Protein AF-0000000080184691 (afdb_homodimer)

Organism: NCBI:txid722731

InterPro domains:
  IPR011766 Thiamine pyrophosphate enzyme, TPP-binding [PF02775] (399-544)
  IPR012000 Thiamine pyrophosphate enzyme, central domain [PF00205] (194-330)
  IPR012001 Thiamine pyrophosphate enzyme, N-terminal TPP-binding domain [PF02776] (7-107)
  IPR029035 DHS-like NAD/FAD-binding domain superfamily [SSF52467] (191-349)
  IPR029061 Thiamin diphosphate-binding fold [SSF52518] (3-183)
  IPR029061 Thiamin diphosphate-binding fold [SSF52518] (369-558)
  IPR045229 Thiamine pyrophosphate enzyme [PTHR18968] (10-554)

Sequence (1140 aa):
MAVPVYKRILDLFEAEGVNTLFGIPDPNFVHMFAEADARGWSVVAPHHELSAGFMAEAASRMTGKPGLCIGTLGPGMANIAGAMQCALVENSPVIFLGGQRARITERRVRRGRIQFVQQEPLFAASVKYSSSIEYADQTDEIIHEAIRRALSGTPGPAYVEFPSHVILEELDVPDPLPPNRYRLVDQGAGTREVAEAVQLIREAKSPILLVGHGVHTSRTQQQVRELAELMACPVIQTSGGTSFIPGLQERTFPYLFSPAANEAVEESDLCVALGTELGEPMHYGRTQHWAGNDANRKWVYVEQDPAAIGVNRQFDVALVGDLRGVVPQLVSALRDSPRQPAPALRLLIDKDAKERADVAESAPSGRSPIHPARYVVEATKALNELEDPILVRDGGATVIFQWTYSQSKPRDVIWNQNFGHLGTGLPYAVGASVAEGGKRPVMLLTSDSAFLFHIAELETAARQNLPLVCVVGVDHQWGLEVGVYKRTFAQPSPQPGVHWSKDVRMDKIAEGFGCHGEYVEKESEIGLAIARAYASGKVGVVHVCIDPKANSEEMPKYDRFRTWYAEGTQMAVPVYKRILDLFEAEGVNTLFGIPDPNFVHMFAEADARGWSVVAPHHELSAGFMAEAASRMTGKPGLCIGTLGPGMANIAGAMQCALVENSPVIFLGGQRARITERRVRRGRIQFVQQEPLFAASVKYSSSIEYADQTDEIIHEAIRRALSGTPGPAYVEFPSHVILEELDVPDPLPPNRYRLVDQGAGTREVAEAVQLIREAKSPILLVGHGVHTSRTQQQVRELAELMACPVIQTSGGTSFIPGLQERTFPYLFSPAANEAVEESDLCVALGTELGEPMHYGRTQHWAGNDANRKWVYVEQDPAAIGVNRQFDVALVGDLRGVVPQLVSALRDSPRQPAPALRLLIDKDAKERADVAESAPSGRSPIHPARYVVEATKALNELEDPILVRDGGATVIFQWTYSQSKPRDVIWNQNFGHLGTGLPYAVGASVAEGGKRPVMLLTSDSAFLFHIAELETAARQNLPLVCVVGVDHQWGLEVGVYKRTFAQPSPQPGVHWSKDVRMDKIAEGFGCHGEYVEKESEIGLAIARAYASGKVGVVHVCIDPKANSEEMPKYDRFRTWYAEGTQ

Solvent-accessible surface area (backbone atoms only — not comparable to full-atom values): 56005 Å² total; per-residue (Å²): 125,71,40,33,38,41,57,46,55,51,48,52,40,41,52,60,70,43,54,54,42,22,24,53,63,36,91,70,35,44,69,40,47,43,50,41,45,74,72,67,33,51,64,44,35,54,64,41,39,34,43,13,32,34,15,16,42,27,24,15,41,71,66,46,36,65,13,33,22,36,26,32,44,38,42,36,39,35,40,23,46,33,26,36,42,43,24,38,64,62,40,30,27,27,42,37,38,32,42,39,70,48,65,68,58,58,72,57,60,58,68,47,53,62,35,68,61,81,58,64,68,51,42,50,79,38,33,77,38,73,51,67,41,83,48,62,89,39,45,64,61,51,53,50,49,37,51,44,51,11,64,42,48,68,28,12,14,16,39,39,30,30,26,63,77,32,44,71,36,70,37,87,68,76,82,72,68,52,59,74,76,79,40,92,63,58,38,51,42,56,70,68,48,49,52,51,44,51,52,52,62,71,68,39,83,39,44,34,38,35,44,23,63,41,35,53,32,61,63,37,44,68,54,48,48,53,37,42,55,36,55,30,44,45,34,32,29,47,48,79,56,59,45,32,42,88,92,41,55,71,46,48,26,38,38,86,65,28,70,42,24,38,51,52,48,30,62,20,38,25,38,41,36,36,36,57,67,41,15,36,74,48,40,28,64,50,41,80,53,35,46,39,49,44,91,65,33,43,32,35,40,40,34,48,27,69,84,58,65,58,69,66,45,84,62,75,31,70,36,49,19,30,70,78,20,33,45,53,50,53,35,64,72,35,63,88,62,54,44,73,62,47,73,64,48,60,52,36,30,51,48,42,55,48,49,52,53,48,43,58,67,64,32,59,75,95,43,79,44,19,37,50,44,34,54,34,28,38,51,25,50,43,50,66,72,46,75,75,36,36,41,21,39,27,36,64,44,64,43,51,30,41,64,66,27,48,69,58,72,46,57,41,48,47,69,62,68,35,34,54,45,61,26,46,24,62,31,27,46,47,17,36,32,57,62,64,70,35,69,50,40,33,38,34,48,37,27,50,62,25,47,41,48,48,50,56,40,51,36,46,35,39,66,65,56,28,49,36,36,36,41,29,42,34,50,48,43,42,31,55,48,51,30,46,31,54,74,73,39,68,82,86,41,72,63,72,49,37,65,53,59,84,57,53,34,62,18,47,29,29,40,13,37,54,30,40,51,33,82,37,59,46,69,87,42,45,40,56,48,52,51,50,26,62,70,66,70,35,25,14,28,36,28,33,38,26,25,49,64,46,42,29,71,58,56,60,66,45,75,61,58,53,56,48,69,51,79,79,77,116,124,70,38,33,37,41,55,48,56,50,48,51,41,42,53,59,71,43,51,56,42,22,24,53,62,35,92,71,35,46,69,38,47,44,49,40,45,74,73,65,32,52,62,45,35,54,64,41,41,33,43,14,34,34,14,15,41,27,25,14,41,72,68,46,34,64,12,34,23,37,25,33,44,37,44,36,40,35,39,24,46,32,27,38,41,42,24,38,63,62,41,29,29,28,43,37,37,32,40,37,70,48,64,68,57,57,73,59,59,59,68,46,54,62,36,68,62,80,58,64,67,51,42,51,78,36,34,78,38,70,54,65,37,83,46,61,89,40,46,66,62,52,52,50,48,36,52,44,51,11,64,41,48,69,28,13,14,16,38,40,31,31,27,60,78,31,44,73,35,71,37,86,67,78,81,72,69,52,59,73,76,80,39,93,62,58,38,51,42,57,69,68,49,49,51,53,46,50,51,52,61,71,68,39,81,38,44,34,38,35,43,20,66,42,36,52,32,60,64,38,43,68,53,50,46,54,37,41,56,37,56,29,43,44,34,31,28,44,54,79,58,61,46,31,42,86,92,42,55,69,47,49,27,35,42,85,65,27,71,42,24,37,51,53,49,29,63,18,39,25,38,42,36,36,35,58,67,42,14,34,72,48,40,28,64,49,41,80,54,35,44,40,49,44,90,68,34,41,32,35,39,42,34,49,28,68,83,58,66,57,68,65,44,84,63,75,31,67,35,49,19,30,69,78,20,33,44,54,50,55,34,63,72,36,65,89,62,53,44,72,61,48,74,63,49,60,53,36,32,52,48,42,55,49,48,52,53,47,42,58,67,64,34,60,74,95,41,79,43,18,35,49,45,35,55,32,27,37,50,27,50,44,48,64,73,46,76,74,36,36,41,21,38,25,36,65,44,64,42,49,31,39,58,67,28,48,66,58,72,45,56,42,48,48,71,63,76,35,34,53,46,61,27,48,25,64,31,27,46,46,17,36,32,55,64,63,71,36,69,50,39,32,38,34,50,40,26,49,60,27,46,41,48,48,51,55,43,52,36,46,36,39,64,65,56,28,48,34,35,37,41,28,42,34,50,47,42,44,31,55,48,50,30,47,31,55,73,72,39,68,81,87,43,73,64,71,49,37,68,53,58,83,55,53,33,60,18,47,29,29,41,13,38,53,30,38,50,34,81,35,58,46,68,87,42,47,41,58,48,52,50,51,25,60,71,66,69,33,26,15,27,36,27,32,37,27,25,50,65,46,42,28,71,58,55,62,66,46,77,61,58,52,56,48,69,51,79,80,78,118

Secondary structure (DSSP, 8-state):
--EEHHHHHHHHHHHTT--EEEE---TTTHHHHHHHHHTT-EEE--SSHHHHHHHHHHHHHHHSS-EEEE--STHHHHHHHHHHHHHHHTT--EEEEEEE--HHHHHT--SS-SS----HHHHGGGSSEEEE--SGGGHHHHHHHHHHHHHSSS---EEEEEETTTTT-EE---SPPPHHHHS--SPPPPHHHHHHHHHHHHH-SSEEEEE-HHHHHTT-HHHHHHHHHHHT--EEE-TTTPPPPTT-GGGEEETTT-HHHHHHHHH-SEEEEES----GGGGGGTSGGGTTTTTT-EEEEEES-GGGTTSSS--SEEEES-HHHHHHHHHHHHTTSPPPPPHHHHHHHHHHHHHHHHHHHHS--S-SSBPHHHHHHHHHHHHTTSSSPEEEE-SSHHHHHHHHH-----SEEE--TTT--TT-HHHHHHHHHHHTTT-S-EEEEEEHHHHGGGTTHHHHHHHTT--EEEEEEE-SB-HHHHHHHHHHSPSSPP-TTSB--TT--HHHHHHHTT-EEEEE-SGGGHHHHHHHHHHTSS-EEEEEEB-HHHHHH--TTHHHHGGGG-TT--/--EEHHHHHHHHHHHTT--EEEE---TTTHHHHHHHHHTT-EEE--SSHHHHHHHHHHHHHHHSS-EEEE--STHHHHHHHHHHHHHHHTT--EEEEEEE--HHHHHT--SS-SS----HHHHGGGSSEEEE--SGGGHHHHHHHHHHHHHSSS---EEEEEETTTTT-EE---SPPPHHHHS--SPPPPHHHHHHHHHHHHH-SSEEEEE-HHHHHTT-HHHHHHHHHHHT--EEEPTTT-PPPTT-GGGEEETTT-HHHHHHHHH-SEEEEES----GGGGGGTSGGGTTTTTT-EEEEEES-GGGTTSSS--SEEEES-HHHHHHHHHHHHTTSPPPPPHHHHHHHHHHHHHHHHHHHHS--S-SSBPHHHHHHHHHHHHTTSSSPEEEE--SHHHHHHHHH-----SEEE--TTT--TT-HHHHHHHHHHHTTT-S-EEEEEEHHHHGGGTTHHHHHHHTT--EEEEEEE-SB-HHHHHHHHHHSPSSPP-TT-B--TT--HHHHHHHTT-EEEEE-SGGGHHHHHHHHHHTSS-EEEEEEB-HHHHHH--TTHHHHGGGG-TT--

Structure (mmCIF, N/CA/C/O backbone):
data_AF-0000000080184691-model_v1
#
loop_
_entity.id
_entity.type
_entity.pdbx_description
1 polymer 'acetolactate synthase'
#
loop_
_atom_site.group_PDB
_atom_site.id
_atom_site.type_symbol
_atom_site.label_atom_id
_atom_site.label_alt_id
_atom_site.label_comp_id
_atom_site.label_asym_id
_atom_site.label_entity_id
_atom_site.label_seq_id
_atom_site.pdbx_PDB_ins_code
_atom_site.Cartn_x
_atom_site.Cartn_y
_atom_site.Cartn_z
_atom_site.occupancy
_atom_site.B_iso_or_equiv
_atom_site.auth_seq_id
_atom_site.auth_comp_id
_atom_site.auth_asym_id
_atom_site.auth_atom_id
_atom_site.pdbx_PDB_model_num
ATOM 1 N N . MET A 1 1 ? 39.094 14.297 -5.902 1 70.44 1 MET A N 1
ATOM 2 C CA . MET A 1 1 ? 38.969 12.844 -5.879 1 70.44 1 MET A CA 1
ATOM 3 C C . MET A 1 1 ? 37.625 12.391 -6.445 1 70.44 1 MET A C 1
ATOM 5 O O . MET A 1 1 ? 36.625 13.062 -6.27 1 70.44 1 MET A O 1
ATOM 9 N N . ALA A 1 2 ? 37.594 11.359 -7.301 1 91.12 2 ALA A N 1
ATOM 10 C CA . ALA A 1 2 ? 36.406 10.828 -7.938 1 91.12 2 ALA A CA 1
ATOM 11 C C . ALA A 1 2 ? 35.406 10.297 -6.898 1 91.12 2 ALA A C 1
ATOM 13 O O . ALA A 1 2 ? 35.812 9.734 -5.879 1 91.12 2 ALA A O 1
ATOM 14 N N . VAL A 1 3 ? 34.188 10.695 -6.996 1 96.31 3 VAL A N 1
ATOM 15 C CA . VAL A 1 3 ? 33.125 10.312 -6.066 1 96.31 3 VAL A CA 1
ATOM 16 C C . VAL A 1 3 ? 32.094 9.438 -6.781 1 96.31 3 VAL A C 1
ATOM 18 O O . VAL A 1 3 ? 31.625 9.781 -7.863 1 96.31 3 VAL A O 1
ATOM 21 N N . PRO A 1 4 ? 31.812 8.266 -6.203 1 97.12 4 PRO A N 1
ATOM 22 C CA . PRO A 1 4 ? 30.766 7.469 -6.836 1 97.12 4 PRO A CA 1
ATOM 23 C C . PRO A 1 4 ? 29.391 8.156 -6.809 1 97.12 4 PRO A C 1
ATOM 25 O O . PRO A 1 4 ? 29.125 8.969 -5.914 1 97.12 4 PRO A O 1
ATOM 28 N N . VAL A 1 5 ? 28.5 7.762 -7.727 1 97.75 5 VAL A N 1
ATOM 29 C CA . VAL A 1 5 ? 27.203 8.391 -7.918 1 97.75 5 VAL A CA 1
ATOM 30 C C . VAL A 1 5 ? 26.391 8.312 -6.625 1 97.75 5 VAL A C 1
ATOM 32 O O . VAL A 1 5 ? 25.766 9.289 -6.215 1 97.75 5 VAL A O 1
ATOM 35 N N . TYR A 1 6 ? 26.422 7.152 -5.93 1 96.88 6 TYR A N 1
ATOM 36 C CA . TYR A 1 6 ? 25.625 7 -4.719 1 96.88 6 TYR A CA 1
ATOM 37 C C . TYR A 1 6 ? 26.109 7.953 -3.629 1 96.88 6 TYR A C 1
ATOM 39 O O . TYR A 1 6 ? 25.297 8.477 -2.855 1 96.88 6 TYR A O 1
ATOM 47 N N . LYS A 1 7 ? 27.359 8.227 -3.52 1 97.88 7 LYS A N 1
ATOM 48 C CA . LYS A 1 7 ? 27.906 9.188 -2.559 1 97.88 7 LYS A CA 1
ATOM 49 C C . LYS A 1 7 ? 27.547 10.617 -2.953 1 97.88 7 LYS A C 1
ATOM 51 O O . LYS A 1 7 ? 27.234 11.445 -2.094 1 97.88 7 LYS A O 1
ATOM 56 N N . ARG A 1 8 ? 27.656 10.875 -4.254 1 98.38 8 ARG A N 1
ATOM 57 C CA . ARG A 1 8 ? 27.344 12.211 -4.758 1 98.38 8 ARG A CA 1
ATOM 58 C C . ARG A 1 8 ? 25.891 12.586 -4.469 1 98.38 8 ARG A C 1
ATOM 60 O O . ARG A 1 8 ? 25.594 13.719 -4.09 1 98.38 8 ARG A O 1
ATOM 67 N N . ILE A 1 9 ? 24.969 11.672 -4.676 1 98.25 9 ILE A N 1
ATOM 68 C CA . ILE A 1 9 ? 23.562 11.914 -4.375 1 98.25 9 ILE A CA 1
ATOM 69 C C . ILE A 1 9 ? 23.422 12.305 -2.906 1 98.25 9 ILE A C 1
ATOM 71 O O . ILE A 1 9 ? 22.719 13.273 -2.586 1 98.25 9 ILE A O 1
ATOM 75 N N . LEU A 1 10 ? 24.078 11.609 -2.004 1 98.38 10 LEU A N 1
ATOM 76 C CA . LEU A 1 10 ? 24.031 11.922 -0.581 1 98.38 10 LEU A CA 1
ATOM 77 C C . LEU A 1 10 ? 24.625 13.305 -0.306 1 98.38 10 LEU A C 1
ATOM 79 O O . LEU A 1 10 ? 24.094 14.055 0.521 1 98.38 10 LEU A O 1
ATOM 83 N N . ASP A 1 11 ? 25.75 13.625 -1.036 1 98.44 11 ASP A N 1
ATOM 84 C CA . ASP A 1 11 ? 26.344 14.953 -0.906 1 98.44 11 ASP A CA 1
ATOM 85 C C . ASP A 1 11 ? 25.328 16.047 -1.214 1 98.44 11 ASP A C 1
ATOM 87 O O . ASP A 1 11 ? 25.266 17.062 -0.513 1 98.44 11 ASP A O 1
ATOM 91 N N . LEU A 1 12 ? 24.594 15.859 -2.248 1 98.5 12 LEU A N 1
ATOM 92 C CA . LEU A 1 12 ? 23.625 16.844 -2.711 1 98.5 12 LEU A CA 1
ATOM 93 C C . LEU A 1 12 ? 22.5 17.016 -1.697 1 98.5 12 LEU A C 1
ATOM 95 O O . LEU A 1 12 ? 22.078 18.141 -1.423 1 98.5 12 LEU A O 1
ATOM 99 N N . PHE A 1 13 ? 22.016 15.953 -1.099 1 98.56 13 PHE A N 1
ATOM 100 C CA . PHE A 1 13 ? 20.953 16.031 -0.098 1 98.56 13 PHE A CA 1
ATOM 101 C C . PHE A 1 13 ? 21.484 16.625 1.2 1 98.56 13 PHE A C 1
ATOM 103 O O . PHE A 1 13 ? 20.781 17.359 1.885 1 98.56 13 PHE A O 1
ATOM 110 N N . GLU A 1 14 ? 22.719 16.328 1.543 1 97.81 14 GLU A N 1
ATOM 111 C CA . GLU A 1 14 ? 23.328 16.922 2.73 1 97.81 14 GLU A CA 1
ATOM 112 C C . GLU A 1 14 ? 23.422 18.438 2.605 1 97.81 14 GLU A C 1
ATOM 114 O O . GLU A 1 14 ? 23.25 19.156 3.59 1 97.81 14 GLU A O 1
ATOM 119 N N . ALA A 1 15 ? 23.766 18.828 1.397 1 97.94 15 ALA A N 1
ATOM 120 C CA . ALA A 1 15 ? 23.844 20.266 1.143 1 97.94 15 ALA A CA 1
ATOM 121 C C . ALA A 1 15 ? 22.5 20.938 1.396 1 97.94 15 ALA A C 1
ATOM 123 O O . ALA A 1 15 ? 22.438 22.125 1.715 1 97.94 15 ALA A O 1
ATOM 124 N N . GLU A 1 16 ? 21.406 20.203 1.315 1 98 16 GLU A N 1
ATOM 125 C CA . GLU A 1 16 ? 20.047 20.703 1.582 1 98 16 GLU A CA 1
ATOM 126 C C . GLU A 1 16 ? 19.672 20.5 3.047 1 98 16 GLU A C 1
ATOM 128 O O . GLU A 1 16 ? 18.562 20.859 3.457 1 98 16 GLU A O 1
ATOM 133 N N . GLY A 1 17 ? 20.547 19.922 3.824 1 97.06 17 GLY A N 1
ATOM 134 C CA . GLY A 1 17 ? 20.312 19.703 5.246 1 97.06 17 GLY A CA 1
ATOM 135 C C . GLY A 1 17 ? 19.578 18.422 5.543 1 97.06 17 GLY A C 1
ATOM 136 O O . GLY A 1 17 ? 19 18.266 6.621 1 97.06 17 GLY A O 1
ATOM 137 N N . VAL A 1 18 ? 19.578 17.484 4.586 1 98.06 18 VAL A N 1
ATOM 138 C CA . VAL A 1 18 ? 18.906 16.203 4.766 1 98.06 18 VAL A CA 1
ATOM 139 C C . VAL A 1 18 ? 19.859 15.195 5.406 1 98.06 18 VAL A C 1
ATOM 141 O O . VAL A 1 18 ? 21 15.062 4.973 1 98.06 18 VAL A O 1
ATOM 144 N N . ASN A 1 19 ? 19.391 14.5 6.438 1 97.69 19 ASN A N 1
ATOM 145 C CA . ASN A 1 19 ? 20.219 13.508 7.121 1 97.69 19 ASN A CA 1
ATOM 146 C C . ASN A 1 19 ? 19.406 12.281 7.523 1 97.69 19 ASN A C 1
ATOM 148 O O . ASN A 1 19 ? 19.766 11.578 8.469 1 97.69 19 ASN A O 1
ATOM 152 N N . THR A 1 20 ? 18.25 12.117 6.98 1 97.75 20 THR A N 1
ATOM 153 C CA . THR A 1 20 ? 17.391 10.953 7.191 1 97.75 20 THR A CA 1
ATOM 154 C C . THR A 1 20 ? 17.062 10.273 5.863 1 97.75 20 THR A C 1
ATOM 156 O O . THR A 1 20 ? 16.828 10.953 4.855 1 97.75 20 THR A O 1
ATOM 159 N N . LEU A 1 21 ? 17.141 9.039 5.895 1 97.25 21 LEU A N 1
ATOM 160 C CA . LEU A 1 21 ? 16.812 8.195 4.75 1 97.25 21 LEU A CA 1
ATOM 161 C C . LEU A 1 21 ? 15.82 7.098 5.156 1 97.25 21 LEU A C 1
ATOM 163 O O . LEU A 1 21 ? 16.094 6.332 6.086 1 97.25 21 LEU A O 1
ATOM 167 N N . PHE A 1 22 ? 14.633 7.051 4.461 1 98.44 22 PHE A N 1
ATOM 168 C CA . PHE A 1 22 ? 13.617 6.039 4.746 1 98.44 22 PHE A CA 1
ATOM 169 C C . PHE A 1 22 ? 13.461 5.09 3.564 1 98.44 22 PHE A C 1
ATOM 171 O O . PHE A 1 22 ? 13.273 5.527 2.428 1 98.44 22 PHE A O 1
ATOM 178 N N . GLY A 1 23 ? 13.562 3.85 3.703 1 96.94 23 GLY A N 1
ATOM 179 C CA . GLY A 1 23 ? 13.391 2.871 2.643 1 96.94 23 GLY A CA 1
ATOM 180 C C . GLY A 1 23 ? 13.961 1.509 2.982 1 96.94 23 GLY A C 1
ATOM 181 O O . GLY A 1 23 ? 14.531 1.322 4.059 1 96.94 23 GLY A O 1
ATOM 182 N N . ILE A 1 24 ? 13.773 0.546 2.131 1 93.25 24 ILE A N 1
ATOM 183 C CA . ILE A 1 24 ? 14.32 -0.8 2.264 1 93.25 24 ILE A CA 1
ATOM 184 C C . ILE A 1 24 ? 15.5 -0.974 1.315 1 93.25 24 ILE A C 1
ATOM 186 O O . ILE A 1 24 ? 15.375 -0.753 0.109 1 93.25 24 ILE A O 1
ATOM 190 N N . PRO A 1 25 ? 16.641 -1.346 1.876 1 91.62 25 PRO A N 1
ATOM 191 C CA . PRO A 1 25 ? 17.797 -1.495 0.982 1 91.62 25 PRO A CA 1
ATOM 192 C C . PRO A 1 25 ? 17.656 -2.693 0.044 1 91.62 25 PRO A C 1
ATOM 194 O O . PRO A 1 25 ? 17.172 -3.748 0.451 1 91.62 25 PRO A O 1
ATOM 197 N N . ASP A 1 26 ? 17.875 -2.469 -1.2 1 87.5 26 ASP A N 1
ATOM 198 C CA . ASP A 1 26 ? 17.969 -3.523 -2.205 1 87.5 26 ASP A CA 1
ATOM 199 C C . ASP A 1 26 ? 19.328 -3.488 -2.91 1 87.5 26 ASP A C 1
ATOM 201 O O . ASP A 1 26 ? 20.141 -2.605 -2.65 1 87.5 26 ASP A O 1
ATOM 205 N N . PRO A 1 27 ? 19.578 -4.418 -3.783 1 86.44 27 PRO A N 1
ATOM 206 C CA . PRO A 1 27 ? 20.891 -4.473 -4.422 1 86.44 27 PRO A CA 1
ATOM 207 C C . PRO A 1 27 ? 21.266 -3.162 -5.102 1 86.44 27 PRO A C 1
ATOM 209 O O . PRO A 1 27 ? 22.453 -2.82 -5.172 1 86.44 27 PRO A O 1
ATOM 212 N N . ASN A 1 28 ? 20.297 -2.383 -5.453 1 88.88 28 ASN A N 1
ATOM 213 C CA . ASN A 1 28 ? 20.562 -1.125 -6.141 1 88.88 28 ASN A CA 1
ATOM 214 C C . ASN A 1 28 ? 20.984 -0.028 -5.168 1 88.88 28 ASN A C 1
ATOM 216 O O . ASN A 1 28 ? 21.516 1.004 -5.578 1 88.88 28 ASN A O 1
ATOM 220 N N . PHE A 1 29 ? 20.797 -0.245 -3.855 1 93.81 29 PHE A N 1
ATOM 221 C CA . PHE A 1 29 ? 20.938 0.899 -2.963 1 93.81 29 PHE A CA 1
ATOM 222 C C . PHE A 1 29 ? 21.812 0.549 -1.77 1 93.81 29 PHE A C 1
ATOM 224 O O . PHE A 1 29 ? 22.047 1.39 -0.9 1 93.81 29 PHE A O 1
ATOM 231 N N . VAL A 1 30 ? 22.375 -0.669 -1.673 1 95.19 30 VAL A N 1
ATOM 232 C CA . VAL A 1 30 ? 23.094 -1.099 -0.477 1 95.19 30 VAL A CA 1
ATOM 233 C C . VAL A 1 30 ? 24.312 -0.202 -0.254 1 95.19 30 VAL A C 1
ATOM 235 O O . VAL A 1 30 ? 24.656 0.109 0.887 1 95.19 30 VAL A O 1
ATOM 238 N N . HIS A 1 31 ? 25 0.277 -1.317 1 96.12 31 HIS A N 1
ATOM 239 C CA . HIS A 1 31 ? 26.125 1.185 -1.18 1 96.12 31 HIS A CA 1
ATOM 240 C C . HIS A 1 31 ? 25.703 2.523 -0.592 1 96.12 31 HIS A C 1
ATOM 242 O O . HIS A 1 31 ? 26.406 3.094 0.246 1 96.12 31 HIS A O 1
ATOM 248 N N . MET A 1 32 ? 24.547 2.982 -1.039 1 96.62 32 MET A N 1
ATOM 249 C CA . MET A 1 32 ? 24.031 4.258 -0.552 1 96.62 32 MET A CA 1
ATOM 250 C C . MET A 1 32 ? 23.641 4.16 0.92 1 96.62 32 MET A C 1
ATOM 252 O O . MET A 1 32 ? 23.953 5.055 1.709 1 96.62 32 MET A O 1
ATOM 256 N N . PHE A 1 33 ? 22.953 3.076 1.297 1 97.69 33 PHE A N 1
ATOM 257 C CA . PHE A 1 33 ? 22.547 2.883 2.682 1 97.69 33 PHE A CA 1
ATOM 258 C C . PHE A 1 33 ? 23.75 2.748 3.596 1 97.69 33 PHE A C 1
ATOM 260 O O . PHE A 1 33 ? 23.797 3.346 4.676 1 97.69 33 PHE A O 1
ATOM 267 N N . ALA A 1 34 ? 24.734 1.976 3.156 1 97.56 34 ALA A N 1
ATOM 268 C CA . ALA A 1 34 ? 25.953 1.805 3.939 1 97.56 34 ALA A CA 1
ATOM 269 C C . ALA A 1 34 ? 26.672 3.137 4.129 1 97.56 34 ALA A C 1
ATOM 271 O O . ALA A 1 34 ? 27.156 3.439 5.223 1 97.56 34 ALA A O 1
ATOM 272 N N . GLU A 1 35 ? 26.719 3.908 3.049 1 97.69 35 GLU A N 1
ATOM 273 C CA . GLU A 1 35 ? 27.391 5.203 3.105 1 97.69 35 GLU A CA 1
ATOM 274 C C . GLU A 1 35 ? 26.625 6.176 4.008 1 97.69 35 GLU A C 1
ATOM 276 O O . GLU A 1 35 ? 27.234 6.887 4.809 1 97.69 35 GLU A O 1
ATOM 281 N N . ALA A 1 36 ? 25.297 6.262 3.873 1 98.12 36 ALA A N 1
ATOM 282 C CA . ALA A 1 36 ? 24.484 7.133 4.719 1 98.12 36 ALA A CA 1
ATOM 283 C C . ALA A 1 36 ? 24.688 6.801 6.195 1 98.12 36 ALA A C 1
ATOM 285 O O . ALA A 1 36 ? 24.844 7.695 7.023 1 98.12 36 ALA A O 1
ATOM 286 N N . ASP A 1 37 ? 24.672 5.527 6.477 1 97.81 37 ASP A N 1
ATOM 287 C CA . ASP A 1 37 ? 24.875 5.078 7.852 1 97.81 37 ASP A CA 1
ATOM 288 C C . ASP A 1 37 ? 26.25 5.477 8.367 1 97.81 37 ASP A C 1
ATOM 290 O O . ASP A 1 37 ? 26.391 5.934 9.5 1 97.81 37 ASP A O 1
ATOM 294 N N . ALA A 1 38 ? 27.25 5.289 7.578 1 97.56 38 ALA A N 1
ATOM 295 C CA . ALA A 1 38 ? 28.625 5.621 7.953 1 97.56 38 ALA A CA 1
ATOM 296 C C . ALA A 1 38 ? 28.766 7.113 8.234 1 97.56 38 ALA A C 1
ATOM 298 O O . ALA A 1 38 ? 29.578 7.512 9.078 1 97.56 38 ALA A O 1
ATOM 299 N N . ARG A 1 39 ? 27.953 7.922 7.594 1 97.81 39 ARG A N 1
ATOM 300 C CA . ARG A 1 39 ? 27.984 9.375 7.758 1 97.81 39 ARG A CA 1
ATOM 301 C C . ARG A 1 39 ? 27.25 9.797 9.023 1 97.81 39 ARG A C 1
ATOM 303 O O . ARG A 1 39 ? 27.281 10.969 9.406 1 97.81 39 ARG A O 1
ATOM 310 N N . GLY A 1 40 ? 26.531 8.867 9.617 1 97.38 40 GLY A N 1
ATOM 311 C CA . GLY A 1 40 ? 25.781 9.188 10.82 1 97.38 40 GLY A CA 1
ATOM 312 C C . GLY A 1 40 ? 24.359 9.594 10.539 1 97.38 40 GLY A C 1
ATOM 313 O O . GLY A 1 40 ? 23.672 10.133 11.414 1 97.38 40 GLY A O 1
ATOM 314 N N . TRP A 1 41 ? 23.844 9.406 9.234 1 97.81 41 TRP A N 1
ATOM 315 C CA . TRP A 1 41 ? 22.438 9.664 8.938 1 97.81 41 TRP A CA 1
ATOM 316 C C . TRP A 1 41 ? 21.531 8.719 9.727 1 97.81 41 TRP A C 1
ATOM 318 O O . TRP A 1 41 ? 21.984 7.664 10.18 1 97.81 41 TRP A O 1
ATOM 328 N N . SER A 1 42 ? 20.312 9.133 10 1 97.69 42 SER A N 1
ATOM 329 C CA . SER A 1 42 ? 19.281 8.18 10.406 1 97.69 42 SER A CA 1
ATOM 330 C C . SER A 1 42 ? 18.797 7.355 9.219 1 97.69 42 SER A C 1
ATOM 332 O O . SER A 1 42 ? 18.172 7.883 8.297 1 97.69 42 SER A O 1
ATOM 334 N N . VAL A 1 43 ? 19.156 6.09 9.188 1 97.44 43 VAL A N 1
ATOM 335 C CA . VAL A 1 43 ? 18.719 5.141 8.172 1 97.44 43 VAL A CA 1
ATOM 336 C C . VAL A 1 43 ? 17.609 4.262 8.734 1 97.44 43 VAL A C 1
ATOM 338 O O . VAL A 1 43 ? 17.859 3.393 9.57 1 97.44 43 VAL A O 1
ATOM 341 N N . VAL A 1 44 ? 16.344 4.453 8.266 1 97.75 44 VAL A N 1
ATOM 342 C CA . VAL A 1 44 ? 15.188 3.777 8.836 1 97.75 44 VAL A CA 1
ATOM 343 C C . VAL A 1 44 ? 14.523 2.9 7.773 1 97.75 44 VAL A C 1
ATOM 345 O O . VAL A 1 44 ? 14.102 3.398 6.727 1 97.75 44 VAL A O 1
ATOM 348 N N . ALA A 1 45 ? 14.492 1.676 7.98 1 96.56 45 ALA A N 1
ATOM 349 C CA . ALA A 1 45 ? 13.805 0.729 7.109 1 96.56 45 ALA A CA 1
ATOM 350 C C . ALA A 1 45 ? 12.484 0.271 7.73 1 96.56 45 ALA A C 1
ATOM 352 O O . ALA A 1 45 ? 12.484 -0.46 8.727 1 96.56 45 ALA A O 1
ATOM 353 N N . PRO A 1 46 ? 11.352 0.673 7.168 1 97.06 46 PRO A N 1
ATOM 354 C CA . PRO A 1 46 ? 10.062 0.177 7.672 1 97.06 46 PRO A CA 1
ATOM 355 C C . PRO A 1 46 ? 9.742 -1.229 7.172 1 97.06 46 PRO A C 1
ATOM 357 O O . PRO A 1 46 ? 10.57 -1.863 6.516 1 97.06 46 PRO A O 1
ATOM 360 N N . HIS A 1 47 ? 8.594 -1.751 7.551 1 96.94 47 HIS A N 1
ATOM 361 C CA . HIS A 1 47 ? 8.164 -3.078 7.129 1 96.94 47 HIS A CA 1
ATOM 362 C C . HIS A 1 47 ? 7.391 -3.016 5.812 1 96.94 47 HIS A C 1
ATOM 364 O O . HIS A 1 47 ? 7.148 -4.047 5.184 1 96.94 47 HIS A O 1
ATOM 370 N N . HIS A 1 48 ? 7.066 -1.839 5.371 1 96.94 48 HIS A N 1
ATOM 371 C CA . HIS A 1 48 ? 6.363 -1.631 4.109 1 96.94 48 HIS A CA 1
ATOM 372 C C . HIS A 1 48 ? 6.805 -0.335 3.438 1 96.94 48 HIS A C 1
ATOM 374 O O . HIS A 1 48 ? 6.91 0.704 4.094 1 96.94 48 HIS A O 1
ATOM 380 N N . GLU A 1 49 ? 6.988 -0.319 2.182 1 96.81 49 GLU A N 1
ATOM 381 C CA . GLU A 1 49 ? 7.504 0.839 1.458 1 96.81 49 GLU A CA 1
ATOM 382 C C . GLU A 1 49 ? 6.531 2.012 1.528 1 96.81 49 GLU A C 1
ATOM 384 O O . GLU A 1 49 ? 6.949 3.172 1.563 1 96.81 49 GLU A O 1
ATOM 389 N N . LEU A 1 50 ? 5.203 1.75 1.557 1 97.56 50 LEU A N 1
ATOM 390 C CA . LEU A 1 50 ? 4.203 2.797 1.733 1 97.56 50 LEU A CA 1
ATOM 391 C C . LEU A 1 50 ? 4.492 3.619 2.986 1 97.56 50 LEU A C 1
ATOM 393 O O . LEU A 1 50 ? 4.41 4.848 2.961 1 97.56 50 LEU A O 1
ATOM 397 N N . SER A 1 51 ? 4.898 2.955 4.086 1 98.19 51 SER A N 1
ATOM 398 C CA . SER A 1 51 ? 5.223 3.617 5.344 1 98.19 51 SER A CA 1
ATOM 399 C C . SER A 1 51 ? 6.469 4.484 5.207 1 98.19 51 SER A C 1
ATOM 401 O O . SER A 1 51 ? 6.562 5.547 5.828 1 98.19 51 SER A O 1
ATOM 403 N N . ALA A 1 52 ? 7.418 4.043 4.355 1 98.38 52 ALA A N 1
ATOM 404 C CA . ALA A 1 52 ? 8.617 4.84 4.117 1 98.38 52 ALA A CA 1
ATOM 405 C C . ALA A 1 52 ? 8.266 6.211 3.559 1 98.38 52 ALA A C 1
ATOM 407 O O . ALA A 1 52 ? 8.82 7.227 3.984 1 98.38 52 ALA A O 1
ATOM 408 N N . GLY A 1 53 ? 7.352 6.199 2.609 1 98.5 53 GLY A N 1
ATOM 409 C CA . GLY A 1 53 ? 6.926 7.461 2.025 1 98.5 53 GLY A CA 1
ATOM 410 C C . GLY A 1 53 ? 6.258 8.383 3.027 1 98.5 53 GLY A C 1
ATOM 411 O O . GLY A 1 53 ? 6.535 9.586 3.053 1 98.5 53 GLY A O 1
ATOM 412 N N . PHE A 1 54 ? 5.398 7.828 3.891 1 98.69 54 PHE A N 1
ATOM 413 C CA . PHE A 1 54 ? 4.73 8.625 4.91 1 98.69 54 PHE A CA 1
ATOM 414 C C . PHE A 1 54 ? 5.73 9.164 5.926 1 98.69 54 PHE A C 1
ATOM 416 O O . PHE A 1 54 ? 5.609 10.297 6.387 1 98.69 54 PHE A O 1
ATOM 423 N N . MET A 1 55 ? 6.715 8.328 6.293 1 98.88 55 MET A N 1
ATOM 424 C CA . MET A 1 55 ? 7.754 8.773 7.219 1 98.88 55 MET A CA 1
ATOM 425 C C . MET A 1 55 ? 8.539 9.945 6.629 1 98.88 55 MET A C 1
ATOM 427 O O . MET A 1 55 ? 8.805 10.93 7.32 1 98.88 55 MET A O 1
ATOM 431 N N . ALA A 1 56 ? 8.859 9.844 5.344 1 98.88 56 ALA A N 1
ATOM 432 C CA . ALA A 1 56 ? 9.594 10.906 4.664 1 98.88 56 ALA A CA 1
ATOM 433 C C . ALA A 1 56 ? 8.773 12.188 4.605 1 98.88 56 ALA A C 1
ATOM 435 O O . ALA A 1 56 ? 9.32 13.289 4.754 1 98.88 56 ALA A O 1
ATOM 436 N N . GLU A 1 57 ? 7.492 12.062 4.379 1 98.44 57 GLU A N 1
ATOM 437 C CA . GLU A 1 57 ? 6.605 13.227 4.379 1 98.44 57 GLU A CA 1
ATOM 438 C C . GLU A 1 57 ? 6.617 13.93 5.734 1 98.44 57 GLU A C 1
ATOM 440 O O . GLU A 1 57 ? 6.738 15.148 5.805 1 98.44 57 GLU A O 1
ATOM 445 N N . ALA A 1 58 ? 6.504 13.125 6.773 1 98.38 58 ALA A N 1
ATOM 446 C CA . ALA A 1 58 ? 6.523 13.695 8.117 1 98.38 58 ALA A CA 1
ATOM 447 C C . ALA A 1 58 ? 7.852 14.398 8.398 1 98.38 58 ALA A C 1
ATOM 449 O O . ALA A 1 58 ? 7.875 15.477 9 1 98.38 58 ALA A O 1
ATOM 450 N N . ALA A 1 59 ? 8.922 13.773 7.949 1 98.56 59 ALA A N 1
ATOM 451 C CA . ALA A 1 59 ? 10.234 14.375 8.148 1 98.56 59 ALA A CA 1
ATOM 452 C C . ALA A 1 59 ? 10.344 15.719 7.441 1 98.56 59 ALA A C 1
ATOM 454 O O . ALA A 1 59 ? 10.891 16.672 7.992 1 98.56 59 ALA A O 1
ATOM 455 N N . SER A 1 60 ? 9.805 15.789 6.25 1 98 60 SER A N 1
ATOM 456 C CA . SER A 1 60 ? 9.836 17.047 5.512 1 98 60 SER A CA 1
ATOM 457 C C . SER A 1 60 ? 9.062 18.141 6.246 1 98 60 SER A C 1
ATOM 459 O O . SER A 1 60 ? 9.508 19.281 6.305 1 98 60 SER A O 1
ATOM 461 N N . ARG A 1 61 ? 7.957 17.797 6.855 1 96.31 61 ARG A N 1
ATOM 462 C CA . ARG A 1 61 ? 7.121 18.766 7.566 1 96.31 61 ARG A CA 1
ATOM 463 C C . ARG A 1 61 ? 7.809 19.25 8.836 1 96.31 61 ARG A C 1
ATOM 465 O O . ARG A 1 61 ? 7.668 20.406 9.219 1 96.31 61 ARG A O 1
ATOM 472 N N . MET A 1 62 ? 8.555 18.359 9.477 1 96.81 62 MET A N 1
ATOM 473 C CA . MET A 1 62 ? 9.195 18.656 10.75 1 96.81 62 MET A CA 1
ATOM 474 C C . MET A 1 62 ? 10.445 19.516 10.547 1 96.81 62 MET A C 1
ATOM 476 O O . MET A 1 62 ? 10.844 20.266 11.438 1 96.81 62 MET A O 1
ATOM 480 N N . THR A 1 63 ? 11.023 19.453 9.289 1 96.56 63 THR A N 1
ATOM 481 C CA . THR A 1 63 ? 12.336 20.062 9.109 1 96.56 63 THR A CA 1
ATOM 482 C C . THR A 1 63 ? 12.25 21.266 8.18 1 96.56 63 THR A C 1
ATOM 484 O O . THR A 1 63 ? 13.133 22.125 8.188 1 96.56 63 THR A O 1
ATOM 487 N N . GLY A 1 64 ? 11.25 21.281 7.336 1 95.31 64 GLY A N 1
ATOM 488 C CA . GLY A 1 64 ? 11.188 22.281 6.293 1 95.31 64 GLY A CA 1
ATOM 489 C C . GLY A 1 64 ? 12.094 21.984 5.117 1 95.31 64 GLY A C 1
ATOM 490 O O . GLY A 1 64 ? 12.258 22.812 4.223 1 95.31 64 GLY A O 1
ATOM 491 N N . LYS A 1 65 ? 12.758 20.859 5.141 1 96.81 65 LYS A N 1
ATOM 492 C CA . LYS A 1 65 ? 13.641 20.359 4.086 1 96.81 65 LYS A CA 1
ATOM 493 C C . LYS A 1 65 ? 12.977 19.234 3.301 1 96.81 65 LYS A C 1
ATOM 495 O O . LYS A 1 65 ? 11.945 18.703 3.715 1 96.81 65 LYS A O 1
ATOM 500 N N . PRO A 1 66 ? 13.562 18.891 2.115 1 98.12 66 PRO A N 1
ATOM 501 C CA . PRO A 1 66 ? 12.969 17.766 1.392 1 98.12 66 PRO A CA 1
ATOM 502 C C . PRO A 1 66 ? 13.078 16.453 2.158 1 98.12 66 PRO A C 1
ATOM 504 O O . PRO A 1 66 ? 14.086 16.203 2.812 1 98.12 66 PRO A O 1
ATOM 507 N N . GLY A 1 67 ? 11.938 15.664 2.166 1 98.69 67 GLY A N 1
ATOM 508 C CA . GLY A 1 67 ? 12.047 14.281 2.609 1 98.69 67 GLY A CA 1
ATOM 509 C C . GLY A 1 67 ? 12.719 13.375 1.588 1 98.69 67 GLY A C 1
ATOM 510 O O . GLY A 1 67 ? 12.719 13.68 0.392 1 98.69 67 GLY A O 1
ATOM 511 N N . LEU A 1 68 ? 13.344 12.32 2.016 1 98.75 68 LEU A N 1
ATOM 512 C CA . LEU A 1 68 ? 14.008 11.375 1.128 1 98.75 68 LEU A CA 1
ATOM 513 C C . LEU A 1 68 ? 13.508 9.953 1.38 1 98.75 68 LEU A C 1
ATOM 515 O O . LEU A 1 68 ? 13.586 9.453 2.504 1 98.75 68 LEU A O 1
ATOM 519 N N . CYS A 1 69 ? 12.945 9.32 0.341 1 98.5 69 CYS A N 1
ATOM 520 C CA . CYS A 1 69 ? 12.375 7.98 0.407 1 98.5 69 CYS A CA 1
ATOM 521 C C . CYS A 1 69 ? 12.898 7.109 -0.727 1 98.5 69 CYS A C 1
ATOM 523 O O . CYS A 1 69 ? 13.008 7.566 -1.867 1 98.5 69 CYS A O 1
ATOM 525 N N . ILE A 1 70 ? 13.211 5.867 -0.412 1 96.44 70 ILE A N 1
ATOM 526 C CA . ILE A 1 70 ? 13.688 4.918 -1.413 1 96.44 70 ILE A CA 1
ATOM 527 C C . ILE A 1 70 ? 12.695 3.758 -1.531 1 96.44 70 ILE A C 1
ATOM 529 O O . ILE A 1 70 ? 12.359 3.119 -0.532 1 96.44 70 ILE A O 1
ATOM 533 N N . GLY A 1 71 ? 12.164 3.396 -2.74 1 90.06 71 GLY A N 1
ATOM 534 C CA . GLY A 1 71 ? 11.172 2.354 -2.965 1 90.06 71 GLY A CA 1
ATOM 535 C C . GLY A 1 71 ? 11.75 1.126 -3.646 1 90.06 71 GLY A C 1
ATOM 536 O O . GLY A 1 71 ? 11.008 0.214 -4.02 1 90.06 71 GLY A O 1
ATOM 537 N N . THR A 1 72 ? 13.109 0.978 -3.826 1 87.06 72 THR A N 1
ATOM 538 C CA . THR A 1 72 ? 13.773 -0.14 -4.484 1 87.06 72 THR A CA 1
ATOM 539 C C . THR A 1 72 ? 13.453 -0.159 -5.977 1 87.06 72 THR A C 1
ATOM 541 O O . THR A 1 72 ? 13.891 0.717 -6.723 1 87.06 72 THR A O 1
ATOM 544 N N . LEU A 1 73 ? 12.789 -1.241 -6.566 1 90.19 73 LEU A N 1
ATOM 545 C CA . LEU A 1 73 ? 12.305 -1.357 -7.941 1 90.19 73 LEU A CA 1
ATOM 546 C C . LEU A 1 73 ? 11.07 -2.25 -8.008 1 90.19 73 LEU A C 1
ATOM 548 O O . LEU A 1 73 ? 10.766 -2.965 -7.055 1 90.19 73 LEU A O 1
ATOM 552 N N . GLY A 1 74 ? 10.312 -2.143 -9.102 1 91.88 74 GLY A N 1
ATOM 553 C CA . GLY A 1 74 ? 9.195 -3.043 -9.352 1 91.88 74 GLY A CA 1
ATOM 554 C C . GLY A 1 74 ? 8.133 -2.984 -8.266 1 91.88 74 GLY A C 1
ATOM 555 O O . GLY A 1 74 ? 7.543 -1.931 -8.023 1 91.88 74 GLY A O 1
ATOM 556 N N . PRO A 1 75 ? 8.008 -4.098 -7.461 1 93.44 75 PRO A N 1
ATOM 557 C CA . PRO A 1 75 ? 6.961 -4.145 -6.438 1 93.44 75 PRO A CA 1
ATOM 558 C C . PRO A 1 75 ? 7.168 -3.105 -5.336 1 93.44 75 PRO A C 1
ATOM 560 O O . PRO A 1 75 ? 6.195 -2.527 -4.84 1 93.44 75 PRO A O 1
ATOM 563 N N . GLY A 1 76 ? 8.414 -2.896 -4.922 1 93.56 76 GLY A N 1
ATOM 564 C CA . GLY A 1 76 ? 8.688 -1.882 -3.918 1 93.56 76 GLY A CA 1
ATOM 565 C C . GLY A 1 76 ? 8.227 -0.496 -4.332 1 93.56 76 GLY A C 1
ATOM 566 O O . GLY A 1 76 ? 7.641 0.236 -3.531 1 93.56 76 GLY A O 1
ATOM 567 N N . MET A 1 77 ? 8.492 -0.172 -5.598 1 93.19 77 MET A N 1
ATOM 568 C CA . MET A 1 77 ? 8.062 1.129 -6.105 1 93.19 77 MET A CA 1
ATOM 569 C C . MET A 1 77 ? 6.547 1.181 -6.25 1 93.19 77 MET A C 1
ATOM 571 O O . MET A 1 77 ? 5.93 2.219 -6.004 1 93.19 77 MET A O 1
ATOM 575 N N . ALA A 1 78 ? 5.973 0.075 -6.672 1 93.88 78 ALA A N 1
ATOM 576 C CA . ALA A 1 78 ? 4.516 0.032 -6.789 1 93.88 78 ALA A CA 1
ATOM 577 C C . ALA A 1 78 ? 3.85 0.296 -5.445 1 93.88 78 ALA A C 1
ATOM 579 O O . ALA A 1 78 ? 2.818 0.971 -5.375 1 93.88 78 ALA A O 1
ATOM 580 N N . ASN A 1 79 ? 4.434 -0.151 -4.375 1 94.88 79 ASN A N 1
ATOM 581 C CA . ASN A 1 79 ? 3.891 0.004 -3.031 1 94.88 79 ASN A CA 1
ATOM 582 C C . ASN A 1 79 ? 3.943 1.458 -2.57 1 94.88 79 ASN A C 1
ATOM 584 O O . ASN A 1 79 ? 3.152 1.874 -1.723 1 94.88 79 ASN A O 1
ATOM 588 N N . ILE A 1 80 ? 4.805 2.289 -3.102 1 94.81 80 ILE A N 1
ATOM 589 C CA . ILE A 1 80 ? 5.023 3.645 -2.607 1 94.81 80 ILE A CA 1
ATOM 590 C C . ILE A 1 80 ? 4.02 4.598 -3.248 1 94.81 80 ILE A C 1
ATOM 592 O O . ILE A 1 80 ? 3.883 5.746 -2.82 1 94.81 80 ILE A O 1
ATOM 596 N N . ALA A 1 81 ? 3.268 4.145 -4.238 1 93.56 81 ALA A N 1
ATOM 597 C CA . ALA A 1 81 ? 2.393 4.988 -5.047 1 93.56 81 ALA A CA 1
ATOM 598 C C . ALA A 1 81 ? 1.427 5.777 -4.164 1 93.56 81 ALA A C 1
ATOM 600 O O . ALA A 1 81 ? 1.213 6.973 -4.383 1 93.56 81 ALA A O 1
ATOM 601 N N . GLY A 1 82 ? 0.838 5.078 -3.141 1 94.81 82 GLY A N 1
ATOM 602 C CA . GLY A 1 82 ? -0.084 5.766 -2.25 1 94.81 82 GLY A CA 1
ATOM 603 C C . GLY A 1 82 ? 0.557 6.918 -1.503 1 94.81 82 GLY A C 1
ATOM 604 O O . GLY A 1 82 ? -0.067 7.965 -1.314 1 94.81 82 GLY A O 1
ATOM 605 N N . ALA A 1 83 ? 1.793 6.758 -1.106 1 97.38 83 ALA A N 1
ATOM 606 C CA . ALA A 1 83 ? 2.506 7.809 -0.38 1 97.38 83 ALA A CA 1
ATOM 607 C C . ALA A 1 83 ? 2.871 8.969 -1.305 1 97.38 83 ALA A C 1
ATOM 609 O O . ALA A 1 83 ? 2.877 10.125 -0.884 1 97.38 83 ALA A O 1
ATOM 610 N N . MET A 1 84 ? 3.184 8.648 -2.6 1 97.06 84 MET A N 1
ATOM 611 C CA . MET A 1 84 ? 3.465 9.695 -3.574 1 97.06 84 MET A CA 1
ATOM 612 C C . MET A 1 84 ? 2.238 10.578 -3.801 1 97.06 84 MET A C 1
ATOM 614 O O . MET A 1 84 ? 2.344 11.805 -3.832 1 97.06 84 MET A O 1
ATOM 618 N N . GLN A 1 85 ? 1.119 9.93 -3.926 1 96.06 85 GLN A N 1
ATOM 619 C CA . GLN A 1 85 ? -0.119 10.68 -4.121 1 96.06 85 GLN A CA 1
ATOM 620 C C . GLN A 1 85 ? -0.452 11.523 -2.898 1 96.06 85 GLN A C 1
ATOM 622 O O . GLN A 1 85 ? -0.924 12.656 -3.029 1 96.06 85 GLN A O 1
ATOM 627 N N . CYS A 1 86 ? -0.24 10.977 -1.716 1 96.5 86 CYS A N 1
ATOM 628 C CA . CYS A 1 86 ? -0.461 11.727 -0.487 1 96.5 86 CYS A CA 1
ATOM 629 C C . CYS A 1 86 ? 0.42 12.969 -0.443 1 96.5 86 CYS A C 1
ATOM 631 O O . CYS A 1 86 ? -0.058 14.062 -0.141 1 96.5 86 CYS A O 1
ATOM 633 N N . ALA A 1 87 ? 1.68 12.773 -0.774 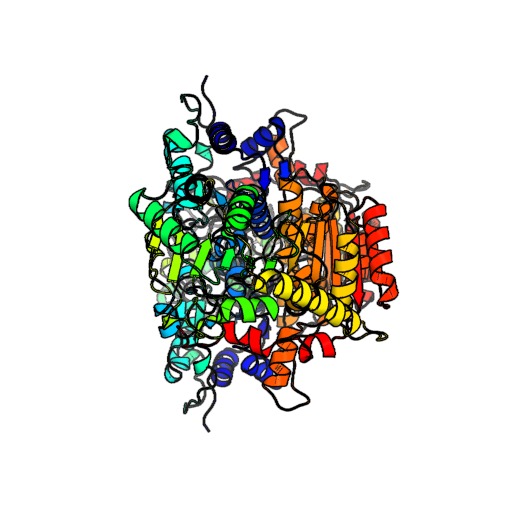1 97.44 87 ALA A N 1
ATOM 634 C CA . ALA A 1 87 ? 2.615 13.898 -0.781 1 97.44 87 ALA A CA 1
ATOM 635 C C . ALA A 1 87 ? 2.184 14.961 -1.781 1 97.44 87 ALA A C 1
ATOM 637 O O . ALA A 1 87 ? 2.361 16.156 -1.536 1 97.44 87 ALA A O 1
ATOM 638 N N . LEU A 1 88 ? 1.637 14.523 -2.883 1 96.38 88 LEU A N 1
ATOM 639 C CA . LEU A 1 88 ? 1.19 15.469 -3.902 1 96.38 88 LEU A CA 1
ATOM 640 C C . LEU A 1 88 ? -0.001 16.281 -3.408 1 96.38 88 LEU A C 1
ATOM 642 O O . LEU A 1 88 ? 0.003 17.516 -3.494 1 96.38 88 LEU A O 1
ATOM 646 N N . VAL A 1 89 ? -0.996 15.633 -2.822 1 94.06 89 VAL A N 1
ATOM 647 C CA . VAL A 1 89 ? -2.232 16.281 -2.408 1 94.06 89 VAL A CA 1
ATOM 648 C C . VAL A 1 89 ? -1.969 17.172 -1.189 1 94.06 89 VAL A C 1
ATOM 650 O O . VAL A 1 89 ? -2.572 18.234 -1.044 1 94.06 89 VAL A O 1
ATOM 653 N N . GLU A 1 90 ? -1.018 16.781 -0.369 1 94.75 90 GLU A N 1
ATOM 654 C CA . GLU A 1 90 ? -0.701 17.516 0.856 1 94.75 90 GLU A CA 1
ATOM 655 C C . GLU A 1 90 ? 0.375 18.562 0.609 1 94.75 90 GLU A C 1
ATOM 657 O O . GLU A 1 90 ? 0.759 19.297 1.525 1 94.75 90 GLU A O 1
ATOM 662 N N . ASN A 1 91 ? 0.907 18.641 -0.58 1 95.44 91 ASN A N 1
ATOM 663 C CA . ASN A 1 91 ? 1.948 19.594 -0.943 1 95.44 91 ASN A CA 1
ATOM 664 C C . ASN A 1 91 ? 3.221 19.375 -0.132 1 95.44 91 ASN A C 1
ATOM 666 O O . ASN A 1 91 ? 3.779 20.312 0.429 1 95.44 91 ASN A O 1
ATOM 670 N N . SER A 1 92 ? 3.684 18.125 -0.021 1 97.19 92 SER A N 1
ATOM 671 C CA . SER A 1 92 ? 4.891 17.797 0.729 1 97.19 92 SER A CA 1
ATOM 672 C C . SER A 1 92 ? 6.062 17.516 -0.206 1 97.19 92 SER A C 1
ATOM 674 O O . SER A 1 92 ? 5.977 16.672 -1.091 1 97.19 92 SER A O 1
ATOM 676 N N . PRO A 1 93 ? 7.16 18.219 -0.079 1 98.56 93 PRO A N 1
ATOM 677 C CA . PRO A 1 93 ? 8.328 18.016 -0.945 1 98.56 93 PRO A CA 1
ATOM 678 C C . PRO A 1 93 ? 9.133 16.781 -0.578 1 98.56 93 PRO A C 1
ATOM 680 O O . PRO A 1 93 ? 10.148 16.875 0.119 1 98.56 93 PRO A O 1
ATOM 683 N N . VAL A 1 94 ? 8.773 15.633 -1.101 1 98.81 94 VAL A N 1
ATOM 684 C CA . VAL A 1 94 ? 9.484 14.375 -0.888 1 98.81 94 VAL A CA 1
ATOM 685 C C . VAL A 1 94 ? 10.156 13.938 -2.188 1 98.81 94 VAL A C 1
ATOM 687 O O . VAL A 1 94 ? 9.531 13.969 -3.254 1 98.81 94 VAL A O 1
ATOM 690 N N . ILE A 1 95 ? 11.438 13.609 -2.1 1 98.81 95 ILE A N 1
ATOM 691 C CA . ILE A 1 95 ? 12.156 13.031 -3.232 1 98.81 95 ILE A CA 1
ATOM 692 C C . ILE A 1 95 ? 12.148 11.508 -3.121 1 98.81 95 ILE A C 1
ATOM 694 O O . ILE A 1 95 ? 12.719 10.945 -2.182 1 98.81 95 ILE A O 1
ATOM 698 N N . PHE A 1 96 ? 11.469 10.875 -4.07 1 98.5 96 PHE A N 1
ATOM 699 C CA . PHE A 1 96 ? 11.438 9.414 -4.152 1 98.5 96 PHE A CA 1
ATOM 700 C C . PHE A 1 96 ? 12.5 8.906 -5.121 1 98.5 96 PHE A C 1
ATOM 702 O O . PHE A 1 96 ? 12.547 9.328 -6.277 1 98.5 96 PHE A O 1
ATOM 709 N N . LEU A 1 97 ? 13.367 8.008 -4.621 1 97.69 97 LEU A N 1
ATOM 710 C CA . LEU A 1 97 ? 14.375 7.371 -5.469 1 97.69 97 LEU A CA 1
ATOM 711 C C . LEU A 1 97 ? 14.008 5.918 -5.746 1 97.69 97 LEU A C 1
ATOM 713 O O . LEU A 1 97 ? 13.547 5.207 -4.848 1 97.69 97 LEU A O 1
ATOM 717 N N . GLY A 1 98 ? 14.094 5.48 -6.953 1 95.5 98 GLY A N 1
ATOM 718 C CA . GLY A 1 98 ? 13.867 4.098 -7.34 1 95.5 98 GLY A CA 1
ATOM 719 C C . GLY A 1 98 ? 15 3.51 -8.156 1 95.5 98 GLY A C 1
ATOM 720 O O . GLY A 1 98 ? 15.641 4.215 -8.938 1 95.5 98 GLY A O 1
ATOM 721 N N . GLY A 1 99 ? 15.273 2.219 -7.914 1 92.56 99 GLY A N 1
ATOM 722 C CA . GLY A 1 99 ? 16.156 1.496 -8.82 1 92.56 99 GLY A CA 1
ATOM 723 C C . GLY A 1 99 ? 15.469 1.096 -10.117 1 92.56 99 GLY A C 1
ATOM 724 O O . GLY A 1 99 ? 14.234 1.139 -10.211 1 92.56 99 GLY A O 1
ATOM 725 N N . GLN A 1 100 ? 16.297 0.822 -11.117 1 89.06 100 GLN A N 1
ATOM 726 C CA . GLN A 1 100 ? 15.766 0.366 -12.398 1 89.06 100 GLN A CA 1
ATOM 727 C C . GLN A 1 100 ? 16.812 -0.426 -13.18 1 89.06 100 GLN A C 1
ATOM 729 O O . GLN A 1 100 ? 18 -0.358 -12.867 1 89.06 100 GLN A O 1
ATOM 734 N N . ARG A 1 101 ? 16.281 -1.197 -14.094 1 83.5 101 ARG A N 1
ATOM 735 C CA . ARG A 1 101 ? 17.172 -1.84 -15.055 1 83.5 101 ARG A CA 1
ATOM 736 C C . ARG A 1 101 ? 17.547 -0.878 -16.188 1 83.5 101 ARG A C 1
ATOM 738 O O . ARG A 1 101 ? 17 0.22 -16.281 1 83.5 101 ARG A O 1
ATOM 745 N N . ALA A 1 102 ? 18.531 -1.307 -16.922 1 81.38 102 ALA A N 1
ATOM 746 C CA . ALA A 1 102 ? 18.953 -0.476 -18.047 1 81.38 102 ALA A CA 1
ATOM 747 C C . ALA A 1 102 ? 17.828 -0.285 -19.062 1 81.38 102 ALA A C 1
ATOM 749 O O . ALA A 1 102 ? 17.016 -1.188 -19.266 1 81.38 102 ALA A O 1
ATOM 750 N N . ARG A 1 103 ? 17.812 0.891 -19.641 1 76.12 103 ARG A N 1
ATOM 751 C CA . ARG A 1 103 ? 16.781 1.221 -20.625 1 76.12 103 ARG A CA 1
ATOM 752 C C . ARG A 1 103 ? 16.766 0.203 -21.766 1 76.12 103 ARG A C 1
ATOM 754 O O . ARG A 1 103 ? 15.695 -0.123 -22.281 1 76.12 103 ARG A O 1
ATOM 761 N N . ILE A 1 104 ? 17.922 -0.185 -22.109 1 67.44 104 ILE A N 1
ATOM 762 C CA . ILE A 1 104 ? 18 -1.164 -23.188 1 67.44 104 ILE A CA 1
ATOM 763 C C . ILE A 1 104 ? 17.266 -2.436 -22.797 1 67.44 104 ILE A C 1
ATOM 765 O O . ILE A 1 104 ? 16.594 -3.059 -23.641 1 67.44 104 ILE A O 1
ATOM 769 N N . THR A 1 105 ? 17.375 -2.74 -21.562 1 71.56 105 THR A N 1
ATOM 770 C CA . THR A 1 105 ? 16.656 -3.904 -21.047 1 71.56 105 THR A CA 1
ATOM 771 C C . THR A 1 105 ? 15.148 -3.658 -21.062 1 71.56 105 THR A C 1
ATOM 773 O O . THR A 1 105 ? 14.367 -4.57 -21.344 1 71.56 105 THR A O 1
ATOM 776 N N . GLU A 1 106 ? 14.883 -2.389 -20.922 1 68.25 106 GLU A N 1
ATOM 777 C CA . GLU A 1 106 ? 13.469 -2.002 -20.922 1 68.25 106 GLU A CA 1
ATOM 778 C C . GLU A 1 106 ? 12.867 -2.141 -22.328 1 68.25 106 GLU A C 1
ATOM 780 O O . GLU A 1 106 ? 11.719 -2.549 -22.469 1 68.25 106 GLU A O 1
ATOM 785 N N . ARG A 1 107 ? 13.68 -1.835 -23.219 1 68.06 107 ARG A N 1
ATOM 786 C CA . ARG A 1 107 ? 13.195 -1.844 -24.594 1 68.06 107 ARG A CA 1
ATOM 787 C C . ARG A 1 107 ? 13.258 -3.246 -25.188 1 68.06 107 ARG A C 1
ATOM 789 O O . ARG A 1 107 ? 12.633 -3.521 -26.219 1 68.06 107 ARG A O 1
ATOM 796 N N . ARG A 1 108 ? 14.016 -4.008 -24.469 1 64.19 108 ARG A N 1
ATOM 797 C CA . ARG A 1 108 ? 14.047 -5.402 -24.891 1 64.19 108 ARG A CA 1
ATOM 798 C C . ARG A 1 108 ? 12.938 -6.203 -24.219 1 64.19 108 ARG A C 1
ATOM 800 O O . ARG A 1 108 ? 12.914 -7.434 -24.312 1 64.19 108 ARG A O 1
ATOM 807 N N . VAL A 1 109 ? 12.125 -5.293 -23.594 1 59.84 109 VAL A N 1
ATOM 808 C CA . VAL A 1 109 ? 11.141 -5.977 -22.766 1 59.84 109 VAL A CA 1
ATOM 809 C C . VAL A 1 109 ? 10.391 -7.016 -23.594 1 59.84 109 VAL A C 1
ATOM 811 O O . VAL A 1 109 ? 9.789 -6.684 -24.609 1 59.84 109 VAL A O 1
ATOM 814 N N . ARG A 1 110 ? 10.734 -8.133 -23.188 1 70.5 110 ARG A N 1
ATOM 815 C CA . ARG A 1 110 ? 10.078 -9.328 -23.703 1 70.5 110 ARG A CA 1
ATOM 816 C C . ARG A 1 110 ? 9.023 -9.852 -22.734 1 70.5 110 ARG A C 1
ATOM 818 O O . ARG A 1 110 ? 8.828 -9.273 -21.656 1 70.5 110 ARG A O 1
ATOM 825 N N . ARG A 1 111 ? 8.242 -10.664 -23.078 1 80 111 ARG A N 1
ATOM 826 C CA . ARG A 1 111 ? 7.172 -11.312 -22.328 1 80 111 ARG A CA 1
ATOM 827 C C . ARG A 1 111 ? 7.734 -12.188 -21.219 1 80 111 ARG A C 1
ATOM 829 O O . ARG A 1 111 ? 8.688 -12.945 -21.438 1 80 111 ARG A O 1
ATOM 836 N N . GLY A 1 112 ? 7.27 -11.898 -19.906 1 84.62 112 GLY A N 1
ATOM 837 C CA . GLY A 1 112 ? 7.582 -12.805 -18.812 1 84.62 112 GLY A CA 1
ATOM 838 C C . GLY A 1 112 ? 8.836 -12.422 -18.062 1 84.62 112 GLY A C 1
ATOM 839 O O . GLY A 1 112 ? 9.625 -13.289 -17.672 1 84.62 112 GLY A O 1
ATOM 840 N N . ARG A 1 113 ? 9 -11.07 -17.828 1 84.38 113 ARG A N 1
ATOM 841 C CA . ARG A 1 113 ? 10.117 -10.594 -17.016 1 84.38 113 ARG A CA 1
ATOM 842 C C . ARG A 1 113 ? 9.758 -10.578 -15.539 1 84.38 113 ARG A C 1
ATOM 844 O O . ARG A 1 113 ? 8.617 -10.297 -15.172 1 84.38 113 ARG A O 1
ATOM 851 N N . ILE A 1 114 ? 10.828 -10.828 -14.75 1 86.31 114 ILE A N 1
ATOM 852 C CA . ILE A 1 114 ? 10.602 -10.852 -13.312 1 86.31 114 ILE A CA 1
ATOM 853 C C . ILE A 1 114 ? 10.891 -9.477 -12.719 1 86.31 114 ILE A C 1
ATOM 855 O O . ILE A 1 114 ? 11.844 -8.805 -13.125 1 86.31 114 ILE A O 1
ATOM 859 N N . GLN A 1 115 ? 10.031 -8.922 -11.859 1 84 115 GLN A N 1
ATOM 860 C CA . GLN A 1 115 ? 10.086 -7.711 -11.047 1 84 115 GLN A CA 1
ATOM 861 C C . GLN A 1 115 ? 10.078 -6.461 -11.922 1 84 115 GLN A C 1
ATOM 863 O O . GLN A 1 115 ? 9.773 -5.363 -11.445 1 84 115 GLN A O 1
ATOM 868 N N . PHE A 1 116 ? 10.266 -6.59 -13.188 1 80.81 116 PHE A N 1
ATOM 869 C CA . PHE A 1 116 ? 10.484 -5.426 -14.047 1 80.81 116 PHE A CA 1
ATOM 870 C C . PHE A 1 116 ? 9.164 -4.793 -14.453 1 80.81 116 PHE A C 1
ATOM 872 O O . PHE A 1 116 ? 8.227 -5.496 -14.836 1 80.81 116 PHE A O 1
ATOM 879 N N . VAL A 1 117 ? 9.117 -3.516 -14.312 1 86.5 117 VAL A N 1
ATOM 880 C CA . VAL A 1 117 ? 8.047 -2.682 -14.852 1 86.5 117 VAL A CA 1
ATOM 881 C C . VAL A 1 117 ? 8.625 -1.341 -15.312 1 86.5 117 VAL A C 1
ATOM 883 O O . VAL A 1 117 ? 9.656 -0.897 -14.805 1 86.5 117 VAL A O 1
ATOM 886 N N . GLN A 1 118 ? 7.996 -0.813 -16.359 1 89.38 118 GLN A N 1
ATOM 887 C CA . GLN A 1 118 ? 8.312 0.581 -16.656 1 89.38 118 GLN A CA 1
ATOM 888 C C . GLN A 1 118 ? 7.754 1.51 -15.586 1 89.38 118 GLN A C 1
ATOM 890 O O . GLN A 1 118 ? 6.555 1.805 -15.57 1 89.38 118 GLN A O 1
ATOM 895 N N . GLN A 1 119 ? 8.664 2.051 -14.773 1 91.31 119 GLN A N 1
ATOM 896 C CA . GLN A 1 119 ? 8.234 2.664 -13.523 1 91.31 119 GLN A CA 1
ATOM 897 C C . GLN A 1 119 ? 7.785 4.105 -13.742 1 91.31 119 GLN A C 1
ATOM 899 O O . GLN A 1 119 ? 6.777 4.539 -13.188 1 91.31 119 GLN A O 1
ATOM 904 N N . GLU A 1 120 ? 8.43 4.898 -14.562 1 91.56 120 GLU A N 1
ATOM 905 C CA . GLU A 1 120 ? 8.164 6.332 -14.648 1 91.56 120 GLU A CA 1
ATOM 906 C C . GLU A 1 120 ? 6.707 6.602 -15.031 1 91.56 120 GLU A C 1
ATOM 908 O O . GLU A 1 120 ? 6.043 7.434 -14.414 1 91.56 120 GLU A O 1
ATOM 913 N N . PRO A 1 121 ? 6.176 5.875 -15.977 1 89.62 121 PRO A N 1
ATOM 914 C CA . PRO A 1 121 ? 4.785 6.141 -16.344 1 89.62 121 PRO A CA 1
ATOM 915 C C . PRO A 1 121 ? 3.805 5.844 -15.211 1 89.62 121 PRO A C 1
ATOM 917 O O . PRO A 1 121 ? 2.703 6.395 -15.188 1 89.62 121 PRO A O 1
ATOM 920 N N . LEU A 1 122 ? 4.195 5.062 -14.312 1 89.5 122 LEU A N 1
ATOM 921 C CA . LEU A 1 122 ? 3.328 4.711 -13.195 1 89.5 122 LEU A CA 1
ATOM 922 C C . LEU A 1 122 ? 3.131 5.906 -12.266 1 89.5 122 LEU A C 1
ATOM 924 O O . LEU A 1 122 ? 2.09 6.027 -11.617 1 89.5 122 LEU A O 1
ATOM 928 N N . PHE A 1 123 ? 4.129 6.77 -12.273 1 92.19 123 PHE A N 1
ATOM 929 C CA . PHE A 1 123 ? 4.145 7.766 -11.211 1 92.19 123 PHE A CA 1
ATOM 930 C C . PHE A 1 123 ? 4.047 9.172 -11.781 1 92.19 123 PHE A C 1
ATOM 932 O O . PHE A 1 123 ? 3.846 10.141 -11.039 1 92.19 123 PHE A O 1
ATOM 939 N N . ALA A 1 124 ? 4.105 9.266 -13.07 1 93.06 124 ALA A N 1
ATOM 940 C CA . ALA A 1 124 ? 4.211 10.578 -13.711 1 93.06 124 ALA A CA 1
ATOM 941 C C . ALA A 1 124 ? 3.059 11.484 -13.289 1 93.06 124 ALA A C 1
ATOM 943 O O . ALA A 1 124 ? 3.25 12.688 -13.078 1 93.06 124 ALA A O 1
ATOM 944 N N . ALA A 1 125 ? 1.893 10.984 -13.109 1 92.38 125 ALA A N 1
ATOM 945 C CA . ALA A 1 125 ? 0.716 11.773 -12.766 1 92.38 125 ALA A CA 1
ATOM 946 C C . ALA A 1 125 ? 0.668 12.062 -11.266 1 92.38 125 ALA A C 1
ATOM 948 O O . ALA A 1 125 ? -0.149 12.867 -10.812 1 92.38 125 ALA A O 1
ATOM 949 N N . SER A 1 126 ? 1.603 11.547 -10.508 1 94.81 126 SER A N 1
ATOM 950 C CA . SER A 1 126 ? 1.551 11.656 -9.055 1 94.81 126 SER A CA 1
ATOM 951 C C . SER A 1 126 ? 2.703 12.5 -8.523 1 94.81 126 SER A C 1
ATOM 953 O O . SER A 1 126 ? 2.877 12.625 -7.309 1 94.81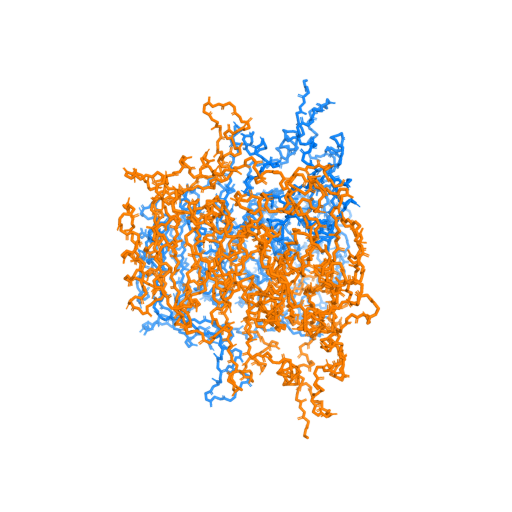 126 SER A O 1
ATOM 955 N N . VAL A 1 127 ? 3.545 13.047 -9.406 1 97.19 127 VAL A N 1
ATOM 956 C CA . VAL A 1 127 ? 4.688 13.836 -8.953 1 97.19 127 VAL A CA 1
ATOM 957 C C . VAL A 1 127 ? 4.801 15.109 -9.789 1 97.19 127 VAL A C 1
ATOM 959 O O . VAL A 1 127 ? 4.23 15.195 -10.875 1 97.19 127 VAL A O 1
ATOM 962 N N . LYS A 1 128 ? 5.531 16.047 -9.297 1 97.38 128 LYS A N 1
ATOM 963 C CA . LYS A 1 128 ? 5.773 17.297 -10.008 1 97.38 128 LYS A CA 1
ATOM 964 C C . LYS A 1 128 ? 6.863 17.125 -11.062 1 97.38 128 LYS A C 1
ATOM 966 O O . LYS A 1 128 ? 6.918 17.891 -12.039 1 97.38 128 LYS A O 1
ATOM 971 N N . TYR A 1 129 ? 7.766 16.172 -10.805 1 97.94 129 TYR A N 1
ATOM 972 C CA . TYR A 1 129 ? 8.906 15.906 -11.68 1 97.94 129 TYR A CA 1
ATOM 973 C C . TYR A 1 129 ? 9.297 14.438 -11.641 1 97.94 129 TYR A C 1
ATOM 975 O O . TYR A 1 129 ? 9.32 13.82 -10.57 1 97.94 129 TYR A O 1
ATOM 983 N N . SER A 1 130 ? 9.406 13.82 -12.75 1 97.56 130 SER A N 1
ATOM 984 C CA . SER A 1 130 ? 9.898 12.453 -12.906 1 97.56 130 SER A CA 1
ATOM 985 C C . SER A 1 130 ? 11.039 12.391 -13.914 1 97.56 130 SER A C 1
ATOM 987 O O . SER A 1 130 ? 10.969 13.008 -14.984 1 97.56 130 SER A O 1
ATOM 989 N N . SER A 1 131 ? 12.117 11.688 -13.516 1 96.69 131 SER A N 1
ATOM 990 C CA . SER A 1 131 ? 13.258 11.547 -14.422 1 96.69 131 SER A CA 1
ATOM 991 C C . SER A 1 131 ? 14.078 10.312 -14.086 1 96.69 131 SER A C 1
ATOM 993 O O . SER A 1 131 ? 13.711 9.531 -13.211 1 96.69 131 SER A O 1
ATOM 995 N N . SER A 1 132 ? 15.125 10.07 -14.875 1 95.62 132 SER A N 1
ATOM 996 C CA . SER A 1 132 ? 16.062 8.953 -14.711 1 95.62 132 SER A CA 1
ATOM 997 C C . SER A 1 132 ? 17.5 9.398 -14.922 1 95.62 132 SER A C 1
ATOM 999 O O . SER A 1 132 ? 17.781 10.188 -15.828 1 95.62 132 SER A O 1
ATOM 1001 N N . ILE A 1 133 ? 18.375 9.023 -14.047 1 96.5 133 ILE A N 1
ATOM 1002 C CA . ILE A 1 133 ? 19.797 9.258 -14.242 1 96.5 133 ILE A CA 1
ATOM 1003 C C . ILE A 1 133 ? 20.391 8.133 -15.086 1 96.5 133 ILE A C 1
ATOM 1005 O O . ILE A 1 133 ? 20.938 7.16 -14.555 1 96.5 133 ILE A O 1
ATOM 1009 N N . GLU A 1 134 ? 20.469 8.336 -16.359 1 93.62 134 GLU A N 1
ATOM 1010 C CA . GLU A 1 134 ? 20.938 7.312 -17.281 1 93.62 134 GLU A CA 1
ATOM 1011 C C . GLU A 1 134 ? 22.453 7.34 -17.422 1 93.62 134 GLU A C 1
ATOM 1013 O O . GLU A 1 134 ? 23.078 6.332 -17.766 1 93.62 134 GLU A O 1
ATOM 1018 N N . TYR A 1 135 ? 23 8.516 -17.25 1 95 135 TYR A N 1
ATOM 1019 C CA . TYR A 1 135 ? 24.453 8.719 -17.25 1 95 135 TYR A CA 1
ATOM 1020 C C . TYR A 1 135 ? 24.906 9.375 -15.953 1 95 135 TYR A C 1
ATOM 1022 O O . TYR A 1 135 ? 24.234 10.273 -15.438 1 95 135 TYR A O 1
ATOM 1030 N N . ALA A 1 136 ? 26.031 8.938 -15.453 1 96.62 136 ALA A N 1
ATOM 1031 C CA . ALA A 1 136 ? 26.547 9.391 -14.156 1 96.62 136 ALA A CA 1
ATOM 1032 C C . ALA A 1 136 ? 26.672 10.906 -14.117 1 96.62 136 ALA A C 1
ATOM 1034 O O . ALA A 1 136 ? 26.391 11.531 -13.094 1 96.62 136 ALA A O 1
ATOM 1035 N N . ASP A 1 137 ? 27.078 11.5 -15.203 1 96.19 137 ASP A N 1
ATOM 1036 C CA . ASP A 1 137 ? 27.375 12.93 -15.219 1 96.19 137 ASP A CA 1
ATOM 1037 C C . ASP A 1 137 ? 26.109 13.766 -15.195 1 96.19 137 ASP A C 1
ATOM 1039 O O . ASP A 1 137 ? 26.156 14.992 -15.094 1 96.19 137 ASP A O 1
ATOM 1043 N N . GLN A 1 138 ? 24.906 13.102 -15.188 1 97.06 138 GLN A N 1
ATOM 1044 C CA . GLN A 1 138 ? 23.625 13.789 -15.086 1 97.06 138 GLN A CA 1
ATOM 1045 C C . GLN A 1 138 ? 23.188 13.914 -13.625 1 97.06 138 GLN A C 1
ATOM 1047 O O . GLN A 1 138 ? 22.188 14.57 -13.328 1 97.06 138 GLN A O 1
ATOM 1052 N N . THR A 1 139 ? 23.906 13.391 -12.727 1 97.94 139 THR A N 1
ATOM 1053 C CA . THR A 1 139 ? 23.484 13.234 -11.344 1 97.94 139 THR A CA 1
ATOM 1054 C C . THR A 1 139 ? 23.141 14.586 -10.727 1 97.94 139 THR A C 1
ATOM 1056 O O . THR A 1 139 ? 22.016 14.781 -10.258 1 97.94 139 THR A O 1
ATOM 1059 N N . ASP A 1 140 ? 24.031 15.562 -10.797 1 97.81 140 ASP A N 1
ATOM 1060 C CA . ASP A 1 140 ? 23.781 16.875 -10.203 1 97.81 140 ASP A CA 1
ATOM 1061 C C . ASP A 1 140 ? 22.578 17.547 -10.859 1 97.81 140 ASP A C 1
ATOM 1063 O O . ASP A 1 140 ? 21.719 18.094 -10.172 1 97.81 140 ASP A O 1
ATOM 1067 N N . GLU A 1 141 ? 22.562 17.484 -12.172 1 97.56 141 GLU A N 1
ATOM 1068 C CA . GLU A 1 141 ? 21.516 18.141 -12.953 1 97.56 141 GLU A CA 1
ATOM 1069 C C . GLU A 1 141 ? 20.125 17.609 -12.562 1 97.56 141 GLU A C 1
ATOM 1071 O O . GLU A 1 141 ? 19.219 18.391 -12.266 1 97.56 141 GLU A O 1
ATOM 1076 N N . ILE A 1 142 ? 20 16.344 -12.477 1 98.31 142 ILE A N 1
ATOM 1077 C CA . ILE A 1 142 ? 18.703 15.719 -12.273 1 98.31 142 ILE A CA 1
ATOM 1078 C C . ILE A 1 142 ? 18.281 15.852 -10.812 1 98.31 142 ILE A C 1
ATOM 1080 O O . ILE A 1 142 ? 17.125 16.172 -10.523 1 98.31 142 ILE A O 1
ATOM 1084 N N . ILE A 1 143 ? 19.172 15.656 -9.883 1 98.56 143 ILE A N 1
ATOM 1085 C CA . ILE A 1 143 ? 18.828 15.766 -8.469 1 98.56 143 ILE A CA 1
ATOM 1086 C C . ILE A 1 143 ? 18.516 17.219 -8.125 1 98.56 143 ILE A C 1
ATOM 1088 O O . ILE A 1 143 ? 17.562 17.484 -7.391 1 98.56 143 ILE A O 1
ATOM 1092 N N . HIS A 1 144 ? 19.297 18.172 -8.688 1 98.56 144 HIS A N 1
ATOM 1093 C CA . HIS A 1 144 ? 19 19.578 -8.484 1 98.56 144 HIS A CA 1
ATOM 1094 C C . HIS A 1 144 ? 17.625 19.938 -9.031 1 98.56 144 HIS A C 1
ATOM 1096 O O . HIS A 1 144 ? 16.859 20.672 -8.391 1 98.56 144 HIS A O 1
ATOM 1102 N N . GLU A 1 145 ? 17.297 19.406 -10.188 1 98.56 145 GLU A N 1
ATOM 1103 C CA . GLU A 1 145 ? 16 19.688 -10.773 1 98.56 145 GLU A CA 1
ATOM 1104 C C . GLU A 1 145 ? 14.875 19.094 -9.93 1 98.56 145 GLU A C 1
ATOM 1106 O O . GLU A 1 145 ? 13.836 19.734 -9.742 1 98.56 145 GLU A O 1
ATOM 1111 N N . ALA A 1 146 ? 15.102 17.891 -9.43 1 98.69 146 ALA A N 1
ATOM 1112 C CA . ALA A 1 146 ? 14.109 17.25 -8.57 1 98.69 146 ALA A CA 1
ATOM 1113 C C . ALA A 1 146 ? 13.844 18.094 -7.32 1 98.69 146 ALA A C 1
ATOM 1115 O O . ALA A 1 146 ? 12.695 18.328 -6.961 1 98.69 146 ALA A O 1
ATOM 1116 N N . ILE A 1 147 ? 14.898 18.531 -6.688 1 98.62 147 ILE A N 1
ATOM 1117 C CA . ILE A 1 147 ? 14.773 19.328 -5.469 1 98.62 147 ILE A CA 1
ATOM 1118 C C . ILE A 1 147 ? 14.141 20.672 -5.789 1 98.62 147 ILE A C 1
ATOM 1120 O O . ILE A 1 147 ? 13.242 21.141 -5.086 1 98.62 147 ILE A O 1
ATOM 1124 N N . ARG A 1 148 ? 14.602 21.312 -6.887 1 97.94 148 ARG A N 1
ATOM 1125 C CA . ARG A 1 148 ? 14.07 22.594 -7.309 1 97.94 148 ARG A CA 1
ATOM 1126 C C . ARG A 1 148 ? 12.562 22.516 -7.551 1 97.94 148 ARG A C 1
ATOM 1128 O O . ARG A 1 148 ? 11.805 23.328 -7.031 1 97.94 148 ARG A O 1
ATOM 1135 N N . ARG A 1 149 ? 12.125 21.5 -8.25 1 97.88 149 ARG A N 1
ATOM 1136 C CA . ARG A 1 149 ? 10.719 21.328 -8.562 1 97.88 149 ARG A CA 1
ATOM 1137 C C . ARG A 1 149 ? 9.914 20.984 -7.309 1 97.88 149 ARG A C 1
ATOM 1139 O O . ARG A 1 149 ? 8.781 21.438 -7.152 1 97.88 149 ARG A O 1
ATOM 1146 N N . ALA A 1 150 ? 10.477 20.203 -6.469 1 98.19 150 ALA A N 1
ATOM 1147 C CA . ALA A 1 150 ? 9.781 19.766 -5.262 1 98.19 150 ALA A CA 1
ATOM 1148 C C . ALA A 1 150 ? 9.523 20.938 -4.316 1 98.19 150 ALA A C 1
ATOM 1150 O O . ALA A 1 150 ? 8.5 20.984 -3.637 1 98.19 150 ALA A O 1
ATOM 1151 N N . LEU A 1 151 ? 10.422 21.938 -4.312 1 97.25 151 LEU A N 1
ATOM 1152 C CA . LEU A 1 151 ? 10.367 22.969 -3.285 1 97.25 151 LEU A CA 1
ATOM 1153 C C . LEU A 1 151 ? 9.812 24.266 -3.854 1 97.25 151 LEU A C 1
ATOM 1155 O O . LEU A 1 151 ? 9.438 25.172 -3.1 1 97.25 151 LEU A O 1
ATOM 1159 N N . SER A 1 152 ? 9.711 24.422 -5.203 1 95 152 SER A N 1
ATOM 1160 C CA . SER A 1 152 ? 9.297 25.688 -5.809 1 95 152 SER A CA 1
ATOM 1161 C C . SER A 1 152 ? 7.797 25.688 -6.086 1 95 152 SER A C 1
ATOM 1163 O O . SER A 1 152 ? 7.195 24.641 -6.332 1 95 152 SER A O 1
ATOM 1165 N N . GLY A 1 153 ? 7.227 26.922 -6.051 1 94.06 153 GLY A N 1
ATOM 1166 C CA . GLY A 1 153 ? 5.781 27 -6.195 1 94.06 153 GLY A CA 1
ATOM 1167 C C . GLY A 1 153 ? 5.031 26.281 -5.094 1 94.06 153 GLY A C 1
ATOM 1168 O O . GLY A 1 153 ? 5.344 26.438 -3.914 1 94.06 153 GLY A O 1
ATOM 1169 N N . THR A 1 154 ? 4.008 25.625 -5.504 1 94.31 154 THR A N 1
ATOM 1170 C CA . THR A 1 154 ? 3.4 24.703 -4.555 1 94.31 154 THR A CA 1
ATOM 1171 C C . THR A 1 154 ? 4.293 23.484 -4.344 1 94.31 154 THR A C 1
ATOM 1173 O O . THR A 1 154 ? 4.578 22.734 -5.289 1 94.31 154 THR A O 1
ATOM 1176 N N . PRO A 1 155 ? 4.82 23.312 -3.15 1 96.38 155 PRO A N 1
ATOM 1177 C CA . PRO A 1 155 ? 5.695 22.156 -2.941 1 96.38 155 PRO A CA 1
ATOM 1178 C C . PRO A 1 155 ? 5.004 20.828 -3.252 1 96.38 155 PRO A C 1
ATOM 1180 O O . PRO A 1 155 ? 3.773 20.75 -3.234 1 96.38 155 PRO A O 1
ATOM 1183 N N . GLY A 1 156 ? 5.789 19.766 -3.553 1 97.62 156 GLY A N 1
ATOM 1184 C CA . GLY A 1 156 ? 5.258 18.453 -3.875 1 97.62 156 GLY A CA 1
ATOM 1185 C C . GLY A 1 156 ? 6.34 17.422 -4.145 1 97.62 156 GLY A C 1
ATOM 1186 O O . GLY A 1 156 ? 7.531 17.719 -4.012 1 97.62 156 GLY A O 1
ATOM 1187 N N . PRO A 1 157 ? 5.941 16.25 -4.488 1 98.56 157 PRO A N 1
ATOM 1188 C CA . PRO A 1 157 ? 6.898 15.141 -4.648 1 98.56 157 PRO A CA 1
ATOM 1189 C C . PRO A 1 157 ? 7.578 15.148 -6.016 1 98.56 157 PRO A C 1
ATOM 1191 O O . PRO A 1 157 ? 7.035 15.695 -6.977 1 98.56 157 PRO A O 1
ATOM 1194 N N . ALA A 1 158 ? 8.766 14.562 -6.051 1 98.69 158 ALA A N 1
ATOM 1195 C CA . ALA A 1 158 ? 9.484 14.242 -7.281 1 98.69 158 ALA A CA 1
ATOM 1196 C C . ALA A 1 158 ? 9.969 12.789 -7.262 1 98.69 158 ALA A C 1
ATOM 1198 O O . ALA A 1 158 ? 10.117 12.195 -6.195 1 98.69 158 ALA A O 1
ATOM 1199 N N . TYR A 1 159 ? 10.156 12.211 -8.477 1 98.19 159 TYR A N 1
ATOM 1200 C CA . TYR A 1 159 ? 10.625 10.844 -8.633 1 98.19 159 TYR A CA 1
ATOM 1201 C C . TYR A 1 159 ? 11.852 10.781 -9.531 1 98.19 159 TYR A C 1
ATOM 1203 O O . TYR A 1 159 ? 11.852 11.352 -10.633 1 98.19 159 TYR A O 1
ATOM 1211 N N . VAL A 1 160 ? 12.938 10.148 -9 1 97.69 160 VAL A N 1
ATOM 1212 C CA . VAL A 1 160 ? 14.141 9.922 -9.789 1 97.69 160 VAL A CA 1
ATOM 1213 C C . VAL A 1 160 ? 14.547 8.453 -9.703 1 97.69 160 VAL A C 1
ATOM 1215 O O . VAL A 1 160 ? 14.617 7.887 -8.609 1 97.69 160 VAL A O 1
ATOM 1218 N N . GLU A 1 161 ? 14.711 7.805 -10.82 1 95.88 161 GLU A N 1
ATOM 1219 C CA . GLU A 1 161 ? 15.234 6.441 -10.828 1 95.88 161 GLU A CA 1
ATOM 1220 C C . GLU A 1 161 ? 16.594 6.371 -11.523 1 95.88 161 GLU A C 1
ATOM 1222 O O . GLU A 1 161 ? 17.062 7.371 -12.07 1 95.88 161 GLU A O 1
ATOM 1227 N N . PHE A 1 162 ? 17.328 5.25 -11.367 1 92.94 162 PHE A N 1
ATOM 1228 C CA . PHE A 1 162 ? 18.562 5.031 -12.094 1 92.94 162 PHE A CA 1
ATOM 1229 C C . PHE A 1 162 ? 18.781 3.547 -12.359 1 92.94 162 PHE A C 1
ATOM 1231 O O . PHE A 1 162 ? 18.406 2.703 -11.547 1 92.94 162 PHE A O 1
ATOM 1238 N N . PRO A 1 163 ? 19.422 3.238 -13.492 1 90.19 163 PRO A N 1
ATOM 1239 C CA . PRO A 1 163 ? 19.828 1.853 -13.742 1 90.19 163 PRO A CA 1
ATOM 1240 C C . PRO A 1 163 ? 20.938 1.377 -12.805 1 90.19 163 PRO A C 1
ATOM 1242 O O . PRO A 1 163 ? 21.781 2.172 -12.391 1 90.19 163 PRO A O 1
ATOM 1245 N N . SER A 1 164 ? 21 0.13 -12.586 1 84.88 164 SER A N 1
ATOM 1246 C CA . SER A 1 164 ? 21.859 -0.479 -11.586 1 84.88 164 SER A CA 1
ATOM 1247 C C . SER A 1 164 ? 23.328 -0.2 -11.875 1 84.88 164 SER A C 1
ATOM 1249 O O . SER A 1 164 ? 24.141 -0.103 -10.953 1 84.88 164 SER A O 1
ATOM 1251 N N . HIS A 1 165 ? 23.75 0.003 -13.086 1 86.94 165 HIS A N 1
ATOM 1252 C CA . HIS A 1 165 ? 25.156 0.144 -13.43 1 86.94 165 HIS A CA 1
ATOM 1253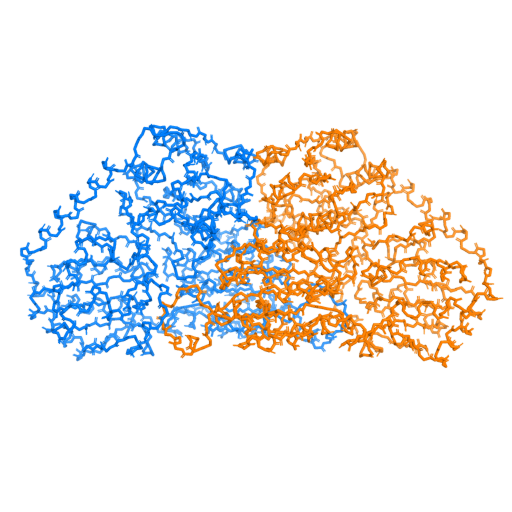 C C . HIS A 1 165 ? 25.641 1.568 -13.18 1 86.94 165 HIS A C 1
ATOM 1255 O O . HIS A 1 165 ? 26.844 1.818 -13.141 1 86.94 165 HIS A O 1
ATOM 1261 N N . VAL A 1 166 ? 24.734 2.471 -12.938 1 93.5 166 VAL A N 1
ATOM 1262 C CA . VAL A 1 166 ? 25.094 3.885 -12.859 1 93.5 166 VAL A CA 1
ATOM 1263 C C . VAL A 1 166 ? 25.547 4.223 -11.445 1 93.5 166 VAL A C 1
ATOM 1265 O O . VAL A 1 166 ? 26.438 5.051 -11.258 1 93.5 166 VAL A O 1
ATOM 1268 N N . ILE A 1 167 ? 25.125 3.607 -10.492 1 91.56 167 ILE A N 1
ATOM 1269 C CA . ILE A 1 167 ? 25.203 4.035 -9.102 1 91.56 167 ILE A CA 1
ATOM 1270 C C . ILE A 1 167 ? 26.641 3.93 -8.602 1 91.56 167 ILE A C 1
ATOM 1272 O O . ILE A 1 167 ? 27.047 4.676 -7.711 1 91.56 167 ILE A O 1
ATOM 1276 N N . LEU A 1 168 ? 27.469 3.072 -9.25 1 94.12 168 LEU A N 1
ATOM 1277 C CA . LEU A 1 168 ? 28.844 2.865 -8.797 1 94.12 168 LEU A CA 1
ATOM 1278 C C . LEU A 1 168 ? 29.828 3.627 -9.672 1 94.12 168 LEU A C 1
ATOM 1280 O O . LEU A 1 168 ? 31.031 3.648 -9.391 1 94.12 168 LEU A O 1
ATOM 1284 N N . GLU A 1 169 ? 29.297 4.246 -10.703 1 96.31 169 GLU A N 1
ATOM 1285 C CA . GLU A 1 169 ? 30.172 5.031 -11.57 1 96.31 169 GLU A CA 1
ATOM 1286 C C . GLU A 1 169 ? 30.766 6.215 -10.812 1 96.31 169 GLU A C 1
ATOM 1288 O O . GLU A 1 169 ? 30.109 6.809 -9.961 1 96.31 169 GLU A O 1
ATOM 1293 N N . GLU A 1 170 ? 32 6.562 -11.188 1 96.88 170 GLU A N 1
ATOM 1294 C CA . GLU A 1 170 ? 32.719 7.641 -10.523 1 96.88 170 GLU A CA 1
ATOM 1295 C C . GLU A 1 170 ? 32.562 8.953 -11.273 1 96.88 170 GLU A C 1
ATOM 1297 O O . GLU A 1 170 ? 32.562 8.977 -12.508 1 96.88 170 GLU A O 1
ATOM 1302 N N . LEU A 1 171 ? 32.438 10.008 -10.461 1 96.69 171 LEU A N 1
ATOM 1303 C CA . LEU A 1 171 ? 32.312 11.359 -10.992 1 96.69 171 LEU A CA 1
ATOM 1304 C C . LEU A 1 171 ? 33.438 12.25 -10.523 1 96.69 171 LEU A C 1
ATOM 1306 O O . LEU A 1 171 ? 33.875 12.156 -9.383 1 96.69 171 LEU A O 1
ATOM 1310 N N . ASP A 1 172 ? 33.969 12.938 -11.508 1 95.94 172 ASP A N 1
ATOM 1311 C CA . ASP A 1 172 ? 34.875 14.031 -11.172 1 95.94 172 ASP A CA 1
ATOM 1312 C C . ASP A 1 172 ? 34.156 15.375 -11.172 1 95.94 172 ASP A C 1
ATOM 1314 O O . ASP A 1 172 ? 34.031 16.016 -12.211 1 95.94 172 ASP A O 1
ATOM 1318 N N . VAL A 1 173 ? 33.688 15.75 -9.984 1 95.06 173 VAL A N 1
ATOM 1319 C CA . VAL A 1 173 ? 32.844 16.922 -9.859 1 95.06 173 VAL A CA 1
ATOM 1320 C C . VAL A 1 173 ? 33.281 17.766 -8.664 1 95.06 173 VAL A C 1
ATOM 1322 O O . VAL A 1 173 ? 33.844 17.234 -7.707 1 95.06 173 VAL A O 1
ATOM 1325 N N . PRO A 1 174 ? 33.062 19.078 -8.711 1 95.12 174 PRO A N 1
ATOM 1326 C CA . PRO A 1 174 ? 33.375 19.922 -7.559 1 95.12 174 PRO A CA 1
ATOM 1327 C C . PRO A 1 174 ? 32.438 19.672 -6.379 1 95.12 174 PRO A C 1
ATOM 1329 O O . PRO A 1 174 ? 31.516 18.859 -6.488 1 95.12 174 PRO A O 1
ATOM 1332 N N . ASP A 1 175 ? 32.719 20.359 -5.293 1 96.25 175 ASP A N 1
ATOM 1333 C CA . ASP A 1 175 ? 31.844 20.266 -4.121 1 96.25 175 ASP A CA 1
ATOM 1334 C C . ASP A 1 175 ? 30.422 20.672 -4.465 1 96.25 175 ASP A C 1
ATOM 1336 O O . ASP A 1 175 ? 30.188 21.5 -5.348 1 96.25 175 ASP A O 1
ATOM 1340 N N . PRO A 1 176 ? 29.422 20.094 -3.793 1 96.81 176 PRO A N 1
ATOM 1341 C CA . PRO A 1 176 ? 28.031 20.453 -4.078 1 96.81 176 PRO A CA 1
ATOM 1342 C C . PRO A 1 176 ? 27.75 21.938 -3.883 1 96.81 176 PRO A C 1
ATOM 1344 O O . PRO A 1 176 ? 28.266 22.547 -2.947 1 96.81 176 PRO A O 1
ATOM 1347 N N . LEU A 1 177 ? 26.891 22.438 -4.742 1 96.31 177 LEU A N 1
ATOM 1348 C CA . LEU A 1 177 ? 26.453 23.828 -4.602 1 96.31 177 LEU A CA 1
ATOM 1349 C C . LEU A 1 177 ? 25.531 23.984 -3.4 1 96.31 177 LEU A C 1
ATOM 1351 O O . LEU A 1 177 ? 24.703 23.109 -3.135 1 96.31 177 LEU A O 1
ATOM 1355 N N . PRO A 1 178 ? 25.766 25.062 -2.664 1 96.5 178 PRO A N 1
ATOM 1356 C CA . PRO A 1 178 ? 24.703 25.359 -1.686 1 96.5 178 PRO A CA 1
ATOM 1357 C C . PRO A 1 178 ? 23.359 25.672 -2.34 1 96.5 178 PRO A C 1
ATOM 1359 O O . PRO A 1 178 ? 23.328 26.078 -3.504 1 96.5 178 PRO A O 1
ATOM 1362 N N . PRO A 1 179 ? 22.281 25.562 -1.625 1 96.75 179 PRO A N 1
ATOM 1363 C CA . PRO A 1 179 ? 20.938 25.703 -2.197 1 96.75 179 PRO A CA 1
ATOM 1364 C C . PRO A 1 179 ? 20.75 27.016 -2.957 1 96.75 179 PRO A C 1
ATOM 1366 O O . PRO A 1 179 ? 20.188 27.016 -4.055 1 96.75 179 PRO A O 1
ATOM 1369 N N . ASN A 1 180 ? 21.281 28.172 -2.533 1 96 180 ASN A N 1
ATOM 1370 C CA . ASN A 1 180 ? 21.031 29.484 -3.113 1 96 180 ASN A CA 1
ATOM 1371 C C . ASN A 1 180 ? 21.734 29.656 -4.453 1 96 180 ASN A C 1
ATOM 1373 O O . ASN A 1 180 ? 21.469 30.609 -5.188 1 96 180 ASN A O 1
ATOM 1377 N N . ARG A 1 181 ? 22.547 28.703 -4.77 1 96.69 181 ARG A N 1
ATOM 1378 C CA . ARG A 1 181 ? 23.312 28.844 -6.004 1 96.69 181 ARG A CA 1
ATOM 1379 C C . ARG A 1 181 ? 22.641 28.094 -7.156 1 96.69 181 ARG A C 1
ATOM 1381 O O . ARG A 1 181 ? 22.969 28.328 -8.32 1 96.69 181 ARG A O 1
ATOM 1388 N N . TYR A 1 182 ? 21.625 27.203 -6.852 1 95.25 182 TYR A N 1
ATOM 1389 C CA . TYR A 1 182 ? 21 26.5 -7.969 1 95.25 182 TYR A CA 1
ATOM 1390 C C . TYR A 1 182 ? 19.484 26.625 -7.93 1 95.25 182 TYR A C 1
ATOM 1392 O O . TYR A 1 182 ? 18.797 26.203 -8.867 1 95.25 182 TYR A O 1
ATOM 1400 N N . ARG A 1 183 ? 18.891 27.219 -6.836 1 94.88 183 ARG A N 1
ATOM 1401 C CA . ARG A 1 183 ? 17.453 27.453 -6.785 1 94.88 183 ARG A CA 1
ATOM 1402 C C . ARG A 1 183 ? 17.141 28.719 -5.992 1 94.88 183 ARG A C 1
ATOM 1404 O O . ARG A 1 183 ? 17.984 29.234 -5.262 1 94.88 183 ARG A O 1
ATOM 1411 N N . LEU A 1 184 ? 15.938 29.172 -6.184 1 92.88 184 LEU A N 1
ATOM 1412 C CA . LEU A 1 184 ? 15.477 30.328 -5.449 1 92.88 184 LEU A CA 1
ATOM 1413 C C . LEU A 1 184 ? 15.195 29.984 -3.99 1 92.88 184 LEU A C 1
ATOM 1415 O O . LEU A 1 184 ? 14.531 28.984 -3.707 1 92.88 184 LEU A O 1
ATOM 1419 N N . VAL A 1 185 ? 15.828 30.766 -3.051 1 94.88 185 VAL A N 1
ATOM 1420 C CA . VAL A 1 185 ? 15.609 30.562 -1.623 1 94.88 185 VAL A CA 1
ATOM 1421 C C . VAL A 1 185 ? 15.148 31.859 -0.981 1 94.88 185 VAL A C 1
ATOM 1423 O O . VAL A 1 185 ? 15.602 32.938 -1.359 1 94.88 185 VAL A O 1
ATOM 1426 N N . ASP A 1 186 ? 14.211 31.828 -0.065 1 95.12 186 ASP A N 1
ATOM 1427 C CA . ASP A 1 186 ? 13.758 32.938 0.772 1 95.12 186 ASP A CA 1
ATOM 1428 C C . ASP A 1 186 ? 13.352 34.125 -0.078 1 95.12 186 ASP A C 1
ATOM 1430 O O . ASP A 1 186 ? 13.719 35.281 0.221 1 95.12 186 ASP A O 1
ATOM 1434 N N . GLN A 1 187 ? 12.625 33.781 -1.122 1 94.81 187 GLN A N 1
ATOM 1435 C CA . GLN A 1 187 ? 12.203 34.844 -2.031 1 94.81 187 GLN A CA 1
ATOM 1436 C C . GLN A 1 187 ? 11.242 35.812 -1.338 1 94.81 187 GLN A C 1
ATOM 1438 O O . GLN A 1 187 ? 10.258 35.375 -0.725 1 94.81 187 GLN A O 1
ATOM 1443 N N . GLY A 1 188 ? 11.547 37.125 -1.412 1 96.81 188 GLY A N 1
ATOM 1444 C CA . GLY A 1 188 ? 10.641 38.156 -0.927 1 96.81 188 GLY A CA 1
ATOM 1445 C C . GLY A 1 188 ? 9.633 38.625 -1.966 1 96.81 188 GLY A C 1
ATOM 1446 O O . GLY A 1 188 ? 9.68 38.188 -3.117 1 96.81 188 GLY A O 1
ATOM 1447 N N . ALA A 1 189 ? 8.648 39.438 -1.471 1 98 189 ALA A N 1
ATOM 1448 C CA . ALA A 1 189 ? 7.668 40.031 -2.367 1 98 189 ALA A CA 1
ATOM 1449 C C . ALA A 1 189 ? 8.094 41.438 -2.797 1 98 189 ALA A C 1
ATOM 1451 O O . ALA A 1 189 ? 9.062 41.969 -2.262 1 98 189 ALA A O 1
ATOM 1452 N N . GLY A 1 190 ? 7.457 41.969 -3.768 1 96.75 190 GLY A N 1
ATOM 1453 C CA . GLY A 1 190 ? 7.773 43.312 -4.262 1 96.75 190 GLY A CA 1
ATOM 1454 C C . GLY A 1 190 ? 7.559 44.406 -3.23 1 96.75 190 GLY A C 1
ATOM 1455 O O . GLY A 1 190 ? 6.598 44.344 -2.461 1 96.75 190 GLY A O 1
ATOM 1456 N N . THR A 1 191 ? 8.422 45.438 -3.242 1 96.69 191 THR A N 1
ATOM 1457 C CA . THR A 1 191 ? 8.398 46.531 -2.25 1 96.69 191 THR A CA 1
ATOM 1458 C C . THR A 1 191 ? 7.09 47.312 -2.324 1 96.69 191 THR A C 1
ATOM 1460 O O . THR A 1 191 ? 6.559 47.719 -1.298 1 96.69 191 THR A O 1
ATOM 1463 N N . ARG A 1 192 ? 6.609 47.5 -3.475 1 97.62 192 ARG A N 1
ATOM 1464 C CA . ARG A 1 192 ? 5.355 48.219 -3.648 1 97.62 192 ARG A CA 1
ATOM 1465 C C . ARG A 1 192 ? 4.195 47.469 -3.006 1 97.62 192 ARG A C 1
ATOM 1467 O O . ARG A 1 192 ? 3.391 48.062 -2.281 1 97.62 192 ARG A O 1
ATOM 1474 N N . GLU A 1 193 ? 4.113 46.156 -3.334 1 98.12 193 GLU A N 1
ATOM 1475 C CA . GLU A 1 193 ? 3.047 45.344 -2.785 1 98.12 193 GLU A CA 1
ATOM 1476 C C . GLU A 1 193 ? 3.158 45.219 -1.267 1 98.12 193 GLU A C 1
ATOM 1478 O O . GLU A 1 193 ? 2.145 45.219 -0.563 1 98.12 193 GLU A O 1
ATOM 1483 N N . VAL A 1 194 ? 4.387 45.188 -0.776 1 98.5 194 VAL A N 1
ATOM 1484 C CA . VAL A 1 194 ? 4.605 45.125 0.666 1 98.5 194 VAL A CA 1
ATOM 1485 C C . VAL A 1 194 ? 4.098 46.406 1.309 1 98.5 194 VAL A C 1
ATOM 1487 O O . VAL A 1 194 ? 3.424 46.375 2.34 1 98.5 194 VAL A O 1
ATOM 1490 N N . ALA A 1 195 ? 4.398 47.531 0.691 1 98.19 195 ALA A N 1
ATOM 1491 C CA . ALA A 1 195 ? 3.947 48.812 1.212 1 98.19 195 ALA A CA 1
ATOM 1492 C C . ALA A 1 195 ? 2.424 48.906 1.226 1 98.19 195 ALA A C 1
ATOM 1494 O O . ALA A 1 195 ? 1.832 49.438 2.172 1 98.19 195 ALA A O 1
ATOM 1495 N N . GLU A 1 196 ? 1.838 48.438 0.245 1 98.56 196 GLU A N 1
ATOM 1496 C CA . GLU A 1 196 ? 0.38 48.406 0.159 1 98.56 196 GLU A CA 1
ATOM 1497 C C . GLU A 1 196 ? -0.228 47.531 1.251 1 98.56 196 GLU A C 1
ATOM 1499 O O . GLU A 1 196 ? -1.217 47.906 1.881 1 98.56 196 GLU A O 1
ATOM 1504 N N . ALA A 1 197 ? 0.352 46.375 1.437 1 98.75 197 ALA A N 1
ATOM 1505 C CA . ALA A 1 197 ? -0.123 45.5 2.48 1 98.75 197 ALA A CA 1
ATOM 1506 C C . ALA A 1 197 ? 0.002 46.125 3.859 1 98.75 197 ALA A C 1
ATOM 1508 O O . ALA A 1 197 ? -0.912 46.031 4.684 1 98.75 197 ALA A O 1
ATOM 1509 N N . VAL A 1 198 ? 1.116 46.781 4.062 1 98.44 198 VAL A N 1
ATOM 1510 C CA . VAL A 1 198 ? 1.385 47.438 5.34 1 98.44 198 VAL A CA 1
ATOM 1511 C C . VAL A 1 198 ? 0.358 48.562 5.582 1 98.44 198 VAL A C 1
ATOM 1513 O O . VAL A 1 198 ? -0.128 48.719 6.703 1 98.44 198 VAL A O 1
ATOM 1516 N N . GLN A 1 199 ? 0.035 49.281 4.59 1 98.19 199 GLN A N 1
ATOM 1517 C CA . GLN A 1 199 ? -0.979 50.312 4.699 1 98.19 199 GLN A CA 1
ATOM 1518 C C . GLN A 1 199 ? -2.332 49.719 5.09 1 98.19 199 GLN A C 1
ATOM 1520 O O . GLN A 1 199 ? -3.006 50.25 5.984 1 98.19 199 GLN A O 1
ATOM 1525 N N . LEU A 1 200 ? -2.691 48.656 4.484 1 98.38 200 LEU A N 1
ATOM 1526 C CA . LEU A 1 200 ? -3.951 47.969 4.805 1 98.38 200 LEU A CA 1
ATOM 1527 C C . LEU A 1 200 ? -3.959 47.5 6.25 1 98.38 200 LEU A C 1
ATOM 1529 O O . LEU A 1 200 ? -4.969 47.625 6.945 1 98.38 200 LEU A O 1
ATOM 1533 N N . ILE A 1 201 ? -2.85 46.969 6.691 1 98.31 201 ILE A N 1
ATOM 1534 C CA . ILE A 1 201 ? -2.742 46.438 8.047 1 98.31 201 ILE A CA 1
ATOM 1535 C C . ILE A 1 201 ? -2.902 47.594 9.047 1 98.31 201 ILE A C 1
ATOM 1537 O O . ILE A 1 201 ? -3.641 47.469 10.031 1 98.31 201 ILE A O 1
ATOM 1541 N N . ARG A 1 202 ? -2.352 48.719 8.781 1 96.94 202 ARG A N 1
ATOM 1542 C CA . ARG A 1 202 ? -2.387 49.875 9.68 1 96.94 202 ARG A CA 1
ATOM 1543 C C . ARG A 1 202 ? -3.789 50.469 9.758 1 96.94 202 ARG A C 1
ATOM 1545 O O . ARG A 1 202 ? -4.215 50.938 10.812 1 96.94 202 ARG A O 1
ATOM 1552 N N . GLU A 1 203 ? -4.5 50.375 8.727 1 96.06 203 GLU A N 1
ATOM 1553 C CA . GLU A 1 203 ? -5.797 51.031 8.617 1 96.06 203 GLU A CA 1
ATOM 1554 C C . GLU A 1 203 ? -6.926 50.125 9.102 1 96.06 203 GLU A C 1
ATOM 1556 O O . GLU A 1 203 ? -8.039 50.594 9.359 1 96.06 203 GLU A O 1
ATOM 1561 N N . ALA A 1 204 ? -6.609 48.906 9.273 1 96.56 204 ALA A N 1
ATOM 1562 C CA . ALA A 1 204 ? -7.645 47.938 9.617 1 96.56 204 ALA A CA 1
ATOM 1563 C C . ALA A 1 204 ? -8.172 48.156 11.031 1 96.56 204 ALA A C 1
ATOM 1565 O O . ALA A 1 204 ? -7.41 48.531 11.93 1 96.56 204 ALA A O 1
ATOM 1566 N N . LYS A 1 205 ? -9.453 47.906 11.203 1 95.62 205 LYS A N 1
ATOM 1567 C CA . LYS A 1 205 ? -10.086 48 12.516 1 95.62 205 LYS A CA 1
ATOM 1568 C C . LYS A 1 205 ? -10.125 46.656 13.211 1 95.62 205 LYS A C 1
ATOM 1570 O O . LYS A 1 205 ? -9.93 46.562 14.422 1 95.62 205 LYS A O 1
ATOM 1575 N N . SER A 1 206 ? -10.422 45.625 12.445 1 96.38 206 SER A N 1
ATOM 1576 C CA . SER A 1 206 ? -10.523 44.281 12.969 1 96.38 206 SER A CA 1
ATOM 1577 C C . SER A 1 206 ? -9.758 43.281 12.102 1 96.38 206 SER A C 1
ATOM 1579 O O . SER A 1 206 ? -10.344 42.375 11.531 1 96.38 206 SER A O 1
ATOM 1581 N N . PRO A 1 207 ? -8.414 43.375 12.086 1 97.94 207 PRO A N 1
ATOM 1582 C CA . PRO A 1 207 ? -7.621 42.469 11.273 1 97.94 207 PRO A CA 1
ATOM 1583 C C . PRO A 1 207 ? -7.531 41.062 11.898 1 97.94 207 PRO A C 1
ATOM 1585 O O . PRO A 1 207 ? -7.59 40.938 13.117 1 97.94 207 PRO A O 1
ATOM 1588 N N . ILE A 1 208 ? -7.422 40.062 11.055 1 98.06 208 ILE A N 1
ATOM 1589 C CA . ILE A 1 208 ? -7.098 38.719 11.484 1 98.06 208 ILE A CA 1
ATOM 1590 C C . ILE A 1 208 ? -5.898 38.188 10.688 1 98.06 208 ILE A C 1
ATOM 1592 O O . ILE A 1 208 ? -5.633 38.656 9.578 1 98.06 208 ILE A O 1
ATOM 1596 N N . LEU A 1 209 ? -5.141 37.375 11.305 1 98.31 209 LEU A N 1
ATOM 1597 C CA . LEU A 1 209 ? -4.055 36.656 10.656 1 98.31 209 LEU A CA 1
ATOM 1598 C C . LEU A 1 209 ? -4.438 35.188 10.438 1 98.31 209 LEU A C 1
ATOM 1600 O O . LEU A 1 209 ? -4.641 34.438 11.398 1 98.31 209 LEU A O 1
ATOM 1604 N N . LEU A 1 210 ? -4.637 34.781 9.195 1 97.38 210 LEU A N 1
ATOM 1605 C CA . LEU A 1 210 ? -4.945 33.406 8.836 1 97.38 210 LEU A CA 1
ATOM 1606 C C . LEU A 1 210 ? -3.668 32.625 8.562 1 97.38 210 LEU A C 1
ATOM 1608 O O . LEU A 1 210 ? -2.939 32.906 7.613 1 97.38 210 LEU A O 1
ATOM 1612 N N . VAL A 1 211 ? -3.469 31.625 9.383 1 96.38 211 VAL A N 1
ATOM 1613 C CA . VAL A 1 211 ? -2.229 30.859 9.344 1 96.38 211 VAL A CA 1
ATOM 1614 C C . VAL A 1 211 ? -2.494 29.484 8.758 1 96.38 211 VAL A C 1
ATOM 1616 O O . VAL A 1 211 ? -3.193 28.656 9.367 1 96.38 211 VAL A O 1
ATOM 1619 N N . GLY A 1 212 ? -1.885 29.234 7.574 1 94.56 212 GLY A N 1
ATOM 1620 C CA . GLY A 1 212 ? -2.014 27.938 6.914 1 94.56 212 GLY A CA 1
ATOM 1621 C C . GLY A 1 212 ? -0.921 26.953 7.301 1 94.56 212 GLY A C 1
ATOM 1622 O O . GLY A 1 212 ? -0.026 27.297 8.078 1 94.56 212 GLY A O 1
ATOM 1623 N N . HIS A 1 213 ? -1.053 25.781 6.742 1 92.88 213 HIS A N 1
ATOM 1624 C CA . HIS A 1 213 ? -0.13 24.688 7.047 1 92.88 213 HIS A CA 1
ATOM 1625 C C . HIS A 1 213 ? 1.281 25.016 6.566 1 92.88 213 HIS A C 1
ATOM 1627 O O . HIS A 1 213 ? 2.26 24.516 7.117 1 92.88 213 HIS A O 1
ATOM 1633 N N . GLY A 1 214 ? 1.379 25.922 5.602 1 93.94 214 GLY A N 1
ATOM 1634 C CA . GLY A 1 214 ? 2.676 26.312 5.082 1 93.94 214 GLY A CA 1
ATOM 1635 C C . GLY A 1 214 ? 3.562 26.969 6.129 1 93.94 214 GLY A C 1
ATOM 1636 O O . GLY A 1 214 ? 4.789 26.922 6.027 1 93.94 214 GLY A O 1
ATOM 1637 N N . VAL A 1 215 ? 2.934 27.594 7.141 1 95.88 215 VAL A N 1
ATOM 1638 C CA . VAL A 1 215 ? 3.701 28.234 8.203 1 95.88 215 VAL A CA 1
ATOM 1639 C C . VAL A 1 215 ? 4.445 27.172 9.016 1 95.88 215 VAL A C 1
ATOM 1641 O O . VAL A 1 215 ? 5.609 27.359 9.367 1 95.88 215 VAL A O 1
ATOM 1644 N N . HIS A 1 216 ? 3.762 26.047 9.25 1 94.5 216 HIS A N 1
ATOM 1645 C CA . HIS A 1 216 ? 4.402 24.953 9.969 1 94.5 216 HIS A CA 1
ATOM 1646 C C . HIS A 1 216 ? 5.477 24.281 9.117 1 94.5 216 HIS A C 1
ATOM 1648 O O . HIS A 1 216 ? 6.594 24.062 9.578 1 94.5 216 HIS A O 1
ATOM 1654 N N . THR A 1 217 ? 5.172 24 7.836 1 94 217 THR A N 1
ATOM 1655 C CA . THR A 1 217 ? 6.043 23.156 7.02 1 94 217 THR A CA 1
ATOM 1656 C C . THR A 1 217 ? 7.258 23.953 6.539 1 94 217 THR A C 1
ATOM 1658 O O . THR A 1 217 ? 8.297 23.375 6.215 1 94 217 THR A O 1
ATOM 1661 N N . SER A 1 218 ? 7.156 25.297 6.535 1 95.06 218 SER A N 1
ATOM 1662 C CA . SER A 1 218 ? 8.305 26.125 6.211 1 95.06 218 SER A CA 1
ATOM 1663 C C . SER A 1 218 ? 9.094 26.5 7.465 1 95.06 218 SER A C 1
ATOM 1665 O O . SER A 1 218 ? 10.148 27.141 7.379 1 95.06 218 SER A O 1
ATOM 1667 N N . ARG A 1 219 ? 8.547 26.141 8.625 1 95.44 219 ARG A N 1
ATOM 1668 C CA . ARG A 1 219 ? 9.164 26.375 9.93 1 95.44 219 ARG A CA 1
ATOM 1669 C C . ARG A 1 219 ? 9.344 27.875 10.18 1 95.44 219 ARG A C 1
ATOM 1671 O O . ARG A 1 219 ? 10.383 28.297 10.68 1 95.44 219 ARG A O 1
ATOM 1678 N N . THR A 1 220 ? 8.305 28.672 9.836 1 96.25 220 THR A N 1
ATOM 1679 C CA . THR A 1 220 ? 8.391 30.125 9.938 1 96.25 220 THR A CA 1
ATOM 1680 C C . THR A 1 220 ? 7.578 30.641 11.133 1 96.25 220 THR A C 1
ATOM 1682 O O . THR A 1 220 ? 7.172 31.797 11.164 1 96.25 220 THR A O 1
ATOM 1685 N N . GLN A 1 221 ? 7.379 29.797 12.117 1 95.81 221 GLN A N 1
ATOM 1686 C CA . GLN A 1 221 ? 6.484 30.078 13.234 1 95.81 221 GLN A CA 1
ATOM 1687 C C . GLN A 1 221 ? 6.957 31.297 14.016 1 95.81 221 GLN A C 1
ATOM 1689 O O . GLN A 1 221 ? 6.156 32.156 14.383 1 95.81 221 GLN A O 1
ATOM 1694 N N . GLN A 1 222 ? 8.219 31.469 14.242 1 95.88 222 GLN A N 1
ATOM 1695 C CA . GLN A 1 222 ? 8.734 32.594 15.039 1 95.88 222 GLN A CA 1
ATOM 1696 C C . GLN A 1 222 ? 8.516 33.906 14.328 1 95.88 222 GLN A C 1
ATOM 1698 O O . GLN A 1 222 ? 8.102 34.906 14.945 1 95.88 222 GLN A O 1
ATOM 1703 N N . GLN A 1 223 ? 8.758 33.938 13.039 1 97.12 223 GLN A N 1
ATOM 1704 C CA . GLN A 1 223 ? 8.531 35.156 12.266 1 97.12 223 GLN A CA 1
ATOM 1705 C C . GLN A 1 223 ? 7.047 35.531 12.242 1 97.12 223 GLN A C 1
ATOM 1707 O O . GLN A 1 223 ? 6.688 36.688 12.336 1 97.12 223 GLN A O 1
ATOM 1712 N N . VAL A 1 224 ? 6.258 34.531 12.133 1 98 224 VAL A N 1
ATOM 1713 C CA . VAL A 1 224 ? 4.816 34.75 12.094 1 98 224 VAL A CA 1
ATOM 1714 C C . VAL A 1 224 ? 4.336 35.25 13.453 1 98 224 VAL A C 1
ATOM 1716 O O . VAL A 1 224 ? 3.424 36.062 13.539 1 98 224 VAL A O 1
ATOM 1719 N N . ARG A 1 225 ? 4.965 34.75 14.531 1 98 225 ARG A N 1
ATOM 1720 C CA . ARG A 1 225 ? 4.664 35.25 15.867 1 98 225 ARG A CA 1
ATOM 1721 C C . ARG A 1 225 ? 4.926 36.75 15.953 1 98 225 ARG A C 1
ATOM 1723 O O . ARG A 1 225 ? 4.09 37.5 16.453 1 98 225 ARG A O 1
ATOM 1730 N N . GLU A 1 226 ? 6.047 37.188 15.438 1 98.19 226 GLU A N 1
ATOM 1731 C CA . GLU A 1 226 ? 6.398 38.594 15.453 1 98.19 226 GLU A CA 1
ATOM 1732 C C . GLU A 1 226 ? 5.375 39.438 14.68 1 98.19 226 GLU A C 1
ATOM 1734 O O . GLU A 1 226 ? 4.957 40.5 15.141 1 98.19 226 GLU A O 1
ATOM 1739 N N . LEU A 1 227 ? 4.996 38.938 13.555 1 98.69 227 LEU A N 1
ATOM 1740 C CA . LEU A 1 227 ? 4.004 39.625 12.742 1 98.69 227 LEU A CA 1
ATOM 1741 C C . LEU A 1 227 ? 2.678 39.75 13.492 1 98.69 227 LEU A C 1
ATOM 1743 O O . LEU A 1 227 ? 2.057 40.812 13.5 1 98.69 227 LEU A O 1
ATOM 1747 N N . ALA A 1 228 ? 2.258 38.625 14.07 1 98.12 228 ALA A N 1
ATOM 1748 C CA . ALA A 1 228 ? 0.997 38.594 14.805 1 98.12 228 ALA A CA 1
ATOM 1749 C C . ALA A 1 228 ? 1.012 39.594 15.961 1 98.12 228 ALA A C 1
ATOM 1751 O O . ALA A 1 228 ? -0 40.25 16.25 1 98.12 228 ALA A O 1
ATOM 1752 N N . GLU A 1 229 ? 2.129 39.719 16.641 1 97.44 229 GLU A N 1
ATOM 1753 C CA . GLU A 1 229 ? 2.273 40.656 17.75 1 97.44 229 GLU A CA 1
ATOM 1754 C C . GLU A 1 229 ? 2.203 42.094 17.266 1 97.44 229 GLU A C 1
ATOM 1756 O O . GLU A 1 229 ? 1.556 42.938 17.891 1 97.44 229 GLU A O 1
ATOM 1761 N N . LEU A 1 230 ? 2.82 42.375 16.141 1 98.06 230 LEU A N 1
ATOM 1762 C CA . LEU A 1 230 ? 2.795 43.719 15.562 1 98.06 230 LEU A CA 1
ATOM 1763 C C . LEU A 1 230 ? 1.397 44.094 15.07 1 98.06 230 LEU A C 1
ATOM 1765 O O . LEU A 1 230 ? 0.98 45.25 15.141 1 98.06 230 LEU A O 1
ATOM 1769 N N . MET A 1 231 ? 0.688 43.094 14.594 1 98.12 231 MET A N 1
ATOM 1770 C CA . MET A 1 231 ? -0.673 43.312 14.109 1 98.12 231 MET A CA 1
ATOM 1771 C C . MET A 1 231 ? -1.66 43.375 15.266 1 98.12 231 MET A C 1
ATOM 1773 O O . MET A 1 231 ? -2.775 43.875 15.117 1 98.12 231 MET A O 1
ATOM 1777 N N . ALA A 1 232 ? -1.304 42.75 16.438 1 97.38 232 ALA A N 1
ATOM 1778 C CA . ALA A 1 232 ? -2.127 42.719 17.641 1 97.38 232 ALA A CA 1
ATOM 1779 C C . ALA A 1 232 ? -3.531 42.188 17.328 1 97.38 232 ALA A C 1
ATOM 1781 O O . ALA A 1 232 ? -4.523 42.812 17.703 1 97.38 232 ALA A O 1
ATOM 1782 N N . CYS A 1 233 ? -3.59 41.094 16.703 1 97.69 233 CYS A N 1
ATOM 1783 C CA . CYS A 1 233 ? -4.852 40.594 16.172 1 97.69 233 CYS A CA 1
ATOM 1784 C C . CYS A 1 233 ? -5.031 39.125 16.5 1 97.69 233 CYS A C 1
ATOM 1786 O O . CYS A 1 233 ? -4.102 38.469 16.984 1 97.69 233 CYS A O 1
ATOM 1788 N N . PRO A 1 234 ? -6.297 38.531 16.391 1 97.69 234 PRO A N 1
ATOM 1789 C CA . PRO A 1 234 ? -6.488 37.062 16.484 1 97.69 234 PRO A CA 1
ATOM 1790 C C . PRO A 1 234 ? -5.812 36.312 15.359 1 97.69 234 PRO A C 1
ATOM 1792 O O . PRO A 1 234 ? -5.723 36.812 14.234 1 97.69 234 PRO A O 1
ATOM 1795 N N . VAL A 1 235 ? -5.328 35.125 15.703 1 96.94 235 VAL A N 1
ATOM 1796 C CA . VAL A 1 235 ? -4.762 34.188 14.734 1 96.94 235 VAL A CA 1
ATOM 1797 C C . VAL A 1 235 ? -5.766 33.062 14.453 1 96.94 235 VAL A C 1
ATOM 1799 O O . VAL A 1 235 ? -6.266 32.438 15.375 1 96.94 235 VAL A O 1
ATOM 1802 N N . ILE A 1 236 ? -6.09 32.906 13.18 1 96.31 236 ILE A N 1
ATOM 1803 C CA . ILE A 1 236 ? -7.016 31.859 12.734 1 96.31 236 ILE A CA 1
ATOM 1804 C C . ILE A 1 236 ? -6.234 30.734 12.078 1 96.31 236 ILE A C 1
ATOM 1806 O O . ILE A 1 236 ? -5.449 30.953 11.156 1 96.31 236 ILE A O 1
ATOM 1810 N N . GLN A 1 237 ? -6.469 29.562 12.594 1 92.94 237 GLN A N 1
ATOM 1811 C CA . GLN A 1 237 ? -5.863 28.391 11.961 1 92.94 237 GLN A CA 1
ATOM 1812 C C . GLN A 1 237 ? -6.836 27.719 10.992 1 92.94 237 GLN A C 1
ATOM 1814 O O . GLN A 1 237 ? -8.047 27.734 11.219 1 92.94 237 GLN A O 1
ATOM 1819 N N . THR A 1 238 ? -6.262 27.109 9.984 1 89.25 238 THR A N 1
ATOM 1820 C CA . THR A 1 238 ? -7.09 26.344 9.062 1 89.25 238 THR A CA 1
ATOM 1821 C C . THR A 1 238 ? -7.656 25.094 9.742 1 89.25 238 THR A C 1
ATOM 1823 O O . THR A 1 238 ? -7.188 24.703 10.812 1 89.25 238 THR A O 1
ATOM 1826 N N . SER A 1 239 ? -8.844 24.5 9.43 1 65.44 239 SER A N 1
ATOM 1827 C CA . SER A 1 239 ? -9.758 23.562 10.078 1 65.44 239 SER A CA 1
ATOM 1828 C C . SER A 1 239 ? -9.023 22.297 10.531 1 65.44 239 SER A C 1
ATOM 1830 O O . SER A 1 239 ? -9.398 21.688 11.539 1 65.44 239 SER A O 1
ATOM 1832 N N . GLY A 1 240 ? -8.289 21.844 9.914 1 57.12 240 GLY A N 1
ATOM 1833 C CA . GLY A 1 240 ? -7.746 20.547 10.266 1 57.12 240 GLY A CA 1
ATOM 1834 C C . GLY A 1 240 ? -6.68 20.609 11.344 1 57.12 240 GLY A C 1
ATOM 1835 O O . GLY A 1 240 ? -6.16 19.578 11.773 1 57.12 240 GLY A O 1
ATOM 1836 N N . GLY A 1 241 ? -6.91 21.812 12.148 1 59.66 241 GLY A N 1
ATOM 1837 C CA . GLY A 1 241 ? -6.121 21.984 13.359 1 59.66 241 GLY A CA 1
ATOM 1838 C C . GLY A 1 241 ? -4.641 21.734 13.141 1 59.66 241 GLY A C 1
ATOM 1839 O O . GLY A 1 241 ? -4.152 20.625 13.352 1 59.66 241 GLY A O 1
ATOM 1840 N N . THR A 1 242 ? -4.086 22.734 12.688 1 72.44 242 THR A N 1
ATOM 1841 C CA . THR A 1 242 ? -2.668 22.812 12.336 1 72.44 242 THR A CA 1
ATOM 1842 C C . THR A 1 242 ? -1.822 23.078 13.578 1 72.44 242 THR A C 1
ATOM 1844 O O . THR A 1 242 ? -2.348 23.156 14.688 1 72.44 242 THR A O 1
ATOM 1847 N N . SER A 1 243 ? -0.56 23.062 13.609 1 89 243 SER A N 1
ATOM 1848 C CA . SER A 1 243 ? 0.52 23.328 14.555 1 89 243 SER A CA 1
ATOM 1849 C C . SER A 1 243 ? 0.43 24.75 15.109 1 89 243 SER A C 1
ATOM 1851 O O . SER A 1 243 ? 0.175 25.688 14.359 1 89 243 SER A O 1
ATOM 1853 N N . PHE A 1 244 ? 0.402 24.891 16.453 1 93.94 244 PHE A N 1
ATOM 1854 C CA . PHE A 1 244 ? 0.319 26.188 17.125 1 93.94 244 PHE A CA 1
ATOM 1855 C C . PHE A 1 244 ? 1.688 26.844 17.188 1 93.94 244 PHE A C 1
ATOM 1857 O O . PHE A 1 244 ? 2.715 26.172 17.219 1 93.94 244 PHE A O 1
ATOM 1864 N N . ILE A 1 245 ? 1.59 28.156 17.188 1 95.94 245 ILE A N 1
ATOM 1865 C CA . ILE A 1 245 ? 2.812 28.938 17.297 1 95.94 245 ILE A CA 1
ATOM 1866 C C . ILE A 1 245 ? 3.096 29.25 18.766 1 95.94 245 ILE A C 1
ATOM 1868 O O . ILE A 1 245 ? 2.27 29.859 19.453 1 95.94 245 ILE A O 1
ATOM 1872 N N . PRO A 1 246 ? 4.289 28.812 19.281 1 95.62 246 PRO A N 1
ATOM 1873 C CA . PRO A 1 246 ? 4.613 29.109 20.688 1 95.62 246 PRO A CA 1
ATOM 1874 C C . PRO A 1 246 ? 4.492 30.594 21.016 1 95.62 246 PRO A C 1
ATOM 1876 O O . PRO A 1 246 ? 4.996 31.438 20.266 1 95.62 246 PRO A O 1
ATOM 1879 N N . GLY A 1 247 ? 3.76 30.875 22.047 1 96.25 247 GLY A N 1
ATOM 1880 C CA . GLY A 1 247 ? 3.568 32.25 22.469 1 96.25 247 GLY A CA 1
ATOM 1881 C C . GLY A 1 247 ? 2.262 32.844 21.984 1 96.25 247 GLY A C 1
ATOM 1882 O O . GLY A 1 247 ? 1.828 33.875 22.469 1 96.25 247 GLY A O 1
ATOM 1883 N N . LEU A 1 248 ? 1.612 32.125 21.047 1 96.88 248 LEU A N 1
ATOM 1884 C CA . LEU A 1 248 ? 0.384 32.688 20.469 1 96.88 248 LEU A CA 1
ATOM 1885 C C . LEU A 1 248 ? -0.794 31.75 20.75 1 96.88 248 LEU A C 1
ATOM 1887 O O . LEU A 1 248 ? -1.891 31.953 20.219 1 96.88 248 LEU A O 1
ATOM 1891 N N . GLN A 1 249 ? -0.629 30.734 21.594 1 95.19 249 GLN A N 1
ATOM 1892 C CA . GLN A 1 249 ? -1.605 29.656 21.781 1 95.19 249 GLN A CA 1
ATOM 1893 C C . GLN A 1 249 ? -2.957 30.219 22.219 1 95.19 249 GLN A C 1
ATOM 1895 O O . GLN A 1 249 ? -4 29.797 21.719 1 95.19 249 GLN A O 1
ATOM 1900 N N . GLU A 1 250 ? -2.947 31.219 23.016 1 95.19 250 GLU A N 1
ATOM 1901 C CA . GLU A 1 250 ? -4.184 31.703 23.625 1 95.19 250 GLU A CA 1
ATOM 1902 C C . GLU A 1 250 ? -5.008 32.531 22.625 1 95.19 250 GLU A C 1
ATOM 1904 O O . GLU A 1 250 ? -6.23 32.594 22.75 1 95.19 250 GLU A O 1
ATOM 1909 N N . ARG A 1 251 ? -4.352 33.094 21.625 1 96.38 251 ARG A N 1
ATOM 1910 C CA . ARG A 1 251 ? -5.094 33.906 20.672 1 96.38 251 ARG A CA 1
ATOM 1911 C C . ARG A 1 251 ? -5.223 33.219 19.328 1 96.38 251 ARG A C 1
ATOM 1913 O O . ARG A 1 251 ? -5.43 33.875 18.297 1 96.38 251 ARG A O 1
ATOM 1920 N N . THR A 1 252 ? -4.949 31.922 19.312 1 95.81 252 THR A N 1
ATOM 1921 C CA . THR A 1 252 ? -5.07 31.141 18.078 1 95.81 252 THR A CA 1
ATOM 1922 C C . THR A 1 252 ? -6.309 30.25 18.125 1 95.81 252 THR A C 1
ATOM 1924 O O . THR A 1 252 ? -6.473 29.453 19.047 1 95.81 252 THR A O 1
ATOM 1927 N N . PHE A 1 253 ? -7.172 30.453 17.125 1 94.12 253 PHE A N 1
ATOM 1928 C CA . PHE A 1 253 ? -8.461 29.781 17.094 1 94.12 253 PHE A CA 1
ATOM 1929 C C . PHE A 1 253 ? -8.641 29.016 15.789 1 94.12 253 PHE A C 1
ATOM 1931 O O . PHE A 1 253 ? -8.359 29.531 14.711 1 94.12 253 PHE A O 1
ATOM 1938 N N . PRO A 1 254 ? -9.102 27.719 15.852 1 91.75 254 PRO A N 1
ATOM 1939 C CA . PRO A 1 254 ? -9.328 26.953 14.625 1 91.75 254 PRO A CA 1
ATOM 1940 C C . PRO A 1 254 ? -10.625 27.359 13.922 1 91.75 254 PRO A C 1
ATOM 1942 O O . PRO A 1 254 ? -11.695 27.328 14.531 1 91.75 254 PRO A O 1
ATOM 1945 N N . TYR A 1 255 ? -10.562 27.641 12.648 1 93.44 255 TYR A N 1
ATOM 1946 C CA . TYR A 1 255 ? -11.695 28.047 11.828 1 93.44 255 TYR A CA 1
ATOM 1947 C C . TYR A 1 255 ? -12.758 26.953 11.797 1 93.44 255 TYR A C 1
ATOM 1949 O O . TYR A 1 255 ? -12.438 25.766 11.734 1 93.44 255 TYR A O 1
ATOM 1957 N N . LEU A 1 256 ? -14.039 27.359 11.852 1 91.12 256 LEU A N 1
ATOM 1958 C CA . LEU A 1 256 ? -15.242 26.547 11.672 1 91.12 256 LEU A CA 1
ATOM 1959 C C . LEU A 1 256 ? -15.625 25.859 12.977 1 91.12 256 LEU A C 1
ATOM 1961 O O . LEU A 1 256 ? -16.812 25.734 13.289 1 91.12 256 LEU A O 1
ATOM 1965 N N . PHE A 1 257 ? -14.602 25.438 13.797 1 88.31 257 PHE A N 1
ATOM 1966 C CA . PHE A 1 257 ? -14.93 24.625 14.953 1 88.31 257 PHE A CA 1
ATOM 1967 C C . PHE A 1 257 ? -14.812 25.422 16.25 1 88.31 257 PHE A C 1
ATOM 1969 O O . PHE A 1 257 ? -15.281 24.984 17.297 1 88.31 257 PHE A O 1
ATOM 1976 N N . SER A 1 258 ? -14.219 26.562 16.219 1 90.25 258 SER A N 1
ATOM 1977 C CA . SER A 1 258 ? -14.148 27.5 17.328 1 90.25 258 SER A CA 1
ATOM 1978 C C . SER A 1 258 ? -15.117 28.672 17.125 1 90.25 258 SER A C 1
ATOM 1980 O O . SER A 1 258 ? -15.016 29.406 16.141 1 90.25 258 SER A O 1
ATOM 1982 N N . PRO A 1 259 ? -16 28.859 18.078 1 93.19 259 PRO A N 1
ATOM 1983 C CA . PRO A 1 259 ? -16.875 30.031 17.969 1 93.19 259 PRO A CA 1
ATOM 1984 C C . PRO A 1 259 ? -16.109 31.344 17.922 1 93.19 259 PRO A C 1
ATOM 1986 O O . PRO A 1 259 ? -16.5 32.281 17.219 1 93.19 259 PRO A O 1
ATOM 1989 N N . ALA A 1 260 ? -15.023 31.391 18.641 1 95.25 260 ALA A N 1
ATOM 1990 C CA . ALA A 1 260 ? -14.188 32.594 18.625 1 95.25 260 ALA A CA 1
ATOM 1991 C C . ALA A 1 260 ? -13.617 32.844 17.234 1 95.25 260 ALA A C 1
ATOM 1993 O O . ALA A 1 260 ? -13.57 33.969 16.781 1 95.25 260 ALA A O 1
ATOM 1994 N N . ALA A 1 261 ? -13.18 31.812 16.641 1 94.62 261 ALA A N 1
ATOM 1995 C CA . ALA A 1 261 ? -12.648 31.938 15.281 1 94.62 261 ALA A CA 1
ATOM 1996 C C . ALA A 1 261 ? -13.719 32.438 14.32 1 94.62 261 ALA A C 1
ATOM 1998 O O . ALA A 1 261 ? -13.453 33.312 13.492 1 94.62 261 ALA A O 1
ATOM 1999 N N . ASN A 1 262 ? -14.891 31.859 14.414 1 95.25 262 ASN A N 1
ATOM 2000 C CA . ASN A 1 262 ? -15.977 32.188 13.508 1 95.25 262 ASN A CA 1
ATOM 2001 C C . ASN A 1 262 ? -16.406 33.656 13.664 1 95.25 262 ASN A C 1
ATOM 2003 O O . ASN A 1 262 ? -16.594 34.375 12.672 1 95.25 262 ASN A O 1
ATOM 2007 N N . GLU A 1 263 ? -16.484 34.094 14.852 1 96.88 263 GLU A N 1
ATOM 2008 C CA . GLU A 1 263 ? -16.844 35.5 15.133 1 96.88 263 GLU A CA 1
ATOM 2009 C C . GLU A 1 263 ? -15.773 36.438 14.602 1 96.88 263 GLU A C 1
ATOM 2011 O O . GLU A 1 263 ? -16.094 37.438 13.961 1 96.88 263 GLU A O 1
ATOM 2016 N N . ALA A 1 264 ? -14.516 36.094 14.906 1 97.19 264 ALA A N 1
ATOM 2017 C CA . ALA A 1 264 ? -13.414 36.938 14.422 1 97.19 264 ALA A CA 1
ATOM 2018 C C . ALA A 1 264 ? -13.445 37.062 12.906 1 97.19 264 ALA A C 1
ATOM 2020 O O . ALA A 1 264 ? -13.234 38.156 12.359 1 97.19 264 ALA A O 1
ATOM 2021 N N . VAL A 1 265 ? -13.688 36 12.227 1 97.25 265 VAL A N 1
ATOM 2022 C CA . VAL A 1 265 ? -13.719 35.938 10.766 1 97.25 265 VAL A CA 1
ATOM 2023 C C . VAL A 1 265 ? -14.883 36.781 10.242 1 97.25 265 VAL A C 1
ATOM 2025 O O . VAL A 1 265 ? -14.711 37.594 9.352 1 97.25 265 VAL A O 1
ATOM 2028 N N . GLU A 1 266 ? -16.031 36.656 10.82 1 97.5 266 GLU A N 1
ATOM 2029 C CA . GLU A 1 266 ? -17.234 37.344 10.367 1 97.5 266 GLU A CA 1
ATOM 2030 C C . GLU A 1 266 ? -17.109 38.844 10.523 1 97.5 266 GLU A C 1
ATOM 2032 O O . GLU A 1 266 ? -17.641 39.594 9.711 1 97.5 266 GLU A O 1
ATOM 2037 N N . GLU A 1 267 ? -16.391 39.219 11.469 1 96.19 267 GLU A N 1
ATOM 2038 C CA . GLU A 1 267 ? -16.312 40.656 11.797 1 96.19 267 GLU A CA 1
ATOM 2039 C C . GLU A 1 267 ? -15.078 41.312 11.18 1 96.19 267 GLU A C 1
ATOM 2041 O O . GLU A 1 267 ? -14.961 42.531 11.172 1 96.19 267 GLU A O 1
ATOM 2046 N N . SER A 1 268 ? -14.227 40.562 10.641 1 97.56 268 SER A N 1
ATOM 2047 C CA . SER A 1 268 ? -12.938 41.062 10.188 1 97.56 268 SER A CA 1
ATOM 2048 C C . SER A 1 268 ? -13.102 42 8.984 1 97.56 268 SER A C 1
ATOM 2050 O O . SER A 1 268 ? -13.953 41.75 8.117 1 97.56 268 SER A O 1
ATOM 2052 N N . ASP A 1 269 ? -12.281 43.062 8.961 1 97.62 269 ASP A N 1
ATOM 2053 C CA . ASP A 1 269 ? -12.258 43.938 7.797 1 97.62 269 ASP A CA 1
ATOM 2054 C C . ASP A 1 269 ? -10.953 43.781 7.016 1 97.62 269 ASP A C 1
ATOM 2056 O O . ASP A 1 269 ? -10.781 44.406 5.969 1 97.62 269 ASP A O 1
ATOM 2060 N N . LEU A 1 270 ? -10.008 42.938 7.531 1 98.38 270 LEU A N 1
ATOM 2061 C CA . LEU A 1 270 ? -8.773 42.594 6.848 1 98.38 270 LEU A CA 1
ATOM 2062 C C . LEU A 1 270 ? -8.359 41.156 7.211 1 98.38 270 LEU A C 1
ATOM 2064 O O . LEU A 1 270 ? -8.359 40.781 8.391 1 98.38 270 LEU A O 1
ATOM 2068 N N . CYS A 1 271 ? -8.062 40.375 6.242 1 98.56 271 CYS A N 1
ATOM 2069 C CA . CYS A 1 271 ? -7.461 39.062 6.43 1 98.56 271 CYS A CA 1
ATOM 2070 C C . CYS A 1 271 ? -6.082 39 5.793 1 98.56 271 CYS A C 1
ATOM 2072 O O . CYS A 1 271 ? -5.941 39.188 4.582 1 98.56 271 CYS A O 1
ATOM 2074 N N . VAL A 1 272 ? -5.066 38.812 6.574 1 98.75 272 VAL A N 1
ATOM 2075 C CA . VAL A 1 272 ? -3.736 38.469 6.078 1 98.75 272 VAL A CA 1
ATOM 2076 C C . VAL A 1 272 ? -3.547 36.969 6.102 1 98.75 272 VAL A C 1
ATOM 2078 O O . VAL A 1 272 ? -3.371 36.375 7.172 1 98.75 272 VAL A O 1
ATOM 2081 N N . ALA A 1 273 ? -3.547 36.344 4.934 1 97.88 273 ALA A N 1
ATOM 2082 C CA . ALA A 1 273 ? -3.486 34.906 4.801 1 97.88 273 ALA A CA 1
ATOM 2083 C C . ALA A 1 273 ? -2.072 34.438 4.453 1 97.88 273 ALA A C 1
ATOM 2085 O O . ALA A 1 273 ? -1.492 34.875 3.463 1 97.88 273 ALA A O 1
ATOM 2086 N N . LEU A 1 274 ? -1.539 33.562 5.297 1 97.19 274 LEU A N 1
ATOM 2087 C CA . LEU A 1 274 ? -0.167 33.094 5.137 1 97.19 274 LEU A CA 1
ATOM 2088 C C . LEU A 1 274 ? -0.135 31.594 4.832 1 97.19 274 LEU A C 1
ATOM 2090 O O . LEU A 1 274 ? -0.532 30.781 5.664 1 97.19 274 LEU A O 1
ATOM 2094 N N . GLY A 1 275 ? 0.392 31.219 3.693 1 93.81 275 GLY A N 1
ATOM 2095 C CA . GLY A 1 275 ? 0.752 29.844 3.408 1 93.81 275 GLY A CA 1
ATOM 2096 C C . GLY A 1 275 ? -0.429 28.891 3.469 1 93.81 275 GLY A C 1
ATOM 2097 O O . GLY A 1 275 ? -0.35 27.828 4.098 1 93.81 275 GLY A O 1
ATOM 2098 N N . THR A 1 276 ? -1.574 29.234 2.967 1 93.75 276 THR A N 1
ATOM 2099 C CA . THR A 1 276 ? -2.781 28.422 2.922 1 93.75 276 THR A CA 1
ATOM 2100 C C . THR A 1 276 ? -3.297 28.297 1.49 1 93.75 276 THR A C 1
ATOM 2102 O O . THR A 1 276 ? -3.09 29.188 0.67 1 93.75 276 THR A O 1
ATOM 2105 N N . GLU A 1 277 ? -3.988 27.188 1.221 1 91.62 277 GLU A N 1
ATOM 2106 C CA . GLU A 1 277 ? -4.574 26.984 -0.1 1 91.62 277 GLU A CA 1
ATOM 2107 C C . GLU A 1 277 ? -5.945 27.641 -0.205 1 91.62 277 GLU A C 1
ATOM 2109 O O . GLU A 1 277 ? -6.484 27.781 -1.303 1 91.62 277 GLU A O 1
ATOM 2114 N N . LEU A 1 278 ? -6.523 28.031 0.915 1 92.06 278 LEU A N 1
ATOM 2115 C CA . LEU A 1 278 ? -7.91 28.484 0.971 1 92.06 278 LEU A CA 1
ATOM 2116 C C . LEU A 1 278 ? -8.836 27.5 0.272 1 92.06 278 LEU A C 1
ATOM 2118 O O . LEU A 1 278 ? -9.625 27.875 -0.589 1 92.06 278 LEU A O 1
ATOM 2122 N N . GLY A 1 279 ? -8.625 26.219 0.651 1 90.06 279 GLY A N 1
ATOM 2123 C CA . GLY A 1 279 ? -9.359 25.156 0 1 90.06 279 GLY A CA 1
ATOM 2124 C C . GLY A 1 279 ? -10.719 24.891 0.622 1 90.06 279 GLY A C 1
ATOM 2125 O O . GLY A 1 279 ? -11.266 25.766 1.306 1 90.06 279 GLY A O 1
ATOM 2126 N N . GLU A 1 280 ? -11.266 23.719 0.389 1 89.5 280 GLU A N 1
ATOM 2127 C CA . GLU A 1 280 ? -12.609 23.328 0.81 1 89.5 280 GLU A CA 1
ATOM 2128 C C . GLU A 1 280 ? -12.781 23.469 2.318 1 89.5 280 GLU A C 1
ATOM 2130 O O . GLU A 1 280 ? -13.789 24 2.787 1 89.5 280 GLU A O 1
ATOM 2135 N N . PRO A 1 281 ? -11.727 23.141 3.066 1 89.38 281 PRO A N 1
ATOM 2136 C CA . PRO A 1 281 ? -11.906 23.297 4.516 1 89.38 281 PRO A CA 1
ATOM 2137 C C . PRO A 1 281 ? -12.039 24.75 4.949 1 89.38 281 PRO A C 1
ATOM 2139 O O . PRO A 1 281 ? -12.523 25.031 6.047 1 89.38 281 PRO A O 1
ATOM 2142 N N . MET A 1 282 ? -11.578 25.656 4.098 1 91.62 282 MET A N 1
ATOM 2143 C CA . MET A 1 282 ? -11.672 27.094 4.371 1 91.62 282 MET A CA 1
ATOM 2144 C C . MET A 1 282 ? -12.82 27.719 3.59 1 91.62 282 MET A C 1
ATOM 2146 O O . MET A 1 282 ? -12.953 28.938 3.547 1 91.62 282 MET A O 1
ATOM 2150 N N . HIS A 1 283 ? -13.602 26.859 2.963 1 92.06 283 HIS A N 1
ATOM 2151 C CA . HIS A 1 283 ? -14.727 27.312 2.148 1 92.06 283 HIS A CA 1
ATOM 2152 C C . HIS A 1 283 ? -14.297 28.359 1.13 1 92.06 283 HIS A C 1
ATOM 2154 O O . HIS A 1 283 ? -14.992 29.344 0.919 1 92.06 283 HIS A O 1
ATOM 2160 N N . TYR A 1 284 ? -13.047 28.234 0.676 1 90.44 284 TYR A N 1
ATOM 2161 C CA . TYR A 1 284 ? -12.438 29.031 -0.386 1 90.44 284 TYR A CA 1
ATOM 2162 C C . TYR A 1 284 ? -12.312 30.484 0.03 1 90.44 284 TYR A C 1
ATOM 2164 O O . TYR A 1 284 ? -12.164 31.375 -0.818 1 90.44 284 TYR A O 1
ATOM 2172 N N . GLY A 1 285 ? -12.484 30.766 1.33 1 92.44 285 GLY A N 1
ATOM 2173 C CA . GLY A 1 285 ? -12.477 32.125 1.792 1 92.44 285 GLY A CA 1
ATOM 2174 C C . GLY A 1 285 ? -13.648 32.938 1.275 1 92.44 285 GLY A C 1
ATOM 2175 O O . GLY A 1 285 ? -13.562 34.156 1.153 1 92.44 285 GLY A O 1
ATOM 2176 N N . ARG A 1 286 ? -14.711 32.281 0.96 1 92.69 286 ARG A N 1
ATOM 2177 C CA . ARG A 1 286 ? -15.789 33 0.274 1 92.69 286 ARG A CA 1
ATOM 2178 C C . ARG A 1 286 ? -17.125 32.719 0.951 1 92.69 286 ARG A C 1
ATOM 2180 O O . ARG A 1 286 ? -17.969 33.625 1.048 1 92.69 286 ARG A O 1
ATOM 2187 N N . THR A 1 287 ? -17.328 31.484 1.329 1 92.38 287 THR A N 1
ATOM 2188 C CA . THR A 1 287 ? -18.656 31.094 1.803 1 92.38 287 THR A CA 1
ATOM 2189 C C . THR A 1 287 ? -18.625 30.797 3.299 1 92.38 287 THR A C 1
ATOM 2191 O O . THR A 1 287 ? -17.609 31.016 3.963 1 92.38 287 THR A O 1
ATOM 2194 N N . GLN A 1 288 ? -19.875 30.422 3.855 1 92.69 288 GLN A N 1
ATOM 2195 C CA . GLN A 1 288 ? -20.016 30.156 5.281 1 92.69 288 GLN A CA 1
ATOM 2196 C C . GLN A 1 288 ? -19.609 31.359 6.109 1 92.69 288 GLN A C 1
ATOM 2198 O O . GLN A 1 288 ? -20.125 32.469 5.902 1 92.69 288 GLN A O 1
ATOM 2203 N N . HIS A 1 289 ? -18.609 31.266 6.926 1 94.5 289 HIS A N 1
ATOM 2204 C CA . HIS A 1 289 ? -18.281 32.344 7.84 1 94.5 289 HIS A CA 1
ATOM 2205 C C . HIS A 1 289 ? -17.547 33.469 7.113 1 94.5 289 HIS A C 1
ATOM 2207 O O . HIS A 1 289 ? -17.469 34.594 7.609 1 94.5 289 HIS A O 1
ATOM 2213 N N . TRP A 1 290 ? -17.016 33.156 5.988 1 95.62 290 TRP A N 1
ATOM 2214 C CA . TRP A 1 290 ? -16.297 34.156 5.215 1 95.62 290 TRP A CA 1
ATOM 2215 C C . TRP A 1 290 ? -17.266 35.094 4.477 1 95.62 290 TRP A C 1
ATOM 2217 O O . TRP A 1 290 ? -16.875 36.156 4.004 1 95.62 290 TRP A O 1
ATOM 2227 N N . ALA A 1 291 ? -18.5 34.688 4.336 1 94.44 291 ALA A N 1
ATOM 2228 C CA . ALA A 1 291 ? -19.5 35.438 3.594 1 94.44 291 ALA A CA 1
ATOM 2229 C C . ALA A 1 291 ? -19.828 36.75 4.309 1 94.44 291 ALA A C 1
ATOM 2231 O O . ALA A 1 291 ? -20.078 37.781 3.662 1 94.44 291 ALA A O 1
ATOM 2232 N N . GLY A 1 292 ? -19.766 36.656 5.59 1 92.94 292 GLY A N 1
ATOM 2233 C CA . GLY A 1 292 ? -20.031 37.844 6.367 1 92.94 292 GLY A CA 1
ATOM 2234 C C . GLY A 1 292 ? -18.984 38.938 6.172 1 92.94 292 GLY A C 1
ATOM 2235 O O . GLY A 1 292 ? -17.781 38.656 6.262 1 92.94 292 GLY A O 1
ATOM 2236 N N . ASN A 1 293 ? -19.359 40.156 5.832 1 94.81 293 ASN A N 1
ATOM 2237 C CA . ASN A 1 293 ? -18.516 41.344 5.691 1 94.81 293 ASN A CA 1
ATOM 2238 C C . ASN A 1 293 ? -17.547 41.188 4.52 1 94.81 293 ASN A C 1
ATOM 2240 O O . ASN A 1 293 ? -16.562 41.938 4.43 1 94.81 293 ASN A O 1
ATOM 2244 N N . ASP A 1 294 ? -17.734 40.219 3.67 1 94.62 294 ASP A N 1
ATOM 2245 C CA . ASP A 1 294 ? -16.828 39.938 2.564 1 94.62 294 ASP A CA 1
ATOM 2246 C C . ASP A 1 294 ? -16.672 41.188 1.664 1 94.62 294 ASP A C 1
ATOM 2248 O O . ASP A 1 294 ? -15.578 41.438 1.155 1 94.62 294 ASP A O 1
ATOM 2252 N N . ALA A 1 295 ? -17.688 41.906 1.528 1 94.31 295 ALA A N 1
ATOM 2253 C CA . ALA A 1 295 ? -17.688 43.062 0.634 1 94.31 295 ALA A CA 1
ATOM 2254 C C . ALA A 1 295 ? -16.734 44.156 1.146 1 94.31 295 ALA A C 1
ATOM 2256 O O . ALA A 1 295 ? -16.188 44.906 0.359 1 94.31 295 ALA A O 1
ATOM 2257 N N . ASN A 1 296 ? -16.531 44.156 2.422 1 95.94 296 ASN A N 1
ATOM 2258 C CA . ASN A 1 296 ? -15.727 45.188 3.047 1 95.94 296 ASN A CA 1
ATOM 2259 C C . ASN A 1 296 ? -14.336 44.656 3.414 1 95.94 296 ASN A C 1
ATOM 2261 O O . ASN A 1 296 ? -13.414 45.438 3.623 1 95.94 296 ASN A O 1
ATOM 2265 N N . ARG A 1 297 ? -14.227 43.406 3.516 1 97.81 297 ARG A N 1
ATOM 2266 C CA . ARG A 1 297 ? -12.984 42.812 3.98 1 97.81 297 ARG A CA 1
ATOM 2267 C C . ARG A 1 297 ? -11.914 42.875 2.896 1 97.81 297 ARG A C 1
ATOM 2269 O O . ARG A 1 297 ? -12.164 42.5 1.747 1 97.81 297 ARG A O 1
ATOM 2276 N N . LYS A 1 298 ? -10.773 43.375 3.242 1 98.5 298 LYS A N 1
ATOM 2277 C CA . LYS A 1 298 ? -9.609 43.344 2.369 1 98.5 298 LYS A CA 1
ATOM 2278 C C . LYS A 1 298 ? -8.789 42.062 2.609 1 98.5 298 LYS A C 1
ATOM 2280 O O . LYS A 1 298 ? -8.805 41.5 3.709 1 98.5 298 LYS A O 1
ATOM 2285 N N . TRP A 1 299 ? -8.109 41.594 1.56 1 98.56 299 TRP A N 1
ATOM 2286 C CA . TRP A 1 299 ? -7.316 40.375 1.638 1 98.56 299 TRP A CA 1
ATOM 2287 C C . TRP A 1 299 ? -5.875 40.656 1.21 1 98.56 299 TRP A C 1
ATOM 2289 O O . TRP A 1 299 ? -5.629 41.156 0.109 1 98.56 299 TRP A O 1
ATOM 2299 N N . VAL A 1 300 ? -4.961 40.375 2.039 1 98.75 300 VAL A N 1
ATOM 2300 C CA . VAL A 1 300 ? -3.541 40.219 1.726 1 98.75 300 VAL A CA 1
ATOM 2301 C C . VAL A 1 300 ? -3.156 38.75 1.719 1 98.75 300 VAL A C 1
ATOM 2303 O O . VAL A 1 300 ? -3.439 38.031 2.674 1 98.75 300 VAL A O 1
ATOM 2306 N N . TYR A 1 301 ? -2.549 38.281 0.641 1 98.31 301 TYR A N 1
ATOM 2307 C CA . TYR A 1 301 ? -2.277 36.875 0.47 1 98.31 301 TYR A CA 1
ATOM 2308 C C . TYR A 1 301 ? -0.8 36.625 0.183 1 98.31 301 TYR A C 1
ATOM 2310 O O . TYR A 1 301 ? -0.259 37.125 -0.799 1 98.31 301 TYR A O 1
ATOM 2318 N N . VAL A 1 302 ? -0.134 35.906 1.09 1 98.19 302 VAL A N 1
ATOM 2319 C CA . VAL A 1 302 ? 1.253 35.5 0.874 1 98.19 302 VAL A CA 1
ATOM 2320 C C . VAL A 1 302 ? 1.305 34.062 0.341 1 98.19 302 VAL A C 1
ATOM 2322 O O . VAL A 1 302 ? 0.932 33.125 1.042 1 98.19 302 VAL A O 1
ATOM 2325 N N . GLU A 1 303 ? 1.812 33.875 -0.833 1 95.94 303 GLU A N 1
ATOM 2326 C CA . GLU A 1 303 ? 1.842 32.594 -1.518 1 95.94 303 GLU A CA 1
ATOM 2327 C C . GLU A 1 303 ? 3.055 32.469 -2.438 1 95.94 303 GLU A C 1
ATOM 2329 O O . GLU A 1 303 ? 3.379 33.438 -3.16 1 95.94 303 GLU A O 1
ATOM 2334 N N . GLN A 1 304 ? 3.627 31.344 -2.305 1 95.31 304 GLN A N 1
ATOM 2335 C CA . GLN A 1 304 ? 4.844 31.125 -3.078 1 95.31 304 GLN A CA 1
ATOM 2336 C C . GLN A 1 304 ? 4.523 30.891 -4.551 1 95.31 304 GLN A C 1
ATOM 2338 O O . GLN A 1 304 ? 5.301 31.281 -5.43 1 95.31 304 GLN A O 1
ATOM 2343 N N . ASP A 1 305 ? 3.432 30.266 -4.863 1 95 305 ASP A N 1
ATOM 2344 C CA . ASP A 1 305 ? 3.033 29.922 -6.227 1 95 305 ASP A CA 1
ATOM 2345 C C . ASP A 1 305 ? 2.244 31.062 -6.871 1 95 305 ASP A C 1
ATOM 2347 O O . ASP A 1 305 ? 1.089 31.297 -6.516 1 95 305 ASP A O 1
ATOM 2351 N N . PRO A 1 306 ? 2.842 31.688 -7.824 1 94.88 306 PRO A N 1
ATOM 2352 C CA . PRO A 1 306 ? 2.115 32.781 -8.461 1 94.88 306 PRO A CA 1
ATOM 2353 C C . PRO A 1 306 ? 0.827 32.344 -9.141 1 94.88 306 PRO A C 1
ATOM 2355 O O . PRO A 1 306 ? -0.138 33.094 -9.227 1 94.88 306 PRO A O 1
ATOM 2358 N N . ALA A 1 307 ? 0.785 31.094 -9.555 1 92 307 ALA A N 1
ATOM 2359 C CA . ALA A 1 307 ? -0.377 30.578 -10.273 1 92 307 ALA A CA 1
ATOM 2360 C C . ALA A 1 307 ? -1.547 30.328 -9.328 1 92 307 ALA A C 1
ATOM 2362 O O . ALA A 1 307 ? -2.686 30.156 -9.766 1 92 307 ALA A O 1
ATOM 2363 N N . ALA A 1 308 ? -1.27 30.391 -8.062 1 92.56 308 ALA A N 1
ATOM 2364 C CA . ALA A 1 308 ? -2.311 30.156 -7.062 1 92.56 308 ALA A CA 1
ATOM 2365 C C . ALA A 1 308 ? -3.117 31.422 -6.809 1 92.56 308 ALA A C 1
ATOM 2367 O O . ALA A 1 308 ? -4.215 31.375 -6.25 1 92.56 308 ALA A O 1
ATOM 2368 N N . ILE A 1 309 ? -2.58 32.562 -7.195 1 93.81 309 ILE A N 1
ATOM 2369 C CA . ILE A 1 309 ? -3.207 33.844 -6.906 1 93.81 309 ILE A CA 1
ATOM 2370 C C . ILE A 1 309 ? -4.5 33.969 -7.711 1 93.81 309 ILE A C 1
ATOM 2372 O O . ILE A 1 309 ? -4.488 33.875 -8.938 1 93.81 309 ILE A O 1
ATOM 2376 N N . GLY A 1 310 ? -5.586 34.125 -7.039 1 91.56 310 GLY A N 1
ATOM 2377 C CA . GLY A 1 310 ? -6.84 34.406 -7.715 1 91.56 310 GLY A CA 1
ATOM 2378 C C . GLY A 1 310 ? -7.645 33.156 -8.023 1 91.56 310 GLY A C 1
ATOM 2379 O O . GLY A 1 310 ? -8.75 33.25 -8.555 1 91.56 310 GLY A O 1
ATOM 2380 N N . VAL A 1 311 ? -7.117 31.984 -7.66 1 89.12 311 VAL A N 1
ATOM 2381 C CA . VAL A 1 311 ? -7.781 30.734 -8.031 1 89.12 311 VAL A CA 1
ATOM 2382 C C . VAL A 1 311 ? -9.094 30.609 -7.254 1 89.12 311 VAL A C 1
ATOM 2384 O O . VAL A 1 311 ? -10.148 30.359 -7.844 1 89.12 311 VAL A O 1
ATOM 2387 N N . ASN A 1 312 ? -9.031 30.766 -5.969 1 90.38 312 ASN A N 1
ATOM 2388 C CA . ASN A 1 312 ? -10.211 30.484 -5.152 1 90.38 312 ASN A CA 1
ATOM 2389 C C . ASN A 1 312 ? -10.961 31.766 -4.789 1 90.38 312 ASN A C 1
ATOM 2391 O O . ASN A 1 312 ? -12.164 31.734 -4.551 1 90.38 312 ASN A O 1
ATOM 2395 N N . ARG A 1 313 ? -10.211 32.906 -4.809 1 92.06 313 ARG A N 1
ATOM 2396 C CA . ARG A 1 313 ? -10.82 34.219 -4.543 1 92.06 313 ARG A CA 1
ATOM 2397 C C . ARG A 1 313 ? -9.938 35.344 -5.039 1 92.06 313 ARG A C 1
ATOM 2399 O O . ARG A 1 313 ? -8.773 35.125 -5.395 1 92.06 313 ARG A O 1
ATOM 2406 N N . GLN A 1 314 ? -10.523 36.5 -5.051 1 94.06 314 GLN A N 1
ATOM 2407 C CA . GLN A 1 314 ? -9.766 37.719 -5.379 1 94.06 314 GLN A CA 1
ATOM 2408 C C . GLN A 1 314 ? -9.016 38.219 -4.156 1 94.06 314 GLN A C 1
ATOM 2410 O O . GLN A 1 314 ? -9.461 38.062 -3.021 1 94.06 314 GLN A O 1
ATOM 2415 N N . PHE A 1 315 ? -7.914 38.906 -4.363 1 96.81 315 PHE A N 1
ATOM 2416 C CA . PHE A 1 315 ? -7.109 39.5 -3.307 1 96.81 315 PHE A CA 1
ATOM 2417 C C . PHE A 1 315 ? -6.871 40.969 -3.586 1 96.81 315 PHE A C 1
ATOM 2419 O O . PHE A 1 315 ? -6.793 41.406 -4.746 1 96.81 315 PHE A O 1
ATOM 2426 N N . ASP A 1 316 ? -6.781 41.719 -2.588 1 98.31 316 ASP A N 1
ATOM 2427 C CA . ASP A 1 316 ? -6.441 43.156 -2.725 1 98.31 316 ASP A CA 1
ATOM 2428 C C . ASP A 1 316 ? -4.938 43.344 -2.914 1 98.31 316 ASP A C 1
ATOM 2430 O O . ASP A 1 316 ? -4.508 44.188 -3.691 1 98.31 316 ASP A O 1
ATOM 2434 N N . VAL A 1 317 ? -4.137 42.594 -2.195 1 98.69 317 VAL A N 1
ATOM 2435 C CA . VAL A 1 317 ? -2.686 42.594 -2.354 1 98.69 317 VAL A CA 1
ATOM 2436 C C . VAL A 1 317 ? -2.154 41.156 -2.354 1 98.69 317 VAL A C 1
ATOM 2438 O O . VAL A 1 317 ? -2.414 40.406 -1.421 1 98.69 317 VAL A O 1
ATOM 2441 N N . ALA A 1 318 ? -1.497 40.781 -3.406 1 98.25 318 ALA A N 1
ATOM 2442 C CA . ALA A 1 318 ? -0.794 39.5 -3.498 1 98.25 318 ALA A CA 1
ATOM 2443 C C . ALA A 1 318 ? 0.698 39.656 -3.232 1 98.25 318 ALA A C 1
ATOM 2445 O O . ALA A 1 318 ? 1.356 40.5 -3.869 1 98.25 318 ALA A O 1
ATOM 2446 N N . LEU A 1 319 ? 1.168 39.062 -2.281 1 98.62 319 LEU A N 1
ATOM 2447 C CA . LEU A 1 319 ? 2.596 39 -1.991 1 98.62 319 LEU A CA 1
ATOM 2448 C C . LEU A 1 319 ? 3.172 37.656 -2.408 1 98.62 319 LEU A C 1
ATOM 2450 O O . LEU A 1 319 ? 3.146 36.688 -1.632 1 98.62 319 LEU A O 1
ATOM 2454 N N . VAL A 1 320 ? 3.727 37.531 -3.604 1 97.62 320 VAL A N 1
ATOM 2455 C CA . VAL A 1 320 ? 4.254 36.312 -4.16 1 97.62 320 VAL A CA 1
ATOM 2456 C C . VAL A 1 320 ? 5.684 36.094 -3.67 1 97.62 320 VAL A C 1
ATOM 2458 O O . VAL A 1 320 ? 6.574 36.875 -3.957 1 97.62 320 VAL A O 1
ATOM 2461 N N . GLY A 1 321 ? 5.902 35.094 -2.891 1 97.38 321 GLY A N 1
ATOM 2462 C CA . GLY A 1 321 ? 7.203 34.75 -2.326 1 97.38 321 GLY A CA 1
ATOM 2463 C C . GLY A 1 321 ? 7.125 33.688 -1.239 1 97.38 321 GLY A C 1
ATOM 2464 O O . GLY A 1 321 ? 6.047 33.156 -0.949 1 97.38 321 GLY A O 1
ATOM 2465 N N . ASP A 1 322 ? 8.289 33.375 -0.733 1 96.94 322 ASP A N 1
ATOM 2466 C CA . ASP A 1 322 ? 8.43 32.438 0.371 1 96.94 322 ASP A CA 1
ATOM 2467 C C . ASP A 1 322 ? 8.109 33.094 1.707 1 96.94 322 ASP A C 1
ATOM 2469 O O . ASP A 1 322 ? 8.477 34.25 1.934 1 96.94 322 ASP A O 1
ATOM 2473 N N . LEU A 1 323 ? 7.32 32.375 2.561 1 97.69 323 LEU A N 1
ATOM 2474 C CA . LEU A 1 323 ? 7.031 32.938 3.887 1 97.69 323 LEU A CA 1
ATOM 2475 C C . LEU A 1 323 ? 8.312 33.375 4.586 1 97.69 323 LEU A C 1
ATOM 2477 O O . LEU A 1 323 ? 8.312 34.375 5.312 1 97.69 323 LEU A O 1
ATOM 2481 N N . ARG A 1 324 ? 9.531 32.812 4.367 1 96.56 324 ARG A N 1
ATOM 2482 C CA . ARG A 1 324 ? 10.82 33.062 4.992 1 96.56 324 ARG A CA 1
ATOM 2483 C C . ARG A 1 324 ? 11.391 34.406 4.555 1 96.56 324 ARG A C 1
ATOM 2485 O O . ARG A 1 324 ? 12.234 34.969 5.242 1 96.56 324 ARG A O 1
ATOM 2492 N N . GLY A 1 325 ? 10.836 34.75 3.482 1 97.94 325 GLY A N 1
ATOM 2493 C CA . GLY A 1 325 ? 11.266 36.031 2.955 1 97.94 325 GLY A CA 1
ATOM 2494 C C . GLY A 1 325 ? 10.25 37.125 3.172 1 97.94 325 GLY A C 1
ATOM 2495 O O . GLY A 1 325 ? 10.602 38.219 3.629 1 97.94 325 GLY A O 1
ATOM 2496 N N . VAL A 1 326 ? 9.016 36.844 2.928 1 98.62 326 VAL A N 1
ATOM 2497 C CA . VAL A 1 326 ? 7.969 37.875 2.869 1 98.62 326 VAL A CA 1
ATOM 2498 C C . VAL A 1 326 ? 7.59 38.312 4.285 1 98.62 326 VAL A C 1
ATOM 2500 O O . VAL A 1 326 ? 7.363 39.5 4.539 1 98.62 326 VAL A O 1
ATOM 2503 N N . VAL A 1 327 ? 7.469 37.375 5.25 1 98.62 327 VAL A N 1
ATOM 2504 C CA . VAL A 1 327 ? 7 37.688 6.594 1 98.62 327 VAL A CA 1
ATOM 2505 C C . VAL A 1 327 ? 7.992 38.625 7.273 1 98.62 327 VAL A C 1
ATOM 2507 O O . VAL A 1 327 ? 7.598 39.625 7.867 1 98.62 327 VAL A O 1
ATOM 2510 N N . PRO A 1 328 ? 9.305 38.406 7.117 1 98.25 328 PRO A N 1
ATOM 2511 C CA . PRO A 1 328 ? 10.266 39.344 7.68 1 98.25 328 PRO A CA 1
ATOM 2512 C C . PRO A 1 328 ? 10.156 40.75 7.059 1 98.25 328 PRO A C 1
ATOM 2514 O O . PRO A 1 328 ? 10.383 41.75 7.738 1 98.25 328 PRO A O 1
ATOM 2517 N N . GLN A 1 329 ? 9.766 40.812 5.785 1 98.25 329 GLN A N 1
ATOM 2518 C CA . GLN A 1 329 ? 9.539 42.094 5.152 1 98.25 329 GLN A CA 1
ATOM 2519 C C . GLN A 1 329 ? 8.406 42.875 5.836 1 98.25 329 GLN A C 1
ATOM 2521 O O . GLN A 1 329 ? 8.523 44.062 6.117 1 98.25 329 GLN A O 1
ATOM 2526 N N . LEU A 1 330 ? 7.344 42.188 6.035 1 98.69 330 LEU A N 1
ATOM 2527 C CA . LEU A 1 330 ? 6.191 42.781 6.688 1 98.69 330 LEU A CA 1
ATOM 2528 C C . LEU A 1 330 ? 6.535 43.219 8.109 1 98.69 330 LEU A C 1
ATOM 2530 O O . LEU A 1 330 ? 6.148 44.312 8.547 1 98.69 330 LEU A O 1
ATOM 2534 N N . VAL A 1 331 ? 7.277 42.375 8.852 1 98.5 331 VAL A N 1
ATOM 2535 C CA . VAL A 1 331 ? 7.68 42.656 10.227 1 98.5 331 VAL A CA 1
ATOM 2536 C C . VAL A 1 331 ? 8.531 43.938 10.258 1 98.5 331 VAL A C 1
ATOM 2538 O O . VAL A 1 331 ? 8.297 44.812 11.078 1 98.5 331 VAL A O 1
ATOM 2541 N N . SER A 1 332 ? 9.492 43.969 9.391 1 98.12 332 SER A N 1
ATOM 2542 C CA . SER A 1 332 ? 10.383 45.125 9.336 1 98.12 332 SER A CA 1
ATOM 2543 C C . SER A 1 332 ? 9.617 46.406 9.047 1 98.12 332 SER A C 1
ATOM 2545 O O . SER A 1 332 ? 9.906 47.469 9.633 1 98.12 332 SER A O 1
ATOM 2547 N N . ALA A 1 333 ? 8.672 46.344 8.211 1 97.81 333 ALA A N 1
ATOM 2548 C CA . ALA A 1 333 ? 7.918 47.5 7.785 1 97.81 333 ALA A CA 1
ATOM 2549 C C . ALA A 1 333 ? 6.953 47.969 8.875 1 97.81 333 ALA A C 1
ATOM 2551 O O . ALA A 1 333 ? 6.598 49.156 8.938 1 97.81 333 ALA A O 1
ATOM 2552 N N . LEU A 1 334 ? 6.531 47.062 9.711 1 97.81 334 LEU A N 1
ATOM 2553 C CA . LEU A 1 334 ? 5.508 47.375 10.703 1 97.81 334 LEU A CA 1
ATOM 2554 C C . LEU A 1 334 ? 6.133 47.688 12.062 1 97.81 334 LEU A C 1
ATOM 2556 O O . LEU A 1 334 ? 5.457 48.188 12.961 1 97.81 334 LEU A O 1
ATOM 2560 N N . ARG A 1 335 ? 7.422 47.438 12.219 1 96.06 335 ARG A N 1
ATOM 2561 C CA . ARG A 1 335 ? 8.109 47.438 13.508 1 96.06 335 ARG A CA 1
ATOM 2562 C C . ARG A 1 335 ? 7.965 48.812 14.188 1 96.06 335 ARG A C 1
ATOM 2564 O O . ARG A 1 335 ? 7.828 48.875 15.406 1 96.06 335 ARG A O 1
ATOM 2571 N N . ASP A 1 336 ? 7.898 49.844 13.43 1 94.06 336 ASP A N 1
ATOM 2572 C CA . ASP A 1 336 ? 7.898 51.188 14 1 94.06 336 ASP A CA 1
ATOM 2573 C C . ASP A 1 336 ? 6.48 51.656 14.297 1 94.06 336 ASP A C 1
ATOM 2575 O O . ASP A 1 336 ? 6.285 52.688 14.938 1 94.06 336 ASP A O 1
ATOM 2579 N N . SER A 1 337 ? 5.504 50.938 13.922 1 93.06 337 SER A N 1
ATOM 2580 C CA . SER A 1 337 ? 4.113 51.344 14.141 1 93.06 337 SER A CA 1
ATOM 2581 C C . SER A 1 337 ? 3.25 50.125 14.484 1 93.06 337 SER A C 1
ATOM 2583 O O . SER A 1 337 ? 2.326 49.781 13.742 1 93.06 337 SER A O 1
ATOM 2585 N N . PRO A 1 338 ? 3.592 49.531 15.609 1 94.75 338 PRO A N 1
ATOM 2586 C CA . PRO A 1 338 ? 2.762 48.375 16.016 1 94.75 338 PRO A CA 1
ATOM 2587 C C . PRO A 1 338 ? 1.315 48.781 16.297 1 94.75 338 PRO A C 1
ATOM 2589 O O . PRO A 1 338 ? 1.062 49.875 16.828 1 94.75 338 PRO A O 1
ATOM 2592 N N . ARG A 1 339 ? 0.495 47.906 15.961 1 96 339 ARG A N 1
ATOM 2593 C CA . ARG A 1 339 ? -0.912 48.125 16.281 1 96 339 ARG A CA 1
ATOM 2594 C C . ARG A 1 339 ? -1.208 47.844 17.734 1 96 339 ARG A C 1
ATOM 2596 O O . ARG A 1 339 ? -0.496 47.062 18.375 1 96 339 ARG A O 1
ATOM 2603 N N . GLN A 1 340 ? -2.297 48.469 18.219 1 93.38 340 GLN A N 1
ATOM 2604 C CA . GLN A 1 340 ? -2.83 48.125 19.531 1 93.38 340 GLN A CA 1
ATOM 2605 C C . GLN A 1 340 ? -3.969 47.125 19.422 1 93.38 340 GLN A C 1
ATOM 2607 O O . GLN A 1 340 ? -4.773 47.188 18.484 1 93.38 340 GLN A O 1
ATOM 2612 N N . PRO A 1 341 ? -3.955 46.219 20.328 1 91.75 341 PRO A N 1
ATOM 2613 C CA . PRO A 1 341 ? -5.035 45.25 20.266 1 91.75 341 PRO A CA 1
ATOM 2614 C C . PRO A 1 341 ? -6.414 45.875 20.469 1 91.75 341 PRO A C 1
ATOM 2616 O O . PRO A 1 341 ? -6.59 46.719 21.328 1 91.75 341 PRO A O 1
ATOM 2619 N N . ALA A 1 342 ? -7.262 45.438 19.625 1 88 342 ALA A N 1
ATOM 2620 C CA . ALA A 1 342 ? -8.648 45.844 19.844 1 88 342 ALA A CA 1
ATOM 2621 C C . ALA A 1 342 ? -9.234 45.125 21.062 1 88 342 ALA A C 1
ATOM 2623 O O . ALA A 1 342 ? -8.836 44 21.375 1 88 342 ALA A O 1
ATOM 2624 N N . PRO A 1 343 ? -10.18 45.75 21.797 1 87.06 343 PRO A N 1
ATOM 2625 C CA . PRO A 1 343 ? -10.828 45.094 22.922 1 87.06 343 PRO A CA 1
ATOM 2626 C C . PRO A 1 343 ? -11.453 43.75 22.547 1 87.06 343 PRO A C 1
ATOM 2628 O O . PRO A 1 343 ? -11.508 42.844 23.375 1 87.06 343 PRO A O 1
ATOM 2631 N N . ALA A 1 344 ? -11.766 43.688 21.406 1 92.69 344 ALA A N 1
ATOM 2632 C CA . ALA A 1 344 ? -12.406 42.469 20.938 1 92.69 344 ALA A CA 1
ATOM 2633 C C . ALA A 1 344 ? -11.461 41.281 21.031 1 92.69 344 ALA A C 1
ATOM 2635 O O . ALA A 1 344 ? -11.906 40.125 21.234 1 92.69 344 ALA A O 1
ATOM 2636 N N . LEU A 1 345 ? -10.195 41.5 21.016 1 96.19 345 LEU A N 1
ATOM 2637 C CA . LEU A 1 345 ? -9.227 40.406 21.062 1 96.19 345 LEU A CA 1
ATOM 2638 C C . LEU A 1 345 ? -9.273 39.719 22.406 1 96.19 345 LEU A C 1
ATOM 2640 O O . LEU A 1 345 ? -9.297 38.469 22.453 1 96.19 345 LEU A O 1
ATOM 2644 N N . ARG A 1 346 ? -9.266 40.438 23.469 1 96.25 346 ARG A N 1
ATOM 2645 C CA . ARG A 1 346 ? -9.336 39.875 24.812 1 96.25 346 ARG A CA 1
ATOM 2646 C C . ARG A 1 346 ? -10.633 39.094 25 1 96.25 346 ARG A C 1
ATOM 2648 O O . ARG A 1 346 ? -10.633 38.031 25.625 1 96.25 346 ARG A O 1
ATOM 2655 N N . LEU A 1 347 ? -11.68 39.594 24.469 1 96.88 347 LEU A N 1
ATOM 2656 C CA . LEU A 1 347 ? -12.969 38.906 24.578 1 96.88 347 LEU A CA 1
ATOM 2657 C C . LEU A 1 347 ? -12.945 37.594 23.859 1 96.88 347 LEU A C 1
ATOM 2659 O O . LEU A 1 347 ? -13.484 36.594 24.344 1 96.88 347 LEU A O 1
ATOM 2663 N N . LEU A 1 348 ? -12.336 37.562 22.703 1 97.62 348 LEU A N 1
ATOM 2664 C CA . LEU A 1 348 ? -12.227 36.344 21.938 1 97.62 348 LEU A CA 1
ATOM 2665 C C . LEU A 1 348 ? -11.391 35.312 22.672 1 97.62 348 LEU A C 1
ATOM 2667 O O . LEU A 1 348 ? -11.719 34.125 22.688 1 97.62 348 LEU A O 1
ATOM 2671 N N . ILE A 1 349 ? -10.289 35.719 23.281 1 97.38 349 ILE A N 1
ATOM 2672 C CA . ILE A 1 349 ? -9.406 34.844 24.047 1 97.38 349 ILE A CA 1
ATOM 2673 C C . ILE A 1 349 ? -10.172 34.25 25.203 1 97.38 349 ILE A C 1
ATOM 2675 O O . ILE A 1 349 ? -10.117 33.031 25.422 1 97.38 349 ILE A O 1
ATOM 2679 N N . ASP A 1 350 ? -10.93 35.062 25.906 1 97.06 350 ASP A N 1
ATOM 2680 C CA . ASP A 1 350 ? -11.719 34.594 27.047 1 97.06 350 ASP A CA 1
ATOM 2681 C C . ASP A 1 350 ? -12.812 33.625 26.594 1 97.06 350 ASP A C 1
ATOM 2683 O O . ASP A 1 350 ? -13.07 32.625 27.266 1 97.06 350 ASP A O 1
ATOM 2687 N N . LYS A 1 351 ? -13.383 33.969 25.5 1 95.75 351 LYS A N 1
ATOM 2688 C CA . LYS A 1 351 ? -14.438 33.125 24.953 1 95.75 351 LYS A CA 1
ATOM 2689 C C . LYS A 1 351 ? -13.891 31.734 24.594 1 95.75 351 LYS A C 1
ATOM 2691 O O . LYS A 1 351 ? -14.531 30.719 24.859 1 95.75 351 LYS A O 1
ATOM 2696 N N . ASP A 1 352 ? -12.789 31.766 23.969 1 95.31 352 ASP A N 1
ATOM 2697 C CA . ASP A 1 352 ? -12.18 30.5 23.562 1 95.31 352 ASP A CA 1
ATOM 2698 C C . ASP A 1 352 ? -11.758 29.672 24.781 1 95.31 352 ASP A C 1
ATOM 2700 O O . ASP A 1 352 ? -11.93 28.453 24.797 1 95.31 352 ASP A O 1
ATOM 2704 N N . ALA A 1 353 ? -11.188 30.281 25.766 1 95.88 353 ALA A N 1
ATOM 2705 C CA . ALA A 1 353 ? -10.797 29.609 27 1 95.88 353 ALA A CA 1
ATOM 2706 C C . ALA A 1 353 ? -12.016 29 27.688 1 95.88 353 ALA A C 1
ATOM 2708 O O . ALA A 1 353 ? -11.945 27.859 28.172 1 95.88 353 ALA A O 1
ATOM 2709 N N . LYS A 1 354 ? -13.078 29.75 27.719 1 96.31 354 LYS A N 1
ATOM 2710 C CA . LYS A 1 354 ? -14.312 29.266 28.312 1 96.31 354 LYS A CA 1
ATOM 2711 C C . LYS A 1 354 ? -14.891 28.094 27.516 1 96.31 354 LYS A C 1
ATOM 2713 O O . LYS A 1 354 ? -15.328 27.094 28.094 1 96.31 354 LYS A O 1
ATOM 2718 N N . GLU A 1 355 ? -14.914 28.25 26.234 1 94.06 355 GLU A N 1
ATOM 2719 C CA . GLU A 1 355 ? -15.414 27.172 25.375 1 94.06 355 GLU A CA 1
ATOM 2720 C C . GLU A 1 355 ? -14.641 25.875 25.594 1 94.06 355 GLU A C 1
ATOM 2722 O O . GLU A 1 355 ? -15.234 24.812 25.688 1 94.06 355 GLU A O 1
ATOM 2727 N N . ARG A 1 356 ? -13.383 25.938 25.656 1 93.25 356 ARG A N 1
ATOM 2728 C CA . ARG A 1 356 ? -12.531 24.766 25.859 1 93.25 356 ARG A CA 1
ATOM 2729 C C . ARG A 1 356 ? -12.828 24.109 27.203 1 93.25 356 ARG A C 1
ATOM 2731 O O . ARG A 1 356 ? -12.898 22.875 27.297 1 93.25 356 ARG A O 1
ATOM 2738 N N . ALA A 1 357 ? -12.984 24.891 28.203 1 95.75 357 ALA A N 1
ATOM 2739 C CA . ALA A 1 357 ? -13.336 24.375 29.531 1 95.75 357 ALA A CA 1
ATOM 2740 C C . ALA A 1 357 ? -14.711 23.719 29.516 1 95.75 357 ALA A C 1
ATOM 2742 O O . ALA A 1 357 ? -14.906 22.656 30.109 1 95.75 357 ALA A O 1
ATOM 2743 N N . ASP A 1 358 ? -15.656 24.375 28.828 1 95.94 358 ASP A N 1
ATOM 2744 C CA . ASP A 1 358 ? -17.031 23.875 28.766 1 95.94 358 ASP A CA 1
ATOM 2745 C C . ASP A 1 358 ? -17.094 22.531 28.031 1 95.94 358 ASP A C 1
ATOM 2747 O O . ASP A 1 358 ? -17.812 21.625 28.438 1 95.94 358 ASP A O 1
ATOM 2751 N N . VAL A 1 359 ? -16.391 22.453 26.969 1 93.81 359 VAL A N 1
ATOM 2752 C CA . VAL A 1 359 ? -16.422 21.219 26.188 1 93.81 359 VAL A CA 1
ATOM 2753 C C . VAL A 1 359 ? -15.773 20.078 26.969 1 93.81 359 VAL A C 1
ATOM 2755 O O . VAL A 1 359 ? -16.219 18.938 26.891 1 93.81 359 VAL A O 1
ATOM 2758 N N . ALA A 1 360 ? -14.703 20.344 27.656 1 95.19 360 ALA A N 1
ATOM 2759 C CA . ALA A 1 360 ? -14.062 19.328 28.5 1 95.19 360 ALA A CA 1
ATOM 2760 C C . ALA A 1 360 ? -15.023 18.812 29.578 1 95.19 360 ALA A C 1
ATOM 2762 O O . ALA A 1 360 ? -15.078 17.609 29.844 1 95.19 360 ALA A O 1
ATOM 2763 N N . GLU A 1 361 ? -15.766 19.719 30.125 1 95.19 361 GLU A N 1
ATOM 2764 C CA . GLU A 1 361 ? -16.688 19.391 31.203 1 95.19 361 GLU A CA 1
ATOM 2765 C C . GLU A 1 361 ? -17.922 18.672 30.656 1 95.19 361 GLU A C 1
ATOM 2767 O O . GLU A 1 361 ? -18.438 17.75 31.281 1 95.19 361 GLU A O 1
ATOM 2772 N N . SER A 1 362 ? -18.375 19.109 29.5 1 93.62 362 SER A N 1
ATOM 2773 C CA . SER A 1 362 ? -19.641 18.609 28.969 1 93.62 362 SER A CA 1
ATOM 2774 C C . SER A 1 362 ? -19.453 17.312 28.203 1 93.62 362 SER A C 1
ATOM 2776 O O . SER A 1 362 ? -20.422 16.609 27.922 1 93.62 362 SER A O 1
ATOM 2778 N N . ALA A 1 363 ? -18.188 17 27.859 1 95.94 363 ALA A N 1
ATOM 2779 C CA . ALA A 1 363 ? -17.969 15.703 27.234 1 95.94 363 ALA A CA 1
ATOM 2780 C C . ALA A 1 363 ? -18.578 14.578 28.062 1 95.94 363 ALA A C 1
ATOM 2782 O O . ALA A 1 363 ? -18.344 14.5 29.266 1 95.94 363 ALA A O 1
ATOM 2783 N N . PRO A 1 364 ? -19.391 13.664 27.391 1 95.44 364 PRO A N 1
ATOM 2784 C CA . PRO A 1 364 ? -20.062 12.617 28.141 1 95.44 364 PRO A CA 1
ATOM 2785 C C . PRO A 1 364 ? -19.094 11.766 28.969 1 95.44 364 PRO A C 1
ATOM 2787 O O . PRO A 1 364 ? -18.031 11.391 28.484 1 95.44 364 PRO A O 1
ATOM 2790 N N . SER A 1 365 ? -19.484 11.523 30.266 1 94.56 365 SER A N 1
ATOM 2791 C CA . SER A 1 365 ? -18.641 10.805 31.203 1 94.56 365 SER A CA 1
ATOM 2792 C C . SER A 1 365 ? -19.406 9.695 31.906 1 94.56 365 SER A C 1
ATOM 2794 O O . SER A 1 365 ? -20.641 9.633 31.828 1 94.56 365 SER A O 1
ATOM 2796 N N . GLY A 1 366 ? -18.719 8.766 32.5 1 91.94 366 GLY A N 1
ATOM 2797 C CA . GLY A 1 366 ? -19.312 7.73 33.312 1 91.94 366 GLY A CA 1
ATOM 2798 C C . GLY A 1 366 ? -19.844 6.559 32.531 1 91.94 366 GLY A C 1
ATOM 2799 O O . GLY A 1 366 ? -20.656 5.781 33.031 1 91.94 366 GLY A O 1
ATOM 2800 N N . ARG A 1 367 ? -19.422 6.523 31.25 1 91.19 367 ARG A N 1
ATOM 2801 C CA . ARG A 1 367 ? -19.906 5.449 30.391 1 91.19 367 ARG A CA 1
ATOM 2802 C C . ARG A 1 367 ? -18.812 4.414 30.141 1 91.19 367 ARG A C 1
ATOM 2804 O O . ARG A 1 367 ? -17.625 4.738 30.172 1 91.19 367 ARG A O 1
ATOM 2811 N N . SER A 1 368 ? -19.234 3.107 30.047 1 93.06 368 SER A N 1
ATOM 2812 C CA . SER A 1 368 ? -18.438 1.988 29.562 1 93.06 368 SER A CA 1
ATOM 2813 C C . SER A 1 368 ? -19.203 1.186 28.5 1 93.06 368 SER A C 1
ATOM 2815 O O . SER A 1 368 ? -20.203 0.552 28.812 1 93.06 368 SER A O 1
ATOM 2817 N N . PRO A 1 369 ? -18.734 1.286 27.25 1 96.19 369 PRO A N 1
ATOM 2818 C CA . PRO A 1 369 ? -17.484 1.827 26.719 1 96.19 369 PRO A CA 1
ATOM 2819 C C . PRO A 1 369 ? -17.422 3.354 26.766 1 96.19 369 PRO A C 1
ATOM 2821 O O . PRO A 1 369 ? -18.469 4.004 26.859 1 96.19 369 PRO A O 1
ATOM 2824 N N . ILE A 1 370 ? -16.266 3.836 26.703 1 98.38 370 ILE A N 1
ATOM 2825 C CA . ILE A 1 370 ? -15.961 5.25 26.906 1 98.38 370 ILE A CA 1
ATOM 2826 C C . ILE A 1 370 ? -16.469 6.055 25.703 1 98.38 370 ILE A C 1
ATOM 2828 O O . ILE A 1 370 ? -16.297 5.637 24.562 1 98.38 370 ILE A O 1
ATOM 2832 N N . HIS A 1 371 ? -17.141 7.195 25.938 1 98.31 371 HIS A N 1
ATOM 2833 C CA . HIS A 1 371 ? -17.531 8.078 24.844 1 98.31 371 HIS A CA 1
ATOM 2834 C C . HIS A 1 371 ? -16.297 8.625 24.125 1 98.31 371 HIS A C 1
ATOM 2836 O O . HIS A 1 371 ? -15.328 9.031 24.781 1 98.31 371 HIS A O 1
ATOM 2842 N N . PRO A 1 372 ? -16.266 8.664 22.797 1 97.69 372 PRO A N 1
ATOM 2843 C CA . PRO A 1 372 ? -15.102 9.141 22.062 1 97.69 372 PRO A CA 1
ATOM 2844 C C . PRO A 1 372 ? -14.711 10.57 22.438 1 97.69 372 PRO A C 1
ATOM 2846 O O . PRO A 1 372 ? -13.523 10.906 22.438 1 97.69 372 PRO A O 1
ATOM 2849 N N . ALA A 1 373 ? -15.664 11.445 22.781 1 97.81 373 ALA A N 1
ATOM 2850 C CA . ALA A 1 373 ? -15.359 12.797 23.25 1 97.81 373 ALA A CA 1
ATOM 2851 C C . ALA A 1 373 ? -14.477 12.75 24.5 1 97.81 373 ALA A C 1
ATOM 2853 O O . ALA A 1 373 ? -13.508 13.5 24.609 1 97.81 373 ALA A O 1
ATOM 2854 N N . ARG A 1 374 ? -14.867 11.867 25.406 1 97.88 374 ARG A N 1
ATOM 2855 C CA . ARG A 1 374 ? -14.133 11.719 26.656 1 97.88 374 ARG A CA 1
ATOM 2856 C C . ARG A 1 374 ? -12.75 11.125 26.406 1 97.88 374 ARG A C 1
ATOM 2858 O O . ARG A 1 374 ? -11.781 11.508 27.062 1 97.88 374 ARG A O 1
ATOM 2865 N N . TYR A 1 375 ? -12.68 10.156 25.547 1 97.44 375 TYR A N 1
ATOM 2866 C CA . TYR A 1 375 ? -11.414 9.602 25.078 1 97.44 375 TYR A CA 1
ATOM 2867 C C . TYR A 1 375 ? -10.453 10.703 24.641 1 97.44 375 TYR A C 1
ATOM 2869 O O . TYR A 1 375 ? -9.305 10.742 25.094 1 97.44 375 TYR A O 1
ATOM 2877 N N . VAL A 1 376 ? -10.867 11.711 23.812 1 98 376 VAL A N 1
ATOM 2878 C CA . VAL A 1 376 ? -10.055 12.797 23.281 1 98 376 VAL A CA 1
ATOM 2879 C C . VAL A 1 376 ? -9.664 13.75 24.406 1 98 376 VAL A C 1
ATOM 2881 O O . VAL A 1 376 ? -8.5 14.148 24.531 1 98 376 VAL A O 1
ATOM 2884 N N . VAL A 1 377 ? -10.641 14.094 25.25 1 98.12 377 VAL A N 1
ATOM 2885 C CA . VAL A 1 377 ? -10.398 15.039 26.344 1 98.12 377 VAL A CA 1
ATOM 2886 C C . VAL A 1 377 ? -9.289 14.508 27.25 1 98.12 377 VAL A C 1
ATOM 2888 O O . VAL A 1 377 ? -8.297 15.195 27.484 1 98.12 377 VAL A O 1
ATOM 2891 N N . GLU A 1 378 ? -9.391 13.281 27.688 1 98.44 378 GLU A N 1
ATOM 2892 C CA . GLU A 1 378 ? -8.445 12.727 28.641 1 98.44 378 GLU A CA 1
ATOM 2893 C C . GLU A 1 378 ? -7.074 12.508 28.016 1 98.44 378 GLU A C 1
ATOM 2895 O O . GLU A 1 378 ? -6.047 12.742 28.656 1 98.44 378 GLU A O 1
ATOM 2900 N N . ALA A 1 379 ? -7.027 12.07 26.797 1 98.62 379 ALA A N 1
ATOM 2901 C CA . ALA A 1 379 ? -5.75 11.859 26.125 1 98.62 379 ALA A CA 1
ATOM 2902 C C . ALA A 1 379 ? -5 13.172 25.938 1 98.62 379 ALA A C 1
ATOM 2904 O O . ALA A 1 379 ? -3.787 13.242 26.156 1 98.62 379 ALA A O 1
ATOM 2905 N N . THR A 1 380 ? -5.723 14.242 25.516 1 98 380 THR A N 1
ATOM 2906 C CA . THR A 1 380 ? -5.047 15.508 25.219 1 98 380 THR A CA 1
ATOM 2907 C C . THR A 1 380 ? -4.707 16.25 26.516 1 98 380 THR A C 1
ATOM 2909 O O . THR A 1 380 ? -3.754 17.031 26.547 1 98 380 THR A O 1
ATOM 2912 N N . LYS A 1 381 ? -5.457 15.992 27.625 1 98.06 381 LYS A N 1
ATOM 2913 C CA . LYS A 1 381 ? -5.02 16.469 28.922 1 98.06 381 LYS A CA 1
ATOM 2914 C C . LYS A 1 381 ? -3.691 15.836 29.328 1 98.06 381 LYS A C 1
ATOM 2916 O O . LYS A 1 381 ? -2.801 16.516 29.844 1 98.06 381 LYS A O 1
ATOM 2921 N N . ALA A 1 382 ? -3.584 14.562 29.062 1 98.62 382 ALA A N 1
ATOM 2922 C CA . ALA A 1 382 ? -2.344 13.852 29.359 1 98.62 382 ALA A CA 1
ATOM 2923 C C . ALA A 1 382 ? -1.188 14.391 28.531 1 98.62 382 ALA A C 1
ATOM 2925 O O . ALA A 1 382 ? -0.049 14.453 28.984 1 98.62 382 ALA A O 1
ATOM 2926 N N . LEU A 1 383 ? -1.442 14.75 27.312 1 98.19 383 LEU A N 1
ATOM 2927 C CA . LEU A 1 383 ? -0.428 15.32 26.438 1 98.19 383 LEU A CA 1
ATOM 2928 C C . LEU A 1 383 ? 0.135 16.609 27.031 1 98.19 383 LEU A C 1
ATOM 2930 O O . LEU A 1 383 ? 1.333 16.875 26.906 1 98.19 383 LEU A O 1
ATOM 2934 N N . ASN A 1 384 ? -0.702 17.422 27.656 1 97.31 384 ASN A N 1
ATOM 2935 C CA . ASN A 1 384 ? -0.308 18.703 28.203 1 97.31 384 ASN A CA 1
ATOM 2936 C C . ASN A 1 384 ? 0.693 18.547 29.344 1 97.31 384 ASN A C 1
ATOM 2938 O O . ASN A 1 384 ? 1.376 19.5 29.734 1 97.31 384 ASN A O 1
ATOM 2942 N N . GLU A 1 385 ? 0.766 17.344 29.844 1 97.88 385 GLU A N 1
ATOM 2943 C CA . GLU A 1 385 ? 1.681 17.078 30.953 1 97.88 385 GLU A CA 1
ATOM 2944 C C . GLU A 1 385 ? 3.092 16.797 30.453 1 97.88 385 GLU A C 1
ATOM 2946 O O . GLU A 1 385 ? 4.043 16.766 31.234 1 97.88 385 GLU A O 1
ATOM 2951 N N . LEU A 1 386 ? 3.266 16.641 29.188 1 98 386 LEU A N 1
ATOM 2952 C CA . LEU A 1 386 ? 4.559 16.312 28.594 1 98 386 LEU A CA 1
ATOM 2953 C C . LEU A 1 386 ? 5.293 17.594 28.172 1 98 386 LEU A C 1
ATOM 2955 O O . LEU A 1 386 ? 4.66 18.609 27.891 1 98 386 LEU A O 1
ATOM 2959 N N . GLU A 1 387 ? 6.566 17.5 28.094 1 96.88 387 GLU A N 1
ATOM 2960 C CA . GLU A 1 387 ? 7.387 18.641 27.672 1 96.88 387 GLU A CA 1
ATOM 2961 C C . GLU A 1 387 ? 7.551 18.656 26.156 1 96.88 387 GLU A C 1
ATOM 2963 O O . GLU A 1 387 ? 8.234 17.812 25.594 1 96.88 387 GLU A O 1
ATOM 2968 N N . ASP A 1 388 ? 7.016 19.594 25.484 1 97.12 388 ASP A N 1
ATOM 2969 C CA . ASP A 1 388 ? 7.133 19.891 24.062 1 97.12 388 ASP A CA 1
ATOM 2970 C C . ASP A 1 388 ? 6.773 18.672 23.203 1 97.12 388 ASP A C 1
ATOM 2972 O O . ASP A 1 388 ? 7.559 18.25 22.359 1 97.12 388 ASP A O 1
ATOM 2976 N N . PRO A 1 389 ? 5.602 18.141 23.422 1 98.12 389 PRO A N 1
ATOM 2977 C CA . PRO A 1 389 ? 5.219 16.922 22.688 1 98.12 389 PRO A CA 1
ATOM 2978 C C . PRO A 1 389 ? 4.871 17.188 21.234 1 98.12 389 PRO A C 1
ATOM 2980 O O . PRO A 1 389 ? 4.562 18.328 20.859 1 98.12 389 PRO A O 1
ATOM 2983 N N . ILE A 1 390 ? 4.996 16.156 20.422 1 98.12 390 ILE A N 1
ATOM 2984 C CA . ILE A 1 390 ? 4.457 16.109 19.062 1 98.12 390 ILE A CA 1
ATOM 2985 C C . ILE A 1 390 ? 3.137 15.344 19.062 1 98.12 390 ILE A C 1
ATOM 2987 O O . ILE A 1 390 ? 3.057 14.227 19.578 1 98.12 390 ILE A O 1
ATOM 2991 N N . LEU A 1 391 ? 2.096 15.953 18.578 1 97.88 391 LEU A N 1
ATOM 2992 C CA . LEU A 1 391 ? 0.818 15.266 18.422 1 97.88 391 LEU A CA 1
ATOM 2993 C C . LEU A 1 391 ? 0.632 14.789 16.984 1 97.88 391 LEU A C 1
ATOM 2995 O O . LEU A 1 391 ? 0.786 15.562 16.047 1 97.88 391 LEU A O 1
ATOM 2999 N N . VAL A 1 392 ? 0.379 13.555 16.812 1 97.81 392 VAL A N 1
ATOM 3000 C CA . VAL A 1 392 ? 0.06 12.984 15.508 1 97.81 392 VAL A CA 1
ATOM 3001 C C . VAL A 1 392 ? -1.392 12.508 15.492 1 97.81 392 VAL A C 1
ATOM 3003 O O . VAL A 1 392 ? -1.854 11.883 16.453 1 97.81 392 VAL A O 1
ATOM 3006 N N . ARG A 1 393 ? -2.094 12.844 14.484 1 96.38 393 ARG A N 1
ATOM 3007 C CA . ARG A 1 393 ? -3.484 12.438 14.312 1 96.38 393 ARG A CA 1
ATOM 3008 C C . ARG A 1 393 ? -3.623 11.438 13.172 1 96.38 393 ARG A C 1
ATOM 3010 O O . ARG A 1 393 ? -2.707 11.273 12.367 1 96.38 393 ARG A O 1
ATOM 3017 N N . ASP A 1 394 ? -4.711 10.742 13.164 1 95.5 394 ASP A N 1
ATOM 3018 C CA . ASP A 1 394 ? -5.082 9.805 12.102 1 95.5 394 ASP A CA 1
ATOM 3019 C C . ASP A 1 394 ? -6.527 10.023 11.656 1 95.5 394 ASP A C 1
ATOM 3021 O O . ASP A 1 394 ? -7.289 10.727 12.328 1 95.5 394 ASP A O 1
ATOM 3025 N N . GLY A 1 395 ? -6.828 9.562 10.469 1 89.81 395 GLY A N 1
ATOM 3026 C CA . GLY A 1 395 ? -8.195 9.68 9.992 1 89.81 395 GLY A CA 1
ATOM 3027 C C . GLY A 1 395 ? -9.164 8.758 10.711 1 89.81 395 GLY A C 1
ATOM 3028 O O . GLY A 1 395 ? -8.758 8 11.594 1 89.81 395 GLY A O 1
ATOM 3029 N N . GLY A 1 396 ? -10.477 8.883 10.297 1 90.31 396 GLY A N 1
ATOM 3030 C CA . GLY A 1 396 ? -11.555 8.148 10.938 1 90.31 396 GLY A CA 1
ATOM 3031 C C . GLY A 1 396 ? -12.477 9.031 11.75 1 90.31 396 GLY A C 1
ATOM 3032 O O . GLY A 1 396 ? -12.32 10.25 11.773 1 90.31 396 GLY A O 1
ATOM 3033 N N . ALA A 1 397 ? -13.336 8.383 12.469 1 92.19 397 ALA A N 1
ATOM 3034 C CA . ALA A 1 397 ? -14.344 9.133 13.211 1 92.19 397 ALA A CA 1
ATOM 3035 C C . ALA A 1 397 ? -13.719 9.883 14.383 1 92.19 397 ALA A C 1
ATOM 3037 O O . ALA A 1 397 ? -14.148 10.984 14.727 1 92.19 397 ALA A O 1
ATOM 3038 N N . THR A 1 398 ? -12.664 9.352 14.938 1 93.12 398 THR A N 1
ATOM 3039 C CA . THR A 1 398 ? -12.102 9.922 16.156 1 93.12 398 THR A CA 1
ATOM 3040 C C . THR A 1 398 ? -11.461 11.273 15.883 1 93.12 398 THR A C 1
ATOM 3042 O O . THR A 1 398 ? -11.375 12.125 16.766 1 93.12 398 THR A O 1
ATOM 3045 N N . VAL A 1 399 ? -10.992 11.484 14.602 1 92.75 399 VAL A N 1
ATOM 3046 C CA . VAL A 1 399 ? -10.359 12.766 14.312 1 92.75 399 VAL A CA 1
ATOM 3047 C C . VAL A 1 399 ? -11.406 13.883 14.336 1 92.75 399 VAL A C 1
ATOM 3049 O O . VAL A 1 399 ? -11.102 15.016 14.703 1 92.75 399 VAL A O 1
ATOM 3052 N N . ILE A 1 400 ? -12.609 13.57 14.039 1 92.19 400 ILE A N 1
ATOM 3053 C CA . ILE A 1 400 ? -13.695 14.547 14.078 1 92.19 400 ILE A CA 1
ATOM 3054 C C . ILE A 1 400 ? -13.93 15 15.516 1 92.19 400 ILE A C 1
ATOM 3056 O O . ILE A 1 400 ? -14.133 16.188 15.781 1 92.19 400 ILE A O 1
ATOM 3060 N N . PHE A 1 401 ? -13.828 14.07 16.438 1 95.38 401 PHE A N 1
ATOM 3061 C CA . PHE A 1 401 ? -13.953 14.406 17.859 1 95.38 401 PHE A CA 1
ATOM 3062 C C . PHE A 1 401 ? -12.789 15.266 18.312 1 95.38 401 PHE A C 1
ATOM 3064 O O . PHE A 1 401 ? -12.945 16.109 19.203 1 95.38 401 PHE A O 1
ATOM 3071 N N . GLN A 1 402 ? -11.633 15.102 17.734 1 94.12 402 GLN A N 1
ATOM 3072 C CA . GLN A 1 402 ? -10.445 15.844 18.125 1 94.12 402 GLN A CA 1
ATOM 3073 C C . GLN A 1 402 ? -10.578 17.328 17.781 1 94.12 402 GLN A C 1
ATOM 3075 O O . GLN A 1 402 ? -10.016 18.188 18.484 1 94.12 402 GLN A O 1
ATOM 3080 N N . TRP A 1 403 ? -11.375 17.672 16.766 1 91 403 TRP A N 1
ATOM 3081 C CA . TRP A 1 403 ? -11.508 19.062 16.328 1 91 403 TRP A CA 1
ATOM 3082 C C . TRP A 1 403 ? -12.297 19.875 17.359 1 91 403 TRP A C 1
ATOM 3084 O O . TRP A 1 403 ? -12.102 21.094 17.484 1 91 403 TRP A O 1
ATOM 3094 N N . THR A 1 404 ? -13.133 19.141 18.062 1 92.44 404 THR A N 1
ATOM 3095 C CA . THR A 1 404 ? -14 19.828 19.016 1 92.44 404 THR A CA 1
ATOM 3096 C C . THR A 1 404 ? -13.469 19.656 20.453 1 92.44 404 THR A C 1
ATOM 3098 O O . THR A 1 404 ? -13.531 20.594 21.25 1 92.44 404 THR A O 1
ATOM 3101 N N . TYR A 1 405 ? -12.859 18.562 20.719 1 95.25 405 TYR A N 1
ATOM 3102 C CA . TYR A 1 405 ? -12.719 18.219 22.125 1 95.25 405 TYR A CA 1
ATOM 3103 C C . TYR A 1 405 ? -11.25 18.266 22.562 1 95.25 405 TYR A C 1
ATOM 3105 O O . TYR A 1 405 ? -10.938 18.062 23.734 1 95.25 405 TYR A O 1
ATOM 3113 N N . SER A 1 406 ? -10.336 18.5 21.672 1 94.31 406 SER A N 1
ATOM 3114 C CA . SER A 1 406 ? -8.93 18.578 22.047 1 94.31 406 SER A CA 1
ATOM 3115 C C . SER A 1 406 ? -8.688 19.656 23.094 1 94.31 406 SER A C 1
ATOM 3117 O O . SER A 1 406 ? -9.227 20.766 23 1 94.31 406 SER A O 1
ATOM 3119 N N . GLN A 1 407 ? -7.797 19.344 24.109 1 95.38 407 GLN A N 1
ATOM 3120 C CA . GLN A 1 407 ? -7.484 20.266 25.188 1 95.38 407 GLN A CA 1
ATOM 3121 C C . GLN A 1 407 ? -6.055 20.797 25.078 1 95.38 407 GLN A C 1
ATOM 3123 O O . GLN A 1 407 ? -5.562 21.469 25.984 1 95.38 407 GLN A O 1
ATOM 3128 N N . SER A 1 408 ? -5.398 20.406 23.984 1 94.88 408 SER A N 1
ATOM 3129 C CA . SER A 1 408 ? -3.988 20.75 23.828 1 94.88 408 SER A CA 1
ATOM 3130 C C . SER A 1 408 ? -3.768 21.625 22.594 1 94.88 408 SER A C 1
ATOM 3132 O O . SER A 1 408 ? -4.551 21.562 21.641 1 94.88 408 SER A O 1
ATOM 3134 N N . LYS A 1 409 ? -2.705 22.484 22.594 1 93.81 409 LYS A N 1
ATOM 3135 C CA . LYS A 1 409 ? -2.271 23.312 21.484 1 93.81 409 LYS A CA 1
ATOM 3136 C C . LYS A 1 409 ? -0.772 23.172 21.234 1 93.81 409 LYS A C 1
ATOM 3138 O O . LYS A 1 409 ? -0.021 24.141 21.359 1 93.81 409 LYS A O 1
ATOM 3143 N N . PRO A 1 410 ? -0.319 21.984 20.812 1 95.5 410 PRO A N 1
ATOM 3144 C CA . PRO A 1 410 ? 1.115 21.734 20.641 1 95.5 410 PRO A CA 1
ATOM 3145 C C . PRO A 1 410 ? 1.682 22.453 19.406 1 95.5 410 PRO A C 1
ATOM 3147 O O . PRO A 1 410 ? 0.95 22.703 18.453 1 95.5 410 PRO A O 1
ATOM 3150 N N . ARG A 1 411 ? 2.967 22.672 19.469 1 94.62 411 ARG A N 1
ATOM 3151 C CA . ARG A 1 411 ? 3.707 23.344 18.406 1 94.62 411 ARG A CA 1
ATOM 3152 C C . ARG A 1 411 ? 3.729 22.5 17.141 1 94.62 411 ARG A C 1
ATOM 3154 O O . ARG A 1 411 ? 3.76 23.047 16.031 1 94.62 411 ARG A O 1
ATOM 3161 N N . ASP A 1 412 ? 3.773 21.234 17.281 1 96.06 412 ASP A N 1
ATOM 3162 C CA . ASP A 1 412 ? 3.859 20.312 16.156 1 96.06 412 ASP A CA 1
ATOM 3163 C C . ASP A 1 412 ? 2.701 19.328 16.156 1 96.06 412 ASP A C 1
ATOM 3165 O O . ASP A 1 412 ? 2.576 18.516 17.094 1 96.06 412 ASP A O 1
ATOM 3169 N N . VAL A 1 413 ? 1.849 19.422 15.164 1 96.25 413 VAL A N 1
ATOM 3170 C CA . VAL A 1 413 ? 0.757 18.5 14.883 1 96.25 413 VAL A CA 1
ATOM 3171 C C . VAL A 1 413 ? 0.905 17.922 13.477 1 96.25 413 VAL A C 1
ATOM 3173 O O . VAL A 1 413 ? 0.976 18.672 12.5 1 96.25 413 VAL A O 1
ATOM 3176 N N . ILE A 1 414 ? 0.984 16.609 13.352 1 96.19 414 ILE A N 1
ATOM 3177 C CA . ILE A 1 414 ? 1.152 15.984 12.047 1 96.19 414 ILE A CA 1
ATOM 3178 C C . ILE A 1 414 ? -0.125 15.234 11.672 1 96.19 414 ILE A C 1
ATOM 3180 O O . ILE A 1 414 ? -0.581 14.359 12.406 1 96.19 414 ILE A O 1
ATOM 3184 N N . TRP A 1 415 ? -0.619 15.633 10.523 1 93.31 415 TRP A N 1
ATOM 3185 C CA . TRP A 1 415 ? -1.829 15 10 1 93.31 415 TRP A CA 1
ATOM 3186 C C . TRP A 1 415 ? -2.014 15.32 8.523 1 93.31 415 TRP A C 1
ATOM 3188 O O . TRP A 1 415 ? -1.54 16.344 8.039 1 93.31 415 TRP A O 1
ATOM 3198 N N . ASN A 1 416 ? -2.65 14.422 7.73 1 92.38 416 ASN A N 1
ATOM 3199 C CA . ASN A 1 416 ? -2.959 14.664 6.328 1 92.38 416 ASN A CA 1
ATOM 3200 C C . ASN A 1 416 ? -4.43 15.023 6.129 1 92.38 416 ASN A C 1
ATOM 3202 O O . ASN A 1 416 ? -5.246 14.148 5.82 1 92.38 416 ASN A O 1
ATOM 3206 N N . GLN A 1 417 ? -4.844 16.203 6.188 1 88.81 417 GLN A N 1
ATOM 3207 C CA . GLN A 1 417 ? -6.227 16.656 6.168 1 88.81 417 GLN A CA 1
ATOM 3208 C C . GLN A 1 417 ? -6.805 16.609 4.758 1 88.81 417 GLN A C 1
ATOM 3210 O O . GLN A 1 417 ? -7.977 16.266 4.574 1 88.81 417 GLN A O 1
ATOM 3215 N N . ASN A 1 418 ? -5.996 16.969 3.732 1 90.5 418 ASN A N 1
ATOM 3216 C CA . ASN A 1 418 ? -6.527 17.109 2.379 1 90.5 418 ASN A CA 1
ATOM 3217 C C . ASN A 1 418 ? -6.793 15.742 1.745 1 90.5 418 ASN A C 1
ATOM 3219 O O . ASN A 1 418 ? -7.887 15.492 1.235 1 90.5 418 ASN A O 1
ATOM 3223 N N . PHE A 1 419 ? -5.824 14.922 1.792 1 92.5 419 PHE A N 1
ATOM 3224 C CA . PHE A 1 419 ? -5.992 13.617 1.152 1 92.5 419 PHE A CA 1
ATOM 3225 C C . PHE A 1 419 ? -6.863 12.703 2.004 1 92.5 419 PHE A C 1
ATOM 3227 O O . PHE A 1 419 ? -7.57 11.844 1.476 1 92.5 419 PHE A O 1
ATOM 3234 N N . GLY A 1 420 ? -6.805 12.891 3.301 1 91.75 420 GLY A N 1
ATOM 3235 C CA . GLY A 1 420 ? -7.656 12.109 4.188 1 91.75 420 GLY A CA 1
ATOM 3236 C C . GLY A 1 420 ? -7.34 10.625 4.168 1 91.75 420 GLY A C 1
ATOM 3237 O O . GLY A 1 420 ? -8.242 9.789 4.234 1 91.75 420 GLY A O 1
ATOM 3238 N N . HIS A 1 421 ? -6.07 10.305 4.012 1 93.25 421 HIS A N 1
ATOM 3239 C CA . HIS A 1 421 ? -5.629 8.914 4.008 1 93.25 421 HIS A CA 1
ATOM 3240 C C . HIS A 1 421 ? -5.668 8.32 5.414 1 93.25 421 HIS A C 1
ATOM 3242 O O . HIS A 1 421 ? -5.02 8.836 6.328 1 93.25 421 HIS A O 1
ATOM 3248 N N . LEU A 1 422 ? -6.359 7.254 5.613 1 94.12 422 LEU A N 1
ATOM 3249 C CA . LEU A 1 422 ? -6.348 6.531 6.879 1 94.12 422 LEU A CA 1
ATOM 3250 C C . LEU A 1 422 ? -5.031 5.785 7.07 1 94.12 422 LEU A C 1
ATOM 3252 O O . LEU A 1 422 ? -4.438 5.312 6.098 1 94.12 422 LEU A O 1
ATOM 3256 N N . GLY A 1 423 ? -4.582 5.734 8.25 1 96.12 423 GLY A N 1
ATOM 3257 C CA . GLY A 1 423 ? -3.475 4.844 8.57 1 96.12 423 GLY A CA 1
ATOM 3258 C C . GLY A 1 423 ? -2.117 5.504 8.414 1 96.12 423 GLY A C 1
ATOM 3259 O O . GLY A 1 423 ? -1.083 4.852 8.57 1 96.12 423 GLY A O 1
ATOM 3260 N N . THR A 1 424 ? -2.092 6.805 8.117 1 97.19 424 THR A N 1
ATOM 3261 C CA . THR A 1 424 ? -0.813 7.504 8.031 1 97.19 424 THR A CA 1
ATOM 3262 C C . THR A 1 424 ? -0.244 7.762 9.422 1 97.19 424 THR A C 1
ATOM 3264 O O . THR A 1 424 ? 0.94 8.07 9.57 1 97.19 424 THR A O 1
ATOM 3267 N N . GLY A 1 425 ? -1.007 7.645 10.5 1 98.06 425 GLY A N 1
ATOM 3268 C CA . GLY A 1 425 ? -0.664 8.094 11.844 1 98.06 425 GLY A CA 1
ATOM 3269 C C . GLY A 1 425 ? 0.631 7.492 12.359 1 98.06 425 GLY A C 1
ATOM 3270 O O . GLY A 1 425 ? 1.556 8.219 12.719 1 98.06 425 GLY A O 1
ATOM 3271 N N . LEU A 1 426 ? 0.744 6.191 12.328 1 98.75 426 LEU A N 1
ATOM 3272 C CA . LEU A 1 426 ? 1.903 5.527 12.914 1 98.75 426 LEU A CA 1
ATOM 3273 C C . LEU A 1 426 ? 3.164 5.82 12.109 1 98.75 426 LEU A C 1
ATOM 3275 O O . LEU A 1 426 ? 4.188 6.215 12.672 1 98.75 426 LEU A O 1
ATOM 3279 N N . PRO A 1 427 ? 3.15 5.727 10.766 1 98.75 427 PRO A N 1
ATOM 3280 C CA . PRO A 1 427 ? 4.34 6.125 10 1 98.75 427 PRO A CA 1
ATOM 3281 C C . PRO A 1 427 ? 4.684 7.602 10.18 1 98.75 427 PRO A C 1
ATOM 3283 O O . PRO A 1 427 ? 5.863 7.957 10.25 1 98.75 427 PRO A O 1
ATOM 3286 N N . TYR A 1 428 ? 3.66 8.484 10.258 1 98.56 428 TYR A N 1
ATOM 3287 C CA . TYR A 1 428 ? 3.902 9.898 10.516 1 98.56 428 TYR A CA 1
ATOM 3288 C C . TYR A 1 428 ? 4.59 10.094 11.859 1 98.56 428 TYR A C 1
ATOM 3290 O O . TYR A 1 428 ? 5.527 10.883 11.977 1 98.56 428 TYR A O 1
ATOM 3298 N N . ALA A 1 429 ? 4.129 9.359 12.883 1 98.88 429 ALA A N 1
ATOM 3299 C CA . ALA A 1 429 ? 4.719 9.461 14.219 1 98.88 429 ALA A CA 1
ATOM 3300 C C . ALA A 1 429 ? 6.199 9.086 14.195 1 98.88 429 ALA A C 1
ATOM 3302 O O . ALA A 1 429 ? 7.035 9.789 14.766 1 98.88 429 ALA A O 1
ATOM 3303 N N . VAL A 1 430 ? 6.52 7.996 13.477 1 98.88 430 VAL A N 1
ATOM 3304 C CA . VAL A 1 430 ? 7.895 7.52 13.375 1 98.88 430 VAL A CA 1
ATOM 3305 C C . VAL A 1 430 ? 8.742 8.547 12.633 1 98.88 430 VAL A C 1
ATOM 3307 O O . VAL A 1 430 ? 9.805 8.945 13.117 1 98.88 430 VAL A O 1
ATOM 3310 N N . GLY A 1 431 ? 8.242 9 11.461 1 98.81 431 GLY A N 1
ATOM 3311 C CA . GLY A 1 431 ? 8.984 9.969 10.672 1 98.81 431 GLY A CA 1
ATOM 3312 C C . GLY A 1 431 ? 9.242 11.273 11.398 1 98.81 431 GLY A C 1
ATOM 3313 O O . GLY A 1 431 ? 10.344 11.82 11.336 1 98.81 431 GLY A O 1
ATOM 3314 N N . ALA A 1 432 ? 8.211 11.75 12.117 1 98.5 432 ALA A N 1
ATOM 3315 C CA . ALA A 1 432 ? 8.336 13 12.852 1 98.5 432 ALA A CA 1
ATOM 3316 C C . ALA A 1 432 ? 9.352 12.875 13.984 1 98.5 432 ALA A C 1
ATOM 3318 O O . ALA A 1 432 ? 10.18 13.766 14.188 1 98.5 432 ALA A O 1
ATOM 3319 N N . SER A 1 433 ? 9.281 11.75 14.711 1 98.81 433 SER A N 1
ATOM 3320 C CA . SER A 1 433 ? 10.188 11.523 15.836 1 98.81 433 SER A CA 1
ATOM 3321 C C . SER A 1 433 ? 11.633 11.422 15.359 1 98.81 433 SER A C 1
ATOM 3323 O O . SER A 1 433 ? 12.523 12.047 15.938 1 98.81 433 SER A O 1
ATOM 3325 N N . VAL A 1 434 ? 11.852 10.695 14.297 1 98.5 434 VAL A N 1
ATOM 3326 C CA . VAL A 1 434 ? 13.195 10.484 13.766 1 98.5 434 VAL A CA 1
ATOM 3327 C C . VAL A 1 434 ? 13.773 11.82 13.281 1 98.5 434 VAL A C 1
ATOM 3329 O O . VAL A 1 434 ? 14.945 12.109 13.5 1 98.5 434 VAL A O 1
ATOM 3332 N N . ALA A 1 435 ? 12.93 12.594 12.625 1 97.19 435 ALA A N 1
ATOM 3333 C CA . ALA A 1 435 ? 13.359 13.883 12.094 1 97.19 435 ALA A CA 1
ATOM 3334 C C . ALA A 1 435 ? 13.852 14.805 13.211 1 97.19 435 ALA A C 1
ATOM 3336 O O . ALA A 1 435 ? 14.727 15.641 13 1 97.19 435 ALA A O 1
ATOM 3337 N N . GLU A 1 436 ? 13.32 14.594 14.43 1 94.69 436 GLU A N 1
ATOM 3338 C CA . GLU A 1 436 ? 13.656 15.453 15.562 1 94.69 436 GLU A CA 1
ATOM 3339 C C . GLU A 1 436 ? 14.664 14.773 16.484 1 94.69 436 GLU A C 1
ATOM 3341 O O . GLU A 1 436 ? 14.836 15.188 17.641 1 94.69 436 GLU A O 1
ATOM 3346 N N . GLY A 1 437 ? 15.258 13.68 16.078 1 96.06 437 GLY A N 1
ATOM 3347 C CA . GLY A 1 437 ? 16.328 13.031 16.812 1 96.06 437 GLY A CA 1
ATOM 3348 C C . GLY A 1 437 ? 15.836 12 17.812 1 96.06 437 GLY A C 1
ATOM 3349 O O . GLY A 1 437 ? 16.609 11.469 18.609 1 96.06 437 GLY A O 1
ATOM 3350 N N . GLY A 1 438 ? 14.531 11.789 17.938 1 97.38 438 GLY A N 1
ATOM 3351 C CA . GLY A 1 438 ? 13.961 10.734 18.766 1 97.38 438 GLY A CA 1
ATOM 3352 C C . GLY A 1 438 ? 13.938 11.086 20.234 1 97.38 438 GLY A C 1
ATOM 3353 O O . GLY A 1 438 ? 13.992 10.195 21.094 1 97.38 438 GLY A O 1
ATOM 3354 N N . LYS A 1 439 ? 13.836 12.391 20.516 1 96.38 439 LYS A N 1
ATOM 3355 C CA . LYS A 1 439 ? 13.961 12.781 21.922 1 96.38 439 LYS A CA 1
ATOM 3356 C C . LYS A 1 439 ? 12.641 13.344 22.453 1 96.38 439 LYS A C 1
ATOM 3358 O O . LYS A 1 439 ? 12.305 13.156 23.625 1 96.38 439 LYS A O 1
ATOM 3363 N N . ARG A 1 440 ? 11.859 14.047 21.609 1 97.88 440 ARG A N 1
ATOM 3364 C CA . ARG A 1 440 ? 10.586 14.633 22.031 1 97.88 440 ARG A CA 1
ATOM 3365 C C . ARG A 1 440 ? 9.516 13.562 22.188 1 97.88 440 ARG A C 1
ATOM 3367 O O . ARG A 1 440 ? 9.43 12.641 21.359 1 97.88 440 ARG A O 1
ATOM 3374 N N . PRO A 1 441 ? 8.703 13.625 23.266 1 98.69 441 PRO A N 1
ATOM 3375 C CA . PRO A 1 441 ? 7.57 12.703 23.344 1 98.69 441 PRO A CA 1
ATOM 3376 C C . PRO A 1 441 ? 6.602 12.859 22.172 1 98.69 441 PRO A C 1
ATOM 3378 O O . PRO A 1 441 ? 6.332 13.984 21.734 1 98.69 441 PRO A O 1
ATOM 3381 N N . VAL A 1 442 ? 6.176 11.766 21.641 1 98.88 442 VAL A N 1
ATOM 3382 C CA . VAL A 1 442 ? 5.203 11.742 20.547 1 98.88 442 VAL A CA 1
ATOM 3383 C C . VAL A 1 442 ? 3.947 11 21 1 98.88 442 VAL A C 1
ATOM 3385 O O . VAL A 1 442 ? 4.035 9.93 21.609 1 98.88 442 VAL A O 1
ATOM 3388 N N . MET A 1 443 ? 2.781 11.531 20.781 1 98.88 443 MET A N 1
ATOM 3389 C CA . MET A 1 443 ? 1.517 10.836 21 1 98.88 443 MET A CA 1
ATOM 3390 C C . MET A 1 443 ? 0.723 10.727 19.703 1 98.88 443 MET A C 1
ATOM 3392 O O . MET A 1 443 ? 0.485 11.734 19.031 1 98.88 443 MET A O 1
ATOM 3396 N N . LEU A 1 444 ? 0.448 9.57 19.328 1 98.81 444 LEU A N 1
ATOM 3397 C CA . LEU A 1 444 ? -0.492 9.305 18.234 1 98.81 444 LEU A CA 1
ATOM 3398 C C . LEU A 1 444 ? -1.897 9.07 18.781 1 98.81 444 LEU A C 1
ATOM 3400 O O . LEU A 1 444 ? -2.115 8.156 19.578 1 98.81 444 LEU A O 1
ATOM 3404 N N . LEU A 1 445 ? -2.812 9.922 18.469 1 98.06 445 LEU A N 1
ATOM 3405 C CA . LEU A 1 445 ? -4.23 9.703 18.734 1 98.06 445 LEU A CA 1
ATOM 3406 C C . LEU A 1 445 ? -4.926 9.133 17.5 1 98.06 445 LEU A C 1
ATOM 3408 O O . LEU A 1 445 ? -5.02 9.805 16.469 1 98.06 445 LEU A O 1
ATOM 3412 N N . THR A 1 446 ? -5.34 7.871 17.594 1 98 446 THR A N 1
ATOM 3413 C CA . THR A 1 446 ? -5.867 7.164 16.422 1 98 446 THR A CA 1
ATOM 3414 C C . THR A 1 446 ? -7.012 6.242 16.828 1 98 446 THR A C 1
ATOM 3416 O O . THR A 1 446 ? -7.551 6.355 17.938 1 98 446 THR A O 1
ATOM 3419 N N . SER A 1 447 ? -7.602 5.539 15.867 1 97.12 447 SER A N 1
ATOM 3420 C CA . SER A 1 447 ? -8.617 4.512 16.062 1 97.12 447 SER A CA 1
ATOM 3421 C C . SER A 1 447 ? -8.148 3.16 15.539 1 97.12 447 SER A C 1
ATOM 3423 O O . SER A 1 447 ? -7.145 3.078 14.828 1 97.12 447 SER A O 1
ATOM 3425 N N . ASP A 1 448 ? -8.883 2.102 15.914 1 96.88 448 ASP A N 1
ATOM 3426 C CA . ASP A 1 448 ? -8.43 0.741 15.641 1 96.88 448 ASP A CA 1
ATOM 3427 C C . ASP A 1 448 ? -8.305 0.495 14.141 1 96.88 448 ASP A C 1
ATOM 3429 O O . ASP A 1 448 ? -7.293 -0.027 13.672 1 96.88 448 ASP A O 1
ATOM 3433 N N . SER A 1 449 ? -9.266 0.942 13.312 1 94.81 449 SER A N 1
ATOM 3434 C CA . SER A 1 449 ? -9.227 0.667 11.875 1 94.81 449 SER A CA 1
ATOM 3435 C C . SER A 1 449 ? -8.039 1.352 11.211 1 94.81 449 SER A C 1
ATOM 3437 O O . SER A 1 449 ? -7.336 0.74 10.406 1 94.81 449 SER A O 1
ATOM 3439 N N . ALA A 1 450 ? -7.828 2.629 11.539 1 96.69 450 ALA A N 1
ATOM 3440 C CA . ALA A 1 450 ? -6.695 3.363 10.977 1 96.69 450 ALA A CA 1
ATOM 3441 C C . ALA A 1 450 ? -5.371 2.773 11.453 1 96.69 450 ALA A C 1
ATOM 3443 O O . ALA A 1 450 ? -4.426 2.648 10.672 1 96.69 450 ALA A O 1
ATOM 3444 N N . PHE A 1 451 ? -5.32 2.318 12.695 1 98.19 451 PHE A N 1
ATOM 3445 C CA . PHE A 1 451 ? -4.102 1.812 13.32 1 98.19 451 PHE A CA 1
ATOM 3446 C C . PHE A 1 451 ? -3.668 0.503 12.672 1 98.19 451 PHE A C 1
ATOM 3448 O O . PHE A 1 451 ? -2.471 0.234 12.547 1 98.19 451 PHE A O 1
ATOM 3455 N N . LEU A 1 452 ? -4.559 -0.199 12.195 1 97.56 452 LEU A N 1
ATOM 3456 C CA . LEU A 1 452 ? -4.301 -1.535 11.672 1 97.56 452 LEU A CA 1
ATOM 3457 C C . LEU A 1 452 ? -3.674 -1.462 10.281 1 97.56 452 LEU A C 1
ATOM 3459 O O . LEU A 1 452 ? -3.115 -2.447 9.797 1 97.56 452 LEU A O 1
ATOM 3463 N N . PHE A 1 453 ? -3.707 -0.326 9.617 1 97.38 453 PHE A N 1
ATOM 3464 C CA . PHE A 1 453 ? -3.143 -0.193 8.281 1 97.38 453 PHE A CA 1
ATOM 3465 C C . PHE A 1 453 ? -1.656 -0.531 8.281 1 97.38 453 PHE A C 1
ATOM 3467 O O . PHE A 1 453 ? -1.161 -1.187 7.363 1 97.38 453 PHE A O 1
ATOM 3474 N N . HIS A 1 454 ? -0.95 -0.028 9.289 1 97.75 454 HIS A N 1
ATOM 3475 C CA . HIS A 1 454 ? 0.499 -0.185 9.344 1 97.75 454 HIS A CA 1
ATOM 3476 C C . HIS A 1 454 ? 0.956 -0.594 10.734 1 97.75 454 HIS A C 1
ATOM 3478 O O . HIS A 1 454 ? 1.988 -0.124 11.219 1 97.75 454 HIS A O 1
ATOM 3484 N N . ILE A 1 455 ? 0.231 -1.469 11.375 1 98.38 455 ILE A N 1
ATOM 3485 C CA . ILE A 1 455 ? 0.451 -1.817 12.781 1 98.38 455 ILE A CA 1
ATOM 3486 C C . ILE A 1 455 ? 1.834 -2.445 12.938 1 98.38 455 ILE A C 1
ATOM 3488 O O . ILE A 1 455 ? 2.441 -2.355 14.008 1 98.38 455 ILE A O 1
ATOM 3492 N N . ALA A 1 456 ? 2.389 -3.047 11.922 1 98.12 456 ALA A N 1
ATOM 3493 C CA . ALA A 1 456 ? 3.701 -3.682 11.984 1 98.12 456 ALA A CA 1
ATOM 3494 C C . ALA A 1 456 ? 4.797 -2.654 12.258 1 98.12 456 ALA A C 1
ATOM 3496 O O . ALA A 1 456 ? 5.879 -3.002 12.742 1 98.12 456 ALA A O 1
ATOM 3497 N N . GLU A 1 457 ? 4.535 -1.352 12.008 1 98.5 457 GLU A N 1
ATOM 3498 C CA . GLU A 1 457 ? 5.535 -0.309 12.219 1 98.5 457 GLU A CA 1
ATOM 3499 C C . GLU A 1 457 ? 5.75 -0.039 13.703 1 98.5 457 GLU A C 1
ATOM 3501 O O . GLU A 1 457 ? 6.672 0.688 14.078 1 98.5 457 GLU A O 1
ATOM 3506 N N . LEU A 1 458 ? 4.902 -0.637 14.555 1 98.69 458 LEU A N 1
ATOM 3507 C CA . LEU A 1 458 ? 5.246 -0.655 15.977 1 98.69 458 LEU A CA 1
ATOM 3508 C C . LEU A 1 458 ? 6.656 -1.195 16.188 1 98.69 458 LEU A C 1
ATOM 3510 O O . LEU A 1 458 ? 7.398 -0.686 17.031 1 98.69 458 LEU A O 1
ATOM 3514 N N . GLU A 1 459 ? 7 -2.219 15.43 1 98.38 459 GLU A N 1
ATOM 3515 C CA . GLU A 1 459 ? 8.352 -2.771 15.523 1 98.38 459 GLU A CA 1
ATOM 3516 C C . GLU A 1 459 ? 9.398 -1.739 15.109 1 98.38 459 GLU A C 1
ATOM 3518 O O . GLU A 1 459 ? 10.445 -1.622 15.75 1 98.38 459 GLU A O 1
ATOM 3523 N N . THR A 1 460 ? 9.164 -1.001 13.977 1 98.06 460 THR A N 1
ATOM 3524 C CA . THR A 1 460 ? 10.086 0.037 13.539 1 98.06 460 THR A CA 1
ATOM 3525 C C . THR A 1 460 ? 10.289 1.077 14.641 1 98.06 460 THR A C 1
ATOM 3527 O O . THR A 1 460 ? 11.422 1.477 14.922 1 98.06 460 THR A O 1
ATOM 3530 N N . ALA A 1 461 ? 9.172 1.499 15.227 1 98.56 461 ALA A N 1
ATOM 3531 C CA . ALA A 1 461 ? 9.242 2.475 16.312 1 98.56 461 ALA A CA 1
ATOM 3532 C C . ALA A 1 461 ? 10.039 1.922 17.484 1 98.56 461 ALA A C 1
ATOM 3534 O O . ALA A 1 461 ? 10.875 2.623 18.062 1 98.56 461 ALA A O 1
ATOM 3535 N N . ALA A 1 462 ? 9.719 0.674 17.859 1 98.06 462 ALA A N 1
ATOM 3536 C CA . ALA A 1 462 ? 10.398 0.029 18.969 1 98.06 462 ALA A CA 1
ATOM 3537 C C . ALA A 1 462 ? 11.898 -0.102 18.703 1 98.06 462 ALA A C 1
ATOM 3539 O O . ALA A 1 462 ? 12.719 0.188 19.578 1 98.06 462 ALA A O 1
ATOM 3540 N N . ARG A 1 463 ? 12.203 -0.515 17.453 1 96.62 463 ARG A N 1
ATOM 3541 C CA . ARG A 1 463 ? 13.594 -0.69 17.047 1 96.62 463 ARG A CA 1
ATOM 3542 C C . ARG A 1 463 ? 14.359 0.628 17.125 1 96.62 463 ARG A C 1
ATOM 3544 O O . ARG A 1 463 ? 15.539 0.649 17.484 1 96.62 463 ARG A O 1
ATOM 3551 N N . GLN A 1 464 ? 13.703 1.722 16.859 1 96.69 464 GLN A N 1
ATOM 3552 C CA . GLN A 1 464 ? 14.312 3.049 16.922 1 96.69 464 GLN A CA 1
ATOM 3553 C C . GLN A 1 464 ? 14.25 3.629 18.328 1 96.69 464 GLN A C 1
ATOM 3555 O O . GLN A 1 464 ? 14.688 4.754 18.562 1 96.69 464 GLN A O 1
ATOM 3560 N N . ASN A 1 465 ? 13.68 2.918 19.328 1 97.12 465 ASN A N 1
ATOM 3561 C CA . ASN A 1 465 ? 13.531 3.328 20.719 1 97.12 465 ASN A CA 1
ATOM 3562 C C . ASN A 1 465 ? 12.875 4.703 20.828 1 97.12 465 ASN A C 1
ATOM 3564 O O . ASN A 1 465 ? 13.398 5.586 21.516 1 97.12 465 ASN A O 1
ATOM 3568 N N . LEU A 1 466 ? 11.82 4.922 20.109 1 98.56 466 LEU A N 1
ATOM 3569 C CA . LEU A 1 466 ? 11.18 6.23 20.062 1 98.56 466 LEU A CA 1
ATOM 3570 C C . LEU A 1 466 ? 10.289 6.445 21.281 1 98.56 466 LEU A C 1
ATOM 3572 O O . LEU A 1 466 ? 9.625 5.512 21.734 1 98.56 466 LEU A O 1
ATOM 3576 N N . PRO A 1 467 ? 10.258 7.629 21.844 1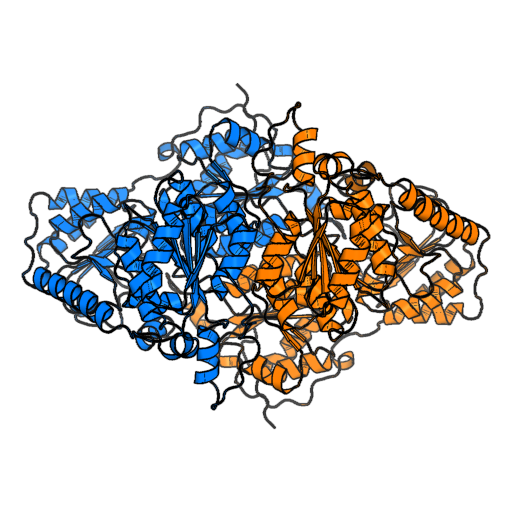 98.81 467 PRO A N 1
ATOM 3577 C CA . PRO A 1 467 ? 9.312 7.965 22.906 1 98.81 467 PRO A CA 1
ATOM 3578 C C . PRO A 1 467 ? 7.891 8.18 22.406 1 98.81 467 PRO A C 1
ATOM 3580 O O . PRO A 1 467 ? 7.352 9.289 22.516 1 98.81 467 PRO A O 1
ATOM 3583 N N . LEU A 1 468 ? 7.297 7.137 21.938 1 98.88 468 LEU A N 1
ATOM 3584 C CA . LEU A 1 468 ? 6.008 7.172 21.25 1 98.88 468 LEU A CA 1
ATOM 3585 C C . LEU A 1 468 ? 4.957 6.391 22.047 1 98.88 468 LEU A C 1
ATOM 3587 O O . LEU A 1 468 ? 5.199 5.25 22.438 1 98.88 468 LEU A O 1
ATOM 3591 N N . VAL A 1 469 ? 3.854 7.023 22.297 1 98.94 469 VAL A N 1
ATOM 3592 C CA . VAL A 1 469 ? 2.676 6.344 22.828 1 98.94 469 VAL A CA 1
ATOM 3593 C C . VAL A 1 469 ? 1.514 6.48 21.844 1 98.94 469 VAL A C 1
ATOM 3595 O O . VAL A 1 469 ? 1.157 7.59 21.453 1 98.94 469 VAL A O 1
ATOM 3598 N N . CYS A 1 470 ? 1.011 5.375 21.422 1 98.94 470 CYS A N 1
ATOM 3599 C CA . CYS A 1 470 ? -0.177 5.328 20.578 1 98.94 470 CYS A CA 1
ATOM 3600 C C . CYS A 1 470 ? -1.433 5.109 21.406 1 98.94 470 CYS A C 1
ATOM 3602 O O . CYS A 1 470 ? -1.593 4.062 22.031 1 98.94 470 CYS A O 1
ATOM 3604 N N . VAL A 1 471 ? -2.303 6.051 21.469 1 98.94 471 VAL A N 1
ATOM 3605 C CA . VAL A 1 471 ? -3.602 5.926 22.125 1 98.94 471 VAL A CA 1
ATOM 3606 C C . VAL A 1 471 ? -4.668 5.57 21.078 1 98.94 471 VAL A C 1
ATOM 3608 O O . VAL A 1 471 ? -4.984 6.383 20.203 1 98.94 471 VAL A O 1
ATOM 3611 N N . VAL A 1 472 ? -5.215 4.379 21.219 1 98.81 472 VAL A N 1
ATOM 3612 C CA . VAL A 1 472 ? -6.062 3.82 20.172 1 98.81 472 VAL A CA 1
ATOM 3613 C C . VAL A 1 472 ? -7.492 3.67 20.688 1 98.81 472 VAL A C 1
ATOM 3615 O O . VAL A 1 472 ? -7.758 2.857 21.562 1 98.81 472 VAL A O 1
ATOM 3618 N N . GLY A 1 473 ? -8.445 4.516 20.156 1 98.44 473 GLY A N 1
ATOM 3619 C CA . GLY A 1 473 ? -9.859 4.258 20.391 1 98.44 473 GLY A CA 1
ATOM 3620 C C . GLY A 1 473 ? -10.383 3.051 19.625 1 98.44 473 GLY A C 1
ATOM 3621 O O . GLY A 1 473 ? -10.375 3.035 18.391 1 98.44 473 GLY A O 1
ATOM 3622 N N . VAL A 1 474 ? -10.891 2.023 20.375 1 98.25 474 VAL A N 1
ATOM 3623 C CA . VAL A 1 474 ? -11.242 0.753 19.75 1 98.25 474 VAL A CA 1
ATOM 3624 C C . VAL A 1 474 ? -12.75 0.521 19.859 1 98.25 474 VAL A C 1
ATOM 3626 O O . VAL A 1 474 ? -13.289 0.462 20.969 1 98.25 474 VAL A O 1
ATOM 3629 N N . ASP A 1 475 ? -13.422 0.464 18.719 1 97.38 475 ASP A N 1
ATOM 3630 C CA . ASP A 1 475 ? -14.852 0.163 18.719 1 97.38 475 ASP A CA 1
ATOM 3631 C C . ASP A 1 475 ? -15.164 -0.99 17.766 1 97.38 475 ASP A C 1
ATOM 3633 O O . ASP A 1 475 ? -16.328 -1.316 17.547 1 97.38 475 ASP A O 1
ATOM 3637 N N . HIS A 1 476 ? -14.195 -1.592 17.125 1 96.88 476 HIS A N 1
ATOM 3638 C CA . HIS A 1 476 ? -14.258 -2.795 16.312 1 96.88 476 HIS A CA 1
ATOM 3639 C C . HIS A 1 476 ? -15.188 -2.594 15.117 1 96.88 476 HIS A C 1
ATOM 3641 O O . HIS A 1 476 ? -15.984 -3.479 14.789 1 96.88 476 HIS A O 1
ATOM 3647 N N . GLN A 1 477 ? -15.148 -1.427 14.508 1 96.44 477 GLN A N 1
ATOM 3648 C CA . GLN A 1 477 ? -15.922 -1.134 13.312 1 96.44 477 GLN A CA 1
ATOM 3649 C C . GLN A 1 477 ? -15.336 0.063 12.562 1 96.44 477 GLN A C 1
ATOM 3651 O O . GLN A 1 477 ? -14.609 0.872 13.141 1 96.44 477 GLN A O 1
ATOM 3656 N N . TRP A 1 478 ? -15.641 0.153 11.242 1 95.06 478 TRP A N 1
ATOM 3657 C CA . TRP A 1 478 ? -15.469 1.4 10.508 1 95.06 478 TRP A CA 1
ATOM 3658 C C . TRP A 1 478 ? -16.531 2.418 10.898 1 95.06 478 TRP A C 1
ATOM 3660 O O . TRP A 1 478 ? -17.562 2.533 10.227 1 95.06 478 TRP A O 1
ATOM 3670 N N . GLY A 1 479 ? -16.219 3.193 11.914 1 94 479 GLY A N 1
ATOM 3671 C CA . GLY A 1 479 ? -17.219 4.059 12.508 1 94 479 GLY A CA 1
ATOM 3672 C C . GLY A 1 479 ? -17.891 4.977 11.5 1 94 479 GLY A C 1
ATOM 3673 O O . GLY A 1 479 ? -19.125 5.102 11.484 1 94 479 GLY A O 1
ATOM 3674 N N . LEU A 1 480 ? -17.172 5.598 10.656 1 93 480 LEU A N 1
ATOM 3675 C CA . LEU A 1 480 ? -17.734 6.504 9.656 1 93 480 LEU A CA 1
ATOM 3676 C C . LEU A 1 480 ? -18.625 5.754 8.672 1 93 480 LEU A C 1
ATOM 3678 O O . LEU A 1 480 ? -19.688 6.246 8.297 1 93 480 LEU A O 1
ATOM 3682 N N . GLU A 1 481 ? -18.188 4.551 8.273 1 93.88 481 GLU A N 1
ATOM 3683 C CA . GLU A 1 481 ? -18.969 3.77 7.309 1 93.88 481 GLU A CA 1
ATOM 3684 C C . GLU A 1 481 ? -20.25 3.23 7.93 1 93.88 481 GLU A C 1
ATOM 3686 O O . GLU A 1 481 ? -21.266 3.115 7.254 1 93.88 481 GLU A O 1
ATOM 3691 N N . VAL A 1 482 ? -20.172 2.83 9.195 1 95.94 482 VAL A N 1
ATOM 3692 C CA . VAL A 1 482 ? -21.391 2.441 9.906 1 95.94 482 VAL A CA 1
ATOM 3693 C C . VAL A 1 482 ? -22.391 3.596 9.891 1 95.94 482 VAL A C 1
ATOM 3695 O O . VAL A 1 482 ? -23.578 3.391 9.641 1 95.94 482 VAL A O 1
ATOM 3698 N N . GLY A 1 483 ? -21.859 4.805 10.172 1 94.12 483 GLY A N 1
ATOM 3699 C CA . GLY A 1 483 ? -22.703 5.98 10.094 1 94.12 483 GLY A CA 1
ATOM 3700 C C . GLY A 1 483 ? -23.359 6.168 8.734 1 94.12 483 GLY A C 1
ATOM 3701 O O . GLY A 1 483 ? -24.531 6.543 8.648 1 94.12 483 GLY A O 1
ATOM 3702 N N . VAL A 1 484 ? -22.641 5.895 7.672 1 92.94 484 VAL A N 1
ATOM 3703 C CA . VAL A 1 484 ? -23.156 6.027 6.312 1 92.94 484 VAL A CA 1
ATOM 3704 C C . VAL A 1 484 ? -24.297 5.031 6.09 1 92.94 484 VAL A C 1
ATOM 3706 O O . VAL A 1 484 ? -25.344 5.391 5.562 1 92.94 484 VAL A O 1
ATOM 3709 N N . TYR A 1 485 ? -24.109 3.773 6.504 1 96.06 485 TYR A N 1
ATOM 3710 C CA . TYR A 1 485 ? -25.156 2.77 6.371 1 96.06 485 TYR A CA 1
ATOM 3711 C C . TYR A 1 485 ? -26.422 3.199 7.109 1 96.06 485 TYR A C 1
ATOM 3713 O O . TYR A 1 485 ? -27.516 3.129 6.562 1 96.06 485 TYR A O 1
ATOM 3721 N N . LYS A 1 486 ? -26.266 3.678 8.297 1 95.56 486 LYS A N 1
ATOM 3722 C CA . LYS A 1 486 ? -27.406 4.016 9.156 1 95.56 486 LYS A CA 1
ATOM 3723 C C . LYS A 1 486 ? -28.172 5.219 8.609 1 95.56 486 LYS A C 1
ATOM 3725 O O . LYS A 1 486 ? -29.391 5.297 8.75 1 95.56 486 LYS A O 1
ATOM 3730 N N . ARG A 1 487 ? -27.438 6.105 8 1 93.31 487 ARG A N 1
ATOM 3731 C CA . ARG A 1 487 ? -28.078 7.293 7.441 1 93.31 487 ARG A CA 1
ATOM 3732 C C . ARG A 1 487 ? -28.703 6.988 6.078 1 93.31 487 ARG A C 1
ATOM 3734 O O . ARG A 1 487 ? -29.625 7.676 5.645 1 93.31 487 ARG A O 1
ATOM 3741 N N . THR A 1 488 ? -28.25 5.965 5.406 1 94.12 488 THR A N 1
ATOM 3742 C CA . THR A 1 488 ? -28.625 5.688 4.023 1 94.12 488 THR A CA 1
ATOM 3743 C C . THR A 1 488 ? -29.812 4.727 3.975 1 94.12 488 THR A C 1
ATOM 3745 O O . THR A 1 488 ? -30.672 4.84 3.096 1 94.12 488 THR A O 1
ATOM 3748 N N . PHE A 1 489 ? -29.891 3.789 4.949 1 96.38 489 PHE A N 1
ATOM 3749 C CA . PHE A 1 489 ? -30.875 2.723 4.863 1 96.38 489 PHE A CA 1
ATOM 3750 C C . PHE A 1 489 ? -31.828 2.771 6.051 1 96.38 489 PHE A C 1
ATOM 3752 O O . PHE A 1 489 ? -31.531 3.408 7.062 1 96.38 489 PHE A O 1
ATOM 3759 N N . ALA A 1 490 ? -33 2.121 5.891 1 96.44 490 ALA A N 1
ATOM 3760 C CA . ALA A 1 490 ? -33.938 1.977 6.988 1 96.44 490 ALA A CA 1
ATOM 3761 C C . ALA A 1 490 ? -33.344 1.165 8.133 1 96.44 490 ALA A C 1
ATOM 3763 O O . ALA A 1 490 ? -32.562 0.245 7.902 1 96.44 490 ALA A O 1
ATOM 3764 N N . GLN A 1 491 ? -33.719 1.507 9.305 1 94.75 491 GLN A N 1
ATOM 3765 C CA . GLN A 1 491 ? -33.188 0.846 10.484 1 94.75 491 GLN A CA 1
ATOM 3766 C C . GLN A 1 491 ? -33.969 -0.404 10.836 1 94.75 491 GLN A C 1
ATOM 3768 O O . GLN A 1 491 ? -35.219 -0.42 10.703 1 94.75 491 GLN A O 1
ATOM 3773 N N . PRO A 1 492 ? -33.438 -1.432 11.422 1 94.44 492 PRO A N 1
ATOM 3774 C CA . PRO A 1 492 ? -31.984 -1.626 11.516 1 94.44 492 PRO A CA 1
ATOM 3775 C C . PRO A 1 492 ? -31.328 -1.788 10.141 1 94.44 492 PRO A C 1
ATOM 3777 O O . PRO A 1 492 ? -31.797 -2.576 9.32 1 94.44 492 PRO A O 1
ATOM 3780 N N . SER A 1 493 ? -30.328 -1.056 9.836 1 94.56 493 SER A N 1
ATOM 3781 C CA . SER A 1 493 ? -29.672 -1.026 8.523 1 94.56 493 SER A CA 1
ATOM 3782 C C . SER A 1 493 ? -28.75 -2.225 8.336 1 94.56 493 SER A C 1
ATOM 3784 O O . SER A 1 493 ? -28.109 -2.668 9.281 1 94.56 493 SER A O 1
ATOM 3786 N N . PRO A 1 494 ? -28.734 -2.744 7.055 1 95 494 PRO A N 1
ATOM 3787 C CA . PRO A 1 494 ? -27.656 -3.686 6.754 1 95 494 PRO A CA 1
ATOM 3788 C C . PRO A 1 494 ? -26.281 -3.041 6.824 1 95 494 PRO A C 1
ATOM 3790 O O . PRO A 1 494 ? -26.125 -1.873 6.465 1 95 494 PRO A O 1
ATOM 3793 N N . GLN A 1 495 ? -25.281 -3.75 7.348 1 95.56 495 GLN A N 1
ATOM 3794 C CA . GLN A 1 495 ? -23.938 -3.193 7.52 1 95.56 495 GLN A CA 1
ATOM 3795 C C . GLN A 1 495 ? -22.875 -4.211 7.145 1 95.56 495 GLN A C 1
ATOM 3797 O O . GLN A 1 495 ? -21.953 -4.473 7.926 1 95.56 495 GLN A O 1
ATOM 3802 N N . PRO A 1 496 ? -22.984 -4.699 5.898 1 95.5 496 PRO A N 1
ATOM 3803 C CA . PRO A 1 496 ? -21.938 -5.652 5.52 1 95.5 496 PRO A CA 1
ATOM 3804 C C . PRO A 1 496 ? -20.562 -5.004 5.391 1 95.5 496 PRO A C 1
ATOM 3806 O O . PRO A 1 496 ? -20.453 -3.891 4.867 1 95.5 496 PRO A O 1
ATOM 3809 N N . GLY A 1 497 ? -19.578 -5.672 5.949 1 93.88 497 GLY A N 1
ATOM 3810 C CA . GLY A 1 497 ? -18.188 -5.348 5.672 1 93.88 497 GLY A CA 1
ATOM 3811 C C . GLY A 1 497 ? -17.641 -4.234 6.551 1 93.88 497 GLY A C 1
ATOM 3812 O O . GLY A 1 497 ? -16.578 -3.68 6.273 1 93.88 497 GLY A O 1
ATOM 3813 N N . VAL A 1 498 ? -18.344 -3.867 7.684 1 95.75 498 VAL A N 1
ATOM 3814 C CA . VAL A 1 498 ? -17.859 -2.697 8.406 1 95.75 498 VAL A CA 1
ATOM 3815 C C . VAL A 1 498 ? -17.625 -3.057 9.867 1 95.75 498 VAL A C 1
ATOM 3817 O O . VAL A 1 498 ? -17.281 -2.189 10.68 1 95.75 498 VAL A O 1
ATOM 3820 N N . HIS A 1 499 ? -17.734 -4.305 10.203 1 95 499 HIS A N 1
ATOM 3821 C CA . HIS A 1 499 ? -17.516 -4.75 11.578 1 95 499 HIS A CA 1
ATOM 3822 C C . HIS A 1 499 ? -16.406 -5.809 11.633 1 95 499 HIS A C 1
ATOM 3824 O O . HIS A 1 499 ? -16.281 -6.625 10.719 1 95 499 HIS A O 1
ATOM 3830 N N . TRP A 1 500 ? -15.617 -5.828 12.633 1 90.06 500 TRP A N 1
ATOM 3831 C CA . TRP A 1 500 ? -14.641 -6.898 12.805 1 90.06 500 TRP A CA 1
ATOM 3832 C C . TRP A 1 500 ? -14.688 -7.461 14.219 1 90.06 500 TRP A C 1
ATOM 3834 O O . TRP A 1 500 ? -15.508 -7.035 15.039 1 90.06 500 TRP A O 1
ATOM 3844 N N . SER A 1 501 ? -13.875 -8.383 14.508 1 91.12 501 SER A N 1
ATOM 3845 C CA . SER A 1 501 ? -13.945 -9.219 15.711 1 91.12 501 SER A CA 1
ATOM 3846 C C . SER A 1 501 ? -13.688 -8.391 16.969 1 91.12 501 SER A C 1
ATOM 3848 O O . SER A 1 501 ? -12.805 -7.527 16.969 1 91.12 501 SER A O 1
ATOM 3850 N N . LYS A 1 502 ? -14.469 -8.68 17.953 1 91.38 502 LYS A N 1
ATOM 3851 C CA . LYS A 1 502 ? -14.281 -8.016 19.25 1 91.38 502 LYS A CA 1
ATOM 3852 C C . LYS A 1 502 ? -13.156 -8.672 20.047 1 91.38 502 LYS A C 1
ATOM 3854 O O . LYS A 1 502 ? -12.797 -8.195 21.125 1 91.38 502 LYS A O 1
ATOM 3859 N N . ASP A 1 503 ? -12.555 -9.641 19.406 1 90.19 503 ASP A N 1
ATOM 3860 C CA . ASP A 1 503 ? -11.461 -10.367 20.062 1 90.19 503 ASP A CA 1
ATOM 3861 C C . ASP A 1 503 ? -10.125 -9.672 19.828 1 90.19 503 ASP A C 1
ATOM 3863 O O . ASP A 1 503 ? -9.109 -10.055 20.406 1 90.19 503 ASP A O 1
ATOM 3867 N N . VAL A 1 504 ? -10.148 -8.633 19.078 1 96.06 504 VAL A N 1
ATOM 3868 C CA . VAL A 1 504 ? -8.898 -7.934 18.766 1 96.06 504 VAL A CA 1
ATOM 3869 C C . VAL A 1 504 ? -8.438 -7.141 19.984 1 96.06 504 VAL A C 1
ATOM 3871 O O . VAL A 1 504 ? -9.203 -6.363 20.562 1 96.06 504 VAL A O 1
ATOM 3874 N N . ARG A 1 505 ? -7.223 -7.359 20.438 1 97.75 505 ARG A N 1
ATOM 3875 C CA . ARG A 1 505 ? -6.578 -6.699 21.578 1 97.75 505 ARG A CA 1
ATOM 3876 C C . ARG A 1 505 ? -5.301 -5.988 21.125 1 97.75 505 ARG A C 1
ATOM 3878 O O . ARG A 1 505 ? -4.242 -6.609 21.031 1 97.75 505 ARG A O 1
ATOM 3885 N N . MET A 1 506 ? -5.445 -4.66 21.047 1 98.25 506 MET A N 1
ATOM 3886 C CA . MET A 1 506 ? -4.316 -3.877 20.562 1 98.25 506 MET A CA 1
ATOM 3887 C C . MET A 1 506 ? -3.156 -3.918 21.547 1 98.25 506 MET A C 1
ATOM 3889 O O . MET A 1 506 ? -1.991 -3.879 21.156 1 98.25 506 MET A O 1
ATOM 3893 N N . ASP A 1 507 ? -3.441 -3.961 22.844 1 98.56 507 ASP A N 1
ATOM 3894 C CA . ASP A 1 507 ? -2.406 -4.016 23.875 1 98.56 507 ASP A CA 1
ATOM 3895 C C . ASP A 1 507 ? -1.587 -5.297 23.766 1 98.56 507 ASP A C 1
ATOM 3897 O O . ASP A 1 507 ? -0.36 -5.27 23.891 1 98.56 507 ASP A O 1
ATOM 3901 N N . LYS A 1 508 ? -2.254 -6.434 23.469 1 98.44 508 LYS A N 1
ATOM 3902 C CA . LYS A 1 508 ? -1.571 -7.719 23.312 1 98.44 508 LYS A CA 1
ATOM 3903 C C . LYS A 1 508 ? -0.752 -7.766 22.031 1 98.44 508 LYS A C 1
ATOM 3905 O O . LYS A 1 508 ? 0.365 -8.289 22.016 1 98.44 508 LYS A O 1
ATOM 3910 N N . ILE A 1 509 ? -1.334 -7.254 20.984 1 98.62 509 ILE A N 1
ATOM 3911 C CA . ILE A 1 509 ? -0.592 -7.164 19.719 1 98.62 509 ILE A CA 1
ATOM 3912 C C . ILE A 1 509 ? 0.699 -6.379 19.953 1 98.62 509 ILE A C 1
ATOM 3914 O O . ILE A 1 509 ? 1.772 -6.801 19.5 1 98.62 509 ILE A O 1
ATOM 3918 N N . ALA A 1 510 ? 0.568 -5.242 20.641 1 98.62 510 ALA A N 1
ATOM 3919 C CA . ALA A 1 510 ? 1.721 -4.391 20.938 1 98.62 510 ALA A CA 1
ATOM 3920 C C . ALA A 1 510 ? 2.801 -5.164 21.688 1 98.62 510 ALA A C 1
ATOM 3922 O O . ALA A 1 510 ? 3.988 -5.039 21.375 1 98.62 510 ALA A O 1
ATOM 3923 N N . GLU A 1 511 ? 2.414 -5.91 22.641 1 98.5 511 GLU A N 1
ATOM 3924 C CA . GLU A 1 511 ? 3.365 -6.707 23.406 1 98.5 511 GLU A CA 1
ATOM 3925 C C . GLU A 1 511 ? 4.117 -7.688 22.516 1 98.5 511 GLU A C 1
ATOM 3927 O O . GLU A 1 511 ? 5.309 -7.934 22.703 1 98.5 511 GLU A O 1
ATOM 3932 N N . GLY A 1 512 ? 3.387 -8.195 21.531 1 98.25 512 GLY A N 1
ATOM 3933 C CA . GLY A 1 512 ? 4.031 -9.086 20.578 1 98.25 512 GLY A CA 1
ATOM 3934 C C . GLY A 1 512 ? 5.117 -8.406 19.766 1 98.25 512 GLY A C 1
ATOM 3935 O O . GLY A 1 512 ? 6.051 -9.062 19.297 1 98.25 512 GLY A O 1
ATOM 3936 N N . PHE A 1 513 ? 5.039 -7.113 19.641 1 98.25 513 PHE A N 1
ATOM 3937 C CA . PHE A 1 513 ? 6.027 -6.344 18.906 1 98.25 513 PHE A CA 1
ATOM 3938 C C . PHE A 1 513 ? 7.117 -5.82 19.828 1 98.25 513 PHE A C 1
ATOM 3940 O O . PHE A 1 513 ? 7.984 -5.055 19.406 1 98.25 513 PHE A O 1
ATOM 3947 N N . GLY A 1 514 ? 7.098 -6.148 21.078 1 97.38 514 GLY A N 1
ATOM 3948 C CA . GLY A 1 514 ? 8.078 -5.676 22.047 1 97.38 514 GLY A CA 1
ATOM 3949 C C . GLY A 1 514 ? 7.727 -4.324 22.641 1 97.38 514 GLY A C 1
ATOM 3950 O O . GLY A 1 514 ? 8.578 -3.664 23.234 1 97.38 514 GLY A O 1
ATOM 3951 N N . CYS A 1 515 ? 6.496 -3.879 22.516 1 98.56 515 CYS A N 1
ATOM 3952 C CA . CYS A 1 515 ? 6.012 -2.604 23.031 1 98.56 515 CYS A CA 1
ATOM 3953 C C . CYS A 1 515 ? 5.309 -2.793 24.375 1 98.56 515 CYS A C 1
ATOM 3955 O O . CYS A 1 515 ? 5.145 -3.922 24.844 1 98.56 515 CYS A O 1
ATOM 3957 N N . HIS A 1 516 ? 5.043 -1.703 25.062 1 98.75 516 HIS A N 1
ATOM 3958 C CA . HIS A 1 516 ? 4.227 -1.695 26.266 1 98.75 516 HIS A CA 1
ATOM 3959 C C . HIS A 1 516 ? 2.744 -1.619 25.922 1 98.75 516 HIS A C 1
ATOM 3961 O O . HIS A 1 516 ? 2.322 -0.753 25.156 1 98.75 516 HIS A O 1
ATOM 3967 N N . GLY A 1 517 ? 1.972 -2.541 26.469 1 98.81 517 GLY A N 1
ATOM 3968 C CA . GLY A 1 517 ? 0.539 -2.553 26.219 1 98.81 517 GLY A CA 1
ATOM 3969 C C . GLY A 1 517 ? -0.284 -2.193 27.438 1 98.81 517 GLY A C 1
ATOM 3970 O O . GLY A 1 517 ? 0.03 -2.617 28.547 1 98.81 517 GLY A O 1
ATOM 3971 N N . GLU A 1 518 ? -1.335 -1.345 27.266 1 98.88 518 GLU A N 1
ATOM 3972 C CA . GLU A 1 518 ? -2.336 -0.975 28.25 1 98.88 518 GLU A CA 1
ATOM 3973 C C . GLU A 1 518 ? -3.75 -1.225 27.734 1 98.88 518 GLU A C 1
ATOM 3975 O O . GLU A 1 518 ? -4.035 -0.988 26.562 1 98.88 518 GLU A O 1
ATOM 3980 N N . TYR A 1 519 ? -4.602 -1.763 28.547 1 98.56 519 TYR A N 1
ATOM 3981 C CA . TYR A 1 519 ? -6.016 -1.958 28.25 1 98.56 519 TYR A CA 1
ATOM 3982 C C . TYR A 1 519 ? -6.895 -1.142 29.188 1 98.56 519 TYR A C 1
ATOM 3984 O O . TYR A 1 519 ? -6.84 -1.313 30.406 1 98.56 519 TYR A O 1
ATOM 3992 N N . VAL A 1 520 ? -7.703 -0.25 28.625 1 98.56 520 VAL A N 1
ATOM 3993 C CA . VAL A 1 520 ? -8.43 0.739 29.406 1 98.56 520 VAL A CA 1
ATOM 3994 C C . VAL A 1 520 ? -9.922 0.648 29.109 1 98.56 520 VAL A C 1
ATOM 3996 O O . VAL A 1 520 ? -10.336 0.816 27.953 1 98.56 520 VAL A O 1
ATOM 3999 N N . GLU A 1 521 ? -10.797 0.484 30.109 1 97.62 521 GLU A N 1
ATOM 4000 C CA . GLU A 1 521 ? -12.25 0.412 29.953 1 97.62 521 GLU A CA 1
ATOM 4001 C C . GLU A 1 521 ? -12.93 1.601 30.625 1 97.62 521 GLU A C 1
ATOM 4003 O O . GLU A 1 521 ? -14.117 1.854 30.391 1 97.62 521 GLU A O 1
ATOM 4008 N N . LYS A 1 522 ? -12.156 2.287 31.5 1 97.44 522 LYS A N 1
ATOM 4009 C CA . LYS A 1 522 ? -12.703 3.426 32.25 1 97.44 522 LYS A CA 1
ATOM 4010 C C . LYS A 1 522 ? -11.953 4.711 31.891 1 97.44 522 LYS A C 1
ATOM 4012 O O . LYS A 1 522 ? -10.727 4.707 31.781 1 97.44 522 LYS A O 1
ATOM 4017 N N . GLU A 1 523 ? -12.742 5.766 31.719 1 97.5 523 GLU A N 1
ATOM 4018 C CA . GLU A 1 523 ? -12.156 7.035 31.297 1 97.5 523 GLU A CA 1
ATOM 4019 C C . GLU A 1 523 ? -11.117 7.52 32.312 1 97.5 523 GLU A C 1
ATOM 4021 O O . GLU A 1 523 ? -10.133 8.156 31.922 1 97.5 523 GLU A O 1
ATOM 4026 N N . SER A 1 524 ? -11.289 7.215 33.625 1 97.25 524 SER A N 1
ATOM 4027 C CA . SER A 1 524 ? -10.391 7.676 34.688 1 97.25 524 SER A CA 1
ATOM 4028 C C . SER A 1 524 ? -9.016 7.023 34.562 1 97.25 524 SER A C 1
ATOM 4030 O O . SER A 1 524 ? -8.047 7.488 35.156 1 97.25 524 SER A O 1
ATOM 4032 N N . GLU A 1 525 ? -8.891 6.023 33.75 1 98.06 525 GLU A N 1
ATOM 4033 C CA . GLU A 1 525 ? -7.648 5.27 33.625 1 98.06 525 GLU A CA 1
ATOM 4034 C C . GLU A 1 525 ? -6.82 5.758 32.438 1 98.06 525 GLU A C 1
ATOM 4036 O O . GLU A 1 525 ? -5.629 5.445 32.344 1 98.06 525 GLU A O 1
ATOM 4041 N N . ILE A 1 526 ? -7.348 6.562 31.562 1 98.69 526 ILE A N 1
ATOM 4042 C CA . ILE A 1 526 ? -6.691 6.926 30.312 1 98.69 526 ILE A CA 1
ATOM 4043 C C . ILE A 1 526 ? -5.391 7.664 30.594 1 98.69 526 ILE A C 1
ATOM 4045 O O . ILE A 1 526 ? -4.32 7.27 30.125 1 98.69 526 ILE A O 1
ATOM 4049 N N . GLY A 1 527 ? -5.477 8.781 31.391 1 98.69 527 GLY A N 1
ATOM 4050 C CA . GLY A 1 527 ? -4.297 9.562 31.719 1 98.69 527 GLY A CA 1
ATOM 4051 C C . GLY A 1 527 ? -3.213 8.758 32.406 1 98.69 527 GLY A C 1
ATOM 4052 O O . GLY A 1 527 ? -2.031 8.883 32.062 1 98.69 527 GLY A O 1
ATOM 4053 N N . LEU A 1 528 ? -3.582 7.875 33.344 1 98.62 528 LEU A N 1
ATOM 4054 C CA . LEU A 1 528 ? -2.641 7.047 34.094 1 98.62 528 LEU A CA 1
ATOM 4055 C C . LEU A 1 528 ? -1.968 6.027 33.188 1 98.62 528 LEU A C 1
ATOM 4057 O O . LEU A 1 528 ? -0.767 5.777 33.281 1 98.62 528 LEU A O 1
ATOM 4061 N N . ALA A 1 529 ? -2.797 5.438 32.312 1 98.88 529 ALA A N 1
ATOM 4062 C CA . ALA A 1 529 ? -2.26 4.465 31.359 1 98.88 529 ALA A CA 1
ATOM 4063 C C . ALA A 1 529 ? -1.238 5.113 30.438 1 98.88 529 ALA A C 1
ATOM 4065 O O . ALA A 1 529 ? -0.199 4.52 30.125 1 98.88 529 ALA A O 1
ATOM 4066 N N . ILE A 1 530 ? -1.511 6.32 29.938 1 98.88 530 ILE A N 1
ATOM 4067 C CA . ILE A 1 530 ? -0.596 7.059 29.078 1 98.88 530 ILE A CA 1
ATOM 4068 C C . ILE A 1 530 ? 0.7 7.352 29.828 1 98.88 530 ILE A C 1
ATOM 4070 O O . ILE A 1 530 ? 1.794 7.164 29.297 1 98.88 530 ILE A O 1
ATOM 4074 N N . ALA A 1 531 ? 0.575 7.789 31.078 1 98.81 531 ALA A N 1
ATOM 4075 C CA . ALA A 1 531 ? 1.748 8.086 31.906 1 98.81 531 ALA A CA 1
ATOM 4076 C C . ALA A 1 531 ? 2.611 6.844 32.094 1 98.81 531 ALA A C 1
ATOM 4078 O O . ALA A 1 531 ? 3.84 6.91 32 1 98.81 531 ALA A O 1
ATOM 4079 N N . ARG A 1 532 ? 1.967 5.699 32.375 1 98.81 532 ARG A N 1
ATOM 4080 C CA . ARG A 1 532 ? 2.695 4.445 32.562 1 98.81 532 ARG A CA 1
ATOM 4081 C C . ARG A 1 532 ? 3.389 4.031 31.25 1 98.81 532 ARG A C 1
ATOM 4083 O O . ARG A 1 532 ? 4.5 3.504 31.281 1 98.81 532 ARG A O 1
ATOM 4090 N N . ALA A 1 533 ? 2.715 4.273 30.156 1 98.88 533 ALA A N 1
ATOM 4091 C CA . ALA A 1 533 ? 3.297 3.93 28.875 1 98.88 533 ALA A CA 1
ATOM 4092 C C . ALA A 1 533 ? 4.578 4.723 28.609 1 98.88 533 ALA A C 1
ATOM 4094 O O . ALA A 1 533 ? 5.605 4.152 28.25 1 98.88 533 ALA A O 1
ATOM 4095 N N . TYR A 1 534 ? 4.543 6.02 28.828 1 98.75 534 TYR A N 1
ATOM 4096 C CA . TYR A 1 534 ? 5.75 6.82 28.656 1 98.75 534 TYR A CA 1
ATOM 4097 C C . TYR A 1 534 ? 6.82 6.418 29.656 1 98.75 534 TYR A C 1
ATOM 4099 O O . TYR A 1 534 ? 8.008 6.352 29.312 1 98.75 534 TYR A O 1
ATOM 4107 N N . ALA A 1 535 ? 6.461 6.141 30.891 1 98.56 535 ALA A N 1
ATOM 4108 C CA . ALA A 1 535 ? 7.395 5.805 31.969 1 98.56 535 ALA A CA 1
ATOM 4109 C C . ALA A 1 535 ? 8.078 4.469 31.703 1 98.56 535 ALA A C 1
ATOM 4111 O O . ALA A 1 535 ? 9.18 4.215 32.188 1 98.56 535 ALA A O 1
ATOM 4112 N N . SER A 1 536 ? 7.465 3.621 30.922 1 98.5 536 SER A N 1
ATOM 4113 C CA . SER A 1 536 ? 8 2.291 30.641 1 98.5 536 SER A CA 1
ATOM 4114 C C . SER A 1 536 ? 9.305 2.373 29.859 1 98.5 536 SER A C 1
ATOM 4116 O O . SER A 1 536 ? 10.094 1.427 29.859 1 98.5 536 SER A O 1
ATOM 4118 N N . GLY A 1 537 ? 9.492 3.438 29.109 1 98 537 GLY A N 1
ATOM 4119 C CA . GLY A 1 537 ? 10.664 3.58 28.25 1 98 537 GLY A CA 1
ATOM 4120 C C . GLY A 1 537 ? 10.523 2.855 26.922 1 98 537 GLY A C 1
ATOM 4121 O O . GLY A 1 537 ? 11.398 2.963 26.062 1 98 537 GLY A O 1
ATOM 4122 N N . LYS A 1 538 ? 9.445 2.154 26.75 1 98.31 538 LYS A N 1
ATOM 4123 C CA . LYS A 1 538 ? 9.133 1.472 25.484 1 98.31 538 LYS A CA 1
ATOM 4124 C C . LYS A 1 538 ? 8.078 2.238 24.688 1 98.31 538 LYS A C 1
ATOM 4126 O O . LYS A 1 538 ? 7.41 3.119 25.234 1 98.31 538 LYS A O 1
ATOM 4131 N N . VAL A 1 539 ? 8.047 1.924 23.391 1 98.75 539 VAL A N 1
ATOM 4132 C CA . VAL A 1 539 ? 6.875 2.375 22.656 1 98.75 539 VAL A CA 1
ATOM 4133 C C . VAL A 1 539 ? 5.609 1.824 23.312 1 98.75 539 VAL A C 1
ATOM 4135 O O . VAL A 1 539 ? 5.566 0.657 23.703 1 98.75 539 VAL A O 1
ATOM 4138 N N . GLY A 1 540 ? 4.598 2.697 23.516 1 98.88 540 GLY A N 1
ATOM 4139 C CA . GLY A 1 540 ? 3.391 2.281 24.219 1 98.88 540 GLY A CA 1
ATOM 4140 C C . GLY A 1 540 ? 2.164 2.256 23.328 1 98.88 540 GLY A C 1
ATOM 4141 O O . GLY A 1 540 ? 2.029 3.084 22.422 1 98.88 540 GLY A O 1
ATOM 4142 N N . VAL A 1 541 ? 1.304 1.267 23.562 1 98.94 541 VAL A N 1
ATOM 4143 C CA . VAL A 1 541 ? -0.021 1.216 22.953 1 98.94 541 VAL A CA 1
ATOM 4144 C C . VAL A 1 541 ? -1.089 1.14 24.047 1 98.94 541 VAL A C 1
ATOM 4146 O O . VAL A 1 541 ? -1.062 0.239 24.891 1 98.94 541 VAL A O 1
ATOM 4149 N N . VAL A 1 542 ? -1.963 2.078 24.062 1 98.94 542 VAL A N 1
ATOM 4150 C CA . VAL A 1 542 ? -3.082 2.117 25 1 98.94 542 VAL A CA 1
ATOM 4151 C C . VAL A 1 542 ? -4.383 1.811 24.25 1 98.94 542 VAL A C 1
ATOM 4153 O O . VAL A 1 542 ? -4.883 2.643 23.5 1 98.94 542 VAL A O 1
ATOM 4156 N N . HIS A 1 543 ? -4.879 0.583 24.469 1 98.81 543 HIS A N 1
ATOM 4157 C CA . HIS A 1 543 ? -6.18 0.173 23.953 1 98.81 543 HIS A CA 1
ATOM 4158 C C . HIS A 1 543 ? -7.312 0.772 24.781 1 98.81 543 HIS A C 1
ATOM 4160 O O . HIS A 1 543 ? -7.566 0.335 25.906 1 98.81 543 HIS A O 1
ATOM 4166 N N . VAL A 1 544 ? -8.023 1.745 24.219 1 98.75 544 VAL A N 1
ATOM 4167 C CA . VAL A 1 544 ? -9.133 2.391 24.922 1 98.75 544 VAL A CA 1
ATOM 4168 C C . VAL A 1 544 ? -10.461 1.908 24.328 1 98.75 544 VAL A C 1
ATOM 4170 O O . VAL A 1 544 ? -10.75 2.143 23.156 1 98.75 544 VAL A O 1
ATOM 4173 N N . CYS A 1 545 ? -11.305 1.237 25.156 1 98.25 545 CYS A N 1
ATOM 4174 C CA . CYS A 1 545 ? -12.617 0.778 24.703 1 98.25 545 CYS A CA 1
ATOM 4175 C C . CYS A 1 545 ? -13.578 1.947 24.562 1 98.25 545 CYS A C 1
ATOM 4177 O O . CYS A 1 545 ? -14.016 2.525 25.547 1 98.25 545 CYS A O 1
ATOM 4179 N N . ILE A 1 546 ? -13.914 2.271 23.312 1 98 546 ILE A N 1
ATOM 4180 C CA . ILE A 1 546 ? -14.812 3.404 23.125 1 98 546 ILE A CA 1
ATOM 4181 C C . ILE A 1 546 ? -16.172 2.908 22.625 1 98 546 ILE A C 1
ATOM 4183 O O . ILE A 1 546 ? -16.281 1.783 22.141 1 98 546 ILE A O 1
ATOM 4187 N N . ASP A 1 547 ? -17.219 3.707 22.781 1 97.94 547 ASP A N 1
ATOM 4188 C CA . ASP A 1 547 ? -18.609 3.381 22.453 1 97.94 547 ASP A CA 1
ATOM 4189 C C . ASP A 1 547 ? -18.828 3.389 20.938 1 97.94 547 ASP A C 1
ATOM 4191 O O . ASP A 1 547 ? -18.781 4.445 20.297 1 97.94 547 ASP A O 1
ATOM 4195 N N . PRO A 1 548 ? -19.109 2.176 20.359 1 96.75 548 PRO A N 1
ATOM 4196 C CA . PRO A 1 548 ? -19.281 2.1 18.906 1 96.75 548 PRO A CA 1
ATOM 4197 C C . PRO A 1 548 ? -20.453 2.947 18.406 1 96.75 548 PRO A C 1
ATOM 4199 O O . PRO A 1 548 ? -20.375 3.537 17.328 1 96.75 548 PRO A O 1
ATOM 4202 N N . LYS A 1 549 ? -21.516 2.992 19.141 1 96.44 549 LYS A N 1
ATOM 4203 C CA . LYS A 1 549 ? -22.672 3.785 18.734 1 96.44 549 LYS A CA 1
ATOM 4204 C C . LYS A 1 549 ? -22.344 5.273 18.719 1 96.44 549 LYS A C 1
ATOM 4206 O O . LYS A 1 549 ? -22.625 5.973 17.75 1 96.44 549 LYS A O 1
ATOM 4211 N N . ALA A 1 550 ? -21.703 5.77 19.766 1 96.94 550 ALA A N 1
ATOM 4212 C CA . ALA A 1 550 ? -21.344 7.18 19.859 1 96.94 550 ALA A CA 1
ATOM 4213 C C . ALA A 1 550 ? -20.359 7.559 18.766 1 96.94 550 ALA A C 1
ATOM 4215 O O . ALA A 1 550 ? -20.484 8.617 18.141 1 96.94 550 ALA A O 1
ATOM 4216 N N . ASN A 1 551 ? -19.406 6.664 18.531 1 96.62 551 ASN A N 1
ATOM 4217 C CA . ASN A 1 551 ? -18.359 6.945 17.562 1 96.62 551 ASN A CA 1
ATOM 4218 C C . ASN A 1 551 ? -18.906 7.043 16.141 1 96.62 551 ASN A C 1
ATOM 4220 O O . ASN A 1 551 ? -18.344 7.734 15.297 1 96.62 551 ASN A O 1
ATOM 4224 N N . SER A 1 552 ? -20.031 6.379 15.898 1 95.19 552 SER A N 1
ATOM 4225 C CA . SER A 1 552 ? -20.594 6.367 14.547 1 95.19 552 SER A CA 1
ATOM 4226 C C . SER A 1 552 ? -21.719 7.387 14.406 1 95.19 552 SER A C 1
ATOM 4228 O O . SER A 1 552 ? -22.016 7.848 13.297 1 95.19 552 SER A O 1
ATOM 4230 N N . GLU A 1 553 ? -22.328 7.82 15.539 1 94.62 553 GLU A N 1
ATOM 4231 C CA . GLU A 1 553 ? -23.594 8.531 15.406 1 94.62 553 GLU A CA 1
ATOM 4232 C C . GLU A 1 553 ? -23.531 9.898 16.094 1 94.62 553 GLU A C 1
ATOM 4234 O O . GLU A 1 553 ? -24.375 10.758 15.836 1 94.62 553 GLU A O 1
ATOM 4239 N N . GLU A 1 554 ? -22.531 10.102 16.938 1 94.56 554 GLU A N 1
ATOM 4240 C CA . GLU A 1 554 ? -22.562 11.305 17.766 1 94.56 554 GLU A CA 1
ATOM 4241 C C . GLU A 1 554 ? -21.359 12.195 17.484 1 94.56 554 GLU A C 1
ATOM 4243 O O . GLU A 1 554 ? -20.797 12.797 18.406 1 94.56 554 GLU A O 1
ATOM 4248 N N . MET A 1 555 ? -20.891 12.164 16.312 1 92.25 555 MET A N 1
ATOM 4249 C CA . MET A 1 555 ? -19.781 13.047 15.938 1 92.25 555 MET A CA 1
ATOM 4250 C C . MET A 1 555 ? -20.188 14.516 16.062 1 92.25 555 MET A C 1
ATOM 4252 O O . MET A 1 555 ? -21.188 14.938 15.477 1 92.25 555 MET A O 1
ATOM 4256 N N . PRO A 1 556 ? -19.359 15.258 16.797 1 90.25 556 PRO A N 1
ATOM 4257 C CA . PRO A 1 556 ? -19.734 16.656 17.047 1 90.25 556 PRO A CA 1
ATOM 4258 C C . PRO A 1 556 ? -19.609 17.516 15.789 1 90.25 556 PRO A C 1
ATOM 4260 O O . PRO A 1 556 ? -18.672 17.344 15.008 1 90.25 556 PRO A O 1
ATOM 4263 N N . LYS A 1 557 ? -20.562 18.438 15.609 1 88 557 LYS A N 1
ATOM 4264 C CA . LYS A 1 557 ? -20.516 19.438 14.547 1 88 557 LYS A CA 1
ATOM 4265 C C . LYS A 1 557 ? -20.359 18.781 13.18 1 88 557 LYS A C 1
ATOM 4267 O O . LYS A 1 557 ? -19.625 19.281 12.32 1 88 557 LYS A O 1
ATOM 4272 N N . TYR A 1 558 ? -20.875 17.578 13.039 1 86.38 558 TYR A N 1
ATOM 4273 C CA . TYR A 1 558 ? -20.781 16.828 11.789 1 86.38 558 TYR A CA 1
ATOM 4274 C C . TYR A 1 558 ? -21.375 17.625 10.633 1 86.38 558 TYR A C 1
ATOM 4276 O O . TYR A 1 558 ? -20.875 17.547 9.508 1 86.38 558 TYR A O 1
ATOM 4284 N N . ASP A 1 559 ? -22.375 18.422 10.938 1 85.38 559 ASP A N 1
ATOM 4285 C CA . ASP A 1 559 ? -23.016 19.234 9.914 1 85.38 559 ASP A CA 1
ATOM 4286 C C . ASP A 1 559 ? -22.047 20.281 9.367 1 85.38 559 ASP A C 1
ATOM 4288 O O . ASP A 1 559 ? -22.156 20.703 8.211 1 85.38 559 ASP A O 1
ATOM 4292 N N . ARG A 1 560 ? -21.125 20.719 10.148 1 84.12 560 ARG A N 1
ATOM 4293 C CA . ARG A 1 560 ? -20.094 21.656 9.719 1 84.12 560 ARG A CA 1
ATOM 4294 C C . ARG A 1 560 ? -19.047 20.953 8.875 1 84.12 560 ARG A C 1
ATOM 4296 O O . ARG A 1 560 ? -18.672 21.438 7.797 1 84.12 560 ARG A O 1
ATOM 4303 N N . PHE A 1 561 ? -18.688 19.812 9.336 1 81.69 561 PHE A N 1
ATOM 4304 C CA . PHE A 1 561 ? -17.703 19.016 8.625 1 81.69 561 PHE A CA 1
ATOM 4305 C C . PHE A 1 561 ? -18.203 18.641 7.234 1 81.69 561 PHE A C 1
ATOM 4307 O O . PHE A 1 561 ? -17.453 18.703 6.258 1 81.69 561 PHE A O 1
ATOM 4314 N N . ARG A 1 562 ? -19.375 18.344 7.105 1 83.62 562 ARG A N 1
ATOM 4315 C CA . ARG A 1 562 ? -19.953 17.859 5.855 1 83.62 562 ARG A CA 1
ATOM 4316 C C . ARG A 1 562 ? -19.938 18.953 4.789 1 83.62 562 ARG A C 1
ATOM 4318 O O . ARG A 1 562 ? -20.031 18.656 3.594 1 83.62 562 ARG A O 1
ATOM 4325 N N . THR A 1 563 ? -19.797 20.188 5.223 1 82.31 563 THR A N 1
ATOM 4326 C CA . THR A 1 563 ? -19.812 21.297 4.266 1 82.31 563 THR A CA 1
ATOM 4327 C C . THR A 1 563 ? -18.531 21.297 3.438 1 82.31 563 THR A C 1
ATOM 4329 O O . THR A 1 563 ? -18.453 21.938 2.389 1 82.31 563 THR A O 1
ATOM 4332 N N . TRP A 1 564 ? -17.516 20.562 3.924 1 81.38 564 TRP A N 1
ATOM 4333 C CA . TRP A 1 564 ? -16.266 20.469 3.17 1 81.38 564 TRP A CA 1
ATOM 4334 C C . TRP A 1 564 ? -16.5 19.734 1.851 1 81.38 564 TRP A C 1
ATOM 4336 O O . TRP A 1 564 ? -15.734 19.906 0.897 1 81.38 564 TRP A O 1
ATOM 4346 N N . TYR A 1 565 ? -17.578 18.906 1.862 1 73.44 565 TYR A N 1
ATOM 4347 C CA . TYR A 1 565 ? -17.781 18 0.729 1 73.44 565 TYR A CA 1
ATOM 4348 C C . TYR A 1 565 ? -18.906 18.5 -0.158 1 73.44 565 TYR A C 1
ATOM 4350 O O . TYR A 1 565 ? -19.344 17.797 -1.072 1 73.44 565 TYR A O 1
ATOM 4358 N N . ALA A 1 566 ? -19.422 19.672 0.161 1 67.56 566 ALA A N 1
ATOM 4359 C CA . ALA A 1 566 ? -20.562 20.188 -0.597 1 67.56 566 ALA A CA 1
ATOM 4360 C C . ALA A 1 566 ? -20.156 20.516 -2.031 1 67.56 566 ALA A C 1
ATOM 4362 O O . ALA A 1 566 ? -19.281 21.344 -2.26 1 67.56 566 ALA A O 1
ATOM 4363 N N . GLU A 1 567 ? -20.781 19.703 -2.871 1 62.25 567 GLU A N 1
ATOM 4364 C CA . GLU A 1 567 ? -20.516 19.938 -4.289 1 62.25 567 GLU A CA 1
ATOM 4365 C C . GLU A 1 567 ? -21.172 21.219 -4.777 1 62.25 567 GLU A C 1
ATOM 4367 O O . GLU A 1 567 ? -22.25 21.578 -4.316 1 62.25 567 GLU A O 1
ATOM 4372 N N . GLY A 1 568 ? -20.594 22 -5.492 1 58.88 568 GLY A N 1
ATOM 4373 C CA . GLY A 1 568 ? -21.188 23.141 -6.156 1 58.88 568 GLY A CA 1
ATOM 4374 C C . GLY A 1 568 ? -20.844 24.469 -5.5 1 58.88 568 GLY A C 1
ATOM 4375 O O . GLY A 1 568 ? -21.266 25.531 -5.949 1 58.88 568 GLY A O 1
ATOM 4376 N N . THR A 1 569 ? -20.203 24.312 -4.434 1 58.25 569 THR A N 1
ATOM 4377 C CA . THR A 1 569 ? -19.891 25.578 -3.764 1 58.25 569 THR A CA 1
ATOM 4378 C C . THR A 1 569 ? -18.609 26.188 -4.332 1 58.25 569 THR A C 1
ATOM 4380 O O . THR A 1 569 ? -18.141 27.219 -3.848 1 58.25 569 THR A O 1
ATOM 4383 N N . GLN A 1 570 ? -18.219 25.531 -5.383 1 55.97 570 GLN A N 1
ATOM 4384 C CA . GLN A 1 570 ? -16.984 26.047 -5.973 1 55.97 570 GLN A CA 1
ATOM 4385 C C . GLN A 1 570 ? -17.281 27.234 -6.891 1 55.97 570 GLN A C 1
ATOM 4387 O O . GLN A 1 570 ? -18.328 27.297 -7.52 1 55.97 570 GLN A O 1
ATOM 4392 N N . MET B 1 1 ? -38.688 -4.383 -15.156 1 70.81 1 MET B N 1
ATOM 4393 C CA . MET B 1 1 ? -38.594 -3.484 -14.008 1 70.81 1 MET B CA 1
ATOM 4394 C C . MET B 1 1 ? -37.25 -2.758 -14 1 70.81 1 MET B C 1
ATOM 4396 O O . MET B 1 1 ? -36.219 -3.32 -14.398 1 70.81 1 MET B O 1
ATOM 4400 N N . ALA B 1 2 ? -37.219 -1.441 -13.734 1 91.12 2 ALA B N 1
ATOM 4401 C CA . ALA B 1 2 ? -36 -0.61 -13.711 1 91.12 2 ALA B CA 1
ATOM 4402 C C . ALA B 1 2 ? -35.031 -1.093 -12.641 1 91.12 2 ALA B C 1
ATOM 4404 O O . ALA B 1 2 ? -35.438 -1.528 -11.562 1 91.12 2 ALA B O 1
ATOM 4405 N N . VAL B 1 3 ? -33.812 -1.267 -13 1 96.31 3 VAL B N 1
ATOM 4406 C CA . VAL B 1 3 ? -32.75 -1.756 -12.109 1 96.31 3 VAL B CA 1
ATOM 4407 C C . VAL B 1 3 ? -31.734 -0.655 -11.875 1 96.31 3 VAL B C 1
ATOM 4409 O O . VAL B 1 3 ? -31.25 -0.035 -12.82 1 96.31 3 VAL B O 1
ATOM 4412 N N . PRO B 1 4 ? -31.438 -0.371 -10.594 1 97.12 4 PRO B N 1
ATOM 4413 C CA . PRO B 1 4 ? -30.391 0.619 -10.367 1 97.12 4 PRO B CA 1
ATOM 4414 C C . PRO B 1 4 ? -29.016 0.158 -10.883 1 97.12 4 PRO B C 1
ATOM 4416 O O . PRO B 1 4 ? -28.766 -1.045 -10.945 1 97.12 4 PRO B O 1
ATOM 4419 N N . VAL B 1 5 ? -28.125 1.118 -11.141 1 97.69 5 VAL B N 1
ATOM 4420 C CA . VAL B 1 5 ? -26.812 0.865 -11.742 1 97.69 5 VAL B CA 1
ATOM 4421 C C . VAL B 1 5 ? -26.016 -0.097 -10.867 1 97.69 5 VAL B C 1
ATOM 4423 O O . VAL B 1 5 ? -25.406 -1.034 -11.367 1 97.69 5 VAL B O 1
ATOM 4426 N N . TYR B 1 6 ? -26.062 0.093 -9.523 1 96.81 6 TYR B N 1
ATOM 4427 C CA . TYR B 1 6 ? -25.281 -0.758 -8.633 1 96.81 6 TYR B CA 1
ATOM 4428 C C . TYR B 1 6 ? -25.75 -2.203 -8.695 1 96.81 6 TYR B C 1
ATOM 4430 O O . TYR B 1 6 ? -24.953 -3.135 -8.609 1 96.81 6 TYR B O 1
ATOM 4438 N N . LYS B 1 7 ? -27.016 -2.455 -8.859 1 97.88 7 LYS B N 1
ATOM 4439 C CA . LYS B 1 7 ? -27.562 -3.803 -9.008 1 97.88 7 LYS B CA 1
ATOM 4440 C C . LYS B 1 7 ? -27.203 -4.395 -10.367 1 97.88 7 LYS B C 1
ATOM 4442 O O . LYS B 1 7 ? -26.906 -5.586 -10.469 1 97.88 7 LYS B O 1
ATOM 4447 N N . ARG B 1 8 ? -27.297 -3.549 -11.391 1 98.38 8 ARG B N 1
ATOM 4448 C CA . ARG B 1 8 ? -26.984 -3.996 -12.742 1 98.38 8 ARG B CA 1
ATOM 4449 C C . ARG B 1 8 ? -25.531 -4.461 -12.836 1 98.38 8 ARG B C 1
ATOM 4451 O O . ARG B 1 8 ? -25.234 -5.473 -13.477 1 98.38 8 ARG B O 1
ATOM 4458 N N . ILE B 1 9 ? -24.625 -3.73 -12.25 1 98.25 9 ILE B N 1
ATOM 4459 C CA . ILE B 1 9 ? -23.219 -4.121 -12.234 1 98.25 9 ILE B CA 1
ATOM 4460 C C . ILE B 1 9 ? -23.062 -5.512 -11.617 1 98.25 9 ILE B C 1
ATOM 4462 O O . ILE B 1 9 ? -22.375 -6.367 -12.172 1 98.25 9 ILE B O 1
ATOM 4466 N N . LEU B 1 10 ? -23.75 -5.77 -10.516 1 98.38 10 LEU B N 1
ATOM 4467 C CA . LEU B 1 10 ? -23.703 -7.078 -9.867 1 98.38 10 LEU B CA 1
ATOM 4468 C C . LEU B 1 10 ? -24.281 -8.156 -10.773 1 98.38 10 LEU B C 1
ATOM 4470 O O . LEU B 1 10 ? -23.766 -9.273 -10.836 1 98.38 10 LEU B O 1
ATOM 4474 N N . ASP B 1 11 ? -25.422 -7.785 -11.492 1 98.44 11 ASP B N 1
ATOM 4475 C CA . ASP B 1 11 ? -26.016 -8.719 -12.445 1 98.44 11 ASP B CA 1
ATOM 4476 C C . ASP B 1 11 ? -24.984 -9.164 -13.484 1 98.44 11 ASP B C 1
ATOM 4478 O O . ASP B 1 11 ? -24.922 -10.344 -13.828 1 98.44 11 ASP B O 1
ATOM 4482 N N . LEU B 1 12 ? -24.234 -8.242 -13.984 1 98.5 12 LEU B N 1
ATOM 4483 C CA . LEU B 1 12 ? -23.266 -8.508 -15.039 1 98.5 12 LEU B CA 1
ATOM 4484 C C . LEU B 1 12 ? -22.141 -9.406 -14.531 1 98.5 12 LEU B C 1
ATOM 4486 O O . LEU B 1 12 ? -21.719 -10.328 -15.234 1 98.5 12 LEU B O 1
ATOM 4490 N N . PHE B 1 13 ? -21.672 -9.211 -13.32 1 98.5 13 PHE B N 1
ATOM 4491 C CA . PHE B 1 13 ? -20.625 -10.047 -12.75 1 98.5 13 PHE B CA 1
ATOM 4492 C C . PHE B 1 13 ? -21.156 -11.43 -12.398 1 98.5 13 PHE B C 1
ATOM 4494 O O . PHE B 1 13 ? -20.438 -12.43 -12.539 1 98.5 13 PHE B O 1
ATOM 4501 N N . GLU B 1 14 ? -22.375 -11.492 -11.953 1 97.81 14 GLU B N 1
ATOM 4502 C CA . GLU B 1 14 ? -23 -12.781 -11.672 1 97.81 14 GLU B CA 1
ATOM 4503 C C . GLU B 1 14 ? -23.094 -13.641 -12.93 1 97.81 14 GLU B C 1
ATOM 4505 O O . GLU B 1 14 ? -22.938 -14.859 -12.867 1 97.81 14 GLU B O 1
ATOM 4510 N N . ALA B 1 15 ? -23.438 -12.953 -14 1 97.94 15 ALA B N 1
ATOM 4511 C CA . ALA B 1 15 ? -23.5 -13.664 -15.281 1 97.94 15 ALA B CA 1
ATOM 4512 C C . ALA B 1 15 ? -22.156 -14.289 -15.633 1 97.94 15 ALA B C 1
ATOM 4514 O O . ALA B 1 15 ? -22.094 -15.281 -16.359 1 97.94 15 ALA B O 1
ATOM 4515 N N . GLU B 1 16 ? -21.062 -13.766 -15.094 1 98 16 GLU B N 1
ATOM 4516 C CA . GLU B 1 16 ? -19.719 -14.289 -15.312 1 98 16 GLU B CA 1
ATOM 4517 C C . GLU B 1 16 ? -19.344 -15.312 -14.234 1 98 16 GLU B C 1
ATOM 4519 O O . GLU B 1 16 ? -18.234 -15.859 -14.242 1 98 16 GLU B O 1
ATOM 4524 N N . GLY B 1 17 ? -20.234 -15.547 -13.305 1 97 17 GLY B N 1
ATOM 4525 C CA . GLY B 1 17 ? -20.016 -16.516 -12.242 1 97 17 GLY B CA 1
ATOM 4526 C C . GLY B 1 17 ? -19.281 -15.945 -11.047 1 97 17 GLY B C 1
ATOM 4527 O O . GLY B 1 17 ? -18.719 -16.688 -10.242 1 97 17 GLY B O 1
ATOM 4528 N N . VAL B 1 18 ? -19.266 -14.609 -10.93 1 98.06 18 VAL B N 1
ATOM 4529 C CA . VAL B 1 18 ? -18.594 -13.953 -9.812 1 98.06 18 VAL B CA 1
ATOM 4530 C C . VAL B 1 18 ? -19.562 -13.82 -8.633 1 98.06 18 VAL B C 1
ATOM 4532 O O . VAL B 1 18 ? -20.719 -13.398 -8.812 1 98.06 18 VAL B O 1
ATOM 4535 N N . ASN B 1 19 ? -19.109 -14.188 -7.438 1 97.69 19 ASN B N 1
ATOM 4536 C CA . ASN B 1 19 ? -19.953 -14.102 -6.25 1 97.69 19 ASN B CA 1
ATOM 4537 C C . ASN B 1 19 ? -19.141 -13.641 -5.031 1 97.69 19 ASN B C 1
ATOM 4539 O O . ASN B 1 19 ? -19.516 -13.938 -3.895 1 97.69 19 ASN B O 1
ATOM 4543 N N . THR B 1 20 ? -17.984 -13.117 -5.23 1 97.75 20 THR B N 1
ATOM 4544 C CA . THR B 1 20 ? -17.125 -12.555 -4.188 1 97.75 20 THR B CA 1
ATOM 4545 C C . THR B 1 20 ? -16.797 -11.102 -4.496 1 97.75 20 THR B C 1
ATOM 4547 O O . THR B 1 20 ? -16.562 -10.742 -5.648 1 97.75 20 THR B O 1
ATOM 4550 N N . LEU B 1 21 ? -16.891 -10.336 -3.512 1 97.25 21 LEU B N 1
ATOM 4551 C CA . LEU B 1 21 ? -16.547 -8.922 -3.57 1 97.25 21 LEU B CA 1
ATOM 4552 C C . LEU B 1 21 ? -15.57 -8.547 -2.459 1 97.25 21 LEU B C 1
ATOM 4554 O O . LEU B 1 21 ? -15.844 -8.789 -1.28 1 97.25 21 LEU B O 1
ATOM 4558 N N . PHE B 1 22 ? -14.367 -7.984 -2.852 1 98.44 22 PHE B N 1
ATOM 4559 C CA . PHE B 1 22 ? -13.359 -7.578 -1.882 1 98.44 22 PHE B CA 1
ATOM 4560 C C . PHE B 1 22 ? -13.188 -6.062 -1.878 1 98.44 22 PHE B C 1
ATOM 4562 O O . PHE B 1 22 ? -12.992 -5.449 -2.932 1 98.44 22 PHE B O 1
ATOM 4569 N N . GLY B 1 23 ? -13.312 -5.387 -0.823 1 96.94 23 GLY B N 1
ATOM 4570 C CA . GLY B 1 23 ? -13.125 -3.949 -0.722 1 96.94 23 GLY B CA 1
ATOM 4571 C C . GLY B 1 23 ? -13.711 -3.361 0.55 1 96.94 23 GLY B C 1
ATOM 4572 O O . GLY B 1 23 ? -14.297 -4.082 1.361 1 96.94 23 GLY B O 1
ATOM 4573 N N . ILE B 1 24 ? -13.508 -2.096 0.77 1 93.38 24 ILE B N 1
ATOM 4574 C CA . ILE B 1 24 ? -14.055 -1.356 1.898 1 93.38 24 ILE B CA 1
ATOM 4575 C C . ILE B 1 24 ? -15.234 -0.501 1.429 1 93.38 24 ILE B C 1
ATOM 4577 O O . ILE B 1 24 ? -15.094 0.303 0.504 1 93.38 24 ILE B O 1
ATOM 4581 N N . PRO B 1 25 ? -16.375 -0.694 2.057 1 91.62 25 PRO B N 1
ATOM 4582 C CA . PRO B 1 25 ? -17.516 0.104 1.599 1 91.62 25 PRO B CA 1
ATOM 4583 C C . PRO B 1 25 ? -17.375 1.585 1.944 1 91.62 25 PRO B C 1
ATOM 4585 O O . PRO B 1 25 ? -16.859 1.927 3.014 1 91.62 25 PRO B O 1
ATOM 4588 N N . ASP B 1 26 ? -17.609 2.416 1.003 1 87.5 26 ASP B N 1
ATOM 4589 C CA . ASP B 1 26 ? -17.703 3.859 1.197 1 87.5 26 ASP B CA 1
ATOM 4590 C C . ASP B 1 26 ? -19.047 4.395 0.714 1 87.5 26 ASP B C 1
ATOM 4592 O O . ASP B 1 26 ? -19.875 3.641 0.191 1 87.5 26 ASP B O 1
ATOM 4596 N N . PRO B 1 27 ? -19.281 5.656 0.876 1 86.19 27 PRO B N 1
ATOM 4597 C CA . PRO B 1 27 ? -20.594 6.191 0.504 1 86.19 27 PRO B CA 1
ATOM 4598 C C . PRO B 1 27 ? -20.969 5.898 -0.948 1 86.19 27 PRO B C 1
ATOM 4600 O O . PRO B 1 27 ? -22.141 5.742 -1.27 1 86.19 27 PRO B O 1
ATOM 4603 N N . ASN B 1 28 ? -19.984 5.676 -1.765 1 88.56 28 ASN B N 1
ATOM 4604 C CA . ASN B 1 28 ? -20.234 5.418 -3.178 1 88.56 28 ASN B CA 1
ATOM 4605 C C . ASN B 1 28 ? -20.656 3.971 -3.42 1 88.56 28 ASN B C 1
ATOM 4607 O O . ASN B 1 28 ? -21.172 3.641 -4.484 1 88.56 28 ASN B O 1
ATOM 4611 N N . PHE B 1 29 ? -20.484 3.094 -2.418 1 93.5 29 PHE B N 1
ATOM 4612 C CA . PHE B 1 29 ? -20.625 1.681 -2.748 1 93.5 29 PHE B CA 1
ATOM 4613 C C . PHE B 1 29 ? -21.5 0.973 -1.729 1 93.5 29 PHE B C 1
ATOM 4615 O O . PHE B 1 29 ? -21.75 -0.231 -1.838 1 93.5 29 PHE B O 1
ATOM 4622 N N . VAL B 1 30 ? -22.078 1.658 -0.725 1 95 30 VAL B N 1
ATOM 4623 C CA . VAL B 1 30 ? -22.797 1 0.353 1 95 30 VAL B CA 1
ATOM 4624 C C . VAL B 1 30 ? -24.016 0.267 -0.217 1 95 30 VAL B C 1
ATOM 4626 O O . VAL B 1 30 ? -24.375 -0.817 0.251 1 95 30 VAL B O 1
ATOM 4629 N N . HIS B 1 31 ? -24.688 0.799 -1.262 1 96 31 HIS B N 1
ATOM 4630 C CA . HIS B 1 31 ? -25.828 0.126 -1.892 1 96 31 HIS B CA 1
ATOM 4631 C C . HIS B 1 31 ? -25.391 -1.172 -2.564 1 96 31 HIS B C 1
ATOM 4633 O O . HIS B 1 31 ? -26.094 -2.182 -2.488 1 96 31 HIS B O 1
ATOM 4639 N N . MET B 1 32 ? -24.234 -1.117 -3.197 1 96.56 32 MET B N 1
ATOM 4640 C CA . MET B 1 32 ? -23.719 -2.297 -3.883 1 96.56 32 MET B CA 1
ATOM 4641 C C . MET B 1 32 ? -23.344 -3.387 -2.883 1 96.56 32 MET B C 1
ATOM 4643 O O . MET B 1 32 ? -23.656 -4.559 -3.086 1 96.56 32 MET B O 1
ATOM 4647 N N . PHE B 1 33 ? -22.672 -3.002 -1.797 1 97.62 33 PHE B N 1
ATOM 4648 C CA . PHE B 1 33 ? -22.266 -3.959 -0.772 1 97.62 33 PHE B CA 1
ATOM 4649 C C . PHE B 1 33 ? -23.484 -4.582 -0.106 1 97.62 33 PHE B C 1
ATOM 4651 O O . PHE B 1 33 ? -23.531 -5.797 0.104 1 97.62 33 PHE B O 1
ATOM 4658 N N . ALA B 1 34 ? -24.469 -3.748 0.215 1 97.5 34 ALA B N 1
ATOM 4659 C CA . ALA B 1 34 ? -25.688 -4.246 0.831 1 97.5 34 ALA B CA 1
ATOM 4660 C C . ALA B 1 34 ? -26.406 -5.227 -0.094 1 97.5 34 ALA B C 1
ATOM 4662 O O . ALA B 1 34 ? -26.891 -6.266 0.353 1 97.5 34 ALA B O 1
ATOM 4663 N N . GLU B 1 35 ? -26.438 -4.867 -1.368 1 97.62 35 GLU B N 1
ATOM 4664 C CA . GLU B 1 35 ? -27.094 -5.723 -2.348 1 97.62 35 GLU B CA 1
ATOM 4665 C C . GLU B 1 35 ? -26.344 -7.039 -2.531 1 97.62 35 GLU B C 1
ATOM 4667 O O . GLU B 1 35 ? -26.969 -8.109 -2.59 1 97.62 35 GLU B O 1
ATOM 4672 N N . ALA B 1 36 ? -25.016 -6.996 -2.676 1 98.12 36 ALA B N 1
ATOM 4673 C CA . ALA B 1 36 ? -24.219 -8.203 -2.818 1 98.12 36 ALA B CA 1
ATOM 4674 C C . ALA B 1 36 ? -24.422 -9.141 -1.633 1 98.12 36 ALA B C 1
ATOM 4676 O O . ALA B 1 36 ? -24.594 -10.352 -1.812 1 98.12 36 ALA B O 1
ATOM 4677 N N . ASP B 1 37 ? -24.422 -8.578 -0.467 1 97.81 37 ASP B N 1
ATOM 4678 C CA . ASP B 1 37 ? -24.625 -9.359 0.744 1 97.81 37 ASP B CA 1
ATOM 4679 C C . ASP B 1 37 ? -26.016 -10.008 0.744 1 97.81 37 ASP B C 1
ATOM 4681 O O . ASP B 1 37 ? -26.156 -11.18 1.101 1 97.81 37 ASP B O 1
ATOM 4685 N N . ALA B 1 38 ? -27.016 -9.266 0.388 1 97.56 38 ALA B N 1
ATOM 4686 C CA . ALA B 1 38 ? -28.375 -9.758 0.35 1 97.56 38 ALA B CA 1
ATOM 4687 C C . ALA B 1 38 ? -28.531 -10.914 -0.633 1 97.56 38 ALA B C 1
ATOM 4689 O O . ALA B 1 38 ? -29.328 -11.82 -0.424 1 97.56 38 ALA B O 1
ATOM 4690 N N . ARG B 1 39 ? -27.703 -10.93 -1.661 1 97.75 39 ARG B N 1
ATOM 4691 C CA . ARG B 1 39 ? -27.734 -11.969 -2.688 1 97.75 39 ARG B CA 1
ATOM 4692 C C . ARG B 1 39 ? -27 -13.219 -2.219 1 97.75 39 ARG B C 1
ATOM 4694 O O . ARG B 1 39 ? -27.031 -14.25 -2.893 1 97.75 39 ARG B O 1
ATOM 4701 N N . GLY B 1 40 ? -26.297 -13.109 -1.117 1 97.38 40 GLY B N 1
ATOM 4702 C CA . GLY B 1 40 ? -25.547 -14.25 -0.604 1 97.38 40 GLY B CA 1
ATOM 4703 C C . GLY B 1 40 ? -24.109 -14.289 -1.086 1 97.38 40 GLY B C 1
ATOM 4704 O O . GLY B 1 40 ? -23.438 -15.312 -0.947 1 97.38 40 GLY B O 1
ATOM 4705 N N . TRP B 1 41 ? -23.594 -13.148 -1.767 1 97.75 41 TRP B N 1
ATOM 4706 C CA . TRP B 1 41 ? -22.188 -13.094 -2.139 1 97.75 41 TRP B CA 1
ATOM 4707 C C . TRP B 1 41 ? -21.297 -13.117 -0.9 1 97.75 41 TRP B C 1
ATOM 4709 O O . TRP B 1 41 ? -21.734 -12.805 0.204 1 97.75 41 TRP B O 1
ATOM 4719 N N . SER B 1 42 ? -20.062 -13.594 -1.033 1 97.62 42 SER B N 1
ATOM 4720 C CA . SER B 1 42 ? -19.031 -13.312 -0.034 1 97.62 42 SER B CA 1
ATOM 4721 C C . SER B 1 42 ? -18.547 -11.875 -0.13 1 97.62 42 SER B C 1
ATOM 4723 O O . SER B 1 42 ? -17.922 -11.492 -1.116 1 97.62 42 SER B O 1
ATOM 4725 N N . VAL B 1 43 ? -18.922 -11.055 0.833 1 97.38 43 VAL B N 1
ATOM 4726 C CA . VAL B 1 43 ? -18.484 -9.672 0.934 1 97.38 43 VAL B CA 1
ATOM 4727 C C . VAL B 1 43 ? -17.375 -9.555 1.979 1 97.38 43 VAL B C 1
ATOM 4729 O O . VAL B 1 43 ? -17.625 -9.664 3.18 1 97.38 43 VAL B O 1
ATOM 4732 N N . VAL B 1 44 ? -16.109 -9.312 1.541 1 97.75 44 VAL B N 1
ATOM 4733 C CA . VAL B 1 44 ? -14.961 -9.336 2.434 1 97.75 44 VAL B CA 1
ATOM 4734 C C . VAL B 1 44 ? -14.297 -7.957 2.455 1 97.75 44 VAL B C 1
ATOM 4736 O O . VAL B 1 44 ? -13.859 -7.453 1.416 1 97.75 44 VAL B O 1
ATOM 4739 N N . ALA B 1 45 ? -14.273 -7.352 3.539 1 96.5 45 ALA B N 1
ATOM 4740 C CA . ALA B 1 45 ? -13.578 -6.082 3.738 1 96.5 45 ALA B CA 1
ATOM 4741 C C . ALA B 1 45 ? -12.266 -6.285 4.496 1 96.5 45 ALA B C 1
ATOM 4743 O O . ALA B 1 45 ? -12.273 -6.594 5.688 1 96.5 45 ALA B O 1
ATOM 4744 N N . PRO B 1 46 ? -11.125 -6.105 3.834 1 97.06 46 PRO B N 1
ATOM 4745 C CA . PRO B 1 46 ? -9.844 -6.191 4.543 1 97.06 46 PRO B CA 1
ATOM 4746 C C . PRO B 1 46 ? -9.523 -4.926 5.332 1 97.06 46 PRO B C 1
ATOM 4748 O O . PRO B 1 46 ? -10.344 -4.012 5.402 1 97.06 46 PRO B O 1
ATOM 4751 N N . HIS B 1 47 ? -8.375 -4.898 5.988 1 96.94 47 HIS B N 1
ATOM 4752 C CA . HIS B 1 47 ? -7.945 -3.742 6.766 1 96.94 47 HIS B CA 1
ATOM 4753 C C . HIS B 1 47 ? -7.164 -2.758 5.898 1 96.94 47 HIS B C 1
ATOM 4755 O O . HIS B 1 47 ? -6.922 -1.62 6.309 1 96.94 47 HIS B O 1
ATOM 4761 N N . HIS B 1 48 ? -6.832 -3.148 4.703 1 96.94 48 HIS B N 1
ATOM 4762 C CA . HIS B 1 48 ? -6.125 -2.295 3.756 1 96.94 48 HIS B CA 1
ATOM 4763 C C . HIS B 1 48 ? -6.559 -2.582 2.322 1 96.94 48 HIS B C 1
ATOM 4765 O O . HIS B 1 48 ? -6.66 -3.744 1.922 1 96.94 48 HIS B O 1
ATOM 4771 N N . GLU B 1 49 ? -6.734 -1.609 1.527 1 96.81 49 GLU B N 1
ATOM 4772 C CA . GLU B 1 49 ? -7.242 -1.769 0.169 1 96.81 49 GLU B CA 1
ATOM 4773 C C . GLU B 1 49 ? -6.27 -2.562 -0.697 1 96.81 49 GLU B C 1
ATOM 4775 O O . GLU B 1 49 ? -6.688 -3.314 -1.58 1 96.81 49 GLU B O 1
ATOM 4780 N N . LEU B 1 50 ? -4.941 -2.428 -0.477 1 97.56 50 LEU B N 1
ATOM 4781 C CA . LEU B 1 50 ? -3.943 -3.227 -1.181 1 97.56 50 LEU B CA 1
ATOM 4782 C C . LEU B 1 50 ? -4.238 -4.715 -1.038 1 97.56 50 LEU B C 1
ATOM 4784 O O . LEU B 1 50 ? -4.152 -5.465 -2.014 1 97.56 50 LEU B O 1
ATOM 4788 N N . SER B 1 51 ? -4.645 -5.16 0.17 1 98.19 51 SER B N 1
ATOM 4789 C CA . SER B 1 51 ? -4.977 -6.555 0.441 1 98.19 51 SER B CA 1
ATOM 4790 C C . SER B 1 51 ? -6.215 -6.988 -0.332 1 98.19 51 SER B C 1
ATOM 4792 O O . SER B 1 51 ? -6.312 -8.141 -0.768 1 98.19 51 SER B O 1
ATOM 4794 N N . ALA B 1 52 ? -7.164 -6.043 -0.529 1 98.38 52 ALA B N 1
ATOM 4795 C CA . ALA B 1 52 ? -8.359 -6.352 -1.307 1 98.38 52 ALA B CA 1
ATOM 4796 C C . ALA B 1 52 ? -7.996 -6.781 -2.725 1 98.38 52 ALA B C 1
ATOM 4798 O O . ALA B 1 52 ? -8.555 -7.746 -3.252 1 98.38 52 ALA B O 1
ATOM 4799 N N . GLY B 1 53 ? -7.082 -6.035 -3.303 1 98.5 53 GLY B N 1
ATOM 4800 C CA . GLY B 1 53 ? -6.648 -6.375 -4.648 1 98.5 53 GLY B CA 1
ATOM 4801 C C . GLY B 1 53 ? -5.98 -7.734 -4.734 1 98.5 53 GLY B C 1
ATOM 4802 O O . GLY B 1 53 ? -6.254 -8.508 -5.656 1 98.5 53 GLY B O 1
ATOM 4803 N N . PHE B 1 54 ? -5.125 -8.055 -3.752 1 98.69 54 PHE B N 1
ATOM 4804 C CA . PHE B 1 54 ? -4.461 -9.352 -3.725 1 98.69 54 PHE B CA 1
ATOM 4805 C C . PHE B 1 54 ? -5.469 -10.477 -3.514 1 98.69 54 PHE B C 1
ATOM 4807 O O . PHE B 1 54 ? -5.348 -11.547 -4.109 1 98.69 54 PHE B O 1
ATOM 4814 N N . MET B 1 55 ? -6.461 -10.242 -2.639 1 98.88 55 MET B N 1
ATOM 4815 C CA . MET B 1 55 ? -7.504 -11.242 -2.414 1 98.88 55 MET B CA 1
ATOM 4816 C C . MET B 1 55 ? -8.281 -11.516 -3.697 1 98.88 55 MET B C 1
ATOM 4818 O O . MET B 1 55 ? -8.547 -12.672 -4.035 1 98.88 55 MET B O 1
ATOM 4822 N N . ALA B 1 56 ? -8.586 -10.445 -4.434 1 98.88 56 ALA B N 1
ATOM 4823 C CA . ALA B 1 56 ? -9.312 -10.586 -5.691 1 98.88 56 ALA B CA 1
ATOM 4824 C C . ALA B 1 56 ? -8.492 -11.352 -6.723 1 98.88 56 ALA B C 1
ATOM 4826 O O . ALA B 1 56 ? -9.031 -12.156 -7.484 1 98.88 56 ALA B O 1
ATOM 4827 N N . GLU B 1 57 ? -7.207 -11.094 -6.766 1 98.44 57 GLU B N 1
ATOM 4828 C CA . GLU B 1 57 ? -6.316 -11.82 -7.664 1 98.44 57 GLU B CA 1
ATOM 4829 C C . GLU B 1 57 ? -6.332 -13.32 -7.355 1 98.44 57 GLU B C 1
ATOM 4831 O O . GLU B 1 57 ? -6.449 -14.141 -8.266 1 98.44 57 GLU B O 1
ATOM 4836 N N . ALA B 1 58 ? -6.223 -13.625 -6.074 1 98.38 58 ALA B N 1
ATOM 4837 C CA . ALA B 1 58 ? -6.25 -15.023 -5.672 1 98.38 58 ALA B CA 1
ATOM 4838 C C . ALA B 1 58 ? -7.578 -15.68 -6.051 1 98.38 58 ALA B C 1
ATOM 4840 O O . ALA B 1 58 ? -7.602 -16.828 -6.516 1 98.38 58 ALA B O 1
ATOM 4841 N N . ALA B 1 59 ? -8.648 -14.945 -5.863 1 98.56 59 ALA B N 1
ATOM 4842 C CA . ALA B 1 59 ? -9.969 -15.477 -6.211 1 98.56 59 ALA B CA 1
ATOM 4843 C C . ALA B 1 59 ? -10.062 -15.766 -7.703 1 98.56 59 ALA B C 1
ATOM 4845 O O . ALA B 1 59 ? -10.609 -16.797 -8.109 1 98.56 59 ALA B O 1
ATOM 4846 N N . SER B 1 60 ? -9.516 -14.875 -8.508 1 98.06 60 SER B N 1
ATOM 4847 C CA . SER B 1 60 ? -9.539 -15.094 -9.945 1 98.06 60 SER B CA 1
ATOM 4848 C C . SER B 1 60 ? -8.766 -16.359 -10.328 1 98.06 60 SER B C 1
ATOM 4850 O O . SER B 1 60 ? -9.203 -17.125 -11.188 1 98.06 60 SER B O 1
ATOM 4852 N N . ARG B 1 61 ? -7.656 -16.625 -9.672 1 96.31 61 ARG B N 1
ATOM 4853 C CA . ARG B 1 61 ? -6.82 -17.781 -9.969 1 96.31 61 ARG B CA 1
ATOM 4854 C C . ARG B 1 61 ? -7.516 -19.078 -9.555 1 96.31 61 ARG B C 1
ATOM 4856 O O . ARG B 1 61 ? -7.375 -20.094 -10.219 1 96.31 61 ARG B O 1
ATOM 4863 N N . MET B 1 62 ? -8.281 -19 -8.477 1 96.88 62 MET B N 1
ATOM 4864 C CA . MET B 1 62 ? -8.93 -20.188 -7.914 1 96.88 62 MET B CA 1
ATOM 4865 C C . MET B 1 62 ? -10.172 -20.562 -8.719 1 96.88 62 MET B C 1
ATOM 4867 O O . MET B 1 62 ? -10.578 -21.719 -8.734 1 96.88 62 MET B O 1
ATOM 4871 N N . THR B 1 63 ? -10.734 -19.531 -9.461 1 96.62 63 THR B N 1
ATOM 4872 C CA . THR B 1 63 ? -12.047 -19.781 -10.055 1 96.62 63 THR B CA 1
ATOM 4873 C C . THR B 1 63 ? -11.953 -19.812 -11.578 1 96.62 63 THR B C 1
ATOM 4875 O O . THR B 1 63 ? -12.844 -20.344 -12.25 1 96.62 63 THR B O 1
ATOM 4878 N N . GLY B 1 64 ? -10.945 -19.172 -12.109 1 95.38 64 GLY B N 1
ATOM 4879 C CA . GLY B 1 64 ? -10.875 -18.984 -13.555 1 95.38 64 GLY B CA 1
ATOM 4880 C C . GLY B 1 64 ? -11.781 -17.875 -14.062 1 95.38 64 GLY B C 1
ATOM 4881 O O . GLY B 1 64 ? -11.938 -17.703 -15.273 1 95.38 64 GLY B O 1
ATOM 4882 N N . LYS B 1 65 ? -12.438 -17.188 -13.164 1 96.81 65 LYS B N 1
ATOM 4883 C CA . LYS B 1 65 ? -13.32 -16.047 -13.445 1 96.81 65 LYS B CA 1
ATOM 4884 C C . LYS B 1 65 ? -12.648 -14.734 -13.055 1 96.81 65 LYS B C 1
ATOM 4886 O O . LYS B 1 65 ? -11.625 -14.727 -12.375 1 96.81 65 LYS B O 1
ATOM 4891 N N . PRO B 1 66 ? -13.242 -13.602 -13.547 1 98.12 66 PRO B N 1
ATOM 4892 C CA . PRO B 1 66 ? -12.641 -12.336 -13.117 1 98.12 66 PRO B CA 1
ATOM 4893 C C . PRO B 1 66 ? -12.766 -12.102 -11.609 1 98.12 66 PRO B C 1
ATOM 4895 O O . PRO B 1 66 ? -13.781 -12.453 -11.008 1 98.12 66 PRO B O 1
ATOM 4898 N N . GLY B 1 67 ? -11.633 -11.617 -10.977 1 98.69 67 GLY B N 1
ATOM 4899 C CA . GLY B 1 67 ? -11.75 -11.102 -9.625 1 98.69 67 GLY B CA 1
ATOM 4900 C C . GLY B 1 67 ? -12.414 -9.734 -9.57 1 98.69 67 GLY B C 1
ATOM 4901 O O . GLY B 1 67 ? -12.406 -8.992 -10.555 1 98.69 67 GLY B O 1
ATOM 4902 N N . LEU B 1 68 ? -13.047 -9.391 -8.484 1 98.75 68 LEU B N 1
ATOM 4903 C CA . LEU B 1 68 ? -13.703 -8.109 -8.305 1 98.75 68 LEU B CA 1
ATOM 4904 C C . LEU B 1 68 ? -13.219 -7.41 -7.039 1 98.75 68 LEU B C 1
ATOM 4906 O O . LEU B 1 68 ? -13.312 -7.973 -5.945 1 98.75 68 LEU B O 1
ATOM 4910 N N . CYS B 1 69 ? -12.641 -6.219 -7.195 1 98.5 69 CYS B N 1
ATOM 4911 C CA . CYS B 1 69 ? -12.086 -5.43 -6.105 1 98.5 69 CYS B CA 1
ATOM 4912 C C . CYS B 1 69 ? -12.609 -3.998 -6.145 1 98.5 69 CYS B C 1
ATOM 4914 O O . CYS B 1 69 ? -12.711 -3.4 -7.219 1 98.5 69 CYS B O 1
ATOM 4916 N N . ILE B 1 70 ? -12.914 -3.453 -4.98 1 96.38 70 ILE B N 1
ATOM 4917 C CA . ILE B 1 70 ? -13.391 -2.078 -4.875 1 96.38 70 ILE B CA 1
ATOM 4918 C C . ILE B 1 70 ? -12.406 -1.257 -4.043 1 96.38 70 ILE B C 1
ATOM 4920 O O . ILE B 1 70 ? -12.055 -1.64 -2.926 1 96.38 70 ILE B O 1
ATOM 4924 N N . GLY B 1 71 ? -11.875 -0.071 -4.508 1 89.94 71 GLY B N 1
ATOM 4925 C CA . GLY B 1 71 ? -10.898 0.763 -3.824 1 89.94 71 GLY B CA 1
ATOM 4926 C C . GLY B 1 71 ? -11.484 2.066 -3.311 1 89.94 71 GLY B C 1
ATOM 4927 O O . GLY B 1 71 ? -10.758 2.926 -2.814 1 89.94 71 GLY B O 1
ATOM 4928 N N . THR B 1 72 ? -12.812 2.295 -3.303 1 86.69 72 THR B N 1
ATOM 4929 C CA . THR B 1 72 ? -13.477 3.514 -2.855 1 86.69 72 THR B CA 1
ATOM 4930 C C . THR B 1 72 ? -13.133 4.684 -3.773 1 86.69 72 THR B C 1
ATOM 4932 O O . THR B 1 72 ? -13.547 4.711 -4.934 1 86.69 72 THR B O 1
ATOM 4935 N N . LEU B 1 73 ? -12.477 5.824 -3.299 1 90.25 73 LEU B N 1
ATOM 4936 C CA . LEU B 1 73 ? -11.984 6.961 -4.07 1 90.25 73 LEU B CA 1
ATOM 4937 C C . LEU B 1 73 ? -10.75 7.562 -3.412 1 90.25 73 LEU B C 1
ATOM 4939 O O . LEU B 1 73 ? -10.445 7.27 -2.252 1 90.25 73 LEU B O 1
ATOM 4943 N N . GLY B 1 74 ? -9.969 8.336 -4.18 1 91.81 74 GLY B N 1
ATOM 4944 C CA . GLY B 1 74 ? -8.852 9.086 -3.623 1 91.81 74 GLY B CA 1
ATOM 4945 C C . GLY B 1 74 ? -7.805 8.195 -2.975 1 91.81 74 GLY B C 1
ATOM 4946 O O . GLY B 1 74 ? -7.219 7.336 -3.635 1 91.81 74 GLY B O 1
ATOM 4947 N N . PRO B 1 75 ? -7.688 8.273 -1.614 1 93.38 75 PRO B N 1
ATOM 4948 C CA . PRO B 1 75 ? -6.656 7.496 -0.92 1 93.38 75 PRO B CA 1
ATOM 4949 C C . PRO B 1 75 ? -6.875 5.988 -1.036 1 93.38 75 PRO B C 1
ATOM 4951 O O . PRO B 1 75 ? -5.91 5.23 -1.163 1 93.38 75 PRO B O 1
ATOM 4954 N N . GLY B 1 76 ? -8.125 5.555 -0.953 1 93.5 76 GLY B N 1
ATOM 4955 C CA . GLY B 1 76 ? -8.406 4.133 -1.109 1 93.5 76 GLY B CA 1
ATOM 4956 C C . GLY B 1 76 ? -7.938 3.576 -2.441 1 93.5 76 GLY B C 1
ATOM 4957 O O . GLY B 1 76 ? -7.359 2.49 -2.496 1 93.5 76 GLY B O 1
ATOM 4958 N N . MET B 1 77 ? -8.188 4.352 -3.496 1 93.19 77 MET B N 1
ATOM 4959 C CA . MET B 1 77 ? -7.742 3.92 -4.82 1 93.19 77 MET B CA 1
ATOM 4960 C C . MET B 1 77 ? -6.227 3.986 -4.934 1 93.19 77 MET B C 1
ATOM 4962 O O . MET B 1 77 ? -5.609 3.129 -5.57 1 93.19 77 MET B O 1
ATOM 4966 N N . ALA B 1 78 ? -5.652 5.02 -4.352 1 93.88 78 ALA B N 1
ATOM 4967 C CA . ALA B 1 78 ? -4.195 5.129 -4.375 1 93.88 78 ALA B CA 1
ATOM 4968 C C . ALA B 1 78 ? -3.539 3.914 -3.727 1 93.88 78 ALA B C 1
ATOM 4970 O O . ALA B 1 78 ? -2.506 3.434 -4.199 1 93.88 78 ALA B O 1
ATOM 4971 N N . ASN B 1 79 ? -4.133 3.371 -2.711 1 94.94 79 ASN B N 1
ATOM 4972 C CA . ASN B 1 79 ? -3.605 2.223 -1.98 1 94.94 79 ASN B CA 1
ATOM 4973 C C . ASN B 1 79 ? -3.664 0.95 -2.82 1 94.94 79 ASN B C 1
ATOM 4975 O O . ASN B 1 79 ? -2.885 0.02 -2.6 1 94.94 79 ASN B O 1
ATOM 4979 N N . ILE B 1 80 ? -4.508 0.852 -3.809 1 94.94 80 ILE B N 1
ATOM 4980 C CA . ILE B 1 80 ? -4.727 -0.381 -4.559 1 94.94 80 ILE B CA 1
ATOM 4981 C C . ILE B 1 80 ? -3.713 -0.475 -5.699 1 94.94 80 ILE B C 1
ATOM 4983 O O . ILE B 1 80 ? -3.574 -1.526 -6.328 1 94.94 80 ILE B O 1
ATOM 4987 N N . ALA B 1 81 ? -2.955 0.575 -5.953 1 93.75 81 ALA B N 1
ATOM 4988 C CA . ALA B 1 81 ? -2.07 0.675 -7.113 1 93.75 81 ALA B CA 1
ATOM 4989 C C . ALA B 1 81 ? -1.11 -0.51 -7.172 1 93.75 81 ALA B C 1
ATOM 4991 O O . ALA B 1 81 ? -0.893 -1.086 -8.242 1 93.75 81 ALA B O 1
ATOM 4992 N N . GLY B 1 82 ? -0.526 -0.877 -5.984 1 94.94 82 GLY B N 1
ATOM 4993 C CA . GLY B 1 82 ? 0.392 -2.004 -5.961 1 94.94 82 GLY B CA 1
ATOM 4994 C C . GLY B 1 82 ? -0.251 -3.307 -6.395 1 94.94 82 GLY B C 1
ATOM 4995 O O . GLY B 1 82 ? 0.374 -4.113 -7.09 1 94.94 82 GLY B O 1
ATOM 4996 N N . ALA B 1 83 ? -1.49 -3.516 -6.027 1 97.44 83 ALA B N 1
ATOM 4997 C CA . ALA B 1 83 ? -2.205 -4.734 -6.391 1 97.44 83 ALA B CA 1
ATOM 4998 C C . ALA B 1 83 ? -2.559 -4.738 -7.875 1 97.44 83 ALA B C 1
ATOM 5000 O O . ALA B 1 83 ? -2.559 -5.793 -8.516 1 97.44 83 ALA B O 1
ATOM 5001 N N . MET B 1 84 ? -2.867 -3.529 -8.438 1 97.12 84 MET B N 1
ATOM 5002 C CA . MET B 1 84 ? -3.139 -3.428 -9.875 1 97.12 84 MET B CA 1
ATOM 5003 C C . MET B 1 84 ? -1.906 -3.805 -10.688 1 97.12 84 MET B C 1
ATOM 5005 O O . MET B 1 84 ? -2.008 -4.551 -11.664 1 97.12 84 MET B O 1
ATOM 5009 N N . GLN B 1 85 ? -0.786 -3.303 -10.258 1 96.12 85 GLN B N 1
ATOM 5010 C CA . GLN B 1 85 ? 0.457 -3.623 -10.953 1 96.12 85 GLN B CA 1
ATOM 5011 C C . GLN B 1 85 ? 0.782 -5.109 -10.844 1 96.12 85 GLN B C 1
ATOM 5013 O O . GLN B 1 85 ? 1.258 -5.719 -11.805 1 96.12 85 GLN B O 1
ATOM 5018 N N . CYS B 1 86 ? 0.56 -5.691 -9.68 1 96.56 86 CYS B N 1
ATOM 5019 C CA . CYS B 1 86 ? 0.775 -7.121 -9.492 1 96.56 86 CYS B CA 1
ATOM 5020 C C . CYS B 1 86 ? -0.103 -7.93 -10.445 1 96.56 86 CYS B C 1
ATOM 5022 O O . CYS B 1 86 ? 0.377 -8.852 -11.102 1 96.56 86 CYS B O 1
ATOM 5024 N N . ALA B 1 87 ? -1.364 -7.539 -10.5 1 97.5 87 ALA B N 1
ATOM 5025 C CA . ALA B 1 87 ? -2.297 -8.234 -11.383 1 97.5 87 ALA B CA 1
ATOM 5026 C C . ALA B 1 87 ? -1.854 -8.133 -12.844 1 97.5 87 ALA B C 1
ATOM 5028 O O . ALA B 1 87 ? -2.027 -9.07 -13.617 1 97.5 87 ALA B O 1
ATOM 5029 N N . LEU B 1 88 ? -1.305 -7 -13.188 1 96.44 88 LEU B N 1
ATOM 5030 C CA . LEU B 1 88 ? -0.848 -6.801 -14.562 1 96.44 88 LEU B CA 1
ATOM 5031 C C . LEU B 1 88 ? 0.343 -7.699 -14.875 1 96.44 88 LEU B C 1
ATOM 5033 O O . LEU B 1 88 ? 0.343 -8.406 -15.883 1 96.44 88 LEU B O 1
ATOM 5037 N N . VAL B 1 89 ? 1.333 -7.754 -13.992 1 94.25 89 VAL B N 1
ATOM 5038 C CA . VAL B 1 89 ? 2.568 -8.492 -14.234 1 94.25 89 VAL B CA 1
ATOM 5039 C C . VAL B 1 89 ? 2.297 -9.992 -14.164 1 94.25 89 VAL B C 1
ATOM 5041 O O . VAL B 1 89 ? 2.902 -10.773 -14.898 1 94.25 89 VAL B O 1
ATOM 5044 N N . GLU B 1 90 ? 1.344 -10.383 -13.352 1 94.81 90 GLU B N 1
ATOM 5045 C CA . GLU B 1 90 ? 1.021 -11.797 -13.148 1 94.81 90 GLU B CA 1
ATOM 5046 C C . GLU B 1 90 ? -0.048 -12.258 -14.133 1 94.81 90 GLU B C 1
ATOM 5048 O O . GLU B 1 90 ? -0.441 -13.43 -14.125 1 94.81 90 GLU B O 1
ATOM 5053 N N . ASN B 1 91 ? -0.571 -11.375 -14.945 1 95.44 91 ASN B N 1
ATOM 5054 C CA . ASN B 1 91 ? -1.604 -11.688 -15.93 1 95.44 91 ASN B CA 1
ATOM 5055 C C . ASN B 1 91 ? -2.885 -12.172 -15.258 1 95.44 91 ASN B C 1
ATOM 5057 O O . ASN B 1 91 ? -3.447 -13.195 -15.648 1 95.44 91 ASN B O 1
ATOM 5061 N N . SER B 1 92 ? -3.344 -11.484 -14.211 1 97.25 92 SER B N 1
ATOM 5062 C CA . SER B 1 92 ? -4.555 -11.852 -13.484 1 97.25 92 SER B CA 1
ATOM 5063 C C . SER B 1 92 ? -5.727 -10.953 -13.875 1 97.25 92 SER B C 1
ATOM 5065 O O . SER B 1 92 ? -5.641 -9.734 -13.766 1 97.25 92 SER B O 1
ATOM 5067 N N . PRO B 1 93 ? -6.824 -11.484 -14.344 1 98.56 93 PRO B N 1
ATOM 5068 C CA . PRO B 1 93 ? -7.984 -10.688 -14.734 1 98.56 93 PRO B CA 1
ATOM 5069 C C . PRO B 1 93 ? -8.797 -10.188 -13.539 1 98.56 93 PRO B C 1
ATOM 5071 O O . PRO B 1 93 ? -9.805 -10.805 -13.18 1 98.56 93 PRO B O 1
ATOM 5074 N N . VAL B 1 94 ? -8.445 -9.07 -12.992 1 98.81 94 VAL B N 1
ATOM 5075 C CA . VAL B 1 94 ? -9.164 -8.445 -11.883 1 98.81 94 VAL B CA 1
ATOM 5076 C C . VAL B 1 94 ? -9.828 -7.152 -12.359 1 98.81 94 VAL B C 1
ATOM 5078 O O . VAL B 1 94 ? -9.203 -6.34 -13.047 1 98.81 94 VAL B O 1
ATOM 5081 N N . ILE B 1 95 ? -11.102 -7.004 -12.055 1 98.81 95 ILE B N 1
ATOM 5082 C CA . ILE B 1 95 ? -11.812 -5.758 -12.32 1 98.81 95 ILE B CA 1
ATOM 5083 C C . ILE B 1 95 ? -11.812 -4.891 -11.062 1 98.81 95 ILE B C 1
ATOM 5085 O O . ILE B 1 95 ? -12.391 -5.27 -10.039 1 98.81 95 ILE B O 1
ATOM 5089 N N . PHE B 1 96 ? -11.141 -3.752 -11.156 1 98.5 96 PHE B N 1
ATOM 5090 C CA . PHE B 1 96 ? -11.117 -2.773 -10.078 1 98.5 96 PHE B CA 1
ATOM 5091 C C . PHE B 1 96 ? -12.172 -1.697 -10.297 1 98.5 96 PHE B C 1
ATOM 5093 O O . PHE B 1 96 ? -12.203 -1.059 -11.352 1 98.5 96 PHE B O 1
ATOM 5100 N N . LEU B 1 97 ? -13.039 -1.518 -9.297 1 97.69 97 LEU B N 1
ATOM 5101 C CA . LEU B 1 97 ? -14.039 -0.454 -9.336 1 97.69 97 LEU B CA 1
ATOM 5102 C C . LEU B 1 97 ? -13.672 0.671 -8.375 1 97.69 97 LEU B C 1
ATOM 5104 O O . LEU B 1 97 ? -13.227 0.415 -7.254 1 97.69 97 LEU B O 1
ATOM 5108 N N . GLY B 1 98 ? -13.75 1.886 -8.797 1 95.44 98 GLY B N 1
ATOM 5109 C CA . GLY B 1 98 ? -13.523 3.053 -7.957 1 95.44 98 GLY B CA 1
ATOM 5110 C C . GLY B 1 98 ? -14.656 4.059 -8.008 1 95.44 98 GLY B C 1
ATOM 5111 O O . GLY B 1 98 ? -15.289 4.234 -9.055 1 95.44 98 GLY B O 1
ATOM 5112 N N . GLY B 1 99 ? -14.922 4.672 -6.852 1 92.31 99 GLY B N 1
ATOM 5113 C CA . GLY B 1 99 ? -15.797 5.836 -6.863 1 92.31 99 GLY B CA 1
ATOM 5114 C C . GLY B 1 99 ? -15.102 7.094 -7.355 1 92.31 99 GLY B C 1
ATOM 5115 O O . GLY B 1 99 ? -13.875 7.137 -7.445 1 92.31 99 GLY B O 1
ATOM 5116 N N . GLN B 1 100 ? -15.93 8.047 -7.777 1 88.88 100 GLN B N 1
ATOM 5117 C CA . GLN B 1 100 ? -15.391 9.328 -8.219 1 88.88 100 GLN B CA 1
ATOM 5118 C C . GLN B 1 100 ? -16.438 10.438 -8.094 1 88.88 100 GLN B C 1
ATOM 5120 O O . GLN B 1 100 ? -17.625 10.164 -7.961 1 88.88 100 GLN B O 1
ATOM 5125 N N . ARG B 1 101 ? -15.914 11.633 -8.047 1 83.5 101 ARG B N 1
ATOM 5126 C CA . ARG B 1 101 ? -16.797 12.797 -8.164 1 83.5 101 ARG B CA 1
ATOM 5127 C C . ARG B 1 101 ? -17.141 13.07 -9.617 1 83.5 101 ARG B C 1
ATOM 5129 O O . ARG B 1 101 ? -16.578 12.461 -10.523 1 83.5 101 ARG B O 1
ATOM 5136 N N . ALA B 1 102 ? -18.125 13.914 -9.766 1 80.75 102 ALA B N 1
ATOM 5137 C CA . ALA B 1 102 ? -18.547 14.273 -11.117 1 80.75 102 ALA B CA 1
ATOM 5138 C C . ALA B 1 102 ? -17.391 14.945 -11.875 1 80.75 102 ALA B C 1
ATOM 5140 O O . ALA B 1 102 ? -16.609 15.688 -11.289 1 80.75 102 ALA B O 1
ATOM 5141 N N . ARG B 1 103 ? -17.328 14.648 -13.156 1 75.69 103 ARG B N 1
ATOM 5142 C CA . ARG B 1 103 ? -16.297 15.219 -14 1 75.69 103 ARG B CA 1
ATOM 5143 C C . ARG B 1 103 ? -16.297 16.734 -13.93 1 75.69 103 ARG B C 1
ATOM 5145 O O . ARG B 1 103 ? -15.242 17.375 -13.977 1 75.69 103 ARG B O 1
ATOM 5152 N N . ILE B 1 104 ? -17.469 17.25 -13.891 1 67.19 104 ILE B N 1
ATOM 5153 C CA . ILE B 1 104 ? -17.594 18.703 -13.812 1 67.19 104 ILE B CA 1
ATOM 5154 C C . ILE B 1 104 ? -16.891 19.219 -12.562 1 67.19 104 ILE B C 1
ATOM 5156 O O . ILE B 1 104 ? -16.25 20.266 -12.586 1 67.19 104 ILE B O 1
ATOM 5160 N N . THR B 1 105 ? -17.016 18.453 -11.555 1 71.12 105 THR B N 1
ATOM 5161 C CA . THR B 1 105 ? -16.344 18.812 -10.312 1 71.12 105 THR B CA 1
ATOM 5162 C C . THR B 1 105 ? -14.82 18.703 -10.484 1 71.12 105 THR B C 1
ATOM 5164 O O . THR B 1 105 ? -14.07 19.516 -9.93 1 71.12 105 THR B O 1
ATOM 5167 N N . GLU B 1 106 ? -14.516 17.797 -11.367 1 67.5 106 GLU B N 1
ATOM 5168 C CA . GLU B 1 106 ? -13.094 17.594 -11.641 1 67.5 106 GLU B CA 1
ATOM 5169 C C . GLU B 1 106 ? -12.5 18.781 -12.391 1 67.5 106 GLU B C 1
ATOM 5171 O O . GLU B 1 106 ? -11.367 19.188 -12.133 1 67.5 106 GLU B O 1
ATOM 5176 N N . ARG B 1 107 ? -13.305 19.281 -13.203 1 66.38 107 ARG B N 1
ATOM 5177 C CA . ARG B 1 107 ? -12.82 20.375 -14.047 1 66.38 107 ARG B CA 1
ATOM 5178 C C . ARG B 1 107 ? -12.938 21.719 -13.328 1 66.38 107 ARG B C 1
ATOM 5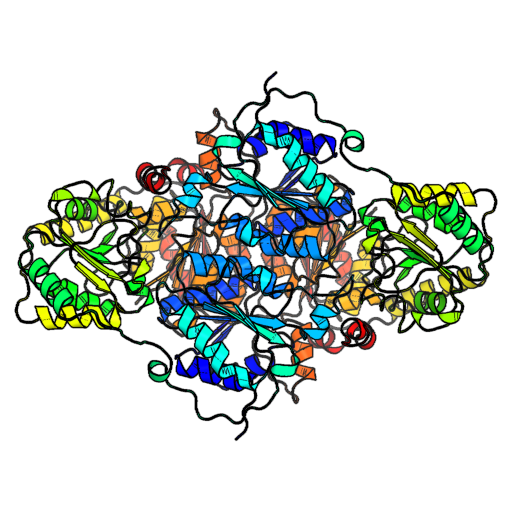180 O O . ARG B 1 107 ? -12.32 22.703 -13.734 1 66.38 107 ARG B O 1
ATOM 5187 N N . ARG B 1 108 ? -13.727 21.594 -12.305 1 63.41 108 ARG B N 1
ATOM 5188 C CA . ARG B 1 108 ? -13.805 22.797 -11.477 1 63.41 108 ARG B CA 1
ATOM 5189 C C . ARG B 1 108 ? -12.695 22.812 -10.43 1 63.41 108 ARG B C 1
ATOM 5191 O O . ARG B 1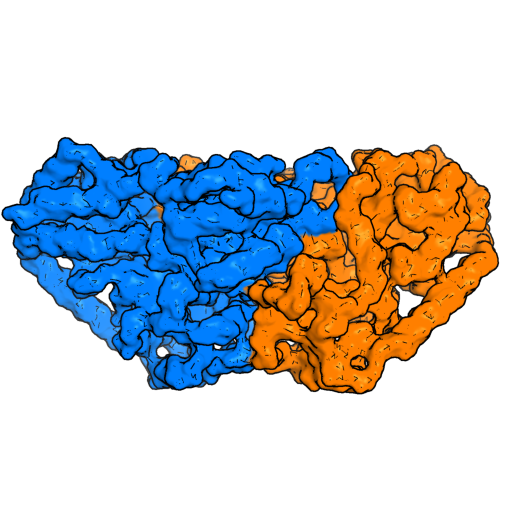 108 ? -12.633 23.719 -9.602 1 63.41 108 ARG B O 1
ATOM 5198 N N . VAL B 1 109 ? -11.93 21.688 -10.68 1 59.25 109 VAL B N 1
ATOM 5199 C CA . VAL B 1 109 ? -10.953 21.453 -9.617 1 59.25 109 VAL B CA 1
ATOM 5200 C C . VAL B 1 109 ? -10.109 22.703 -9.414 1 59.25 109 VAL B C 1
ATOM 5202 O O . VAL B 1 109 ? -9.477 23.203 -10.352 1 59.25 109 VAL B O 1
ATOM 5205 N N . ARG B 1 110 ? -10.367 23.156 -8.266 1 69.25 110 ARG B N 1
ATOM 5206 C CA . ARG B 1 110 ? -9.672 24.297 -7.676 1 69.25 110 ARG B CA 1
ATOM 5207 C C . ARG B 1 110 ? -8.625 23.828 -6.66 1 69.25 110 ARG B C 1
ATOM 5209 O O . ARG B 1 110 ? -8.469 22.625 -6.43 1 69.25 110 ARG B O 1
ATOM 5216 N N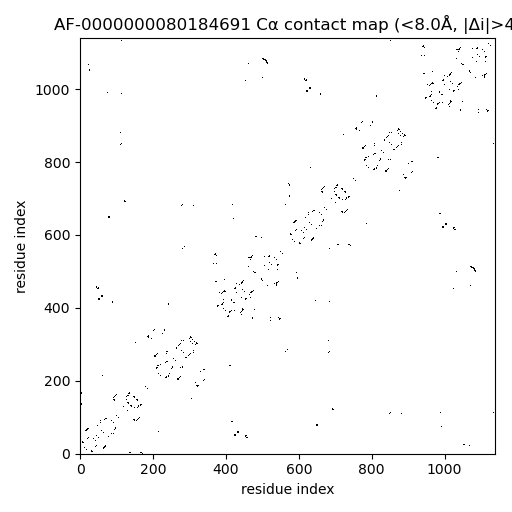 . ARG B 1 111 ? -7.824 24.562 -6.312 1 80.56 111 ARG B N 1
ATOM 5217 C CA . ARG B 1 111 ? -6.766 24.375 -5.328 1 80.56 111 ARG B CA 1
ATOM 5218 C C . ARG B 1 111 ? -7.348 24.062 -3.953 1 80.56 111 ARG B C 1
ATOM 5220 O O . ARG B 1 111 ? -8.32 24.688 -3.523 1 80.56 111 ARG B O 1
ATOM 5227 N N . GLY B 1 112 ? -6.875 22.859 -3.354 1 84.81 112 GLY B N 1
ATOM 5228 C CA . GLY B 1 112 ? -7.199 22.578 -1.963 1 84.81 112 GLY B CA 1
ATOM 5229 C C . GLY B 1 112 ? -8.461 21.75 -1.798 1 84.81 112 GLY B C 1
ATOM 5230 O O . GLY B 1 112 ? -9.25 21.984 -0.884 1 84.81 112 GLY B O 1
ATOM 5231 N N . ARG B 1 113 ? -8.602 20.703 -2.699 1 84.44 113 ARG B N 1
ATOM 5232 C CA . ARG B 1 113 ? -9.727 19.781 -2.578 1 84.44 113 ARG B CA 1
ATOM 5233 C C . ARG B 1 113 ? -9.383 18.625 -1.653 1 84.44 113 ARG B C 1
ATOM 5235 O O . ARG B 1 113 ? -8.234 18.156 -1.624 1 84.44 113 ARG B O 1
ATOM 5242 N N . ILE B 1 114 ? -10.469 18.188 -0.977 1 86.25 114 ILE B N 1
ATOM 5243 C CA . ILE B 1 114 ? -10.258 17.078 -0.052 1 86.25 114 ILE B CA 1
ATOM 5244 C C . ILE B 1 114 ? -10.539 15.75 -0.757 1 86.25 114 ILE B C 1
ATOM 5246 O O . ILE B 1 114 ? -11.492 15.648 -1.54 1 86.25 114 ILE B O 1
ATOM 5250 N N . GLN B 1 115 ? -9.688 14.742 -0.637 1 84.06 115 GLN B N 1
ATOM 5251 C CA . GLN B 1 115 ? -9.742 13.352 -1.071 1 84.06 115 GLN B CA 1
ATOM 5252 C C . GLN B 1 115 ? -9.703 13.242 -2.594 1 84.06 115 GLN B C 1
ATOM 5254 O O . GLN B 1 115 ? -9.375 12.188 -3.139 1 84.06 115 GLN B O 1
ATOM 5259 N N . PHE B 1 116 ? -9.906 14.305 -3.291 1 80.62 116 PHE B N 1
ATOM 5260 C CA . PHE B 1 116 ? -10.117 14.242 -4.734 1 80.62 116 PHE B CA 1
ATOM 5261 C C . PHE B 1 116 ? -8.789 14.156 -5.469 1 80.62 116 PHE B C 1
ATOM 5263 O O . PHE B 1 116 ? -7.852 14.898 -5.156 1 80.62 116 PHE B O 1
ATOM 5270 N N . VAL B 1 117 ? -8.742 13.25 -6.371 1 86.31 117 VAL B N 1
ATOM 5271 C CA . VAL B 1 117 ? -7.668 13.141 -7.352 1 86.31 117 VAL B CA 1
ATOM 5272 C C . VAL B 1 117 ? -8.234 12.656 -8.688 1 86.31 117 VAL B C 1
ATOM 5274 O O . VAL B 1 117 ? -9.273 11.992 -8.719 1 86.31 117 VAL B O 1
ATOM 5277 N N . GLN B 1 118 ? -7.598 13.125 -9.742 1 89.12 118 GLN B N 1
ATOM 5278 C CA . GLN B 1 118 ? -7.906 12.477 -11.016 1 89.12 118 GLN B CA 1
ATOM 5279 C C . GLN B 1 118 ? -7.359 11.055 -11.062 1 89.12 118 GLN B C 1
ATOM 5281 O O . GLN B 1 118 ? -6.164 10.852 -11.273 1 89.12 118 GLN B O 1
ATOM 5286 N N . GLN B 1 119 ? -8.281 10.102 -10.977 1 91.19 119 GLN B N 1
ATOM 5287 C CA . GLN B 1 119 ? -7.859 8.734 -10.672 1 91.19 119 GLN B CA 1
ATOM 5288 C C . GLN B 1 119 ? -7.406 8 -11.93 1 91.19 119 GLN B C 1
ATOM 5290 O O . GLN B 1 119 ? -6.402 7.289 -11.914 1 91.19 119 GLN B O 1
ATOM 5295 N N . GLU B 1 120 ? -8.039 8.148 -13.062 1 91.44 120 GLU B N 1
ATOM 5296 C CA . GLU B 1 120 ? -7.77 7.32 -14.234 1 91.44 120 GLU B CA 1
ATOM 5297 C C . GLU B 1 120 ? -6.316 7.445 -14.672 1 91.44 120 GLU B C 1
ATOM 5299 O O . GLU B 1 120 ? -5.648 6.438 -14.938 1 91.44 120 GLU B O 1
ATOM 5304 N N . PRO B 1 121 ? -5.777 8.625 -14.703 1 89.38 121 PRO B N 1
ATOM 5305 C CA . PRO B 1 121 ? -4.387 8.75 -15.133 1 89.38 121 PRO B CA 1
ATOM 5306 C C . PRO B 1 121 ? -3.41 8.055 -14.188 1 89.38 121 PRO B C 1
ATOM 5308 O O . PRO B 1 121 ? -2.305 7.688 -14.594 1 89.38 121 PRO B O 1
ATOM 5311 N N . LEU B 1 122 ? -3.809 7.84 -13.023 1 89.19 122 LEU B N 1
ATOM 5312 C CA . LEU B 1 122 ? -2.945 7.191 -12.039 1 89.19 122 LEU B CA 1
ATOM 5313 C C . LEU B 1 122 ? -2.75 5.719 -12.383 1 89.19 122 LEU B C 1
ATOM 5315 O O . LEU B 1 122 ? -1.717 5.133 -12.047 1 89.19 122 LEU B O 1
ATOM 5319 N N . PHE B 1 123 ? -3.746 5.184 -13.055 1 92.12 123 PHE B N 1
ATOM 5320 C CA . PHE B 1 123 ? -3.76 3.729 -13.164 1 92.12 123 PHE B CA 1
ATOM 5321 C C . PHE B 1 123 ? -3.656 3.289 -14.617 1 92.12 123 PHE B C 1
ATOM 5323 O O . PHE B 1 123 ? -3.467 2.105 -14.898 1 92.12 123 PHE B O 1
ATOM 5330 N N . ALA B 1 124 ? -3.703 4.238 -15.492 1 93.06 124 ALA B N 1
ATOM 5331 C CA . ALA B 1 124 ? -3.803 3.912 -16.922 1 93.06 124 ALA B CA 1
ATOM 5332 C C . ALA B 1 124 ? -2.648 3.016 -17.359 1 93.06 124 ALA B C 1
ATOM 5334 O O . ALA B 1 124 ? -2.838 2.098 -18.156 1 93.06 124 ALA B O 1
ATOM 5335 N N . ALA B 1 125 ? -1.48 3.188 -16.844 1 92.44 125 ALA B N 1
ATOM 5336 C CA . ALA B 1 125 ? -0.306 2.416 -17.234 1 92.44 125 ALA B CA 1
ATOM 5337 C C . ALA B 1 125 ? -0.27 1.067 -16.516 1 92.44 125 ALA B C 1
ATOM 5339 O O . ALA B 1 125 ? 0.545 0.203 -16.859 1 92.44 125 ALA B O 1
ATOM 5340 N N . SER B 1 126 ? -1.209 0.8 -15.648 1 94.88 126 SER B N 1
ATOM 5341 C CA . SER B 1 126 ? -1.17 -0.405 -14.82 1 94.88 126 SER B CA 1
ATOM 5342 C C . SER B 1 126 ? -2.326 -1.341 -15.156 1 94.88 126 SER B C 1
ATOM 5344 O O . SER B 1 126 ? -2.516 -2.363 -14.5 1 94.88 126 SER B O 1
ATOM 5346 N N . VAL B 1 127 ? -3.154 -0.992 -16.156 1 97.19 127 VAL B N 1
ATOM 5347 C CA . VAL B 1 127 ? -4.301 -1.83 -16.484 1 97.19 127 VAL B CA 1
ATOM 5348 C C . VAL B 1 127 ? -4.402 -1.978 -18 1 97.19 127 VAL B C 1
ATOM 5350 O O . VAL B 1 127 ? -3.82 -1.186 -18.75 1 97.19 127 VAL B O 1
ATOM 5353 N N . LYS B 1 128 ? -5.137 -2.939 -18.438 1 97.44 128 LYS B N 1
ATOM 5354 C CA . LYS B 1 128 ? -5.371 -3.174 -19.859 1 97.44 128 LYS B CA 1
ATOM 5355 C C . LYS B 1 128 ? -6.453 -2.242 -20.391 1 97.44 128 LYS B C 1
ATOM 5357 O O . LYS B 1 128 ? -6.5 -1.967 -21.594 1 97.44 128 LYS B O 1
ATOM 5362 N N . TYR B 1 129 ? -7.355 -1.844 -19.484 1 97.94 129 TYR B N 1
ATOM 5363 C CA . TYR B 1 129 ? -8.484 -0.994 -19.844 1 97.94 129 TYR B CA 1
ATOM 5364 C C . TYR B 1 129 ? -8.883 -0.096 -18.672 1 97.94 129 TYR B C 1
ATOM 5366 O O . TYR B 1 129 ? -8.906 -0.538 -17.531 1 97.94 129 TYR B O 1
ATOM 5374 N N . SER B 1 130 ? -8.992 1.155 -18.891 1 97.5 130 SER B N 1
ATOM 5375 C CA . SER B 1 130 ? -9.492 2.137 -17.938 1 97.5 130 SER B CA 1
ATOM 5376 C C . SER B 1 130 ? -10.625 2.965 -18.531 1 97.5 130 SER B C 1
ATOM 5378 O O . SER B 1 130 ? -10.539 3.414 -19.672 1 97.5 130 SER B O 1
ATOM 5380 N N . SER B 1 131 ? -11.711 3.102 -17.734 1 96.62 131 SER B N 1
ATOM 5381 C CA . SER B 1 131 ? -12.844 3.898 -18.203 1 96.62 131 SER B CA 1
ATOM 5382 C C . SER B 1 131 ? -13.672 4.418 -17.031 1 96.62 131 SER B C 1
ATOM 5384 O O . SER B 1 131 ? -13.305 4.234 -15.867 1 96.62 131 SER B O 1
ATOM 5386 N N . SER B 1 132 ? -14.711 5.18 -17.344 1 95.5 132 SER B N 1
ATOM 5387 C CA . SER B 1 132 ? -15.641 5.762 -16.391 1 95.5 132 SER B CA 1
ATOM 5388 C C . SER B 1 132 ? -17.078 5.652 -16.875 1 95.5 132 SER B C 1
ATOM 5390 O O . SER B 1 132 ? -17.359 5.859 -18.062 1 95.5 132 SER B O 1
ATOM 5392 N N . ILE B 1 133 ? -17.953 5.207 -16.031 1 96.44 133 ILE B N 1
ATOM 5393 C CA . ILE B 1 133 ? -19.375 5.219 -16.344 1 96.44 133 ILE B CA 1
ATOM 5394 C C . ILE B 1 133 ? -19.969 6.586 -16 1 96.44 133 ILE B C 1
ATOM 5396 O O . ILE B 1 133 ? -20.516 6.777 -14.914 1 96.44 133 ILE B O 1
ATOM 5400 N N . GLU B 1 134 ? -20.031 7.445 -16.953 1 93.56 134 GLU B N 1
ATOM 5401 C CA . GLU B 1 134 ? -20.5 8.812 -16.734 1 93.56 134 GLU B CA 1
ATOM 5402 C C . GLU B 1 134 ? -22.016 8.906 -16.844 1 93.56 134 GLU B C 1
ATOM 5404 O O . GLU B 1 134 ? -22.625 9.812 -16.281 1 93.56 134 GLU B O 1
ATOM 5409 N N . TYR B 1 135 ? -22.562 8.039 -17.672 1 94.94 135 TYR B N 1
ATOM 5410 C CA . TYR B 1 135 ? -24 7.914 -17.828 1 94.94 135 TYR B CA 1
ATOM 5411 C C . TYR B 1 135 ? -24.469 6.492 -17.531 1 94.94 135 TYR B C 1
ATOM 5413 O O . TYR B 1 135 ? -23.797 5.523 -17.906 1 94.94 135 TYR B O 1
ATOM 5421 N N . ALA B 1 136 ? -25.609 6.387 -16.891 1 96.62 136 ALA B N 1
ATOM 5422 C CA . ALA B 1 136 ? -26.125 5.098 -16.438 1 96.62 136 ALA B CA 1
ATOM 5423 C C . ALA B 1 136 ? -26.25 4.117 -17.594 1 96.62 136 ALA B C 1
ATOM 5425 O O . ALA B 1 136 ? -25.969 2.924 -17.438 1 96.62 136 ALA B O 1
ATOM 5426 N N . ASP B 1 137 ? -26.641 4.598 -18.734 1 96.19 137 ASP B N 1
ATOM 5427 C CA . ASP B 1 137 ? -26.938 3.713 -19.859 1 96.19 137 ASP B CA 1
ATOM 5428 C C . ASP B 1 137 ? -25.672 3.162 -20.484 1 96.19 137 ASP B C 1
ATOM 5430 O O . ASP B 1 137 ? -25.719 2.312 -21.375 1 96.19 137 ASP B O 1
ATOM 5434 N N . GLN B 1 138 ? -24.469 3.564 -19.969 1 97 138 GLN B N 1
ATOM 5435 C CA . GLN B 1 138 ? -23.188 3.045 -20.422 1 97 138 GLN B CA 1
ATOM 5436 C C . GLN B 1 138 ? -22.766 1.829 -19.609 1 97 138 GLN B C 1
ATOM 5438 O O . GLN B 1 138 ? -21.766 1.182 -19.938 1 97 138 GLN B O 1
ATOM 5443 N N . THR B 1 139 ? -23.5 1.464 -18.641 1 97.94 139 THR B N 1
ATOM 5444 C CA . THR B 1 139 ? -23.078 0.483 -17.641 1 97.94 139 THR B CA 1
ATOM 5445 C C . THR B 1 139 ? -22.734 -0.846 -18.312 1 97.94 139 THR B C 1
ATOM 5447 O O . THR B 1 139 ? -21.609 -1.347 -18.156 1 97.94 139 THR B O 1
ATOM 5450 N N . ASP B 1 140 ? -23.625 -1.388 -19.125 1 97.81 140 ASP B N 1
ATOM 5451 C CA . ASP B 1 140 ? -23.375 -2.676 -19.766 1 97.81 140 ASP B CA 1
ATOM 5452 C C . ASP B 1 140 ? -22.172 -2.598 -20.703 1 97.81 140 ASP B C 1
ATOM 5454 O O . ASP B 1 140 ? -21.312 -3.475 -20.672 1 97.81 140 ASP B O 1
ATOM 5458 N N . GLU B 1 141 ? -22.141 -1.54 -21.469 1 97.56 141 GLU B N 1
ATOM 5459 C CA . GLU B 1 141 ? -21.078 -1.345 -22.453 1 97.56 141 GLU B CA 1
ATOM 5460 C C . GLU B 1 141 ? -19.703 -1.331 -21.797 1 97.56 141 GLU B C 1
ATOM 5462 O O . GLU B 1 141 ? -18.797 -2.061 -22.203 1 97.56 141 GLU B O 1
ATOM 5467 N N . ILE B 1 142 ? -19.578 -0.604 -20.75 1 98.31 142 ILE B N 1
ATOM 5468 C CA . ILE B 1 142 ? -18.281 -0.37 -20.125 1 98.31 142 ILE B CA 1
ATOM 5469 C C . ILE B 1 142 ? -17.875 -1.596 -19.312 1 98.31 142 ILE B C 1
ATOM 5471 O O . ILE B 1 142 ? -16.719 -2.033 -19.375 1 98.31 142 ILE B O 1
ATOM 5475 N N . ILE B 1 143 ? -18.766 -2.189 -18.578 1 98.56 143 ILE B N 1
ATOM 5476 C CA . ILE B 1 143 ? -18.438 -3.359 -17.766 1 98.56 143 ILE B CA 1
ATOM 5477 C C . ILE B 1 143 ? -18.125 -4.543 -18.688 1 98.56 143 ILE B C 1
ATOM 5479 O O . ILE B 1 143 ? -17.172 -5.289 -18.422 1 98.56 143 ILE B O 1
ATOM 5483 N N . HIS B 1 144 ? -18.906 -4.703 -19.781 1 98.5 144 HIS B N 1
ATOM 5484 C CA . HIS B 1 144 ? -18.609 -5.75 -20.766 1 98.5 144 HIS B CA 1
ATOM 5485 C C . HIS B 1 144 ? -17.219 -5.551 -21.359 1 98.5 144 HIS B C 1
ATOM 5487 O O . HIS B 1 144 ? -16.469 -6.516 -21.531 1 98.5 144 HIS B O 1
ATOM 5493 N N . GLU B 1 145 ? -16.891 -4.324 -21.688 1 98.5 145 GLU B N 1
ATOM 5494 C CA . GLU B 1 145 ? -15.586 -4.051 -22.266 1 98.5 145 GLU B CA 1
ATOM 5495 C C . GLU B 1 145 ? -14.469 -4.336 -21.266 1 98.5 145 GLU B C 1
ATOM 5497 O O . GLU B 1 145 ? -13.43 -4.887 -21.625 1 98.5 145 GLU B O 1
ATOM 5502 N N . ALA B 1 146 ? -14.703 -3.973 -20.016 1 98.69 146 ALA B N 1
ATOM 5503 C CA . ALA B 1 146 ? -13.719 -4.242 -18.969 1 98.69 146 ALA B CA 1
ATOM 5504 C C . ALA B 1 146 ? -13.461 -5.738 -18.828 1 98.69 146 ALA B C 1
ATOM 5506 O O . ALA B 1 146 ? -12.312 -6.176 -18.781 1 98.69 146 ALA B O 1
ATOM 5507 N N . ILE B 1 147 ? -14.523 -6.508 -18.781 1 98.62 147 ILE B N 1
ATOM 5508 C CA . ILE B 1 147 ? -14.406 -7.953 -18.641 1 98.62 147 ILE B CA 1
ATOM 5509 C C . ILE B 1 147 ? -13.766 -8.555 -19.891 1 98.62 147 ILE B C 1
ATOM 5511 O O . ILE B 1 147 ? -12.867 -9.391 -19.797 1 98.62 147 ILE B O 1
ATOM 5515 N N . ARG B 1 148 ? -14.211 -8.102 -21.078 1 97.94 148 ARG B N 1
ATOM 5516 C CA . ARG B 1 148 ? -13.664 -8.578 -22.344 1 97.94 148 ARG B CA 1
ATOM 5517 C C . ARG B 1 148 ? -12.164 -8.344 -22.422 1 97.94 148 ARG B C 1
ATOM 5519 O O . ARG B 1 148 ? -11.398 -9.266 -22.719 1 97.94 148 ARG B O 1
ATOM 5526 N N . ARG B 1 149 ? -11.727 -7.168 -22.062 1 97.81 149 ARG B N 1
ATOM 5527 C CA . ARG B 1 149 ? -10.312 -6.812 -22.109 1 97.81 149 ARG B CA 1
ATOM 5528 C C . ARG B 1 149 ? -9.516 -7.578 -21.047 1 97.81 149 ARG B C 1
ATOM 5530 O O . ARG B 1 149 ? -8.383 -7.992 -21.297 1 97.81 149 ARG B O 1
ATOM 5537 N N . ALA B 1 150 ? -10.094 -7.738 -19.922 1 98.19 150 ALA B N 1
ATOM 5538 C CA . ALA B 1 150 ? -9.406 -8.406 -18.812 1 98.19 150 ALA B CA 1
ATOM 5539 C C . ALA B 1 150 ? -9.156 -9.875 -19.125 1 98.19 150 ALA B C 1
ATOM 5541 O O . ALA B 1 150 ? -8.133 -10.438 -18.719 1 98.19 150 ALA B O 1
ATOM 5542 N N . LEU B 1 151 ? -10.039 -10.508 -19.922 1 97.25 151 LEU B N 1
ATOM 5543 C CA . LEU B 1 151 ? -9.992 -11.961 -20.078 1 97.25 151 LEU B CA 1
ATOM 5544 C C . LEU B 1 151 ? -9.43 -12.336 -21.438 1 97.25 151 LEU B C 1
ATOM 5546 O O . LEU B 1 151 ? -9.062 -13.492 -21.672 1 97.25 151 LEU B O 1
ATOM 5550 N N . SER B 1 152 ? -9.312 -11.383 -22.406 1 95 152 SER B N 1
ATOM 5551 C CA . SER B 1 152 ? -8.883 -11.703 -23.766 1 95 152 SER B CA 1
ATOM 5552 C C . SER B 1 152 ? -7.383 -11.5 -23.922 1 95 152 SER B C 1
ATOM 5554 O O . SER B 1 152 ? -6.785 -10.664 -23.25 1 95 152 SER B O 1
ATOM 5556 N N . GLY B 1 153 ? -6.812 -12.297 -24.875 1 94.12 153 GLY B N 1
ATOM 5557 C CA . GLY B 1 153 ? -5.367 -12.242 -25.016 1 94.12 153 GLY B CA 1
ATOM 5558 C C . GLY B 1 153 ? -4.625 -12.641 -23.75 1 94.12 153 GLY B C 1
ATOM 5559 O O . GLY B 1 153 ? -4.945 -13.656 -23.141 1 94.12 153 GLY B O 1
ATOM 5560 N N . THR B 1 154 ? -3.604 -11.922 -23.5 1 94.31 154 THR B N 1
ATOM 5561 C CA . THR B 1 154 ? -3.01 -12.078 -22.172 1 94.31 154 THR B CA 1
ATOM 5562 C C . THR B 1 154 ? -3.908 -11.469 -21.094 1 94.31 154 THR B C 1
ATOM 5564 O O . THR B 1 154 ? -4.188 -10.273 -21.125 1 94.31 154 THR B O 1
ATOM 5567 N N . PRO B 1 155 ? -4.445 -12.289 -20.219 1 96.44 155 PRO B N 1
ATOM 5568 C CA . PRO B 1 155 ? -5.324 -11.727 -19.203 1 96.44 155 PRO B CA 1
ATOM 5569 C C . PRO B 1 155 ? -4.637 -10.656 -18.359 1 96.44 155 PRO B C 1
ATOM 5571 O O . PRO B 1 155 ? -3.406 -10.633 -18.266 1 96.44 155 PRO B O 1
ATOM 5574 N N . GLY B 1 156 ? -5.418 -9.75 -17.719 1 97.62 156 GLY B N 1
ATOM 5575 C CA . GLY B 1 156 ? -4.895 -8.672 -16.891 1 97.62 156 GLY B CA 1
ATOM 5576 C C . GLY B 1 156 ? -5.98 -7.816 -16.266 1 97.62 156 GLY B C 1
ATOM 5577 O O . GLY B 1 156 ? -7.168 -8.102 -16.422 1 97.62 156 GLY B O 1
ATOM 5578 N N . PRO B 1 157 ? -5.586 -6.809 -15.555 1 98.56 157 PRO B N 1
ATOM 5579 C CA . PRO B 1 157 ? -6.547 -5.988 -14.812 1 98.56 157 PRO B CA 1
ATOM 5580 C C . PRO B 1 157 ? -7.215 -4.926 -15.68 1 98.56 157 PRO B C 1
ATOM 5582 O O . PRO B 1 157 ? -6.66 -4.52 -16.703 1 98.56 157 PRO B O 1
ATOM 5585 N N . ALA B 1 158 ? -8.406 -4.531 -15.266 1 98.69 158 ALA B N 1
ATOM 5586 C CA . ALA B 1 158 ? -9.117 -3.367 -15.789 1 98.69 158 ALA B CA 1
ATOM 5587 C C . ALA B 1 158 ? -9.609 -2.471 -14.648 1 98.69 158 ALA B C 1
ATOM 5589 O O . ALA B 1 158 ? -9.766 -2.928 -13.516 1 98.69 158 ALA B O 1
ATOM 5590 N N . TYR B 1 159 ? -9.789 -1.173 -14.961 1 98.12 159 TYR B N 1
ATOM 5591 C CA . TYR B 1 159 ? -10.258 -0.189 -13.992 1 98.12 159 TYR B CA 1
ATOM 5592 C C . TYR B 1 159 ? -11.477 0.556 -14.516 1 98.12 159 TYR B C 1
ATOM 5594 O O . TYR B 1 159 ? -11.469 1.059 -15.648 1 98.12 159 TYR B O 1
ATOM 5602 N N . VAL B 1 160 ? -12.57 0.55 -13.703 1 97.69 160 VAL B N 1
ATOM 5603 C CA . VAL B 1 160 ? -13.766 1.316 -14.031 1 97.69 160 VAL B CA 1
ATOM 5604 C C . VAL B 1 160 ? -14.172 2.174 -12.836 1 97.69 160 VAL B C 1
ATOM 5606 O O . VAL B 1 160 ? -14.242 1.684 -11.703 1 97.69 160 VAL B O 1
ATOM 5609 N N . GLU B 1 161 ? -14.336 3.443 -13.039 1 95.88 161 GLU B N 1
ATOM 5610 C CA . GLU B 1 161 ? -14.859 4.309 -11.984 1 95.88 161 GLU B CA 1
ATOM 5611 C C . GLU B 1 161 ? -16.219 4.898 -12.383 1 95.88 161 GLU B C 1
ATOM 5613 O O . GLU B 1 161 ? -16.672 4.711 -13.508 1 95.88 161 GLU B O 1
ATOM 5618 N N . PHE B 1 162 ? -16.953 5.477 -11.414 1 92.94 162 PHE B N 1
ATOM 5619 C CA . PHE B 1 162 ? -18.188 6.184 -11.703 1 92.94 162 PHE B CA 1
ATOM 5620 C C . PHE B 1 162 ? -18.406 7.324 -10.719 1 92.94 162 PHE B C 1
ATOM 5622 O O . PHE B 1 162 ? -18.031 7.227 -9.547 1 92.94 162 PHE B O 1
ATOM 5629 N N . PRO B 1 163 ? -19.031 8.398 -11.203 1 90.06 163 PRO B N 1
ATOM 5630 C CA . PRO B 1 163 ? -19.438 9.469 -10.281 1 90.06 163 PRO B CA 1
ATOM 5631 C C . PRO B 1 163 ? -20.547 9.047 -9.328 1 90.06 163 PRO B C 1
ATOM 5633 O O . PRO B 1 163 ? -21.391 8.227 -9.68 1 90.06 163 PRO B O 1
ATOM 5636 N N . SER B 1 164 ? -20.594 9.672 -8.227 1 84.69 164 SER B N 1
ATOM 5637 C CA . SER B 1 164 ? -21.469 9.289 -7.117 1 84.69 164 SER B CA 1
ATOM 5638 C C . SER B 1 164 ? -22.938 9.344 -7.523 1 84.69 164 SER B C 1
ATOM 5640 O O . SER B 1 164 ? -23.766 8.57 -7.016 1 84.69 164 SER B O 1
ATOM 5642 N N . HIS B 1 165 ? -23.344 10.148 -8.445 1 86.69 165 HIS B N 1
ATOM 5643 C CA . HIS B 1 165 ? -24.75 10.328 -8.773 1 86.69 165 HIS B CA 1
ATOM 5644 C C . HIS B 1 165 ? -25.234 9.242 -9.727 1 86.69 165 HIS B C 1
ATOM 5646 O O . HIS B 1 165 ? -26.438 9.047 -9.898 1 86.69 165 HIS B O 1
ATOM 5652 N N . VAL B 1 166 ? -24.328 8.484 -10.281 1 93.5 166 VAL B N 1
ATOM 5653 C CA . VAL B 1 166 ? -24.688 7.535 -11.336 1 93.5 166 VAL B CA 1
ATOM 5654 C C . VAL B 1 166 ? -25.156 6.223 -10.711 1 93.5 166 VAL B C 1
ATOM 5656 O O . VAL B 1 166 ? -26.047 5.559 -11.242 1 93.5 166 VAL B O 1
ATOM 5659 N N . ILE B 1 167 ? -24.734 5.863 -9.641 1 91.56 167 ILE B N 1
ATOM 5660 C CA . ILE B 1 167 ? -24.812 4.512 -9.094 1 91.56 167 ILE B CA 1
ATOM 5661 C C . ILE B 1 167 ? -26.25 4.195 -8.703 1 91.56 167 ILE B C 1
ATOM 5663 O O . ILE B 1 167 ? -26.672 3.035 -8.734 1 91.56 167 ILE B O 1
ATOM 5667 N N . LEU B 1 168 ? -27.078 5.242 -8.438 1 94 168 LEU B N 1
ATOM 5668 C CA . LEU B 1 168 ? -28.438 5.023 -7.996 1 94 168 LEU B CA 1
ATOM 5669 C C . LEU B 1 168 ? -29.422 5.23 -9.141 1 94 168 LEU B C 1
ATOM 5671 O O . LEU B 1 168 ? -30.625 5 -8.984 1 94 168 LEU B O 1
ATOM 5675 N N . GLU B 1 169 ? -28.891 5.645 -10.273 1 96.25 169 GLU B N 1
ATOM 5676 C CA . GLU B 1 169 ? -29.766 5.824 -11.43 1 96.25 169 GLU B CA 1
ATOM 5677 C C . GLU B 1 169 ? -30.359 4.496 -11.883 1 96.25 169 GLU B C 1
ATOM 5679 O O . GLU B 1 169 ? -29.703 3.457 -11.812 1 96.25 169 GLU B O 1
ATOM 5684 N N . GLU B 1 170 ? -31.594 4.574 -12.391 1 96.88 170 GLU B N 1
ATOM 5685 C CA . GLU B 1 170 ? -32.312 3.379 -12.812 1 96.88 170 GLU B CA 1
ATOM 5686 C C . GLU B 1 170 ? -32.156 3.145 -14.312 1 96.88 170 GLU B C 1
ATOM 5688 O O . GLU B 1 170 ? -32.156 4.094 -15.094 1 96.88 170 GLU B O 1
ATOM 5693 N N . LEU B 1 171 ? -32.031 1.846 -14.625 1 96.69 171 LEU B N 1
ATOM 5694 C CA . LEU B 1 171 ? -31.875 1.416 -16.016 1 96.69 171 LEU B CA 1
ATOM 5695 C C . LEU B 1 171 ? -33.031 0.501 -16.422 1 96.69 171 LEU B C 1
ATOM 5697 O O . LEU B 1 171 ? -33.469 -0.332 -15.633 1 96.69 171 LEU B O 1
ATOM 5701 N N . ASP B 1 172 ? -33.531 0.838 -17.594 1 95.94 172 ASP B N 1
ATOM 5702 C CA . ASP B 1 172 ? -34.469 -0.103 -18.234 1 95.94 172 ASP B CA 1
ATOM 5703 C C . ASP B 1 172 ? -33.719 -0.946 -19.281 1 95.94 172 ASP B C 1
ATOM 5705 O O . ASP B 1 172 ? -33.594 -0.534 -20.422 1 95.94 172 ASP B O 1
ATOM 5709 N N . VAL B 1 173 ? -33.281 -2.105 -18.828 1 95 173 VAL B N 1
ATOM 5710 C CA . VAL B 1 173 ? -32.406 -2.943 -19.656 1 95 173 VAL B CA 1
ATOM 5711 C C . VAL B 1 173 ? -32.844 -4.398 -19.562 1 95 173 VAL B C 1
ATOM 5713 O O . VAL B 1 173 ? -33.438 -4.812 -18.562 1 95 173 VAL B O 1
ATOM 5716 N N . PRO B 1 174 ? -32.656 -5.176 -20.609 1 95 174 PRO B N 1
ATOM 5717 C CA . PRO B 1 174 ? -32.969 -6.609 -20.547 1 95 174 PRO B CA 1
ATOM 5718 C C . PRO B 1 174 ? -32.031 -7.371 -19.609 1 95 174 PRO B C 1
ATOM 5720 O O . PRO B 1 174 ? -31.109 -6.785 -19.047 1 95 174 PRO B O 1
ATOM 5723 N N . ASP B 1 175 ? -32.344 -8.641 -19.453 1 96.19 175 ASP B N 1
ATOM 5724 C CA . ASP B 1 175 ? -31.484 -9.508 -18.641 1 96.19 175 ASP B CA 1
ATOM 5725 C C . ASP B 1 175 ? -30.047 -9.5 -19.156 1 96.19 175 ASP B C 1
ATOM 5727 O O . ASP B 1 175 ? -29.812 -9.344 -20.359 1 96.19 175 ASP B O 1
ATOM 5731 N N . PRO B 1 176 ? -29.062 -9.664 -18.297 1 96.75 176 PRO B N 1
ATOM 5732 C CA . PRO B 1 176 ? -27.656 -9.672 -18.734 1 96.75 176 PRO B CA 1
ATOM 5733 C C . PRO B 1 176 ? -27.375 -10.758 -19.766 1 96.75 176 PRO B C 1
ATOM 5735 O O . PRO B 1 176 ? -27.906 -11.867 -19.656 1 96.75 176 PRO B O 1
ATOM 5738 N N . LEU B 1 177 ? -26.516 -10.422 -20.703 1 96.25 177 LEU B N 1
ATOM 5739 C CA . LEU B 1 177 ? -26.062 -11.398 -21.688 1 96.25 177 LEU B CA 1
ATOM 5740 C C . LEU B 1 177 ? -25.141 -12.438 -21.031 1 96.25 177 LEU B C 1
ATOM 5742 O O . LEU B 1 177 ? -24.328 -12.094 -20.188 1 96.25 177 LEU B O 1
ATOM 5746 N N . PRO B 1 178 ? -25.375 -13.695 -21.422 1 96.44 178 PRO B N 1
ATOM 5747 C CA . PRO B 1 178 ? -24.344 -14.641 -21.031 1 96.44 178 PRO B CA 1
ATOM 5748 C C . PRO B 1 178 ? -22.984 -14.344 -21.688 1 96.44 178 PRO B C 1
ATOM 5750 O O . PRO B 1 178 ? -22.938 -13.688 -22.719 1 96.44 178 PRO B O 1
ATOM 5753 N N . PRO B 1 179 ? -21.906 -14.828 -21.125 1 96.69 179 PRO B N 1
ATOM 5754 C CA . PRO B 1 179 ? -20.562 -14.477 -21.578 1 96.69 179 PRO B CA 1
ATOM 5755 C C . PRO B 1 179 ? -20.359 -14.711 -23.078 1 96.69 179 PRO B C 1
ATOM 5757 O O . PRO B 1 179 ? -19.797 -13.859 -23.766 1 96.69 179 PRO B O 1
ATOM 5760 N N . ASN B 1 180 ? -20.891 -15.758 -23.719 1 95.88 180 ASN B N 1
ATOM 5761 C CA . ASN B 1 180 ? -20.625 -16.141 -25.094 1 95.88 180 ASN B CA 1
ATOM 5762 C C . ASN B 1 180 ? -21.328 -15.203 -26.078 1 95.88 180 ASN B C 1
ATOM 5764 O O . ASN B 1 180 ? -21.062 -15.234 -27.281 1 95.88 180 ASN B O 1
ATOM 5768 N N . ARG B 1 181 ? -22.141 -14.352 -25.547 1 96.62 181 ARG B N 1
ATOM 5769 C CA . ARG B 1 181 ? -22.891 -13.477 -26.438 1 96.62 181 ARG B CA 1
ATOM 5770 C C . ARG B 1 181 ? -22.219 -12.117 -26.578 1 96.62 181 ARG B C 1
ATOM 5772 O O . ARG B 1 181 ? -22.531 -11.352 -27.484 1 96.62 181 ARG B O 1
ATOM 5779 N N . TYR B 1 182 ? -21.203 -11.789 -25.688 1 95.19 182 TYR B N 1
ATOM 5780 C CA . TYR B 1 182 ? -20.578 -10.477 -25.828 1 95.19 182 TYR B CA 1
ATOM 5781 C C . TYR B 1 182 ? -19.062 -10.594 -25.891 1 95.19 182 TYR B C 1
ATOM 5783 O O . TYR B 1 182 ? -18.375 -9.602 -26.141 1 95.19 182 TYR B O 1
ATOM 5791 N N . ARG B 1 183 ? -18.484 -11.828 -25.672 1 94.75 183 ARG B N 1
ATOM 5792 C CA . ARG B 1 183 ? -17.047 -12.023 -25.812 1 94.75 183 ARG B CA 1
ATOM 5793 C C . ARG B 1 183 ? -16.734 -13.438 -26.297 1 94.75 183 ARG B C 1
ATOM 5795 O O . ARG B 1 183 ? -17.594 -14.32 -26.234 1 94.75 183 ARG B O 1
ATOM 5802 N N . LEU B 1 184 ? -15.523 -13.562 -26.734 1 92.62 184 LEU B N 1
ATOM 5803 C CA . LEU B 1 184 ? -15.07 -14.875 -27.188 1 92.62 184 LEU B CA 1
ATOM 5804 C C . LEU B 1 184 ? -14.805 -15.789 -25.984 1 92.62 184 LEU B C 1
ATOM 5806 O O . LEU B 1 184 ? -14.148 -15.383 -25.016 1 92.62 184 LEU B O 1
ATOM 5810 N N . VAL B 1 185 ? -15.43 -17.016 -26.016 1 94.69 185 VAL B N 1
ATOM 5811 C CA . VAL B 1 185 ? -15.219 -18 -24.969 1 94.69 185 VAL B CA 1
ATOM 5812 C C . VAL B 1 185 ? -14.766 -19.312 -25.578 1 94.69 185 VAL B C 1
ATOM 5814 O O . VAL B 1 185 ? -15.211 -19.703 -26.656 1 94.69 185 VAL B O 1
ATOM 5817 N N . ASP B 1 186 ? -13.844 -20.016 -24.969 1 95 186 ASP B N 1
ATOM 5818 C CA . ASP B 1 186 ? -13.391 -21.359 -25.312 1 95 186 ASP B CA 1
ATOM 5819 C C . ASP B 1 186 ? -12.969 -21.453 -26.766 1 95 186 ASP B C 1
ATOM 5821 O O . ASP B 1 186 ? -13.344 -22.391 -27.469 1 95 186 ASP B O 1
ATOM 5825 N N . GLN B 1 187 ? -12.25 -20.406 -27.156 1 94.75 187 GLN B N 1
ATOM 5826 C CA . GLN B 1 187 ? -11.82 -20.375 -28.547 1 94.75 187 GLN B CA 1
ATOM 5827 C C . GLN B 1 187 ? -10.859 -21.516 -28.859 1 94.75 187 GLN B C 1
ATOM 5829 O O . GLN B 1 187 ? -9.883 -21.734 -28.141 1 94.75 187 GLN B O 1
ATOM 5834 N N . GLY B 1 188 ? -11.156 -22.297 -29.938 1 96.75 188 GLY B N 1
ATOM 5835 C CA . GLY B 1 188 ? -10.258 -23.312 -30.438 1 96.75 188 GLY B CA 1
ATOM 5836 C C . GLY B 1 188 ? -9.234 -22.797 -31.422 1 96.75 188 GLY B C 1
ATOM 5837 O O . GLY B 1 188 ? -9.281 -21.625 -31.797 1 96.75 188 GLY B O 1
ATOM 5838 N N . ALA B 1 189 ? -8.258 -23.688 -31.734 1 98 189 ALA B N 1
ATOM 5839 C CA . ALA B 1 189 ? -7.262 -23.375 -32.75 1 98 189 ALA B CA 1
ATOM 5840 C C . ALA B 1 189 ? -7.684 -23.922 -34.125 1 98 189 ALA B C 1
ATOM 5842 O O . ALA B 1 189 ? -8.648 -24.672 -34.219 1 98 189 ALA B O 1
ATOM 5843 N N . GLY B 1 190 ? -7.035 -23.516 -35.156 1 96.81 190 GLY B N 1
ATOM 5844 C CA . GLY B 1 190 ? -7.344 -23.969 -36.5 1 96.81 190 GLY B CA 1
ATOM 5845 C C . GLY B 1 190 ? -7.137 -25.453 -36.719 1 96.81 190 GLY B C 1
ATOM 5846 O O . GLY B 1 190 ? -6.176 -26.031 -36.188 1 96.81 190 GLY B O 1
ATOM 5847 N N . THR B 1 191 ? -8 -26.094 -37.531 1 96.69 191 THR B N 1
ATOM 5848 C CA . THR B 1 191 ? -7.988 -27.531 -37.75 1 96.69 191 THR B CA 1
ATOM 5849 C C . THR B 1 191 ? -6.68 -27.984 -38.375 1 96.69 191 THR B C 1
ATOM 5851 O O . THR B 1 191 ? -6.156 -29.047 -38.062 1 96.69 191 THR B O 1
ATOM 5854 N N . ARG B 1 192 ? -6.199 -27.203 -39.25 1 97.56 192 ARG B N 1
ATOM 5855 C CA . ARG B 1 192 ? -4.941 -27.531 -39.938 1 97.56 192 ARG B CA 1
ATOM 5856 C C . ARG B 1 192 ? -3.785 -27.562 -38.938 1 97.56 192 ARG B C 1
ATOM 5858 O O . ARG B 1 192 ? -2.984 -28.5 -38.938 1 97.56 192 ARG B O 1
ATOM 5865 N N . GLU B 1 193 ? -3.703 -26.5 -38.125 1 98.06 193 GLU B N 1
ATOM 5866 C CA . GLU B 1 193 ? -2.639 -26.406 -37.125 1 98.06 193 GLU B CA 1
ATOM 5867 C C . GLU B 1 193 ? -2.756 -27.516 -36.094 1 98.06 193 GLU B C 1
ATOM 5869 O O . GLU B 1 193 ? -1.748 -28.078 -35.656 1 98.06 193 GLU B O 1
ATOM 5874 N N . VAL B 1 194 ? -3.986 -27.859 -35.75 1 98.5 194 VAL B N 1
ATOM 5875 C CA . VAL B 1 194 ? -4.211 -28.953 -34.812 1 98.5 194 VAL B CA 1
ATOM 5876 C C . VAL B 1 194 ? -3.707 -30.266 -35.406 1 98.5 194 VAL B C 1
ATOM 5878 O O . VAL B 1 194 ? -3.039 -31.047 -34.719 1 98.5 194 VAL B O 1
ATOM 5881 N N . ALA B 1 195 ? -4 -30.5 -36.656 1 98.19 195 ALA B N 1
ATOM 5882 C CA . ALA B 1 195 ? -3.549 -31.703 -37.344 1 98.19 195 ALA B CA 1
ATOM 5883 C C . ALA B 1 195 ? -2.023 -31.781 -37.406 1 98.19 195 ALA B C 1
ATOM 5885 O O . ALA B 1 195 ? -1.438 -32.844 -37.188 1 98.19 195 ALA B O 1
ATOM 5886 N N . GLU B 1 196 ? -1.438 -30.703 -37.625 1 98.5 196 GLU B N 1
ATOM 5887 C CA . GLU B 1 196 ? 0.02 -30.641 -37.656 1 98.5 196 GLU B CA 1
ATOM 5888 C C . GLU B 1 196 ? 0.62 -30.938 -36.312 1 98.5 196 GLU B C 1
ATOM 5890 O O . GLU B 1 196 ? 1.605 -31.672 -36.188 1 98.5 196 GLU B O 1
ATOM 5895 N N . ALA B 1 197 ? 0.039 -30.375 -35.281 1 98.75 197 ALA B N 1
ATOM 5896 C CA . ALA B 1 197 ? 0.505 -30.609 -33.938 1 98.75 197 ALA B CA 1
ATOM 5897 C C . ALA B 1 197 ? 0.373 -32.094 -33.562 1 98.75 197 ALA B C 1
ATOM 5899 O O . ALA B 1 197 ? 1.283 -32.688 -32.969 1 98.75 197 ALA B O 1
ATOM 5900 N N . VAL B 1 198 ? -0.737 -32.656 -33.969 1 98.44 198 VAL B N 1
ATOM 5901 C CA . VAL B 1 198 ? -1.013 -34.062 -33.688 1 98.44 198 VAL B CA 1
ATOM 5902 C C . VAL B 1 198 ? 0.014 -34.938 -34.375 1 98.44 198 VAL B C 1
ATOM 5904 O O . VAL B 1 198 ? 0.492 -35.938 -33.812 1 98.44 198 VAL B O 1
ATOM 5907 N N . GLN B 1 199 ? 0.344 -34.625 -35.562 1 98.19 199 GLN B N 1
ATOM 5908 C CA . GLN B 1 199 ? 1.358 -35.375 -36.281 1 98.19 199 GLN B CA 1
ATOM 5909 C C . GLN B 1 199 ? 2.709 -35.312 -35.594 1 98.19 199 GLN B C 1
ATOM 5911 O O . GLN B 1 199 ? 3.377 -36.344 -35.438 1 98.19 199 GLN B O 1
ATOM 5916 N N . LEU B 1 200 ? 3.072 -34.156 -35.125 1 98.38 200 LEU B N 1
ATOM 5917 C CA . LEU B 1 200 ? 4.328 -34 -34.406 1 98.38 200 LEU B CA 1
ATOM 5918 C C . LEU B 1 200 ? 4.324 -34.812 -33.094 1 98.38 200 LEU B C 1
ATOM 5920 O O . LEU B 1 200 ? 5.328 -35.469 -32.75 1 98.38 200 LEU B O 1
ATOM 5924 N N . ILE B 1 201 ? 3.207 -34.844 -32.438 1 98.38 201 ILE B N 1
ATOM 5925 C CA . ILE B 1 201 ? 3.09 -35.562 -31.172 1 98.38 201 ILE B CA 1
ATOM 5926 C C . ILE B 1 201 ? 3.244 -37.062 -31.438 1 98.38 201 ILE B C 1
ATOM 5928 O O . ILE B 1 201 ? 3.977 -37.75 -30.719 1 98.38 201 ILE B O 1
ATOM 5932 N N . ARG B 1 202 ? 2.697 -37.562 -32.5 1 96.94 202 ARG B N 1
ATOM 5933 C CA . ARG B 1 202 ? 2.729 -39 -32.812 1 96.94 202 ARG B CA 1
ATOM 5934 C C . ARG B 1 202 ? 4.133 -39.438 -33.219 1 96.94 202 ARG B C 1
ATOM 5936 O O . ARG B 1 202 ? 4.551 -40.531 -32.906 1 96.94 202 ARG B O 1
ATOM 5943 N N . GLU B 1 203 ? 4.844 -38.562 -33.781 1 96.06 203 GLU B N 1
ATOM 5944 C CA . GLU B 1 203 ? 6.141 -38.906 -34.375 1 96.06 203 GLU B CA 1
ATOM 5945 C C . GLU B 1 203 ? 7.266 -38.719 -33.344 1 96.06 203 GLU B C 1
ATOM 5947 O O . GLU B 1 203 ? 8.375 -39.219 -33.531 1 96.06 203 GLU B O 1
ATOM 5952 N N . ALA B 1 204 ? 6.949 -38.062 -32.281 1 96.56 204 ALA B N 1
ATOM 5953 C CA . ALA B 1 204 ? 7.984 -37.75 -31.312 1 96.56 204 ALA B CA 1
ATOM 5954 C C . ALA B 1 204 ? 8.5 -39 -30.609 1 96.56 204 ALA B C 1
ATOM 5956 O O . ALA B 1 204 ? 7.734 -39.906 -30.328 1 96.56 204 ALA B O 1
ATOM 5957 N N . LYS B 1 205 ? 9.781 -38.969 -30.281 1 95.69 205 LYS B N 1
ATOM 5958 C CA . LYS B 1 205 ? 10.398 -40.062 -29.531 1 95.69 205 LYS B CA 1
ATOM 5959 C C . LYS B 1 205 ? 10.43 -39.75 -28.031 1 95.69 205 LYS B C 1
ATOM 5961 O O . LYS B 1 205 ? 10.227 -40.625 -27.219 1 95.69 205 LYS B O 1
ATOM 5966 N N . SER B 1 206 ? 10.734 -38.5 -27.734 1 96.5 206 SER B N 1
ATOM 5967 C CA . SER B 1 206 ? 10.828 -38.062 -26.344 1 96.5 206 SER B CA 1
ATOM 5968 C C . SER B 1 206 ? 10.062 -36.781 -26.125 1 96.5 206 SER B C 1
ATOM 5970 O O . SER B 1 206 ? 10.656 -35.75 -25.75 1 96.5 206 SER B O 1
ATOM 5972 N N . PRO B 1 207 ? 8.719 -36.812 -26.219 1 98 207 PRO B N 1
ATOM 5973 C CA . PRO B 1 207 ? 7.93 -35.594 -26.016 1 98 207 PRO B CA 1
ATOM 5974 C C . PRO B 1 207 ? 7.836 -35.219 -24.547 1 98 207 PRO B C 1
ATOM 5976 O O . PRO B 1 207 ? 7.891 -36.062 -23.656 1 98 207 PRO B O 1
ATOM 5979 N N . ILE B 1 208 ? 7.73 -33.938 -24.281 1 98.12 208 ILE B N 1
ATOM 5980 C CA . ILE B 1 208 ? 7.398 -33.406 -22.969 1 98.12 208 ILE B CA 1
ATOM 5981 C C . ILE B 1 208 ? 6.207 -32.469 -23.062 1 98.12 208 ILE B C 1
ATOM 5983 O O . ILE B 1 208 ? 5.953 -31.891 -24.125 1 98.12 208 ILE B O 1
ATOM 5987 N N . LEU B 1 209 ? 5.438 -32.406 -22.047 1 98.31 209 LEU B N 1
ATOM 5988 C CA . LEU B 1 209 ? 4.359 -31.453 -21.891 1 98.31 209 LEU B CA 1
ATOM 5989 C C . LEU B 1 209 ? 4.738 -30.375 -20.891 1 98.31 209 LEU B C 1
ATOM 5991 O O . LEU B 1 209 ? 4.941 -30.656 -19.719 1 98.31 209 LEU B O 1
ATOM 5995 N N . LEU B 1 210 ? 4.941 -29.156 -21.359 1 97.5 210 LEU B N 1
ATOM 5996 C CA . LEU B 1 210 ? 5.254 -28 -20.5 1 97.5 210 LEU B CA 1
ATOM 5997 C C . LEU B 1 210 ? 3.979 -27.297 -20.062 1 97.5 210 LEU B C 1
ATOM 5999 O O . LEU B 1 210 ? 3.258 -26.734 -20.906 1 97.5 210 LEU B O 1
ATOM 6003 N N . VAL B 1 211 ? 3.773 -27.312 -18.797 1 96.44 211 VAL B N 1
ATOM 6004 C CA . VAL B 1 211 ? 2.533 -26.797 -18.234 1 96.44 211 VAL B CA 1
ATOM 6005 C C . VAL B 1 211 ? 2.801 -25.469 -17.516 1 96.44 211 VAL B C 1
ATOM 6007 O O . VAL B 1 211 ? 3.488 -25.438 -16.5 1 96.44 211 VAL B O 1
ATOM 6010 N N . GLY B 1 212 ? 2.203 -24.391 -18.078 1 94.62 212 GLY B N 1
ATOM 6011 C CA . GLY B 1 212 ? 2.332 -23.078 -17.484 1 94.62 212 GLY B CA 1
ATOM 6012 C C . GLY B 1 212 ? 1.233 -22.75 -16.484 1 94.62 212 GLY B C 1
ATOM 6013 O O . GLY B 1 212 ? 0.336 -23.578 -16.266 1 94.62 212 GLY B O 1
ATOM 6014 N N . HIS B 1 213 ? 1.363 -21.578 -15.914 1 93 213 HIS B N 1
ATOM 6015 C CA . HIS B 1 213 ? 0.435 -21.141 -14.883 1 93 213 HIS B CA 1
ATOM 6016 C C . HIS B 1 213 ? -0.971 -20.953 -15.445 1 93 213 HIS B C 1
ATOM 6018 O O . HIS B 1 213 ? -1.956 -21.062 -14.711 1 93 213 HIS B O 1
ATOM 6024 N N . GLY B 1 214 ? -1.06 -20.766 -16.75 1 94.06 214 GLY B N 1
ATOM 6025 C CA . GLY B 1 214 ? -2.352 -20.609 -17.406 1 94.06 214 GLY B CA 1
ATOM 6026 C C . GLY B 1 214 ? -3.244 -21.828 -17.25 1 94.06 214 GLY B C 1
ATOM 6027 O O . GLY B 1 214 ? -4.469 -21.703 -17.266 1 94.06 214 GLY B O 1
ATOM 6028 N N . VAL B 1 215 ? -2.615 -23.016 -17.094 1 96 215 VAL B N 1
ATOM 6029 C CA . VAL B 1 215 ? -3.387 -24.234 -16.938 1 96 215 VAL B CA 1
ATOM 6030 C C . VAL B 1 215 ? -4.137 -24.203 -15.602 1 96 215 VAL B C 1
ATOM 6032 O O . VAL B 1 215 ? -5.305 -24.594 -15.531 1 96 215 VAL B O 1
ATOM 6035 N N . HIS B 1 216 ? -3.455 -23.672 -14.578 1 94.75 216 HIS B N 1
ATOM 6036 C CA . HIS B 1 216 ? -4.102 -23.547 -13.273 1 94.75 216 HIS B CA 1
ATOM 6037 C C . HIS B 1 216 ? -5.172 -22.469 -13.297 1 94.75 216 HIS B C 1
ATOM 6039 O O . HIS B 1 216 ? -6.297 -22.688 -12.836 1 94.75 216 HIS B O 1
ATOM 6045 N N . THR B 1 217 ? -4.863 -21.281 -13.867 1 94.12 217 THR B N 1
ATOM 6046 C CA . THR B 1 217 ? -5.73 -20.109 -13.727 1 94.12 217 THR B CA 1
ATOM 6047 C C . THR B 1 217 ? -6.941 -20.234 -14.656 1 94.12 217 THR B C 1
ATOM 6049 O O . THR B 1 217 ? -7.977 -19.609 -14.414 1 94.12 217 THR B O 1
ATOM 6052 N N . SER B 1 218 ? -6.84 -21.078 -15.703 1 95.19 218 SER B N 1
ATOM 6053 C CA . SER B 1 218 ? -7.992 -21.344 -16.562 1 95.19 218 SER B CA 1
ATOM 6054 C C . SER B 1 218 ? -8.781 -22.547 -16.062 1 95.19 218 SER B C 1
ATOM 6056 O O . SER B 1 218 ? -9.836 -22.875 -16.625 1 95.19 218 SER B O 1
ATOM 6058 N N . ARG B 1 219 ? -8.234 -23.234 -15.062 1 95.56 219 ARG B N 1
ATOM 6059 C CA . ARG B 1 219 ? -8.859 -24.391 -14.438 1 95.56 219 ARG B CA 1
ATOM 6060 C C . ARG B 1 219 ? -9.039 -25.531 -15.438 1 95.56 219 ARG B C 1
ATOM 6062 O O . ARG B 1 219 ? -10.086 -26.188 -15.461 1 95.56 219 ARG B O 1
ATOM 6069 N N . THR B 1 220 ? -8 -25.766 -16.281 1 96.31 220 THR B N 1
ATOM 6070 C CA . THR B 1 220 ? -8.086 -26.75 -17.344 1 96.31 220 THR B CA 1
ATOM 6071 C C . THR B 1 220 ? -7.285 -28 -16.984 1 96.31 220 THR B C 1
ATOM 6073 O O . THR B 1 220 ? -6.883 -28.766 -17.875 1 96.31 220 THR B O 1
ATOM 6076 N N . GLN B 1 221 ? -7.09 -28.25 -15.719 1 95.94 221 GLN B N 1
ATOM 6077 C CA . GLN B 1 221 ? -6.207 -29.297 -15.234 1 95.94 221 GLN B CA 1
ATOM 6078 C C . GLN B 1 221 ? -6.688 -30.672 -15.695 1 95.94 221 GLN B C 1
ATOM 6080 O O . GLN B 1 221 ? -5.883 -31.5 -16.141 1 95.94 221 GLN B O 1
ATOM 6085 N N . GLN B 1 222 ? -7.949 -30.953 -15.695 1 95.94 222 GLN B N 1
ATOM 6086 C CA . GLN B 1 222 ? -8.469 -32.25 -16.062 1 95.94 222 GLN B CA 1
ATOM 6087 C C . GLN B 1 222 ? -8.242 -32.531 -17.547 1 95.94 222 GLN B C 1
ATOM 6089 O O . GLN B 1 222 ? -7.832 -33.656 -17.906 1 95.94 222 GLN B O 1
ATOM 6094 N N . GLN B 1 223 ? -8.469 -31.562 -18.375 1 97.19 223 GLN B N 1
ATOM 6095 C CA . GLN B 1 223 ? -8.234 -31.719 -19.812 1 97.19 223 GLN B CA 1
ATOM 6096 C C . GLN B 1 223 ? -6.746 -31.938 -20.094 1 97.19 223 GLN B C 1
ATOM 6098 O O . GLN B 1 223 ? -6.387 -32.75 -20.953 1 97.19 223 GLN B O 1
ATOM 6103 N N . VAL B 1 224 ? -5.965 -31.234 -19.375 1 98 224 VAL B N 1
ATOM 6104 C CA . VAL B 1 224 ? -4.523 -31.344 -19.562 1 98 224 VAL B CA 1
ATOM 6105 C C . VAL B 1 224 ? -4.051 -32.719 -19.094 1 98 224 VAL B C 1
ATOM 6107 O O . VAL B 1 224 ? -3.139 -33.312 -19.672 1 98 224 VAL B O 1
ATOM 6110 N N . ARG B 1 225 ? -4.688 -33.25 -18.031 1 98 225 ARG B N 1
ATOM 6111 C CA . ARG B 1 225 ? -4.395 -34.594 -17.578 1 98 225 ARG B CA 1
ATOM 6112 C C . ARG B 1 225 ? -4.652 -35.625 -18.703 1 98 225 ARG B C 1
ATOM 6114 O O . ARG B 1 225 ? -3.816 -36.469 -18.969 1 98 225 ARG B O 1
ATOM 6121 N N . GLU B 1 226 ? -5.773 -35.469 -19.375 1 98.25 226 GLU B N 1
ATOM 6122 C CA . GLU B 1 226 ? -6.117 -36.375 -20.469 1 98.25 226 GLU B CA 1
ATOM 6123 C C . GLU B 1 226 ? -5.09 -36.312 -21.594 1 98.25 226 GLU B C 1
ATOM 6125 O O . GLU B 1 226 ? -4.668 -37.344 -22.125 1 98.25 226 GLU B O 1
ATOM 6130 N N . LEU B 1 227 ? -4.707 -35.094 -21.906 1 98.69 227 LEU B N 1
ATOM 6131 C CA . LEU B 1 227 ? -3.705 -34.906 -22.953 1 98.69 227 LEU B CA 1
ATOM 6132 C C . LEU B 1 227 ? -2.385 -35.562 -22.562 1 98.69 227 LEU B C 1
ATOM 6134 O O . LEU B 1 227 ? -1.762 -36.25 -23.391 1 98.69 227 LEU B O 1
ATOM 6138 N N . ALA B 1 228 ? -1.972 -35.344 -21.344 1 98.12 228 ALA B N 1
ATOM 6139 C CA . ALA B 1 228 ? -0.716 -35.906 -20.844 1 98.12 228 ALA B CA 1
ATOM 6140 C C . ALA B 1 228 ? -0.737 -37.438 -20.906 1 98.12 228 ALA B C 1
ATOM 6142 O O . ALA B 1 228 ? 0.275 -38.062 -21.219 1 98.12 228 ALA B O 1
ATOM 6143 N N . GLU B 1 229 ? -1.859 -38.031 -20.578 1 97.5 229 GLU B N 1
ATOM 6144 C CA . GLU B 1 229 ? -2.01 -39.469 -20.609 1 97.5 229 GLU B CA 1
ATOM 6145 C C . GLU B 1 229 ? -1.935 -40 -22.031 1 97.5 229 GLU B C 1
ATOM 6147 O O . GLU B 1 229 ? -1.292 -41.031 -22.297 1 97.5 229 GLU B O 1
ATOM 6152 N N . LEU B 1 230 ? -2.545 -39.281 -22.969 1 98.06 230 LEU B N 1
ATOM 6153 C CA . LEU B 1 230 ? -2.516 -39.688 -24.375 1 98.06 230 LEU B CA 1
ATOM 6154 C C . LEU B 1 230 ? -1.113 -39.531 -24.953 1 98.06 230 LEU B C 1
ATOM 6156 O O . LEU B 1 230 ? -0.697 -40.312 -25.812 1 98.06 230 LEU B O 1
ATOM 6160 N N . MET B 1 231 ? -0.4 -38.531 -24.484 1 98.12 231 MET B N 1
ATOM 6161 C CA . MET B 1 231 ? 0.965 -38.312 -24.938 1 98.12 231 MET B CA 1
ATOM 6162 C C . MET B 1 231 ? 1.941 -39.25 -24.25 1 98.12 231 MET B C 1
ATOM 6164 O O . MET B 1 231 ? 3.057 -39.469 -24.734 1 98.12 231 MET B O 1
ATOM 6168 N N . ALA B 1 232 ? 1.576 -39.781 -23.047 1 97.31 232 ALA B N 1
ATOM 6169 C CA . ALA B 1 232 ? 2.389 -40.688 -22.25 1 97.31 232 ALA B CA 1
ATOM 6170 C C . ALA B 1 232 ? 3.793 -40.125 -22.031 1 97.31 232 ALA B C 1
ATOM 6172 O O . ALA B 1 232 ? 4.785 -40.812 -22.281 1 97.31 232 ALA B O 1
ATOM 6173 N N . CYS B 1 233 ? 3.852 -38.938 -21.578 1 97.75 233 CYS B N 1
ATOM 6174 C CA . CYS B 1 233 ? 5.117 -38.219 -21.5 1 97.75 233 CYS B CA 1
ATOM 6175 C C . CYS B 1 233 ? 5.293 -37.562 -20.141 1 97.75 233 CYS B C 1
ATOM 6177 O O . CYS B 1 233 ? 4.355 -37.531 -19.344 1 97.75 233 CYS B O 1
ATOM 6179 N N . PRO B 1 234 ? 6.559 -37.094 -19.734 1 97.75 234 PRO B N 1
ATOM 6180 C CA . PRO B 1 234 ? 6.742 -36.281 -18.547 1 97.75 234 PRO B CA 1
ATOM 6181 C C . PRO B 1 234 ? 6.074 -34.906 -18.656 1 97.75 234 PRO B C 1
ATOM 6183 O O . PRO B 1 234 ? 5.992 -34.344 -19.766 1 97.75 234 PRO B O 1
ATOM 6186 N N . VAL B 1 235 ? 5.582 -34.438 -17.547 1 97.06 235 VAL B N 1
ATOM 6187 C CA . VAL B 1 235 ? 5.023 -33.094 -17.422 1 97.06 235 VAL B CA 1
ATOM 6188 C C . VAL B 1 235 ? 6.027 -32.188 -16.734 1 97.06 235 VAL B C 1
ATOM 6190 O O . VAL B 1 235 ? 6.508 -32.469 -15.641 1 97.06 235 VAL B O 1
ATOM 6193 N N . ILE B 1 236 ? 6.367 -31.078 -17.406 1 96.44 236 ILE B N 1
ATOM 6194 C CA . ILE B 1 236 ? 7.289 -30.078 -16.859 1 96.44 236 ILE B CA 1
ATOM 6195 C C . ILE B 1 236 ? 6.512 -28.844 -16.406 1 96.44 236 ILE B C 1
ATOM 6197 O O . ILE B 1 236 ? 5.73 -28.281 -17.172 1 96.44 236 ILE B O 1
ATOM 6201 N N . GLN B 1 237 ? 6.703 -28.516 -15.188 1 93 237 GLN B N 1
ATOM 6202 C CA . GLN B 1 237 ? 6.09 -27.297 -14.695 1 93 237 GLN B CA 1
ATOM 6203 C C . GLN B 1 237 ? 7.066 -26.125 -14.758 1 93 237 GLN B C 1
ATOM 6205 O O . GLN B 1 237 ? 8.281 -26.312 -14.617 1 93 237 GLN B O 1
ATOM 6210 N N . THR B 1 238 ? 6.422 -24.938 -15.023 1 88.81 238 THR B N 1
ATOM 6211 C CA . THR B 1 238 ? 7.246 -23.734 -15.016 1 88.81 238 THR B CA 1
ATOM 6212 C C . THR B 1 238 ? 7.832 -23.484 -13.633 1 88.81 238 THR B C 1
ATOM 6214 O O . THR B 1 238 ? 7.422 -24.125 -12.656 1 88.81 238 THR B O 1
ATOM 6217 N N . SER B 1 239 ? 8.789 -22.516 -13.523 1 64 239 SER B N 1
ATOM 6218 C CA . SER B 1 239 ? 9.648 -22.312 -12.367 1 64 239 SER B CA 1
ATOM 6219 C C . SER B 1 239 ? 8.844 -21.875 -11.148 1 64 239 SER B C 1
ATOM 6221 O O . SER B 1 239 ? 7.758 -21.312 -11.281 1 64 239 SER B O 1
ATOM 6223 N N . GLY B 1 240 ? 9.242 -22.25 -10 1 57.28 240 GLY B N 1
ATOM 6224 C CA . GLY B 1 240 ? 8.781 -21.922 -8.656 1 57.28 240 GLY B CA 1
ATOM 6225 C C . GLY B 1 240 ? 7.641 -22.812 -8.195 1 57.28 240 GLY B C 1
ATOM 6226 O O . GLY B 1 240 ? 7.055 -22.578 -7.137 1 57.28 240 GLY B O 1
ATOM 6227 N N . GLY B 1 241 ? 7.43 -23.875 -9.031 1 61.06 241 GLY B N 1
ATOM 6228 C CA . GLY B 1 241 ? 6.523 -24.906 -8.531 1 61.06 241 GLY B CA 1
ATOM 6229 C C . GLY B 1 241 ? 5.078 -24.453 -8.492 1 61.06 241 GLY B C 1
ATOM 6230 O O . GLY B 1 241 ? 4.59 -24 -7.457 1 61.06 241 GLY B O 1
ATOM 6231 N N . THR B 1 242 ? 4.43 -24.469 -9.742 1 74.19 242 THR B N 1
ATOM 6232 C CA . THR B 1 242 ? 3.021 -24.141 -9.93 1 74.19 242 THR B CA 1
ATOM 6233 C C . THR B 1 242 ? 2.133 -25.281 -9.43 1 74.19 242 THR B C 1
ATOM 6235 O O . THR B 1 242 ? 2.623 -26.234 -8.844 1 74.19 242 THR B O 1
ATOM 6238 N N . SER B 1 243 ? 0.865 -25.219 -9.492 1 90 243 SER B N 1
ATOM 6239 C CA . SER B 1 243 ? -0.218 -26.125 -9.109 1 90 243 SER B CA 1
ATOM 6240 C C . SER B 1 243 ? -0.135 -27.438 -9.867 1 90 243 SER B C 1
ATOM 6242 O O . SER B 1 243 ? 0.107 -27.453 -11.078 1 90 243 SER B O 1
ATOM 6244 N N . PHE B 1 244 ? -0.135 -28.578 -9.125 1 94.25 244 PHE B N 1
ATOM 6245 C CA . PHE B 1 244 ? -0.054 -29.906 -9.703 1 94.25 244 PHE B CA 1
ATOM 6246 C C . PHE B 1 244 ? -1.424 -30.375 -10.18 1 94.25 244 PHE B C 1
ATOM 6248 O O . PHE B 1 244 ? -2.449 -29.984 -9.625 1 94.25 244 PHE B O 1
ATOM 6255 N N . ILE B 1 245 ? -1.345 -31.188 -11.203 1 96 245 ILE B N 1
ATOM 6256 C CA . ILE B 1 245 ? -2.566 -31.766 -11.75 1 96 245 ILE B CA 1
ATOM 6257 C C . ILE B 1 245 ? -2.859 -33.094 -11.07 1 96 245 ILE B C 1
ATOM 6259 O O . ILE B 1 245 ? -2.037 -34 -11.109 1 96 245 ILE B O 1
ATOM 6263 N N . PRO B 1 246 ? -4.051 -33.219 -10.414 1 95.75 246 PRO B N 1
ATOM 6264 C CA . PRO B 1 246 ? -4.387 -34.5 -9.773 1 95.75 246 PRO B CA 1
ATOM 6265 C C . PRO B 1 246 ? -4.266 -35.688 -10.727 1 95.75 246 PRO B C 1
ATOM 6267 O O . PRO B 1 246 ? -4.77 -35.625 -11.852 1 95.75 246 PRO B O 1
ATOM 6270 N N . GLY B 1 247 ? -3.545 -36.656 -10.297 1 96.31 247 GLY B N 1
ATOM 6271 C CA . GLY B 1 247 ? -3.357 -37.844 -11.109 1 96.31 247 GLY B CA 1
ATOM 6272 C C . GLY B 1 247 ? -2.049 -37.844 -11.875 1 96.31 247 GLY B C 1
ATOM 6273 O O . GLY B 1 247 ? -1.62 -38.906 -12.383 1 96.31 247 GLY B O 1
ATOM 6274 N N . LEU B 1 248 ? -1.396 -36.688 -11.898 1 96.81 248 LEU B N 1
ATOM 6275 C CA . LEU B 1 248 ? -0.161 -36.594 -12.664 1 96.81 248 LEU B CA 1
ATOM 6276 C C . LEU B 1 248 ? 1.013 -36.219 -11.766 1 96.81 248 LEU B C 1
ATOM 6278 O O . LEU B 1 248 ? 2.113 -35.938 -12.25 1 96.81 248 LEU B O 1
ATOM 6282 N N . GLN B 1 249 ? 0.833 -36.25 -10.438 1 95.25 249 GLN B N 1
ATOM 6283 C CA . GLN B 1 249 ? 1.806 -35.719 -9.492 1 95.25 249 GLN B CA 1
ATOM 6284 C C . GLN B 1 249 ? 3.156 -36.406 -9.641 1 95.25 249 GLN B C 1
ATOM 6286 O O . GLN B 1 249 ? 4.203 -35.75 -9.625 1 95.25 249 GLN B O 1
ATOM 6291 N N . GLU B 1 250 ? 3.148 -37.656 -9.914 1 95.25 250 GLU B N 1
ATOM 6292 C CA . GLU B 1 250 ? 4.379 -38.438 -9.898 1 95.25 250 GLU B CA 1
ATOM 6293 C C . GLU B 1 250 ? 5.211 -38.188 -11.156 1 95.25 250 GLU B C 1
ATOM 6295 O O . GLU B 1 250 ? 6.434 -38.344 -11.141 1 95.25 250 GLU B O 1
ATOM 6300 N N . ARG B 1 251 ? 4.566 -37.781 -12.234 1 96.38 251 ARG B N 1
ATOM 6301 C CA . ARG B 1 251 ? 5.312 -37.562 -13.469 1 96.38 251 ARG B CA 1
ATOM 6302 C C . ARG B 1 251 ? 5.449 -36.062 -13.773 1 96.38 251 ARG B C 1
ATOM 6304 O O . ARG B 1 251 ? 5.672 -35.688 -14.922 1 96.38 251 ARG B O 1
ATOM 6311 N N . THR B 1 252 ? 5.164 -35.219 -12.789 1 95.94 252 THR B N 1
ATOM 6312 C CA . THR B 1 252 ? 5.289 -33.781 -12.938 1 95.94 252 THR B CA 1
ATOM 6313 C C . THR B 1 252 ? 6.527 -33.25 -12.211 1 95.94 252 THR B C 1
ATOM 6315 O O . THR B 1 252 ? 6.68 -33.469 -11.008 1 95.94 252 THR B O 1
ATOM 6318 N N . PHE B 1 253 ? 7.402 -32.594 -12.992 1 94.31 253 PHE B N 1
ATOM 6319 C CA . PHE B 1 253 ? 8.695 -32.156 -12.477 1 94.31 253 PHE B CA 1
ATOM 6320 C C . PHE B 1 253 ? 8.883 -30.672 -12.695 1 94.31 253 PHE B C 1
ATOM 6322 O O . PHE B 1 253 ? 8.609 -30.156 -13.789 1 94.31 253 PHE B O 1
ATOM 6329 N N . PRO B 1 254 ? 9.32 -29.922 -11.641 1 91.94 254 PRO B N 1
ATOM 6330 C CA . PRO B 1 254 ? 9.562 -28.484 -11.82 1 91.94 254 PRO B CA 1
ATOM 6331 C C . PRO B 1 254 ? 10.867 -28.188 -12.562 1 91.94 254 PRO B C 1
ATOM 6333 O O . PRO B 1 254 ? 11.93 -28.656 -12.148 1 91.94 254 PRO B O 1
ATOM 6336 N N . TYR B 1 255 ? 10.82 -27.391 -13.586 1 93.44 255 TYR B N 1
ATOM 6337 C CA . TYR B 1 255 ? 11.961 -27 -14.398 1 93.44 255 TYR B CA 1
ATOM 6338 C C . TYR B 1 255 ? 13.023 -26.297 -13.562 1 93.44 255 TYR B C 1
ATOM 6340 O O . TYR B 1 255 ? 12.695 -25.5 -12.68 1 93.44 255 TYR B O 1
ATOM 6348 N N . LEU B 1 256 ? 14.305 -26.594 -13.828 1 91.06 256 LEU B N 1
ATOM 6349 C CA . LEU B 1 256 ? 15.5 -25.953 -13.297 1 91.06 256 LEU B CA 1
ATOM 6350 C C . LEU B 1 256 ? 15.867 -26.547 -11.938 1 91.06 256 LEU B C 1
ATOM 6352 O O . LEU B 1 256 ? 17.047 -26.719 -11.633 1 91.06 256 LEU B O 1
ATOM 6356 N N . PHE B 1 257 ? 14.828 -26.922 -11.109 1 88.31 257 PHE B N 1
ATOM 6357 C CA . PHE B 1 257 ? 15.133 -27.312 -9.734 1 88.31 257 PHE B CA 1
ATOM 6358 C C . PHE B 1 257 ? 15.008 -28.812 -9.555 1 88.31 257 PHE B C 1
ATOM 6360 O O . PHE B 1 257 ? 15.461 -29.375 -8.555 1 88.31 257 PHE B O 1
ATOM 6367 N N . SER B 1 258 ? 14.422 -29.5 -10.477 1 90.31 258 SER B N 1
ATOM 6368 C CA . SER B 1 258 ? 14.352 -30.953 -10.516 1 90.31 258 SER B CA 1
ATOM 6369 C C . SER B 1 258 ? 15.328 -31.531 -11.539 1 90.31 258 SER B C 1
ATOM 6371 O O . SER B 1 258 ? 15.227 -31.234 -12.734 1 90.31 258 SER B O 1
ATOM 6373 N N . PRO B 1 259 ? 16.203 -32.406 -11.078 1 93.25 259 PRO B N 1
ATOM 6374 C CA . PRO B 1 259 ? 17.094 -33.031 -12.055 1 93.25 259 PRO B CA 1
ATOM 6375 C C . PRO B 1 259 ? 16.328 -33.844 -13.117 1 93.25 259 PRO B C 1
ATOM 6377 O O . PRO B 1 259 ? 16.734 -33.844 -14.281 1 93.25 259 PRO B O 1
ATOM 6380 N N . ALA B 1 260 ? 15.242 -34.406 -12.711 1 95.31 260 ALA B N 1
ATOM 6381 C CA . ALA B 1 260 ? 14.414 -35.156 -13.656 1 95.31 260 ALA B CA 1
ATOM 6382 C C . ALA B 1 260 ? 13.852 -34.219 -14.734 1 95.31 260 ALA B C 1
ATOM 6384 O O . ALA B 1 260 ? 13.812 -34.594 -15.914 1 95.31 260 ALA B O 1
ATOM 6385 N N . ALA B 1 261 ? 13.406 -33.094 -14.312 1 94.88 261 ALA B N 1
ATOM 6386 C CA . ALA B 1 261 ? 12.883 -32.125 -15.266 1 94.88 261 ALA B CA 1
ATOM 6387 C C . ALA B 1 261 ? 13.961 -31.703 -16.25 1 94.88 261 ALA B C 1
ATOM 6389 O O . ALA B 1 261 ? 13.703 -31.609 -17.453 1 94.88 261 ALA B O 1
ATOM 6390 N N . ASN B 1 262 ? 15.133 -31.406 -15.719 1 95.31 262 ASN B N 1
ATOM 6391 C CA . ASN B 1 262 ? 16.219 -30.922 -16.547 1 95.31 262 ASN B CA 1
ATOM 6392 C C . ASN B 1 262 ? 16.656 -31.953 -17.578 1 95.31 262 ASN B C 1
ATOM 6394 O O . ASN B 1 262 ? 16.859 -31.641 -18.75 1 95.31 262 ASN B O 1
ATOM 6398 N N . GLU B 1 263 ? 16.75 -33.156 -17.172 1 96.94 263 GLU B N 1
ATOM 6399 C CA . GLU B 1 263 ? 17.094 -34.25 -18.078 1 96.94 263 GLU B CA 1
ATOM 6400 C C . GLU B 1 263 ? 16.031 -34.438 -19.156 1 96.94 263 GLU B C 1
ATOM 6402 O O . GLU B 1 263 ? 16.359 -34.594 -20.344 1 96.94 263 GLU B O 1
ATOM 6407 N N . ALA B 1 264 ? 14.781 -34.469 -18.734 1 97.25 264 ALA B N 1
ATOM 6408 C CA . ALA B 1 264 ? 13.68 -34.625 -19.688 1 97.25 264 ALA B CA 1
ATOM 6409 C C . ALA B 1 264 ? 13.719 -33.5 -20.734 1 97.25 264 ALA B C 1
ATOM 6411 O O . ALA B 1 264 ? 13.523 -33.781 -21.922 1 97.25 264 ALA B O 1
ATOM 6412 N N . VAL B 1 265 ? 13.977 -32.312 -20.328 1 97.25 265 VAL B N 1
ATOM 6413 C CA . VAL B 1 265 ? 14.016 -31.141 -21.203 1 97.25 265 VAL B CA 1
ATOM 6414 C C . VAL B 1 265 ? 15.188 -31.266 -22.172 1 97.25 265 VAL B C 1
ATOM 6416 O O . VAL B 1 265 ? 15.023 -31.094 -23.391 1 97.25 265 VAL B O 1
ATOM 6419 N N . GLU B 1 266 ? 16.328 -31.641 -21.703 1 97.56 266 GLU B N 1
ATOM 6420 C CA . GLU B 1 266 ? 17.547 -31.719 -22.5 1 97.56 266 GLU B CA 1
ATOM 6421 C C . GLU B 1 266 ? 17.422 -32.781 -23.578 1 97.56 266 GLU B C 1
ATOM 6423 O O . GLU B 1 266 ? 17.953 -32.625 -24.688 1 97.56 266 GLU B O 1
ATOM 6428 N N . GLU B 1 267 ? 16.688 -33.781 -23.297 1 96.25 267 GLU B N 1
ATOM 6429 C CA . GLU B 1 267 ? 16.609 -34.906 -24.188 1 96.25 267 GLU B CA 1
ATOM 6430 C C . GLU B 1 267 ? 15.383 -34.844 -25.094 1 96.25 267 GLU B C 1
ATOM 6432 O O . GLU B 1 267 ? 15.266 -35.594 -26.062 1 96.25 267 GLU B O 1
ATOM 6437 N N . SER B 1 268 ? 14.531 -33.938 -24.875 1 97.62 268 SER B N 1
ATOM 6438 C CA . SER B 1 268 ? 13.25 -33.906 -25.562 1 97.62 268 SER B CA 1
ATOM 6439 C C . SER B 1 268 ? 13.43 -33.562 -27.031 1 97.62 268 SER B C 1
ATOM 6441 O O . SER B 1 268 ? 14.289 -32.719 -27.375 1 97.62 268 SER B O 1
ATOM 6443 N N . ASP B 1 269 ? 12.617 -34.188 -27.891 1 97.62 269 ASP B N 1
ATOM 6444 C CA . ASP B 1 269 ? 12.602 -33.844 -29.312 1 97.62 269 ASP B CA 1
ATOM 6445 C C . ASP B 1 269 ? 11.305 -33.125 -29.688 1 97.62 269 ASP B C 1
ATOM 6447 O O . ASP B 1 269 ? 11.133 -32.688 -30.844 1 97.62 269 ASP B O 1
ATOM 6451 N N . LEU B 1 270 ? 10.344 -33 -28.734 1 98.38 270 LEU B N 1
ATOM 6452 C CA . LEU B 1 270 ? 9.117 -32.219 -28.875 1 98.38 270 LEU B CA 1
ATOM 6453 C C . LEU B 1 270 ? 8.688 -31.625 -27.547 1 98.38 270 LEU B C 1
ATOM 6455 O O . LEU B 1 270 ? 8.68 -32.312 -26.516 1 98.38 270 LEU B O 1
ATOM 6459 N N . CYS B 1 271 ? 8.398 -30.375 -27.547 1 98.56 271 CYS B N 1
ATOM 6460 C CA . CYS B 1 271 ? 7.793 -29.703 -26.406 1 98.56 271 CYS B CA 1
ATOM 6461 C C . CYS B 1 271 ? 6.418 -29.156 -26.766 1 98.56 271 CYS B C 1
ATOM 6463 O O . CYS B 1 271 ? 6.285 -28.344 -27.688 1 98.56 271 CYS B O 1
ATOM 6465 N N . VAL B 1 272 ? 5.395 -29.641 -26.141 1 98.75 272 VAL B N 1
ATOM 6466 C CA . VAL B 1 272 ? 4.066 -29.031 -26.203 1 98.75 272 VAL B CA 1
ATOM 6467 C C . VAL B 1 272 ? 3.873 -28.109 -25 1 98.75 272 VAL B C 1
ATOM 6469 O O . VAL B 1 272 ? 3.684 -28.562 -23.875 1 98.75 272 VAL B O 1
ATOM 6472 N N . ALA B 1 273 ? 3.893 -26.812 -25.25 1 97.94 273 ALA B N 1
ATOM 6473 C CA . ALA B 1 273 ? 3.83 -25.797 -24.203 1 97.94 273 ALA B CA 1
ATOM 6474 C C . ALA B 1 273 ? 2.418 -25.234 -24.078 1 97.94 273 ALA B C 1
ATOM 6476 O O . ALA B 1 273 ? 1.847 -24.75 -25.062 1 97.94 273 ALA B O 1
ATOM 6477 N N . LEU B 1 274 ? 1.88 -25.344 -22.875 1 97.25 274 LEU B N 1
ATOM 6478 C CA . LEU B 1 274 ? 0.508 -24.906 -22.625 1 97.25 274 LEU B CA 1
ATOM 6479 C C . LEU B 1 274 ? 0.477 -23.734 -21.656 1 97.25 274 LEU B C 1
ATOM 6481 O O . LEU B 1 274 ? 0.865 -23.859 -20.484 1 97.25 274 LEU B O 1
ATOM 6485 N N . GLY B 1 275 ? -0.047 -22.609 -22.078 1 94 275 GLY B N 1
ATOM 6486 C CA . GLY B 1 275 ? -0.41 -21.516 -21.188 1 94 275 GLY B CA 1
ATOM 6487 C C . GLY B 1 275 ? 0.766 -20.969 -20.391 1 94 275 GLY B C 1
ATOM 6488 O O . GLY B 1 275 ? 0.676 -20.797 -19.172 1 94 275 GLY B O 1
ATOM 6489 N N . THR B 1 276 ? 1.923 -20.797 -20.969 1 93.81 276 THR B N 1
ATOM 6490 C CA . THR B 1 276 ? 3.127 -20.266 -20.359 1 93.81 276 THR B CA 1
ATOM 6491 C C . THR B 1 276 ? 3.658 -19.078 -21.156 1 93.81 276 THR B C 1
ATOM 6493 O O . THR B 1 276 ? 3.471 -19 -22.359 1 93.81 276 THR B O 1
ATOM 6496 N N . GLU B 1 277 ? 4.336 -18.172 -20.453 1 91.56 277 GLU B N 1
ATOM 6497 C CA . GLU B 1 277 ? 4.934 -17.016 -21.125 1 91.56 277 GLU B CA 1
ATOM 6498 C C . GLU B 1 277 ? 6.309 -17.359 -21.688 1 91.56 277 GLU B C 1
ATOM 6500 O O . GLU B 1 277 ? 6.855 -16.594 -22.5 1 91.56 277 GLU B O 1
ATOM 6505 N N . LEU B 1 278 ? 6.879 -18.469 -21.281 1 92.19 278 LEU B N 1
ATOM 6506 C CA . LEU B 1 278 ? 8.266 -18.812 -21.594 1 92.19 278 LEU B CA 1
ATOM 6507 C C . LEU B 1 278 ? 9.195 -17.641 -21.25 1 92.19 278 LEU B C 1
ATOM 6509 O O . LEU B 1 278 ? 9.992 -17.219 -22.094 1 92.19 278 LEU B O 1
ATOM 6513 N N . GLY B 1 279 ? 8.977 -17.141 -20.031 1 90.06 279 GLY B N 1
ATOM 6514 C CA . GLY B 1 279 ? 9.711 -15.969 -19.594 1 90.06 279 GLY B CA 1
ATOM 6515 C C . GLY B 1 279 ? 11.062 -16.297 -19 1 90.06 279 GLY B C 1
ATOM 6516 O O . GLY B 1 279 ? 11.609 -17.375 -19.234 1 90.06 279 GLY B O 1
ATOM 6517 N N . GLU B 1 280 ? 11.625 -15.375 -18.219 1 89.56 280 GLU B N 1
ATOM 6518 C CA . GLU B 1 280 ? 12.961 -15.469 -17.641 1 89.56 280 GLU B CA 1
ATOM 6519 C C . GLU B 1 280 ? 13.117 -16.734 -16.812 1 89.56 280 GLU B C 1
ATOM 6521 O O . GLU B 1 280 ? 14.125 -17.438 -16.922 1 89.56 280 GLU B O 1
ATOM 6526 N N . PRO B 1 281 ? 12.055 -17.109 -16.094 1 89.44 281 PRO B N 1
ATOM 6527 C CA . PRO B 1 281 ? 12.219 -18.328 -15.297 1 89.44 281 PRO B CA 1
ATOM 6528 C C . PRO B 1 281 ? 12.352 -19.578 -16.156 1 89.44 281 PRO B C 1
ATOM 6530 O O . PRO B 1 281 ? 12.836 -20.609 -15.68 1 89.44 281 PRO B O 1
ATOM 6533 N N . MET B 1 282 ? 11.906 -19.484 -17.391 1 91.69 282 MET B N 1
ATOM 6534 C CA . MET B 1 282 ? 12 -20.594 -18.344 1 91.69 282 MET B CA 1
ATOM 6535 C C . MET B 1 282 ? 13.156 -20.391 -19.312 1 91.69 282 MET B C 1
ATOM 6537 O O . MET B 1 282 ? 13.297 -21.125 -20.281 1 91.69 282 MET B O 1
ATOM 6541 N N . HIS B 1 283 ? 13.938 -19.359 -19.031 1 92.06 283 HIS B N 1
ATOM 6542 C CA . HIS B 1 283 ? 15.07 -19.016 -19.875 1 92.06 283 HIS B CA 1
ATOM 6543 C C . HIS B 1 283 ? 14.648 -18.875 -21.344 1 92.06 283 HIS B C 1
ATOM 6545 O O . HIS B 1 283 ? 15.359 -19.328 -22.234 1 92.06 283 HIS B O 1
ATOM 6551 N N . TYR B 1 284 ? 13.398 -18.453 -21.547 1 90.44 284 TYR B N 1
ATOM 6552 C CA . TYR B 1 284 ? 12.812 -18.125 -22.844 1 90.44 284 TYR B CA 1
ATOM 6553 C C . TYR B 1 284 ? 12.688 -19.359 -23.719 1 90.44 284 TYR B C 1
ATOM 6555 O O . TYR B 1 284 ? 12.555 -19.25 -24.938 1 90.44 284 TYR B O 1
ATOM 6563 N N . GLY B 1 285 ? 12.859 -20.547 -23.109 1 92.44 285 GLY B N 1
ATOM 6564 C CA . GLY B 1 285 ? 12.852 -21.766 -23.891 1 92.44 285 GLY B CA 1
ATOM 6565 C C . GLY B 1 285 ? 14.031 -21.875 -24.828 1 92.44 285 GLY B C 1
ATOM 6566 O O . GLY B 1 285 ? 13.953 -22.547 -25.859 1 92.44 285 GLY B O 1
ATOM 6567 N N . ARG B 1 286 ? 15.094 -21.219 -24.5 1 92.81 286 ARG B N 1
ATOM 6568 C CA . ARG B 1 286 ? 16.188 -21.125 -25.484 1 92.81 286 ARG B CA 1
ATOM 6569 C C . ARG B 1 286 ? 17.516 -21.484 -24.844 1 92.81 286 ARG B C 1
ATOM 6571 O O . ARG B 1 286 ? 18.359 -22.125 -25.484 1 92.81 286 ARG B O 1
ATOM 6578 N N . THR B 1 287 ? 17.703 -21.016 -23.625 1 92.44 287 THR B N 1
ATOM 6579 C CA . THR B 1 287 ? 19.016 -21.141 -23.016 1 92.44 287 THR B CA 1
ATOM 6580 C C . THR B 1 287 ? 18.984 -22.125 -21.844 1 92.44 287 THR B C 1
ATOM 6582 O O . THR B 1 287 ? 17.969 -22.781 -21.609 1 92.44 287 THR B O 1
ATOM 6585 N N . GLN B 1 288 ? 20.219 -22.312 -21.188 1 92.75 288 GLN B N 1
ATOM 6586 C CA . GLN B 1 288 ? 20.344 -23.266 -20.078 1 92.75 288 GLN B CA 1
ATOM 6587 C C . GLN B 1 288 ? 19.938 -24.672 -20.516 1 92.75 288 GLN B C 1
ATOM 6589 O O . GLN B 1 288 ? 20.453 -25.188 -21.5 1 92.75 288 GLN B O 1
ATOM 6594 N N . HIS B 1 289 ? 18.938 -25.234 -19.922 1 94.44 289 HIS B N 1
ATOM 6595 C CA . HIS B 1 289 ? 18.609 -26.625 -20.203 1 94.44 289 HIS B CA 1
ATOM 6596 C C . HIS B 1 289 ? 17.875 -26.766 -21.531 1 94.44 289 HIS B C 1
ATOM 6598 O O . HIS B 1 289 ? 17.812 -27.844 -22.109 1 94.44 289 HIS B O 1
ATOM 6604 N N . TRP B 1 290 ? 17.359 -25.703 -22.016 1 95.69 290 TRP B N 1
ATOM 6605 C CA . TRP B 1 290 ? 16.641 -25.719 -23.281 1 95.69 290 TRP B CA 1
ATOM 6606 C C . TRP B 1 290 ? 17.625 -25.719 -24.453 1 95.69 290 TRP B C 1
ATOM 6608 O O . TRP B 1 290 ? 17.234 -26.031 -25.578 1 95.69 290 TRP B O 1
ATOM 6618 N N . ALA B 1 291 ? 18.844 -25.344 -24.203 1 94.56 291 ALA B N 1
ATOM 6619 C CA . ALA B 1 291 ? 19.859 -25.25 -25.266 1 94.56 291 ALA B CA 1
ATOM 6620 C C . ALA B 1 291 ? 20.188 -26.641 -25.828 1 94.56 291 ALA B C 1
ATOM 6622 O O . ALA B 1 291 ? 20.453 -26.781 -27.031 1 94.56 291 ALA B O 1
ATOM 6623 N N . GLY B 1 292 ? 20.109 -27.578 -24.953 1 93.12 292 GLY B N 1
ATOM 6624 C CA . GLY B 1 292 ? 20.359 -28.938 -25.391 1 93.12 292 GLY B CA 1
ATOM 6625 C C . GLY B 1 292 ? 19.328 -29.453 -26.359 1 93.12 292 GLY B C 1
ATOM 6626 O O . GLY B 1 292 ? 18.125 -29.359 -26.109 1 93.12 292 GLY B O 1
ATOM 6627 N N . ASN B 1 293 ? 19.719 -29.953 -27.516 1 94.88 293 ASN B N 1
ATOM 6628 C CA . ASN B 1 293 ? 18.875 -30.578 -28.531 1 94.88 293 ASN B CA 1
ATOM 6629 C C . ASN B 1 293 ? 17.922 -29.578 -29.172 1 94.88 293 ASN B C 1
ATOM 6631 O O . ASN B 1 293 ? 16.938 -29.969 -29.812 1 94.88 293 ASN B O 1
ATOM 6635 N N . ASP B 1 294 ? 18.109 -28.297 -28.953 1 94.69 294 ASP B N 1
ATOM 6636 C CA . ASP B 1 294 ? 17.203 -27.266 -29.438 1 94.69 294 ASP B CA 1
ATOM 6637 C C . ASP B 1 294 ? 17.062 -27.328 -30.953 1 94.69 294 ASP B C 1
ATOM 6639 O O . ASP B 1 294 ? 15.969 -27.094 -31.484 1 94.69 294 ASP B O 1
ATOM 6643 N N . ALA B 1 295 ? 18.094 -27.688 -31.609 1 94.38 295 ALA B N 1
ATOM 6644 C CA . ALA B 1 295 ? 18.094 -27.703 -33.062 1 94.38 295 ALA B CA 1
ATOM 6645 C C . ALA B 1 295 ? 17.141 -28.781 -33.594 1 94.38 295 ALA B C 1
ATOM 6647 O O . ALA B 1 295 ? 16.609 -28.656 -34.688 1 94.38 295 ALA B O 1
ATOM 6648 N N . ASN B 1 296 ? 16.938 -29.781 -32.812 1 95.94 296 ASN B N 1
ATOM 6649 C CA . ASN B 1 296 ? 16.125 -30.922 -33.25 1 95.94 296 ASN B CA 1
ATOM 6650 C C . ASN B 1 296 ? 14.727 -30.875 -32.625 1 95.94 296 ASN B C 1
ATOM 6652 O O . ASN B 1 296 ? 13.805 -31.531 -33.094 1 95.94 296 ASN B O 1
ATOM 6656 N N . ARG B 1 297 ? 14.602 -30.172 -31.578 1 97.81 297 ARG B N 1
ATOM 6657 C CA . ARG B 1 297 ? 13.352 -30.156 -30.828 1 97.81 297 ARG B CA 1
ATOM 6658 C C . ARG B 1 297 ? 12.289 -29.344 -31.547 1 97.81 297 ARG B C 1
ATOM 6660 O O . ARG B 1 297 ? 12.547 -28.219 -31.984 1 97.81 297 ARG B O 1
ATOM 6667 N N . LYS B 1 298 ? 11.148 -29.938 -31.75 1 98.5 298 LYS B N 1
ATOM 6668 C CA . LYS B 1 298 ? 9.984 -29.219 -32.25 1 98.5 298 LYS B CA 1
ATOM 6669 C C . LYS B 1 298 ? 9.164 -28.609 -31.141 1 98.5 298 LYS B C 1
ATOM 6671 O O . LYS B 1 298 ? 9.172 -29.109 -30.016 1 98.5 298 LYS B O 1
ATOM 6676 N N . TRP B 1 299 ? 8.492 -27.5 -31.438 1 98.56 299 TRP B N 1
ATOM 6677 C CA . TRP B 1 299 ? 7.695 -26.797 -30.438 1 98.56 299 TRP B CA 1
ATOM 6678 C C . TRP B 1 299 ? 6.258 -26.625 -30.922 1 98.56 299 TRP B C 1
ATOM 6680 O O . TRP B 1 299 ? 6.02 -26.078 -32 1 98.56 299 TRP B O 1
ATOM 6690 N N . VAL B 1 300 ? 5.336 -27.078 -30.188 1 98.75 300 VAL B N 1
ATOM 6691 C CA . VAL B 1 300 ? 3.922 -26.75 -30.281 1 98.75 300 VAL B CA 1
ATOM 6692 C C . VAL B 1 300 ? 3.535 -25.812 -29.141 1 98.75 300 VAL B C 1
ATOM 6694 O O . VAL B 1 300 ? 3.814 -26.094 -27.969 1 98.75 300 VAL B O 1
ATOM 6697 N N . TYR B 1 301 ? 2.936 -24.672 -29.453 1 98.38 301 TYR B N 1
ATOM 6698 C CA . TYR B 1 301 ? 2.662 -23.656 -28.469 1 98.38 301 TYR B CA 1
ATOM 6699 C C . TYR B 1 301 ? 1.187 -23.266 -28.469 1 98.38 301 TYR B C 1
ATOM 6701 O O . TYR B 1 301 ? 0.653 -22.828 -29.484 1 98.38 301 TYR B O 1
ATOM 6709 N N . VAL B 1 302 ? 0.512 -23.516 -27.328 1 98.19 302 VAL B N 1
ATOM 6710 C CA . VAL B 1 302 ? -0.875 -23.094 -27.172 1 98.19 302 VAL B CA 1
ATOM 6711 C C . VAL B 1 302 ? -0.925 -21.781 -26.391 1 98.19 302 VAL B C 1
ATOM 6713 O O . VAL B 1 302 ? -0.561 -21.734 -25.203 1 98.19 302 VAL B O 1
ATOM 6716 N N . GLU B 1 303 ? -1.424 -20.75 -26.984 1 96 303 GLU B N 1
ATOM 6717 C CA . GLU B 1 303 ? -1.455 -19.406 -26.406 1 96 303 GLU B CA 1
ATOM 6718 C C . GLU B 1 303 ? -2.668 -18.625 -26.906 1 96 303 GLU B C 1
ATOM 6720 O O . GLU B 1 303 ? -2.998 -18.656 -28.078 1 96 303 GLU B O 1
ATOM 6725 N N . GLN B 1 304 ? -3.236 -18 -25.922 1 95.44 304 GLN B N 1
ATOM 6726 C CA . GLN B 1 304 ? -4.453 -17.25 -26.234 1 95.44 304 GLN B CA 1
ATOM 6727 C C . GLN B 1 304 ? -4.133 -15.961 -26.984 1 95.44 304 GLN B C 1
ATOM 6729 O O . GLN B 1 304 ? -4.906 -15.523 -27.844 1 95.44 304 GLN B O 1
ATOM 6734 N N . ASP B 1 305 ? -3.033 -15.328 -26.703 1 95.12 305 ASP B N 1
ATOM 6735 C CA . ASP B 1 305 ? -2.639 -14.055 -27.281 1 95.12 305 ASP B CA 1
ATOM 6736 C C . ASP B 1 305 ? -1.844 -14.266 -28.578 1 95.12 305 ASP B C 1
ATOM 6738 O O . ASP B 1 305 ? -0.689 -14.703 -28.531 1 95.12 305 ASP B O 1
ATOM 6742 N N . PRO B 1 306 ? -2.43 -13.93 -29.672 1 95 306 PRO B N 1
ATOM 6743 C CA . PRO B 1 306 ? -1.697 -14.125 -30.922 1 95 306 PRO B CA 1
ATOM 6744 C C . PRO B 1 306 ? -0.406 -13.312 -30.984 1 95 306 PRO B C 1
ATOM 6746 O O . PRO B 1 306 ? 0.561 -13.727 -31.625 1 95 306 PRO B O 1
ATOM 6749 N N . ALA B 1 307 ? -0.364 -12.211 -30.281 1 92.25 307 ALA B N 1
ATOM 6750 C CA . ALA B 1 307 ? 0.799 -11.328 -30.328 1 92.25 307 ALA B CA 1
ATOM 6751 C C . ALA B 1 307 ? 1.965 -11.922 -29.547 1 92.25 307 ALA B C 1
ATOM 6753 O O . ALA B 1 307 ? 3.104 -11.469 -29.672 1 92.25 307 ALA B O 1
ATOM 6754 N N . ALA B 1 308 ? 1.676 -12.938 -28.781 1 92.56 308 ALA B N 1
ATOM 6755 C CA . ALA B 1 308 ? 2.713 -13.57 -27.969 1 92.56 308 ALA B CA 1
ATOM 6756 C C . ALA B 1 308 ? 3.518 -14.57 -28.797 1 92.56 308 ALA B C 1
ATOM 6758 O O . ALA B 1 308 ? 4.613 -14.977 -28.391 1 92.56 308 ALA B O 1
ATOM 6759 N N . ILE B 1 309 ? 2.992 -14.969 -29.922 1 94.06 309 ILE B N 1
ATOM 6760 C CA . ILE B 1 309 ? 3.621 -16 -30.734 1 94.06 309 ILE B CA 1
ATOM 6761 C C . ILE B 1 309 ? 4.922 -15.477 -31.328 1 94.06 309 ILE B C 1
ATOM 6763 O O . ILE B 1 309 ? 4.922 -14.453 -32.031 1 94.06 309 ILE B O 1
ATOM 6767 N N . GLY B 1 310 ? 6 -16.094 -31.016 1 91.88 310 GLY B N 1
ATOM 6768 C CA . GLY B 1 310 ? 7.266 -15.758 -31.641 1 91.88 310 GLY B CA 1
ATOM 6769 C C . GLY B 1 310 ? 8.062 -14.734 -30.859 1 91.88 310 GLY B C 1
ATOM 6770 O O . GLY B 1 310 ? 9.172 -14.367 -31.25 1 91.88 310 GLY B O 1
ATOM 6771 N N . VAL B 1 311 ? 7.531 -14.273 -29.734 1 89.38 311 VAL B N 1
ATOM 6772 C CA . VAL B 1 311 ? 8.188 -13.211 -28.984 1 89.38 311 VAL B CA 1
ATOM 6773 C C . VAL B 1 311 ? 9.492 -13.727 -28.391 1 89.38 311 VAL B C 1
ATOM 6775 O O . VAL B 1 311 ? 10.547 -13.109 -28.562 1 89.38 311 VAL B O 1
ATOM 6778 N N . ASN B 1 312 ? 9.438 -14.828 -27.703 1 90.56 312 ASN B N 1
ATOM 6779 C CA . ASN B 1 312 ? 10.609 -15.281 -26.969 1 90.56 312 ASN B CA 1
ATOM 6780 C C . ASN B 1 312 ? 11.359 -16.375 -27.719 1 90.56 312 ASN B C 1
ATOM 6782 O O . ASN B 1 312 ? 12.562 -16.547 -27.531 1 90.56 312 ASN B O 1
ATOM 6786 N N . ARG B 1 313 ? 10.617 -17.078 -28.641 1 92.19 313 ARG B N 1
ATOM 6787 C CA . ARG B 1 313 ? 11.227 -18.109 -29.484 1 92.19 313 ARG B CA 1
ATOM 6788 C C . ARG B 1 313 ? 10.344 -18.438 -30.688 1 92.19 313 ARG B C 1
ATOM 6790 O O . ARG B 1 313 ? 9.188 -18.016 -30.734 1 92.19 313 ARG B O 1
ATOM 6797 N N . GLN B 1 314 ? 10.945 -19.156 -31.578 1 94.25 314 GLN B N 1
ATOM 6798 C CA . GLN B 1 314 ? 10.195 -19.656 -32.719 1 94.25 314 GLN B CA 1
ATOM 6799 C C . GLN B 1 314 ? 9.43 -20.922 -32.375 1 94.25 314 GLN B C 1
ATOM 6801 O O . GLN B 1 314 ? 9.859 -21.703 -31.516 1 94.25 314 GLN B O 1
ATOM 6806 N N . PHE B 1 315 ? 8.344 -21.188 -33.031 1 96.94 315 PHE B N 1
ATOM 6807 C CA . PHE B 1 315 ? 7.527 -22.391 -32.844 1 96.94 315 PHE B CA 1
ATOM 6808 C C . PHE B 1 315 ? 7.289 -23.094 -34.188 1 96.94 315 PHE B C 1
ATOM 6810 O O . PHE B 1 315 ? 7.223 -22.453 -35.219 1 96.94 315 PHE B O 1
ATOM 6817 N N . ASP B 1 316 ? 7.195 -24.344 -34.125 1 98.31 316 ASP B N 1
ATOM 6818 C CA . ASP B 1 316 ? 6.859 -25.125 -35.312 1 98.31 316 ASP B CA 1
ATOM 6819 C C . ASP B 1 316 ? 5.355 -25.078 -35.594 1 98.31 316 ASP B C 1
ATOM 6821 O O . ASP B 1 316 ? 4.934 -25 -36.75 1 98.31 316 ASP B O 1
ATOM 6825 N N . VAL B 1 317 ? 4.547 -25.172 -34.562 1 98.69 317 VAL B N 1
ATOM 6826 C CA . VAL B 1 317 ? 3.098 -25.047 -34.688 1 98.69 317 VAL B CA 1
ATOM 6827 C C . VAL B 1 317 ? 2.568 -24.156 -33.562 1 98.69 317 VAL B C 1
ATOM 6829 O O . VAL B 1 317 ? 2.82 -24.391 -32.406 1 98.69 317 VAL B O 1
ATOM 6832 N N . ALA B 1 318 ? 1.922 -23.094 -33.938 1 98.31 318 ALA B N 1
ATOM 6833 C CA . ALA B 1 318 ? 1.218 -22.219 -33 1 98.31 318 ALA B CA 1
ATOM 6834 C C . ALA B 1 318 ? -0.277 -22.516 -32.969 1 98.31 318 ALA B C 1
ATOM 6836 O O . ALA B 1 318 ? -0.929 -22.531 -34.031 1 98.31 318 ALA B O 1
ATOM 6837 N N . LEU B 1 319 ? -0.752 -22.875 -31.906 1 98.62 319 LEU B N 1
ATOM 6838 C CA . LEU B 1 319 ? -2.184 -23.047 -31.688 1 98.62 319 LEU B CA 1
ATOM 6839 C C . LEU B 1 319 ? -2.76 -21.875 -30.906 1 98.62 319 LEU B C 1
ATOM 6841 O O . LEU B 1 319 ? -2.727 -21.875 -29.672 1 98.62 319 LEU B O 1
ATOM 6845 N N . VAL B 1 320 ? -3.316 -20.875 -31.578 1 97.69 320 VAL B N 1
ATOM 6846 C CA . VAL B 1 320 ? -3.842 -19.672 -30.969 1 97.69 320 VAL B CA 1
ATOM 6847 C C . VAL B 1 320 ? -5.277 -19.906 -30.5 1 97.69 320 VAL B C 1
ATOM 6849 O O . VAL B 1 320 ? -6.164 -20.188 -31.312 1 97.69 320 VAL B O 1
ATOM 6852 N N . GLY B 1 321 ? -5.508 -19.875 -29.234 1 97.38 321 GLY B N 1
ATOM 6853 C CA . GLY B 1 321 ? -6.809 -20.094 -28.625 1 97.38 321 GLY B CA 1
ATOM 6854 C C . GLY B 1 321 ? -6.742 -20.281 -27.125 1 97.38 321 GLY B C 1
ATOM 6855 O O . GLY B 1 321 ? -5.668 -20.172 -26.516 1 97.38 321 GLY B O 1
ATOM 6856 N N . ASP B 1 322 ? -7.914 -20.469 -26.562 1 96.94 322 ASP B N 1
ATOM 6857 C CA . ASP B 1 322 ? -8.062 -20.734 -25.141 1 96.94 322 ASP B CA 1
ATOM 6858 C C . ASP B 1 322 ? -7.75 -22.203 -24.812 1 96.94 322 ASP B C 1
ATOM 6860 O O . ASP B 1 322 ? -8.117 -23.094 -25.578 1 96.94 322 ASP B O 1
ATOM 6864 N N . LEU B 1 323 ? -6.965 -22.438 -23.719 1 97.75 323 LEU B N 1
ATOM 6865 C CA . LEU B 1 323 ? -6.68 -23.797 -23.312 1 97.75 323 LEU B CA 1
ATOM 6866 C C . LEU B 1 323 ? -7.965 -24.625 -23.219 1 97.75 323 LEU B C 1
ATOM 6868 O O . LEU B 1 323 ? -7.969 -25.812 -23.547 1 97.75 323 LEU B O 1
ATOM 6872 N N . ARG B 1 324 ? -9.18 -24.078 -22.922 1 96.62 324 ARG B N 1
ATOM 6873 C CA . ARG B 1 324 ? -10.477 -24.719 -22.734 1 96.62 324 ARG B CA 1
ATOM 6874 C C . ARG B 1 324 ? -11.039 -25.234 -24.062 1 96.62 324 ARG B C 1
ATOM 6876 O O . ARG B 1 324 ? -11.891 -26.125 -24.078 1 96.62 324 ARG B O 1
ATOM 6883 N N . GLY B 1 325 ? -10.484 -24.609 -25 1 97.94 325 GLY B N 1
ATOM 6884 C CA . GLY B 1 325 ? -10.914 -25.016 -26.328 1 97.94 325 GLY B CA 1
ATOM 6885 C C . GLY B 1 325 ? -9.891 -25.875 -27.047 1 97.94 325 GLY B C 1
ATOM 6886 O O . GLY B 1 325 ? -10.234 -26.906 -27.609 1 97.94 325 GLY B O 1
ATOM 6887 N N . VAL B 1 326 ? -8.648 -25.5 -26.984 1 98.62 326 VAL B N 1
ATOM 6888 C CA . VAL B 1 326 ? -7.598 -26.094 -27.797 1 98.62 326 VAL B CA 1
ATOM 6889 C C . VAL B 1 326 ? -7.227 -27.469 -27.25 1 98.62 326 VAL B C 1
ATOM 6891 O O . VAL B 1 326 ? -7 -28.406 -28.016 1 98.62 326 VAL B O 1
ATOM 6894 N N . VAL B 1 327 ? -7.117 -27.656 -25.922 1 98.62 327 VAL B N 1
ATOM 6895 C CA . VAL B 1 327 ? -6.656 -28.906 -25.328 1 98.62 327 VAL B CA 1
ATOM 6896 C C . VAL B 1 327 ? -7.652 -30.016 -25.641 1 98.62 327 VAL B C 1
ATOM 6898 O O . VAL B 1 327 ? -7.258 -31.109 -26.047 1 98.62 327 VAL B O 1
ATOM 6901 N N . PRO B 1 328 ? -8.961 -29.75 -25.562 1 98.25 328 PRO B N 1
ATOM 6902 C CA . PRO B 1 328 ? -9.93 -30.766 -25.953 1 98.25 328 PRO B CA 1
ATOM 6903 C C . PRO B 1 328 ? -9.805 -31.172 -27.422 1 98.25 328 PRO B C 1
ATOM 6905 O O . PRO B 1 328 ? -10.039 -32.312 -27.781 1 98.25 328 PRO B O 1
ATOM 6908 N N . GLN B 1 329 ? -9.406 -30.219 -28.281 1 98.25 329 GLN B N 1
ATOM 6909 C CA . GLN B 1 329 ? -9.172 -30.531 -29.688 1 98.25 329 GLN B CA 1
ATOM 6910 C C . GLN B 1 329 ? -8.039 -31.547 -29.828 1 98.25 329 GLN B C 1
ATOM 6912 O O . GLN B 1 329 ? -8.156 -32.5 -30.594 1 98.25 329 GLN B O 1
ATOM 6917 N N . LEU B 1 330 ? -6.977 -31.281 -29.172 1 98.62 330 LEU B N 1
ATOM 6918 C CA . LEU B 1 330 ? -5.824 -32.188 -29.234 1 98.62 330 LEU B CA 1
ATOM 6919 C C . LEU B 1 330 ? -6.18 -33.562 -28.672 1 98.62 330 LEU B C 1
ATOM 6921 O O . LEU B 1 330 ? -5.801 -34.562 -29.25 1 98.62 330 LEU B O 1
ATOM 6925 N N . VAL B 1 331 ? -6.938 -33.594 -27.547 1 98.5 331 VAL B N 1
ATOM 6926 C CA . VAL B 1 331 ? -7.348 -34.844 -26.922 1 98.5 331 VAL B CA 1
ATOM 6927 C C . VAL B 1 331 ? -8.195 -35.656 -27.891 1 98.5 331 VAL B C 1
ATOM 6929 O O . VAL B 1 331 ? -7.965 -36.844 -28.078 1 98.5 331 VAL B O 1
ATOM 6932 N N . SER B 1 332 ? -9.156 -35 -28.469 1 98.12 332 SER B N 1
ATOM 6933 C CA . SER B 1 332 ? -10.047 -35.688 -29.406 1 98.12 332 SER B CA 1
ATOM 6934 C C . SER B 1 332 ? -9.273 -36.281 -30.578 1 98.12 332 SER B C 1
ATOM 6936 O O . SER B 1 332 ? -9.562 -37.375 -31.031 1 98.12 332 SER B O 1
ATOM 6938 N N . ALA B 1 333 ? -8.312 -35.562 -31.047 1 97.81 333 ALA B N 1
ATOM 6939 C CA . ALA B 1 333 ? -7.559 -35.969 -32.219 1 97.81 333 ALA B CA 1
ATOM 6940 C C . ALA B 1 333 ? -6.602 -37.125 -31.891 1 97.81 333 ALA B C 1
ATOM 6942 O O . ALA B 1 333 ? -6.246 -37.906 -32.781 1 97.81 333 ALA B O 1
ATOM 6943 N N . LEU B 1 334 ? -6.191 -37.219 -30.656 1 97.75 334 LEU B N 1
ATOM 6944 C CA . LEU B 1 334 ? -5.176 -38.188 -30.281 1 97.75 334 LEU B CA 1
ATOM 6945 C C . LEU B 1 334 ? -5.812 -39.438 -29.656 1 97.75 334 LEU B C 1
ATOM 6947 O O . LEU B 1 334 ? -5.145 -40.438 -29.469 1 97.75 334 LEU B O 1
ATOM 6951 N N . ARG B 1 335 ? -7.102 -39.406 -29.375 1 96 335 ARG B N 1
ATOM 6952 C CA . ARG B 1 335 ? -7.805 -40.406 -28.594 1 96 335 ARG B CA 1
ATOM 6953 C C . ARG B 1 335 ? -7.664 -41.781 -29.219 1 96 335 ARG B C 1
ATOM 6955 O O . ARG B 1 335 ? -7.539 -42.781 -28.5 1 96 335 ARG B O 1
ATOM 6962 N N . ASP B 1 336 ? -7.594 -41.844 -30.5 1 94 336 ASP B N 1
ATOM 6963 C CA . ASP B 1 336 ? -7.602 -43.125 -31.188 1 94 336 ASP B CA 1
ATOM 6964 C C . ASP B 1 336 ? -6.184 -43.688 -31.359 1 94 336 ASP B C 1
ATOM 6966 O O . ASP B 1 336 ? -5.992 -44.812 -31.766 1 94 336 ASP B O 1
ATOM 6970 N N . SER B 1 337 ? -5.207 -42.938 -31.031 1 93 337 SER B N 1
ATOM 6971 C CA . SER B 1 337 ? -3.818 -43.344 -31.188 1 93 337 SER B CA 1
ATOM 6972 C C . SER B 1 337 ? -2.959 -42.875 -30.031 1 93 337 SER B C 1
ATOM 6974 O O . SER B 1 337 ? -2.029 -42.094 -30.234 1 93 337 SER B O 1
ATOM 6976 N N . PRO B 1 338 ? -3.309 -43.344 -28.844 1 94.88 338 PRO B N 1
ATOM 6977 C CA . PRO B 1 338 ? -2.482 -42.969 -27.703 1 94.88 338 PRO B CA 1
ATOM 6978 C C . PRO B 1 338 ? -1.037 -43.438 -27.828 1 94.88 338 PRO B C 1
ATOM 6980 O O . PRO B 1 338 ? -0.787 -44.531 -28.328 1 94.88 338 PRO B O 1
ATOM 6983 N N . ARG B 1 339 ? -0.213 -42.625 -27.344 1 96.06 339 ARG B N 1
ATOM 6984 C CA . ARG B 1 339 ? 1.191 -43.031 -27.328 1 96.06 339 ARG B CA 1
ATOM 6985 C C . ARG B 1 339 ? 1.474 -43.969 -26.172 1 96.06 339 ARG B C 1
ATOM 6987 O O . ARG B 1 339 ? 0.754 -43.969 -25.172 1 96.06 339 ARG B O 1
ATOM 6994 N N . GLN B 1 340 ? 2.564 -44.75 -26.359 1 93.44 340 GLN B N 1
ATOM 6995 C CA . GLN B 1 340 ? 3.082 -45.562 -25.266 1 93.44 340 GLN B CA 1
ATOM 6996 C C . GLN B 1 340 ? 4.219 -44.875 -24.547 1 93.44 340 GLN B C 1
ATOM 6998 O O . GLN B 1 340 ? 5.031 -44.188 -25.172 1 93.44 340 GLN B O 1
ATOM 7003 N N . PRO B 1 341 ? 4.199 -45 -23.266 1 91.81 341 PRO B N 1
ATOM 7004 C CA . PRO B 1 341 ? 5.277 -44.344 -22.531 1 91.81 341 PRO B CA 1
ATOM 7005 C C . PRO B 1 341 ? 6.656 -44.906 -22.875 1 91.81 341 PRO B C 1
ATOM 7007 O O . PRO B 1 341 ? 6.82 -46.125 -23 1 91.81 341 PRO B O 1
ATOM 7010 N N . ALA B 1 342 ? 7.504 -43.969 -23.078 1 88.44 342 ALA B N 1
ATOM 7011 C CA . ALA B 1 342 ? 8.891 -44.406 -23.219 1 88.44 342 ALA B CA 1
ATOM 7012 C C . ALA B 1 342 ? 9.461 -44.906 -21.906 1 88.44 342 ALA B C 1
ATOM 7014 O O . ALA B 1 342 ? 9.055 -44.438 -20.828 1 88.44 342 ALA B O 1
ATOM 7015 N N . PRO B 1 343 ? 10.398 -45.875 -21.922 1 87.31 343 PRO B N 1
ATOM 7016 C CA . PRO B 1 343 ? 11.039 -46.344 -20.688 1 87.31 343 PRO B CA 1
ATOM 7017 C C . PRO B 1 343 ? 11.664 -45.219 -19.891 1 87.31 343 PRO B C 1
ATOM 7019 O O . PRO B 1 343 ? 11.711 -45.281 -18.656 1 87.31 343 PRO B O 1
ATOM 7022 N N . ALA B 1 344 ? 11.992 -44.281 -20.547 1 92.88 344 ALA B N 1
ATOM 7023 C CA . ALA B 1 344 ? 12.633 -43.125 -19.906 1 92.88 344 ALA B CA 1
ATOM 7024 C C . ALA B 1 344 ? 11.688 -42.469 -18.906 1 92.88 344 ALA B C 1
ATOM 7026 O O . ALA B 1 344 ? 12.125 -41.906 -17.906 1 92.88 344 ALA B O 1
ATOM 7027 N N . LEU B 1 345 ? 10.422 -42.594 -19.125 1 96.25 345 LEU B N 1
ATOM 7028 C CA . LEU B 1 345 ? 9.453 -41.938 -18.25 1 96.25 345 LEU B CA 1
ATOM 7029 C C . LEU B 1 345 ? 9.484 -42.531 -16.859 1 96.25 345 LEU B C 1
ATOM 7031 O O . LEU B 1 345 ? 9.508 -41.812 -15.859 1 96.25 345 LEU B O 1
ATOM 7035 N N . ARG B 1 346 ? 9.477 -43.844 -16.75 1 96.31 346 ARG B N 1
ATOM 7036 C CA . ARG B 1 346 ? 9.539 -44.5 -15.461 1 96.31 346 ARG B CA 1
ATOM 7037 C C . ARG B 1 346 ? 10.828 -44.188 -14.727 1 96.31 346 ARG B C 1
ATOM 7039 O O . ARG B 1 346 ? 10.828 -43.969 -13.508 1 96.31 346 ARG B O 1
ATOM 7046 N N . LEU B 1 347 ? 11.891 -44.094 -15.445 1 96.88 347 LEU B N 1
ATOM 7047 C CA . LEU B 1 347 ? 13.18 -43.75 -14.852 1 96.88 347 LEU B CA 1
ATOM 7048 C C . LEU B 1 347 ? 13.148 -42.344 -14.258 1 96.88 347 LEU B C 1
ATOM 7050 O O . LEU B 1 347 ? 13.688 -42.125 -13.18 1 96.88 347 LEU B O 1
ATOM 7054 N N . LEU B 1 348 ? 12.547 -41.438 -14.992 1 97.62 348 LEU B N 1
ATOM 7055 C CA . LEU B 1 348 ? 12.438 -40.062 -14.516 1 97.62 348 LEU B CA 1
ATOM 7056 C C . LEU B 1 348 ? 11.586 -40 -13.25 1 97.62 348 LEU B C 1
ATOM 7058 O O . LEU B 1 348 ? 11.914 -39.281 -12.312 1 97.62 348 LEU B O 1
ATOM 7062 N N . ILE B 1 349 ? 10.492 -40.719 -13.211 1 97.44 349 ILE B N 1
ATOM 7063 C CA . ILE B 1 349 ? 9.602 -40.781 -12.055 1 97.44 349 ILE B CA 1
ATOM 7064 C C . ILE B 1 349 ? 10.359 -41.281 -10.836 1 97.44 349 ILE B C 1
ATOM 7066 O O . ILE B 1 349 ? 10.297 -40.688 -9.758 1 97.44 349 ILE B O 1
ATOM 7070 N N . ASP B 1 350 ? 11.117 -42.344 -11.023 1 97.12 350 ASP B N 1
ATOM 7071 C CA . ASP B 1 350 ? 11.898 -42.938 -9.938 1 97.12 350 ASP B CA 1
ATOM 7072 C C . ASP B 1 350 ? 12.992 -42 -9.461 1 97.12 350 ASP B C 1
ATOM 7074 O O . ASP B 1 350 ? 13.242 -41.875 -8.258 1 97.12 350 ASP B O 1
ATOM 7078 N N . LYS B 1 351 ? 13.562 -41.344 -10.414 1 95.88 351 LYS B N 1
ATOM 7079 C CA . LYS B 1 351 ? 14.617 -40.406 -10.086 1 95.88 351 LYS B CA 1
ATOM 7080 C C . LYS B 1 351 ? 14.07 -39.25 -9.242 1 95.88 351 LYS B C 1
ATOM 7082 O O . LYS B 1 351 ? 14.711 -38.812 -8.281 1 95.88 351 LYS B O 1
ATOM 7087 N N . ASP B 1 352 ? 12.977 -38.781 -9.672 1 95.44 352 ASP B N 1
ATOM 7088 C CA . ASP B 1 352 ? 12.367 -37.656 -8.953 1 95.44 352 ASP B CA 1
ATOM 7089 C C . ASP B 1 352 ? 11.938 -38.094 -7.551 1 95.44 352 ASP B C 1
ATOM 7091 O O . ASP B 1 352 ? 12.102 -37.344 -6.586 1 95.44 352 ASP B O 1
ATOM 7095 N N . ALA B 1 353 ? 11.359 -39.219 -7.402 1 95.94 353 ALA B N 1
ATOM 7096 C CA . ALA B 1 353 ? 10.961 -39.75 -6.102 1 95.94 353 ALA B CA 1
ATOM 7097 C C . ALA B 1 353 ? 12.172 -39.906 -5.18 1 95.94 353 ALA B C 1
ATOM 7099 O O . ALA B 1 353 ? 12.102 -39.594 -3.994 1 95.94 353 ALA B O 1
ATOM 7100 N N . LYS B 1 354 ? 13.242 -40.438 -5.746 1 96.38 354 LYS B N 1
ATOM 7101 C CA . LYS B 1 354 ? 14.477 -40.594 -4.98 1 96.38 354 LYS B CA 1
ATOM 7102 C C . LYS B 1 354 ? 15.055 -39.25 -4.566 1 96.38 354 LYS B C 1
ATOM 7104 O O . LYS B 1 354 ? 15.492 -39.062 -3.428 1 96.38 354 LYS B O 1
ATOM 7109 N N . GLU B 1 355 ? 15.07 -38.344 -5.496 1 94.19 355 GLU B N 1
ATOM 7110 C CA . GLU B 1 355 ? 15.578 -37 -5.207 1 94.19 355 GLU B CA 1
ATOM 7111 C C . GLU B 1 355 ? 14.797 -36.344 -4.062 1 94.19 355 GLU B C 1
ATOM 7113 O O . GLU B 1 355 ? 15.391 -35.75 -3.158 1 94.19 355 GLU B O 1
ATOM 7118 N N . ARG B 1 356 ? 13.547 -36.438 -4.074 1 93.25 356 ARG B N 1
ATOM 7119 C CA . ARG B 1 356 ? 12.695 -35.844 -3.037 1 93.25 356 ARG B CA 1
ATOM 7120 C C . ARG B 1 356 ? 12.977 -36.469 -1.68 1 93.25 356 ARG B C 1
ATOM 7122 O O . ARG B 1 356 ? 13.055 -35.781 -0.666 1 93.25 356 ARG B O 1
ATOM 7129 N N . ALA B 1 357 ? 13.141 -37.75 -1.662 1 95.75 357 ALA B N 1
ATOM 7130 C CA . ALA B 1 357 ? 13.477 -38.469 -0.428 1 95.75 357 ALA B CA 1
ATOM 7131 C C . ALA B 1 357 ? 14.859 -38.062 0.078 1 95.75 357 ALA B C 1
ATOM 7133 O O . ALA B 1 357 ? 15.047 -37.844 1.278 1 95.75 357 ALA B O 1
ATOM 7134 N N . ASP B 1 358 ? 15.805 -37.938 -0.849 1 95.94 358 ASP B N 1
ATOM 7135 C CA . ASP B 1 358 ? 17.172 -37.562 -0.498 1 95.94 358 ASP B CA 1
ATOM 7136 C C . ASP B 1 358 ? 17.25 -36.156 0.081 1 95.94 358 ASP B C 1
ATOM 7138 O O . ASP B 1 358 ? 17.953 -35.906 1.054 1 95.94 358 ASP B O 1
ATOM 7142 N N . VAL B 1 359 ? 16.531 -35.281 -0.519 1 93.81 359 VAL B N 1
ATOM 7143 C CA . VAL B 1 359 ? 16.578 -33.906 -0.059 1 93.81 359 VAL B CA 1
ATOM 7144 C C . VAL B 1 359 ? 15.93 -33.781 1.317 1 93.81 359 VAL B C 1
ATOM 7146 O O . VAL B 1 359 ? 16.359 -33 2.158 1 93.81 359 VAL B O 1
ATOM 7149 N N . ALA B 1 360 ? 14.844 -34.5 1.546 1 95.19 360 ALA B N 1
ATOM 7150 C CA . ALA B 1 360 ? 14.203 -34.5 2.857 1 95.19 360 ALA B CA 1
ATOM 7151 C C . ALA B 1 360 ? 15.164 -35.031 3.93 1 95.19 360 ALA B C 1
ATOM 7153 O O . ALA B 1 360 ? 15.211 -34.469 5.035 1 95.19 360 ALA B O 1
ATOM 7154 N N . GLU B 1 361 ? 15.898 -36 3.578 1 95.06 361 GLU B N 1
ATOM 7155 C CA . GLU B 1 361 ? 16.828 -36.625 4.516 1 95.06 361 GLU B CA 1
ATOM 7156 C C . GLU B 1 361 ? 18.062 -35.781 4.738 1 95.06 361 GLU B C 1
ATOM 7158 O O . GLU B 1 361 ? 18.562 -35.688 5.855 1 95.06 361 GLU B O 1
ATOM 7163 N N . SER B 1 362 ? 18.531 -35.156 3.678 1 93.5 362 SER B N 1
ATOM 7164 C CA . SER B 1 362 ? 19.797 -34.438 3.742 1 93.5 362 SER B CA 1
ATOM 7165 C C . SER B 1 362 ? 19.594 -33 4.281 1 93.5 362 SER B C 1
ATOM 7167 O O . SER B 1 362 ? 20.562 -32.344 4.648 1 93.5 362 SER B O 1
ATOM 7169 N N . ALA B 1 363 ? 18.328 -32.562 4.297 1 95.88 363 ALA B N 1
ATOM 7170 C CA . ALA B 1 363 ? 18.109 -31.25 4.922 1 95.88 363 ALA B CA 1
ATOM 7171 C C . ALA B 1 363 ? 18.719 -31.203 6.32 1 95.88 363 ALA B C 1
ATOM 7173 O O . ALA B 1 363 ? 18.469 -32.094 7.141 1 95.88 363 ALA B O 1
ATOM 7174 N N . PRO B 1 364 ? 19.531 -30.094 6.602 1 95.44 364 PRO B N 1
ATOM 7175 C CA . PRO B 1 364 ? 20.203 -30.031 7.902 1 95.44 364 PRO B CA 1
ATOM 7176 C C . PRO B 1 364 ? 19.234 -30.141 9.078 1 95.44 364 PRO B C 1
ATOM 7178 O O . PRO B 1 364 ? 18.172 -29.516 9.055 1 95.44 364 PRO B O 1
ATOM 7181 N N . SER B 1 365 ? 19.609 -30.984 10.078 1 94.56 365 SER B N 1
ATOM 7182 C CA . SER B 1 365 ? 18.75 -31.266 11.227 1 94.56 365 SER B CA 1
ATOM 7183 C C . SER B 1 365 ? 19.516 -31.109 12.539 1 94.56 365 SER B C 1
ATOM 7185 O O . SER B 1 365 ? 20.75 -31.016 12.531 1 94.56 365 SER B O 1
ATOM 7187 N N . GLY B 1 366 ? 18.828 -30.984 13.625 1 91.94 366 GLY B N 1
ATOM 7188 C CA . GLY B 1 366 ? 19.406 -30.984 14.953 1 91.94 366 GLY B CA 1
ATOM 7189 C C . GLY B 1 366 ? 19.953 -29.625 15.359 1 91.94 366 GLY B C 1
ATOM 7190 O O . GLY B 1 366 ? 20.781 -29.531 16.266 1 91.94 366 GLY B O 1
ATOM 7191 N N . ARG B 1 367 ? 19.531 -28.609 14.594 1 91.25 367 ARG B N 1
ATOM 7192 C CA . ARG B 1 367 ? 20.016 -27.266 14.883 1 91.25 367 ARG B CA 1
ATOM 7193 C C . ARG B 1 367 ? 18.938 -26.422 15.539 1 91.25 367 ARG B C 1
ATOM 7195 O O . ARG B 1 367 ? 17.734 -26.641 15.305 1 91.25 367 ARG B O 1
ATOM 7202 N N . SER B 1 368 ? 19.359 -25.516 16.484 1 93.06 368 SER B N 1
ATOM 7203 C CA . SER B 1 368 ? 18.562 -24.422 17.047 1 93.06 368 SER B CA 1
ATOM 7204 C C . SER B 1 368 ? 19.328 -23.109 17.016 1 93.06 368 SER B C 1
ATOM 7206 O O . SER B 1 368 ? 20.328 -22.938 17.688 1 93.06 368 SER B O 1
ATOM 7208 N N . PRO B 1 369 ? 18.844 -22.203 16.141 1 96.25 369 PRO B N 1
ATOM 7209 C CA . PRO B 1 369 ? 17.594 -22.141 15.383 1 96.25 369 PRO B CA 1
ATOM 7210 C C . PRO B 1 369 ? 17.547 -23.125 14.219 1 96.25 369 PRO B C 1
ATOM 7212 O O . PRO B 1 369 ? 18.594 -23.609 13.773 1 96.25 369 PRO B O 1
ATOM 7215 N N . ILE B 1 370 ? 16.375 -23.391 13.812 1 98.38 370 ILE B N 1
ATOM 7216 C CA . ILE B 1 370 ? 16.078 -24.422 12.836 1 98.38 370 ILE B CA 1
ATOM 7217 C C . ILE B 1 370 ? 16.594 -24 11.461 1 98.38 370 ILE B C 1
ATOM 7219 O O . ILE B 1 370 ? 16.453 -22.844 11.062 1 98.38 370 ILE B O 1
ATOM 7223 N N . HIS B 1 371 ? 17.281 -24.906 10.727 1 98.31 371 HIS B N 1
ATOM 7224 C CA . HIS B 1 371 ? 17.672 -24.609 9.352 1 98.31 371 HIS B CA 1
ATOM 7225 C C . HIS B 1 371 ? 16.438 -24.391 8.469 1 98.31 371 HIS B C 1
ATOM 7227 O O . HIS B 1 371 ? 15.469 -25.141 8.555 1 98.31 371 HIS B O 1
ATOM 7233 N N . PRO B 1 372 ? 16.422 -23.375 7.605 1 97.69 372 PRO B N 1
ATOM 7234 C CA . PRO B 1 372 ? 15.266 -23.094 6.758 1 97.69 372 PRO B CA 1
ATOM 7235 C C . PRO B 1 372 ? 14.867 -24.281 5.887 1 97.69 372 PRO B C 1
ATOM 7237 O O . PRO B 1 372 ? 13.688 -24.484 5.613 1 97.69 372 PRO B O 1
ATOM 7240 N N . ALA B 1 373 ? 15.828 -25.109 5.426 1 97.81 373 ALA B N 1
ATOM 7241 C CA . ALA B 1 373 ? 15.516 -26.312 4.668 1 97.81 373 ALA B CA 1
ATOM 7242 C C . ALA B 1 373 ? 14.633 -27.25 5.477 1 97.81 373 ALA B C 1
ATOM 7244 O O . ALA B 1 373 ? 13.664 -27.812 4.957 1 97.81 373 ALA B O 1
ATOM 7245 N N . ARG B 1 374 ? 15.008 -27.406 6.73 1 97.81 374 ARG B N 1
ATOM 7246 C CA . ARG B 1 374 ? 14.266 -28.281 7.629 1 97.81 374 ARG B CA 1
ATOM 7247 C C . ARG B 1 374 ? 12.891 -27.719 7.934 1 97.81 374 ARG B C 1
ATOM 7249 O O . ARG B 1 374 ? 11.914 -28.469 8.031 1 97.81 374 ARG B O 1
ATOM 7256 N N . TYR B 1 375 ? 12.82 -26.438 8.141 1 97.44 375 TYR B N 1
ATOM 7257 C CA . TYR B 1 375 ? 11.562 -25.719 8.273 1 97.44 375 TYR B CA 1
ATOM 7258 C C . TYR B 1 375 ? 10.609 -26.078 7.137 1 97.44 375 TYR B C 1
ATOM 7260 O O . TYR B 1 375 ? 9.453 -26.453 7.379 1 97.44 375 TYR B O 1
ATOM 7268 N N . VAL B 1 376 ? 11.031 -26.062 5.836 1 98 376 VAL B N 1
ATOM 7269 C CA . VAL B 1 376 ? 10.219 -26.328 4.648 1 98 376 VAL B CA 1
ATOM 7270 C C . VAL B 1 376 ? 9.828 -27.797 4.609 1 98 376 VAL B C 1
ATOM 7272 O O . VAL B 1 376 ? 8.664 -28.141 4.375 1 98 376 VAL B O 1
ATOM 7275 N N . VAL B 1 377 ? 10.797 -28.672 4.887 1 98.12 377 VAL B N 1
ATOM 7276 C CA . VAL B 1 377 ? 10.555 -30.109 4.836 1 98.12 377 VAL B CA 1
ATOM 7277 C C . VAL B 1 377 ? 9.438 -30.484 5.809 1 98.12 377 VAL B C 1
ATOM 7279 O O . VAL B 1 377 ? 8.445 -31.109 5.418 1 98.12 377 VAL B O 1
ATOM 7282 N N . GLU B 1 378 ? 9.531 -30.062 7.035 1 98.44 378 GLU B N 1
ATOM 7283 C CA . GLU B 1 378 ? 8.578 -30.453 8.07 1 98.44 378 GLU B CA 1
ATOM 7284 C C . GLU B 1 378 ? 7.211 -29.828 7.832 1 98.44 378 GLU B C 1
ATOM 7286 O O . GLU B 1 378 ? 6.18 -30.469 8.047 1 98.44 378 GLU B O 1
ATOM 7291 N N . ALA B 1 379 ? 7.172 -28.594 7.402 1 98.62 379 ALA B N 1
ATOM 7292 C CA . ALA B 1 379 ? 5.898 -27.938 7.133 1 98.62 379 ALA B CA 1
ATOM 7293 C C . ALA B 1 379 ? 5.152 -28.625 5.992 1 98.62 379 ALA B C 1
ATOM 7295 O O . ALA B 1 379 ? 3.941 -28.828 6.07 1 98.62 379 ALA B O 1
ATOM 7296 N N . THR B 1 380 ? 5.879 -28.969 4.898 1 98 380 THR B N 1
ATOM 7297 C CA . THR B 1 380 ? 5.215 -29.531 3.729 1 98 380 THR B CA 1
ATOM 7298 C C . THR B 1 380 ? 4.863 -31 3.953 1 98 380 THR B C 1
ATOM 7300 O O . THR B 1 380 ? 3.916 -31.516 3.359 1 98 380 THR B O 1
ATOM 7303 N N . LYS B 1 381 ? 5.613 -31.703 4.855 1 98 381 LYS B N 1
ATOM 7304 C CA . LYS B 1 381 ? 5.168 -33.031 5.301 1 98 381 LYS B CA 1
ATOM 7305 C C . LYS B 1 381 ? 3.834 -32.938 6.039 1 98 381 LYS B C 1
ATOM 7307 O O . LYS B 1 381 ? 2.943 -33.75 5.824 1 98 381 LYS B O 1
ATOM 7312 N N . ALA B 1 382 ? 3.721 -31.922 6.867 1 98.62 382 ALA B N 1
ATOM 7313 C CA . ALA B 1 382 ? 2.475 -31.703 7.598 1 98.62 382 ALA B CA 1
ATOM 7314 C C . ALA B 1 382 ? 1.329 -31.391 6.641 1 98.62 382 ALA B C 1
ATOM 7316 O O . ALA B 1 382 ? 0.186 -31.781 6.879 1 98.62 382 ALA B O 1
ATOM 7317 N N . LEU B 1 383 ? 1.591 -30.672 5.609 1 98.19 383 LEU B N 1
ATOM 7318 C CA . LEU B 1 383 ? 0.585 -30.344 4.605 1 98.19 383 LEU B CA 1
ATOM 7319 C C . LEU B 1 383 ? 0.018 -31.609 3.969 1 98.19 383 LEU B C 1
ATOM 7321 O O . LEU B 1 383 ? -1.178 -31.672 3.676 1 98.19 383 LEU B O 1
ATOM 7325 N N . ASN B 1 384 ? 0.85 -32.594 3.746 1 97.38 384 ASN B N 1
ATOM 7326 C CA . ASN B 1 384 ? 0.452 -33.844 3.1 1 97.38 384 ASN B CA 1
ATOM 7327 C C . ASN B 1 384 ? -0.562 -34.625 3.939 1 97.38 384 ASN B C 1
ATOM 7329 O O . ASN B 1 384 ? -1.248 -35.5 3.432 1 97.38 384 ASN B O 1
ATOM 7333 N N . GLU B 1 385 ? -0.639 -34.25 5.188 1 97.81 385 GLU B N 1
ATOM 7334 C CA . GLU B 1 385 ? -1.564 -34.938 6.082 1 97.81 385 GLU B CA 1
ATOM 7335 C C . GLU B 1 385 ? -2.973 -34.375 5.973 1 97.81 385 GLU B C 1
ATOM 7337 O O . GLU B 1 385 ? -3.93 -34.938 6.484 1 97.81 385 GLU B O 1
ATOM 7342 N N . LEU B 1 386 ? -3.131 -33.281 5.285 1 98 386 LEU B N 1
ATOM 7343 C CA . LEU B 1 386 ? -4.418 -32.625 5.145 1 98 386 LEU B CA 1
ATOM 7344 C C . LEU B 1 386 ? -5.145 -33.094 3.889 1 98 386 LEU B C 1
ATOM 7346 O O . LEU B 1 386 ? -4.508 -33.5 2.92 1 98 386 LEU B O 1
ATOM 7350 N N . GLU B 1 387 ? -6.426 -32.969 3.9 1 96.88 387 GLU B N 1
ATOM 7351 C CA . GLU B 1 387 ? -7.238 -33.344 2.75 1 96.88 387 GLU B CA 1
ATOM 7352 C C . GLU B 1 387 ? -7.391 -32.188 1.775 1 96.88 387 GLU B C 1
ATOM 7354 O O . GLU B 1 387 ? -8.07 -31.203 2.078 1 96.88 387 GLU B O 1
ATOM 7359 N N . ASP B 1 388 ? -6.848 -32.25 0.634 1 97.12 388 ASP B N 1
ATOM 7360 C CA . ASP B 1 388 ? -6.953 -31.328 -0.496 1 97.12 388 ASP B CA 1
ATOM 7361 C C . ASP B 1 388 ? -6.59 -29.906 -0.081 1 97.12 388 ASP B C 1
ATOM 7363 O O . ASP B 1 388 ? -7.371 -28.969 -0.291 1 97.12 388 ASP B O 1
ATOM 7367 N N . PRO B 1 389 ? -5.422 -29.734 0.48 1 98.19 389 PRO B N 1
ATOM 7368 C CA . PRO B 1 389 ? -5.039 -28.406 0.975 1 98.19 389 PRO B CA 1
ATOM 7369 C C . PRO B 1 389 ? -4.68 -27.438 -0.15 1 98.19 389 PRO B C 1
ATOM 7371 O O . PRO B 1 389 ? -4.367 -27.875 -1.264 1 98.19 389 PRO B O 1
ATOM 7374 N N . ILE B 1 390 ? -4.805 -26.156 0.143 1 98.12 390 ILE B N 1
ATOM 7375 C CA . ILE B 1 390 ? -4.254 -25.078 -0.672 1 98.12 390 ILE B CA 1
ATOM 7376 C C . ILE B 1 390 ? -2.936 -24.594 -0.071 1 98.12 390 ILE B C 1
ATOM 7378 O O . ILE B 1 390 ? -2.861 -24.297 1.125 1 98.12 390 ILE B O 1
ATOM 7382 N N . LEU B 1 391 ? -1.889 -24.609 -0.84 1 98 391 LEU B N 1
ATOM 7383 C CA . LEU B 1 391 ? -0.613 -24.047 -0.395 1 98 391 LEU B CA 1
ATOM 7384 C C . LEU B 1 391 ? -0.42 -22.641 -0.917 1 98 391 LEU B C 1
ATOM 7386 O O . LEU B 1 391 ? -0.558 -22.391 -2.117 1 98 391 LEU B O 1
ATOM 7390 N N . VAL B 1 392 ? -0.183 -21.734 -0.068 1 97.88 392 VAL B N 1
ATOM 7391 C CA . VAL B 1 392 ? 0.143 -20.359 -0.436 1 97.88 392 VAL B CA 1
ATOM 7392 C C . VAL B 1 392 ? 1.593 -20.047 -0.065 1 97.88 392 VAL B C 1
ATOM 7394 O O . VAL B 1 392 ? 2.047 -20.406 1.027 1 97.88 392 VAL B O 1
ATOM 7397 N N . ARG B 1 393 ? 2.305 -19.469 -0.954 1 96.5 393 ARG B N 1
ATOM 7398 C CA . ARG B 1 393 ? 3.695 -19.094 -0.738 1 96.5 393 ARG B CA 1
ATOM 7399 C C . ARG B 1 393 ? 3.838 -17.578 -0.665 1 96.5 393 ARG B C 1
ATOM 7401 O O . ARG B 1 393 ? 2.926 -16.844 -1.05 1 96.5 393 ARG B O 1
ATOM 7408 N N . ASP B 1 394 ? 4.918 -17.141 -0.126 1 95.69 394 ASP B N 1
ATOM 7409 C CA . ASP B 1 394 ? 5.289 -15.727 -0.064 1 95.69 394 ASP B CA 1
ATOM 7410 C C . ASP B 1 394 ? 6.738 -15.523 -0.505 1 95.69 394 ASP B C 1
ATOM 7412 O O . ASP B 1 394 ? 7.496 -16.484 -0.641 1 95.69 394 ASP B O 1
ATOM 7416 N N . GLY B 1 395 ? 7.051 -14.305 -0.875 1 90.06 395 GLY B N 1
ATOM 7417 C CA . GLY B 1 395 ? 8.422 -14.016 -1.262 1 90.06 395 GLY B CA 1
ATOM 7418 C C . GLY B 1 395 ? 9.383 -14 -0.088 1 90.06 395 GLY B C 1
ATOM 7419 O O . GLY B 1 395 ? 8.977 -14.219 1.055 1 90.06 395 GLY B O 1
ATOM 7420 N N . GLY B 1 396 ? 10.703 -13.75 -0.445 1 90.44 396 GLY B N 1
ATOM 7421 C CA . GLY B 1 396 ? 11.773 -13.789 0.535 1 90.44 396 GLY B CA 1
ATOM 7422 C C . GLY B 1 396 ? 12.695 -14.984 0.361 1 90.44 396 GLY B C 1
ATOM 7423 O O . GLY B 1 396 ? 12.531 -15.773 -0.571 1 90.44 396 GLY B O 1
ATOM 7424 N N . ALA B 1 397 ? 13.547 -15.133 1.312 1 92.19 397 ALA B N 1
ATOM 7425 C CA . ALA B 1 397 ? 14.555 -16.188 1.202 1 92.19 397 ALA B CA 1
ATOM 7426 C C . ALA B 1 397 ? 13.922 -17.562 1.354 1 92.19 397 ALA B C 1
ATOM 7428 O O . ALA B 1 397 ? 14.359 -18.531 0.711 1 92.19 397 ALA B O 1
ATOM 7429 N N . THR B 1 398 ? 12.875 -17.656 2.109 1 93.12 398 THR B N 1
ATOM 7430 C CA . THR B 1 398 ? 12.305 -18.969 2.436 1 93.12 398 THR B CA 1
ATOM 7431 C C . THR B 1 398 ? 11.664 -19.594 1.204 1 93.12 398 THR B C 1
ATOM 7433 O O . THR B 1 398 ? 11.578 -20.828 1.104 1 93.12 398 THR B O 1
ATOM 7436 N N . VAL B 1 399 ? 11.203 -18.734 0.239 1 92.88 399 VAL B N 1
ATOM 7437 C CA . VAL B 1 399 ? 10.57 -19.312 -0.941 1 92.88 399 VAL B CA 1
ATOM 7438 C C . VAL B 1 399 ? 11.617 -20.047 -1.787 1 92.88 399 VAL B C 1
ATOM 7440 O O . VAL B 1 399 ? 11.312 -21.047 -2.438 1 92.88 399 VAL B O 1
ATOM 7443 N N . ILE B 1 400 ? 12.828 -19.625 -1.725 1 92.25 400 ILE B N 1
ATOM 7444 C CA . ILE B 1 400 ? 13.906 -20.266 -2.459 1 92.25 400 ILE B CA 1
ATOM 7445 C C . ILE B 1 400 ? 14.141 -21.672 -1.905 1 92.25 400 ILE B C 1
ATOM 7447 O O . ILE B 1 400 ? 14.336 -22.625 -2.666 1 92.25 400 ILE B O 1
ATOM 7451 N N . PHE B 1 401 ? 14.031 -21.812 -0.6 1 95.25 401 PHE B N 1
ATOM 7452 C CA . PHE B 1 401 ? 14.148 -23.125 0.029 1 95.25 401 PHE B CA 1
ATOM 7453 C C . PHE B 1 401 ? 12.977 -24.016 -0.359 1 95.25 401 PHE B C 1
ATOM 7455 O O . PHE B 1 401 ? 13.133 -25.234 -0.461 1 95.25 401 PHE B O 1
ATOM 7462 N N . GLN B 1 402 ? 11.836 -23.453 -0.607 1 94.19 402 GLN B N 1
ATOM 7463 C CA . GLN B 1 402 ? 10.641 -24.234 -0.939 1 94.19 402 GLN B CA 1
ATOM 7464 C C . GLN B 1 402 ? 10.773 -24.891 -2.307 1 94.19 402 GLN B C 1
ATOM 7466 O O . GLN B 1 402 ? 10.219 -25.969 -2.543 1 94.19 402 GLN B O 1
ATOM 7471 N N . TRP B 1 403 ? 11.586 -24.312 -3.215 1 91.06 403 TRP B N 1
ATOM 7472 C CA . TRP B 1 403 ? 11.727 -24.859 -4.566 1 91.06 403 TRP B CA 1
ATOM 7473 C C . TRP B 1 403 ? 12.516 -26.156 -4.551 1 91.06 403 TRP B C 1
ATOM 7475 O O . TRP B 1 403 ? 12.312 -27.016 -5.414 1 91.06 403 TRP B O 1
ATOM 7485 N N . THR B 1 404 ? 13.344 -26.25 -3.523 1 92.31 404 THR B N 1
ATOM 7486 C CA . THR B 1 404 ? 14.203 -27.422 -3.457 1 92.31 404 THR B CA 1
ATOM 7487 C C . THR B 1 404 ? 13.672 -28.438 -2.441 1 92.31 404 THR B C 1
ATOM 7489 O O . THR B 1 404 ? 13.734 -29.641 -2.672 1 92.31 404 THR B O 1
ATOM 7492 N N . TYR B 1 405 ? 13.07 -27.953 -1.417 1 95.12 405 TYR B N 1
ATOM 7493 C CA . TYR B 1 405 ? 12.914 -28.828 -0.261 1 95.12 405 TYR B CA 1
ATOM 7494 C C . TYR B 1 405 ? 11.453 -29.188 -0.037 1 95.12 405 TYR B C 1
ATOM 7496 O O . TYR B 1 405 ? 11.133 -29.984 0.854 1 95.12 405 TYR B O 1
ATOM 7504 N N . SER B 1 406 ? 10.539 -28.672 -0.796 1 94.31 406 SER B N 1
ATOM 7505 C CA . SER B 1 406 ? 9.125 -29 -0.63 1 94.31 406 SER B CA 1
ATOM 7506 C C . SER B 1 406 ? 8.883 -30.5 -0.806 1 94.31 406 SER B C 1
ATOM 7508 O O . SER B 1 406 ? 9.43 -31.109 -1.722 1 94.31 406 SER B O 1
ATOM 7510 N N . GLN B 1 407 ? 7.98 -31.094 0.065 1 95.44 407 GLN B N 1
ATOM 7511 C CA . GLN B 1 407 ? 7.668 -32.5 0.034 1 95.44 407 GLN B CA 1
ATOM 7512 C C . GLN B 1 407 ? 6.242 -32.75 -0.45 1 95.44 407 GLN B C 1
ATOM 7514 O O . GLN B 1 407 ? 5.742 -33.875 -0.393 1 95.44 407 GLN B O 1
ATOM 7519 N N . SER B 1 408 ? 5.586 -31.672 -0.854 1 95 408 SER B N 1
ATOM 7520 C CA . SER B 1 408 ? 4.18 -31.75 -1.233 1 95 408 SER B CA 1
ATOM 7521 C C . SER B 1 408 ? 3.971 -31.344 -2.686 1 95 408 SER B C 1
ATOM 7523 O O . SER B 1 408 ? 4.762 -30.578 -3.236 1 95 408 SER B O 1
ATOM 7525 N N . LYS B 1 409 ? 2.91 -31.859 -3.348 1 94.12 409 LYS B N 1
ATOM 7526 C CA . LYS B 1 409 ? 2.484 -31.516 -4.703 1 94.12 409 LYS B CA 1
ATOM 7527 C C . LYS B 1 409 ? 0.988 -31.219 -4.75 1 94.12 409 LYS B C 1
ATOM 7529 O O . LYS B 1 409 ? 0.234 -31.922 -5.438 1 94.12 409 LYS B O 1
ATOM 7534 N N . PRO B 1 410 ? 0.541 -30.141 -4.094 1 95.69 410 PRO B N 1
ATOM 7535 C CA . PRO B 1 410 ? -0.891 -29.844 -4.031 1 95.69 410 PRO B CA 1
ATOM 7536 C C . PRO B 1 410 ? -1.447 -29.328 -5.355 1 95.69 410 PRO B C 1
ATOM 7538 O O . PRO B 1 410 ? -0.709 -28.75 -6.156 1 95.69 410 PRO B O 1
ATOM 7541 N N . ARG B 1 411 ? -2.736 -29.516 -5.504 1 94.75 411 ARG B N 1
ATOM 7542 C CA . ARG B 1 411 ? -3.471 -29.109 -6.699 1 94.75 411 ARG B CA 1
ATOM 7543 C C . ARG B 1 411 ? -3.482 -27.594 -6.84 1 94.75 411 ARG B C 1
ATOM 7545 O O . ARG B 1 411 ? -3.49 -27.062 -7.957 1 94.75 411 ARG B O 1
ATOM 7552 N N . ASP B 1 412 ? -3.547 -26.906 -5.75 1 96.12 412 ASP B N 1
ATOM 7553 C CA . ASP B 1 412 ? -3.627 -25.453 -5.758 1 96.12 412 ASP B CA 1
ATOM 7554 C C . ASP B 1 412 ? -2.477 -24.828 -4.969 1 96.12 412 ASP B C 1
ATOM 7556 O O . ASP B 1 412 ? -2.363 -25.047 -3.76 1 96.12 412 ASP B O 1
ATOM 7560 N N . VAL B 1 413 ? -1.605 -24.125 -5.68 1 96.31 413 VAL B N 1
ATOM 7561 C CA . VAL B 1 413 ? -0.516 -23.328 -5.121 1 96.31 413 VAL B CA 1
ATOM 7562 C C . VAL B 1 413 ? -0.655 -21.875 -5.566 1 96.31 413 VAL B C 1
ATOM 7564 O O . VAL B 1 413 ? -0.715 -21.594 -6.766 1 96.31 413 VAL B O 1
ATOM 7567 N N . ILE B 1 414 ? -0.745 -20.953 -4.625 1 96.31 414 ILE B N 1
ATOM 7568 C CA . ILE B 1 414 ? -0.907 -19.547 -4.957 1 96.31 414 ILE B CA 1
ATOM 7569 C C . ILE B 1 414 ? 0.369 -18.781 -4.605 1 96.31 414 ILE B C 1
ATOM 7571 O O . ILE B 1 414 ? 0.814 -18.797 -3.455 1 96.31 414 ILE B O 1
ATOM 7575 N N . TRP B 1 415 ? 0.875 -18.141 -5.625 1 93.44 415 TRP B N 1
ATOM 7576 C CA . TRP B 1 415 ? 2.086 -17.344 -5.453 1 93.44 415 TRP B CA 1
ATOM 7577 C C . TRP B 1 415 ? 2.281 -16.391 -6.625 1 93.44 415 TRP B C 1
ATOM 7579 O O . TRP B 1 415 ? 1.83 -16.656 -7.742 1 93.44 415 TRP B O 1
ATOM 7589 N N . ASN B 1 416 ? 2.908 -15.211 -6.418 1 92.56 416 ASN B N 1
ATOM 7590 C CA . ASN B 1 416 ? 3.23 -14.273 -7.484 1 92.56 416 ASN B CA 1
ATOM 7591 C C . ASN B 1 416 ? 4.703 -14.352 -7.875 1 92.56 416 ASN B C 1
ATOM 7593 O O . ASN B 1 416 ? 5.523 -13.578 -7.383 1 92.56 416 ASN B O 1
ATOM 7597 N N . GLN B 1 417 ? 5.113 -15.133 -8.75 1 88.88 417 GLN B N 1
ATOM 7598 C CA . GLN B 1 417 ? 6.5 -15.414 -9.109 1 88.88 417 GLN B CA 1
ATOM 7599 C C . GLN B 1 417 ? 7.094 -14.281 -9.953 1 88.88 417 GLN B C 1
ATOM 7601 O O . GLN B 1 417 ? 8.266 -13.938 -9.797 1 88.88 417 GLN B O 1
ATOM 7606 N N . ASN B 1 418 ? 6.293 -13.703 -10.883 1 90.56 418 ASN B N 1
ATOM 7607 C CA . ASN B 1 418 ? 6.836 -12.734 -11.836 1 90.56 418 ASN B CA 1
ATOM 7608 C C . ASN B 1 418 ? 7.102 -11.391 -11.172 1 90.56 418 ASN B C 1
ATOM 7610 O O . ASN B 1 418 ? 8.195 -10.836 -11.289 1 90.56 418 ASN B O 1
ATOM 7614 N N . PHE B 1 419 ? 6.133 -10.898 -10.508 1 92.38 419 PHE B N 1
ATOM 7615 C CA . PHE B 1 419 ? 6.297 -9.586 -9.898 1 92.38 419 PHE B CA 1
ATOM 7616 C C . PHE B 1 419 ? 7.164 -9.68 -8.648 1 92.38 419 PHE B C 1
ATOM 7618 O O . PHE B 1 419 ? 7.871 -8.727 -8.305 1 92.38 419 PHE B O 1
ATOM 7625 N N . GLY B 1 420 ? 7.094 -10.805 -7.973 1 91.88 420 GLY B N 1
ATOM 7626 C CA . GLY B 1 420 ? 7.941 -11.008 -6.809 1 91.88 420 GLY B CA 1
ATOM 7627 C C . GLY B 1 420 ? 7.621 -10.062 -5.664 1 91.88 420 GLY B C 1
ATOM 7628 O O . GLY B 1 420 ? 8.523 -9.594 -4.969 1 91.88 420 GLY B O 1
ATOM 7629 N N . HIS B 1 421 ? 6.348 -9.734 -5.52 1 93.44 421 HIS B N 1
ATOM 7630 C CA . HIS B 1 421 ? 5.902 -8.859 -4.438 1 93.44 421 HIS B CA 1
ATOM 7631 C C . HIS B 1 421 ? 5.93 -9.586 -3.098 1 93.44 421 HIS B C 1
ATOM 7633 O O . HIS B 1 421 ? 5.277 -10.617 -2.932 1 93.44 421 HIS B O 1
ATOM 7639 N N . LEU B 1 422 ? 6.629 -9.078 -2.129 1 94.38 422 LEU B N 1
ATOM 7640 C CA . LEU B 1 422 ? 6.605 -9.617 -0.775 1 94.38 422 LEU B CA 1
ATOM 7641 C C . LEU B 1 422 ? 5.285 -9.289 -0.083 1 94.38 422 LEU B C 1
ATOM 7643 O O . LEU B 1 422 ? 4.695 -8.234 -0.326 1 94.38 422 LEU B O 1
ATOM 7647 N N . GLY B 1 423 ? 4.82 -10.18 0.696 1 96.25 423 GLY B N 1
ATOM 7648 C CA . GLY B 1 423 ? 3.707 -9.867 1.58 1 96.25 423 GLY B CA 1
ATOM 7649 C C . GLY B 1 423 ? 2.352 -10.156 0.959 1 96.25 423 GLY B C 1
ATOM 7650 O O . GLY B 1 423 ? 1.314 -9.859 1.555 1 96.25 423 GLY B O 1
ATOM 7651 N N . THR B 1 424 ? 2.334 -10.734 -0.247 1 97.25 424 THR B N 1
ATOM 7652 C CA . THR B 1 424 ? 1.061 -11.102 -0.854 1 97.25 424 THR B CA 1
ATOM 7653 C C . THR B 1 424 ? 0.482 -12.344 -0.186 1 97.25 424 THR B C 1
ATOM 7655 O O . THR B 1 424 ? -0.701 -12.648 -0.348 1 97.25 424 THR B O 1
ATOM 7658 N N . GLY B 1 425 ? 1.239 -13.109 0.584 1 98.06 425 GLY B N 1
ATOM 7659 C CA . GLY B 1 425 ? 0.888 -14.438 1.074 1 98.06 425 GLY B CA 1
ATOM 7660 C C . GLY B 1 425 ? -0.413 -14.453 1.854 1 98.06 425 GLY B C 1
ATOM 7661 O O . GLY B 1 425 ? -1.339 -15.195 1.506 1 98.06 425 GLY B O 1
ATOM 7662 N N . LEU B 1 426 ? -0.531 -13.617 2.85 1 98.75 426 LEU B N 1
ATOM 7663 C CA . LEU B 1 426 ? -1.696 -13.656 3.725 1 98.75 426 LEU B CA 1
ATOM 7664 C C . LEU B 1 426 ? -2.949 -13.211 2.982 1 98.75 426 LEU B C 1
ATOM 7666 O O . LEU B 1 426 ? -3.975 -13.891 3.018 1 98.75 426 LEU B O 1
ATOM 7670 N N . PRO B 1 427 ? -2.928 -12.102 2.211 1 98.75 427 PRO B N 1
ATOM 7671 C CA . PRO B 1 427 ? -4.109 -11.758 1.418 1 98.75 427 PRO B CA 1
ATOM 7672 C C . PRO B 1 427 ? -4.449 -12.82 0.375 1 98.75 427 PRO B C 1
ATOM 7674 O O . PRO B 1 427 ? -5.629 -13.094 0.129 1 98.75 427 PRO B O 1
ATOM 7677 N N . TYR B 1 428 ? -3.426 -13.438 -0.254 1 98.62 428 TYR B N 1
ATOM 7678 C CA . TYR B 1 428 ? -3.666 -14.531 -1.191 1 98.62 428 TYR B CA 1
ATOM 7679 C C . TYR B 1 428 ? -4.363 -15.695 -0.502 1 98.62 428 TYR B C 1
ATOM 7681 O O . TYR B 1 428 ? -5.301 -16.281 -1.054 1 98.62 428 TYR B O 1
ATOM 7689 N N . ALA B 1 429 ? -3.91 -16.031 0.715 1 98.88 429 ALA B N 1
ATOM 7690 C CA . ALA B 1 429 ? -4.508 -17.141 1.467 1 98.88 429 ALA B CA 1
ATOM 7691 C C . ALA B 1 429 ? -5.988 -16.875 1.738 1 98.88 429 ALA B C 1
ATOM 7693 O O . ALA B 1 429 ? -6.828 -17.75 1.541 1 98.88 429 ALA B O 1
ATOM 7694 N N . VAL B 1 430 ? -6.305 -15.633 2.127 1 98.88 430 VAL B N 1
ATOM 7695 C CA . VAL B 1 430 ? -7.684 -15.25 2.426 1 98.88 430 VAL B CA 1
ATOM 7696 C C . VAL B 1 430 ? -8.523 -15.312 1.154 1 98.88 430 VAL B C 1
ATOM 7698 O O . VAL B 1 430 ? -9.586 -15.938 1.136 1 98.88 430 VAL B O 1
ATOM 7701 N N . GLY B 1 431 ? -8.016 -14.688 0.068 1 98.81 431 GLY B N 1
ATOM 7702 C CA . GLY B 1 431 ? -8.75 -14.672 -1.187 1 98.81 431 GLY B CA 1
ATOM 7703 C C . GLY B 1 431 ? -9.008 -16.062 -1.748 1 98.81 431 GLY B C 1
ATOM 7704 O O . GLY B 1 431 ? -10.109 -16.344 -2.221 1 98.81 431 GLY B O 1
ATOM 7705 N N . ALA B 1 432 ? -7.98 -16.922 -1.66 1 98.56 432 ALA B N 1
ATOM 7706 C CA . ALA B 1 432 ? -8.102 -18.281 -2.176 1 98.56 432 ALA B CA 1
ATOM 7707 C C . ALA B 1 432 ? -9.125 -19.078 -1.372 1 98.56 432 ALA B C 1
ATOM 7709 O O . ALA B 1 432 ? -9.953 -19.797 -1.944 1 98.56 432 ALA B O 1
ATOM 7710 N N . SER B 1 433 ? -9.062 -18.938 -0.033 1 98.81 433 SER B N 1
ATOM 7711 C CA . SER B 1 433 ? -9.977 -19.672 0.839 1 98.81 433 SER B CA 1
ATOM 7712 C C . SER B 1 433 ? -11.422 -19.234 0.608 1 98.81 433 SER B C 1
ATOM 7714 O O . SER B 1 433 ? -12.312 -20.062 0.475 1 98.81 433 SER B O 1
ATOM 7716 N N . VAL B 1 434 ? -11.641 -17.938 0.5 1 98.44 434 VAL B N 1
ATOM 7717 C CA . VAL B 1 434 ? -12.977 -17.391 0.319 1 98.44 434 VAL B CA 1
ATOM 7718 C C . VAL B 1 434 ? -13.547 -17.859 -1.024 1 98.44 434 VAL B C 1
ATOM 7720 O O . VAL B 1 434 ? -14.727 -18.203 -1.122 1 98.44 434 VAL B O 1
ATOM 7723 N N . ALA B 1 435 ? -12.695 -17.828 -2.037 1 97.19 435 ALA B N 1
ATOM 7724 C CA . ALA B 1 435 ? -13.125 -18.234 -3.375 1 97.19 435 ALA B CA 1
ATOM 7725 C C . ALA B 1 435 ? -13.609 -19.672 -3.385 1 97.19 435 ALA B C 1
ATOM 7727 O O . ALA B 1 435 ? -14.484 -20.031 -4.18 1 97.19 435 ALA B O 1
ATOM 7728 N N . GLU B 1 436 ? -13.094 -20.5 -2.445 1 94.75 436 GLU B N 1
ATOM 7729 C CA . GLU B 1 436 ? -13.43 -21.906 -2.395 1 94.75 436 GLU B CA 1
ATOM 7730 C C . GLU B 1 436 ? -14.445 -22.203 -1.293 1 94.75 436 GLU B C 1
ATOM 7732 O O . GLU B 1 436 ? -14.617 -23.344 -0.879 1 94.75 436 GLU B O 1
ATOM 7737 N N . GLY B 1 437 ? -15.039 -21.188 -0.716 1 96.12 437 GLY B N 1
ATOM 7738 C CA . GLY B 1 437 ? -16.125 -21.344 0.243 1 96.12 437 GLY B CA 1
ATOM 7739 C C . GLY B 1 437 ? -15.633 -21.469 1.674 1 96.12 437 GLY B C 1
ATOM 7740 O O . GLY B 1 437 ? -16.422 -21.75 2.58 1 96.12 437 GLY B O 1
ATOM 7741 N N . GLY B 1 438 ? -14.336 -21.438 1.925 1 97.44 438 GLY B N 1
ATOM 7742 C CA . GLY B 1 438 ? -13.773 -21.422 3.266 1 97.44 438 GLY B CA 1
ATOM 7743 C C . GLY B 1 438 ? -13.758 -22.797 3.918 1 97.44 438 GLY B C 1
ATOM 7744 O O . GLY B 1 438 ? -13.82 -22.906 5.145 1 97.44 438 GLY B O 1
ATOM 7745 N N . LYS B 1 439 ? -13.648 -23.828 3.072 1 96.31 439 LYS B N 1
ATOM 7746 C CA . LYS B 1 439 ? -13.781 -25.172 3.643 1 96.31 439 LYS B CA 1
ATOM 7747 C C . LYS B 1 439 ? -12.469 -25.938 3.543 1 96.31 439 LYS B C 1
ATOM 7749 O O . LYS B 1 439 ? -12.148 -26.75 4.422 1 96.31 439 LYS B O 1
ATOM 7754 N N . ARG B 1 440 ? -11.672 -25.734 2.486 1 97.88 440 ARG B N 1
ATOM 7755 C CA . ARG B 1 440 ? -10.406 -26.438 2.299 1 97.88 440 ARG B CA 1
ATOM 7756 C C . ARG B 1 440 ? -9.336 -25.891 3.236 1 97.88 440 ARG B C 1
ATOM 7758 O O . ARG B 1 440 ? -9.242 -24.672 3.441 1 97.88 440 ARG B O 1
ATOM 7765 N N . PRO B 1 441 ? -8.539 -26.766 3.871 1 98.69 441 PRO B N 1
ATOM 7766 C CA . PRO B 1 441 ? -7.406 -26.25 4.645 1 98.69 441 PRO B CA 1
ATOM 7767 C C . PRO B 1 441 ? -6.43 -25.453 3.795 1 98.69 441 PRO B C 1
ATOM 7769 O O . PRO B 1 441 ? -6.148 -25.812 2.652 1 98.69 441 PRO B O 1
ATOM 7772 N N . VAL B 1 442 ? -6.008 -24.344 4.312 1 98.88 442 VAL B N 1
ATOM 7773 C CA . VAL B 1 442 ? -5.027 -23.484 3.656 1 98.88 442 VAL B CA 1
ATOM 7774 C C . VAL B 1 442 ? -3.777 -23.375 4.523 1 98.88 442 VAL B C 1
ATOM 7776 O O . VAL B 1 442 ? -3.873 -23.172 5.738 1 98.88 442 VAL B O 1
ATOM 7779 N N . MET B 1 443 ? -2.607 -23.547 3.979 1 98.88 443 MET B N 1
ATOM 7780 C CA . MET B 1 443 ? -1.347 -23.281 4.668 1 98.88 443 MET B CA 1
ATOM 7781 C C . MET B 1 443 ? -0.544 -22.203 3.941 1 98.88 443 MET B C 1
ATOM 7783 O O . MET B 1 443 ? -0.298 -22.312 2.74 1 98.88 443 MET B O 1
ATOM 7787 N N . LEU B 1 444 ? -0.274 -21.188 4.609 1 98.81 444 LEU B N 1
ATOM 7788 C CA . LEU B 1 444 ? 0.673 -20.188 4.137 1 98.81 444 LEU B CA 1
ATOM 7789 C C . LEU B 1 444 ? 2.074 -20.469 4.668 1 98.81 444 LEU B C 1
ATOM 7791 O O . LEU B 1 444 ? 2.287 -20.516 5.879 1 98.81 444 LEU B O 1
ATOM 7795 N N . LEU B 1 445 ? 2.998 -20.75 3.816 1 98.12 445 LEU B N 1
ATOM 7796 C CA . LEU B 1 445 ? 4.414 -20.828 4.16 1 98.12 445 LEU B CA 1
ATOM 7797 C C . LEU B 1 445 ? 5.117 -19.516 3.838 1 98.12 445 LEU B C 1
ATOM 7799 O O . LEU B 1 445 ? 5.215 -19.125 2.67 1 98.12 445 LEU B O 1
ATOM 7803 N N . THR B 1 446 ? 5.52 -18.797 4.879 1 98 446 THR B N 1
ATOM 7804 C CA . THR B 1 446 ? 6.055 -17.453 4.707 1 98 446 THR B CA 1
ATOM 7805 C C . THR B 1 446 ? 7.195 -17.188 5.688 1 98 446 THR B C 1
ATOM 7807 O O . THR B 1 446 ? 7.727 -18.125 6.289 1 98 446 THR B O 1
ATOM 7810 N N . SER B 1 447 ? 7.793 -15.992 5.637 1 97.19 447 SER B N 1
ATOM 7811 C CA . SER B 1 447 ? 8.805 -15.516 6.57 1 97.19 447 SER B CA 1
ATOM 7812 C C . SER B 1 447 ? 8.344 -14.25 7.281 1 97.19 447 SER B C 1
ATOM 7814 O O . SER B 1 447 ? 7.352 -13.633 6.887 1 97.19 447 SER B O 1
ATOM 7816 N N . ASP B 1 448 ? 9.07 -13.875 8.344 1 97 448 ASP B N 1
ATOM 7817 C CA . ASP B 1 448 ? 8.617 -12.812 9.234 1 97 448 ASP B CA 1
ATOM 7818 C C . ASP B 1 448 ? 8.5 -11.484 8.484 1 97 448 ASP B C 1
ATOM 7820 O O . ASP B 1 448 ? 7.48 -10.797 8.594 1 97 448 ASP B O 1
ATOM 7824 N N . SER B 1 449 ? 9.461 -11.117 7.629 1 94.88 449 SER B N 1
ATOM 7825 C CA . SER B 1 449 ? 9.43 -9.828 6.949 1 94.88 449 SER B CA 1
ATOM 7826 C C . SER B 1 449 ? 8.258 -9.734 5.984 1 94.88 449 SER B C 1
ATOM 7828 O O . SER B 1 449 ? 7.551 -8.727 5.953 1 94.88 449 SER B O 1
ATOM 7830 N N . ALA B 1 450 ? 8.055 -10.789 5.188 1 96.69 450 ALA B N 1
ATOM 7831 C CA . ALA B 1 450 ? 6.93 -10.812 4.254 1 96.69 450 ALA B CA 1
ATOM 7832 C C . ALA B 1 450 ? 5.598 -10.812 4.996 1 96.69 450 ALA B C 1
ATOM 7834 O O . ALA B 1 450 ? 4.652 -10.125 4.594 1 96.69 450 ALA B O 1
ATOM 7835 N N . PHE B 1 451 ? 5.539 -11.5 6.129 1 98.12 451 PHE B N 1
ATOM 7836 C CA . PHE B 1 451 ? 4.316 -11.664 6.902 1 98.12 451 PHE B CA 1
ATOM 7837 C C . PHE B 1 451 ? 3.875 -10.336 7.508 1 98.12 451 PHE B C 1
ATOM 7839 O O . PHE B 1 451 ? 2.678 -10.07 7.625 1 98.12 451 PHE B O 1
ATOM 7846 N N . LEU B 1 452 ? 4.766 -9.523 7.773 1 97.56 452 LEU B N 1
ATOM 7847 C CA . LEU B 1 452 ? 4.504 -8.273 8.484 1 97.56 452 LEU B CA 1
ATOM 7848 C C . LEU B 1 452 ? 3.885 -7.234 7.551 1 97.56 452 LEU B C 1
ATOM 7850 O O . LEU B 1 452 ? 3.326 -6.238 8.008 1 97.56 452 LEU B O 1
ATOM 7854 N N . PHE B 1 453 ? 3.924 -7.43 6.246 1 97.44 453 PHE B N 1
ATOM 7855 C CA . PHE B 1 453 ? 3.369 -6.469 5.297 1 97.44 453 PHE B CA 1
ATOM 7856 C C . PHE B 1 453 ? 1.883 -6.254 5.555 1 97.44 453 PHE B C 1
ATOM 7858 O O . PHE B 1 453 ? 1.392 -5.125 5.48 1 97.44 453 PHE B O 1
ATOM 7865 N N . HIS B 1 454 ? 1.17 -7.348 5.793 1 97.75 454 HIS B N 1
ATOM 7866 C CA . HIS B 1 454 ? -0.281 -7.285 5.938 1 97.75 454 HIS B CA 1
ATOM 7867 C C . HIS B 1 454 ? -0.75 -8.117 7.129 1 97.75 454 HIS B C 1
ATOM 7869 O O . HIS B 1 454 ? -1.786 -8.781 7.059 1 97.75 454 HIS B O 1
ATOM 7875 N N . ILE B 1 455 ? -0.034 -8.07 8.211 1 98.38 455 ILE B N 1
ATOM 7876 C CA . ILE B 1 455 ? -0.266 -8.938 9.359 1 98.38 455 ILE B CA 1
ATOM 7877 C C . ILE B 1 455 ? -1.651 -8.672 9.945 1 98.38 455 ILE B C 1
ATOM 7879 O O . ILE B 1 455 ? -2.266 -9.555 10.539 1 98.38 455 ILE B O 1
ATOM 7883 N N . ALA B 1 456 ? -2.201 -7.496 9.773 1 98.12 456 ALA B N 1
ATOM 7884 C CA . ALA B 1 456 ? -3.518 -7.145 10.305 1 98.12 456 ALA B CA 1
ATOM 7885 C C . ALA B 1 456 ? -4.609 -8 9.672 1 98.12 456 ALA B C 1
ATOM 7887 O O . ALA B 1 456 ? -5.695 -8.148 10.234 1 98.12 456 ALA B O 1
ATOM 7888 N N . GLU B 1 457 ? -4.34 -8.625 8.492 1 98.5 457 GLU B N 1
ATOM 7889 C CA . GLU B 1 457 ? -5.34 -9.438 7.805 1 98.5 457 GLU B CA 1
ATOM 7890 C C . GLU B 1 457 ? -5.566 -10.766 8.523 1 98.5 457 GLU B C 1
ATOM 7892 O O . GLU B 1 457 ? -6.484 -11.516 8.188 1 98.5 457 GLU B O 1
ATOM 7897 N N . LEU B 1 458 ? -4.719 -11.055 9.531 1 98.69 458 LEU B N 1
ATOM 7898 C CA . LEU B 1 458 ? -5.07 -12.148 10.438 1 98.69 458 LEU B CA 1
ATOM 7899 C C . LEU B 1 458 ? -6.484 -11.969 10.977 1 98.69 458 LEU B C 1
ATOM 7901 O O . LEU B 1 458 ? -7.23 -12.945 11.109 1 98.69 458 LEU B O 1
ATOM 7905 N N . GLU B 1 459 ? -6.828 -10.734 11.297 1 98.38 459 GLU B N 1
ATOM 7906 C CA . GLU B 1 459 ? -8.18 -10.453 11.773 1 98.38 459 GLU B CA 1
ATOM 7907 C C . GLU B 1 459 ? -9.219 -10.781 10.703 1 98.38 459 GLU B C 1
ATOM 7909 O O . GLU B 1 459 ? -10.273 -11.352 11.008 1 98.38 459 GLU B O 1
ATOM 7914 N N . THR B 1 460 ? -8.984 -10.359 9.422 1 98 460 THR B N 1
ATOM 7915 C CA . THR B 1 460 ? -9.906 -10.672 8.328 1 98 460 THR B CA 1
ATOM 7916 C C . THR B 1 460 ? -10.109 -12.18 8.203 1 98 460 THR B C 1
ATOM 7918 O O . THR B 1 460 ? -11.242 -12.641 8.062 1 98 460 THR B O 1
ATOM 7921 N N . ALA B 1 461 ? -8.992 -12.906 8.258 1 98.56 461 ALA B N 1
ATOM 7922 C CA . ALA B 1 461 ? -9.07 -14.359 8.18 1 98.56 461 ALA B CA 1
ATOM 7923 C C . ALA B 1 461 ? -9.875 -14.93 9.344 1 98.56 461 ALA B C 1
ATOM 7925 O O . ALA B 1 461 ? -10.711 -15.82 9.156 1 98.56 461 ALA B O 1
ATOM 7926 N N . ALA B 1 462 ? -9.562 -14.43 10.547 1 98 462 ALA B N 1
ATOM 7927 C CA . ALA B 1 462 ? -10.25 -14.891 11.742 1 98 462 ALA B CA 1
ATOM 7928 C C . ALA B 1 462 ? -11.75 -14.594 11.664 1 98 462 ALA B C 1
ATOM 7930 O O . ALA B 1 462 ? -12.578 -15.453 11.984 1 98 462 ALA B O 1
ATOM 7931 N N . ARG B 1 463 ? -12.055 -13.359 11.203 1 96.56 463 ARG B N 1
ATOM 7932 C CA . ARG B 1 463 ? -13.445 -12.938 11.078 1 96.56 463 ARG B CA 1
ATOM 7933 C C . ARG B 1 463 ? -14.195 -13.82 10.094 1 96.56 463 ARG B C 1
ATOM 7935 O O . ARG B 1 463 ? -15.383 -14.109 10.289 1 96.56 463 ARG B O 1
ATOM 7942 N N . GLN B 1 464 ? -13.539 -14.297 9.078 1 96.69 464 GLN B N 1
ATOM 7943 C CA . GLN B 1 464 ? -14.141 -15.172 8.078 1 96.69 464 GLN B CA 1
ATOM 7944 C C . GLN B 1 464 ? -14.078 -16.641 8.516 1 96.69 464 GLN B C 1
ATOM 7946 O O . GLN B 1 464 ? -14.523 -17.531 7.781 1 96.69 464 GLN B O 1
ATOM 7951 N N . ASN B 1 465 ? -13.508 -16.969 9.695 1 97.12 465 ASN B N 1
ATOM 7952 C CA . ASN B 1 465 ? -13.375 -18.312 10.258 1 97.12 465 ASN B CA 1
ATOM 7953 C C . ASN B 1 465 ? -12.719 -19.266 9.266 1 97.12 465 ASN B C 1
ATOM 7955 O O . ASN B 1 465 ? -13.242 -20.344 9 1 97.12 465 ASN B O 1
ATOM 7959 N N . LEU B 1 466 ? -11.656 -18.844 8.641 1 98.56 466 LEU B N 1
ATOM 7960 C CA . LEU B 1 466 ? -11.016 -19.625 7.598 1 98.56 466 LEU B CA 1
ATOM 7961 C C . LEU B 1 466 ? -10.133 -20.719 8.203 1 98.56 466 LEU B C 1
ATOM 7963 O O . LEU B 1 466 ? -9.477 -20.484 9.219 1 98.56 466 LEU B O 1
ATOM 7967 N N . PRO B 1 467 ? -10.094 -21.891 7.633 1 98.81 467 PRO B N 1
ATOM 7968 C CA . PRO B 1 467 ? -9.164 -22.938 8.047 1 98.81 467 PRO B CA 1
ATOM 7969 C C . PRO B 1 467 ? -7.738 -22.688 7.57 1 98.81 467 PRO B C 1
ATOM 7971 O O . PRO B 1 467 ? -7.195 -23.469 6.785 1 98.81 467 PRO B O 1
ATOM 7974 N N . LEU B 1 468 ? -7.137 -21.672 8.094 1 98.88 468 LEU B N 1
ATOM 7975 C CA . LEU B 1 468 ? -5.844 -21.172 7.648 1 98.88 468 LEU B CA 1
ATOM 7976 C C . LEU B 1 468 ? -4.801 -21.281 8.75 1 98.88 468 LEU B C 1
ATOM 7978 O O . LEU B 1 468 ? -5.047 -20.891 9.891 1 98.88 468 LEU B O 1
ATOM 7982 N N . VAL B 1 469 ? -3.697 -21.891 8.438 1 98.94 469 VAL B N 1
ATOM 7983 C CA . VAL B 1 469 ? -2.527 -21.891 9.305 1 98.94 469 VAL B CA 1
ATOM 7984 C C . VAL B 1 469 ? -1.357 -21.203 8.594 1 98.94 469 VAL B C 1
ATOM 7986 O O . VAL B 1 469 ? -0.995 -21.594 7.477 1 98.94 469 VAL B O 1
ATOM 7989 N N . CYS B 1 470 ? -0.857 -20.188 9.188 1 98.94 470 CYS B N 1
ATOM 7990 C CA . CYS B 1 470 ? 0.336 -19.5 8.703 1 98.94 470 CYS B CA 1
ATOM 7991 C C . CYS B 1 470 ? 1.586 -20.016 9.406 1 98.94 470 CYS B C 1
ATOM 7993 O O . CYS B 1 470 ? 1.736 -19.859 10.617 1 98.94 470 CYS B O 1
ATOM 7995 N N . VAL B 1 471 ? 2.459 -20.656 8.711 1 98.94 471 VAL B N 1
ATOM 7996 C CA . VAL B 1 471 ? 3.754 -21.094 9.227 1 98.94 471 VAL B CA 1
ATOM 7997 C C . VAL B 1 471 ? 4.824 -20.062 8.859 1 98.94 471 VAL B C 1
ATOM 7999 O O . VAL B 1 471 ? 5.145 -19.891 7.68 1 98.94 471 VAL B O 1
ATOM 8002 N N . VAL B 1 472 ? 5.371 -19.422 9.875 1 98.81 472 VAL B N 1
ATOM 8003 C CA . VAL B 1 472 ? 6.223 -18.25 9.656 1 98.81 472 VAL B CA 1
ATOM 8004 C C . VAL B 1 472 ? 7.648 -18.562 10.109 1 98.81 472 VAL B C 1
ATOM 8006 O O . VAL B 1 472 ? 7.906 -18.75 11.297 1 98.81 472 VAL B O 1
ATOM 8009 N N . GLY B 1 473 ? 8.609 -18.688 9.125 1 98.44 473 GLY B N 1
ATOM 8010 C CA . GLY B 1 473 ? 10.016 -18.719 9.477 1 98.44 473 GLY B CA 1
ATOM 8011 C C . GLY B 1 473 ? 10.539 -17.375 9.953 1 98.44 473 GLY B C 1
ATOM 8012 O O . GLY B 1 473 ? 10.555 -16.391 9.188 1 98.44 473 GLY B O 1
ATOM 8013 N N . VAL B 1 474 ? 11.039 -17.297 11.211 1 98.31 474 VAL B N 1
ATOM 8014 C CA . VAL B 1 474 ? 11.391 -16.016 11.812 1 98.31 474 VAL B CA 1
ATOM 8015 C C . VAL B 1 474 ? 12.898 -15.977 12.078 1 98.31 474 VAL B C 1
ATOM 8017 O O . VAL B 1 474 ? 13.43 -16.797 12.82 1 98.31 474 VAL B O 1
ATOM 8020 N N . ASP B 1 475 ? 13.578 -15.047 11.414 1 97.38 475 ASP B N 1
ATOM 8021 C CA . ASP B 1 475 ? 15.008 -14.859 11.648 1 97.38 475 ASP B CA 1
ATOM 8022 C C . ASP B 1 475 ? 15.328 -13.398 11.953 1 97.38 475 ASP B C 1
ATOM 8024 O O . ASP B 1 475 ? 16.5 -13.031 12.07 1 97.38 475 ASP B O 1
ATOM 8028 N N . HIS B 1 476 ? 14.359 -12.531 12.023 1 96.94 476 HIS B N 1
ATOM 8029 C CA . HIS B 1 476 ? 14.43 -11.133 12.438 1 96.94 476 HIS B CA 1
ATOM 8030 C C . HIS B 1 476 ? 15.367 -10.336 11.539 1 96.94 476 HIS B C 1
ATOM 8032 O O . HIS B 1 476 ? 16.172 -9.531 12.023 1 96.94 476 HIS B O 1
ATOM 8038 N N . GLN B 1 477 ? 15.328 -10.594 10.25 1 96.5 477 GLN B N 1
ATOM 8039 C CA . GLN B 1 477 ? 16.109 -9.844 9.273 1 96.5 477 GLN B CA 1
ATOM 8040 C C . GLN B 1 477 ? 15.539 -10.016 7.867 1 96.5 477 GLN B C 1
ATOM 8042 O O . GLN B 1 477 ? 14.805 -10.969 7.598 1 96.5 477 GLN B O 1
ATOM 8047 N N . TRP B 1 478 ? 15.836 -9.047 6.977 1 95.12 478 TRP B N 1
ATOM 8048 C CA . TRP B 1 478 ? 15.672 -9.25 5.539 1 95.12 478 TRP B CA 1
ATOM 8049 C C . TRP B 1 478 ? 16.75 -10.195 5 1 95.12 478 TRP B C 1
ATOM 8051 O O . TRP B 1 478 ? 17.781 -9.75 4.496 1 95.12 478 TRP B O 1
ATOM 8061 N N . GLY B 1 479 ? 16.422 -11.477 5.035 1 94.06 479 GLY B N 1
ATOM 8062 C CA . GLY B 1 479 ? 17.438 -12.477 4.742 1 94.06 479 GLY B CA 1
ATOM 8063 C C . GLY B 1 479 ? 18.109 -12.266 3.4 1 94.06 479 GLY B C 1
ATOM 8064 O O . GLY B 1 479 ? 19.344 -12.344 3.301 1 94.06 479 GLY B O 1
ATOM 8065 N N . LEU B 1 480 ? 17.406 -12 2.377 1 93.12 480 LEU B N 1
ATOM 8066 C CA . LEU B 1 480 ? 17.969 -11.789 1.049 1 93.12 480 LEU B CA 1
ATOM 8067 C C . LEU B 1 480 ? 18.859 -10.555 1.023 1 93.12 480 LEU B C 1
ATOM 8069 O O . LEU B 1 480 ? 19.938 -10.57 0.41 1 93.12 480 LEU B O 1
ATOM 8073 N N . GLU B 1 481 ? 18.438 -9.484 1.703 1 93.94 481 GLU B N 1
ATOM 8074 C CA . GLU B 1 481 ? 19.203 -8.25 1.715 1 93.94 481 GLU B CA 1
ATOM 8075 C C . GLU B 1 481 ? 20.484 -8.398 2.535 1 93.94 481 GLU B C 1
ATOM 8077 O O . GLU B 1 481 ? 21.516 -7.801 2.205 1 93.94 481 GLU B O 1
ATOM 8082 N N . VAL B 1 482 ? 20.406 -9.133 3.643 1 96 482 VAL B N 1
ATOM 8083 C CA . VAL B 1 482 ? 21.609 -9.445 4.398 1 96 482 VAL B CA 1
ATOM 8084 C C . VAL B 1 482 ? 22.609 -10.156 3.496 1 96 482 VAL B C 1
ATOM 8086 O O . VAL B 1 482 ? 23.812 -9.836 3.51 1 96 482 VAL B O 1
ATOM 8089 N N . GLY B 1 483 ? 22.078 -11.125 2.727 1 94.12 483 GLY B N 1
ATOM 8090 C CA . GLY B 1 483 ? 22.938 -11.812 1.772 1 94.12 483 GLY B CA 1
ATOM 8091 C C . GLY B 1 483 ? 23.594 -10.875 0.779 1 94.12 483 GLY B C 1
ATOM 8092 O O . GLY B 1 483 ? 24.766 -11.047 0.439 1 94.12 483 GLY B O 1
ATOM 8093 N N . VAL B 1 484 ? 22.891 -9.867 0.315 1 93 484 VAL B N 1
ATOM 8094 C CA . VAL B 1 484 ? 23.422 -8.898 -0.638 1 93 484 VAL B CA 1
ATOM 8095 C C . VAL B 1 484 ? 24.547 -8.109 0.006 1 93 484 VAL B C 1
ATOM 8097 O O . VAL B 1 484 ? 25.609 -7.926 -0.598 1 93 484 VAL B O 1
ATOM 8100 N N . TYR B 1 485 ? 24.344 -7.641 1.245 1 96.19 485 TYR B N 1
ATOM 8101 C CA . TYR B 1 485 ? 25.391 -6.914 1.949 1 96.19 485 TYR B CA 1
ATOM 8102 C C . TYR B 1 485 ? 26.656 -7.766 2.088 1 96.19 485 TYR B C 1
ATOM 8104 O O . TYR B 1 485 ? 27.766 -7.301 1.81 1 96.19 485 TYR B O 1
ATOM 8112 N N . LYS B 1 486 ? 26.516 -8.992 2.457 1 95.62 486 LYS B N 1
ATOM 8113 C CA . LYS B 1 486 ? 27.641 -9.875 2.738 1 95.62 486 LYS B CA 1
ATOM 8114 C C . LYS B 1 486 ? 28.406 -10.203 1.463 1 95.62 486 LYS B C 1
ATOM 8116 O O . LYS B 1 486 ? 29.625 -10.367 1.495 1 95.62 486 LYS B O 1
ATOM 8121 N N . ARG B 1 487 ? 27.688 -10.281 0.389 1 93.31 487 ARG B N 1
ATOM 8122 C CA . ARG B 1 487 ? 28.344 -10.594 -0.882 1 93.31 487 ARG B CA 1
ATOM 8123 C C . ARG B 1 487 ? 28.969 -9.344 -1.494 1 93.31 487 ARG B C 1
ATOM 8125 O O . ARG B 1 487 ? 29.906 -9.445 -2.295 1 93.31 487 ARG B O 1
ATOM 8132 N N . THR B 1 488 ? 28.516 -8.18 -1.128 1 94.25 488 THR B N 1
ATOM 8133 C CA . THR B 1 488 ? 28.906 -6.93 -1.776 1 94.25 488 THR B CA 1
ATOM 8134 C C . THR B 1 488 ? 30.078 -6.289 -1.053 1 94.25 488 THR B C 1
ATOM 8136 O O . THR B 1 488 ? 30.938 -5.672 -1.684 1 94.25 488 THR B O 1
ATOM 8139 N N . PHE B 1 489 ? 30.141 -6.465 0.292 1 96.44 489 PHE B N 1
ATOM 8140 C CA . PHE B 1 489 ? 31.125 -5.73 1.075 1 96.44 489 PHE B CA 1
ATOM 8141 C C . PHE B 1 489 ? 32.062 -6.688 1.794 1 96.44 489 PHE B C 1
ATOM 8143 O O . PHE B 1 489 ? 31.781 -7.875 1.934 1 96.44 489 PHE B O 1
ATOM 8150 N N . ALA B 1 490 ? 33.25 -6.164 2.205 1 96.44 490 ALA B N 1
ATOM 8151 C CA . ALA B 1 490 ? 34.188 -6.93 3.012 1 96.44 490 ALA B CA 1
ATOM 8152 C C . ALA B 1 490 ? 33.594 -7.309 4.359 1 96.44 490 ALA B C 1
ATOM 8154 O O . ALA B 1 490 ? 32.781 -6.555 4.922 1 96.44 490 ALA B O 1
ATOM 8155 N N . GLN B 1 491 ? 33.938 -8.438 4.84 1 94.81 491 GLN B N 1
ATOM 8156 C CA . GLN B 1 491 ? 33.375 -8.945 6.09 1 94.81 491 GLN B CA 1
ATOM 8157 C C . GLN B 1 491 ? 34.188 -8.438 7.293 1 94.81 491 GLN B C 1
ATOM 8159 O O . GLN B 1 491 ? 35.406 -8.336 7.23 1 94.81 491 GLN B O 1
ATOM 8164 N N . PRO B 1 492 ? 33.625 -8.242 8.453 1 94.5 492 PRO B N 1
ATOM 8165 C CA . PRO B 1 492 ? 32.188 -8.18 8.648 1 94.5 492 PRO B CA 1
ATOM 8166 C C . PRO B 1 492 ? 31.531 -7.008 7.906 1 94.5 492 PRO B C 1
ATOM 8168 O O . PRO B 1 492 ? 32.031 -5.875 8 1 94.5 492 PRO B O 1
ATOM 8171 N N . SER B 1 493 ? 30.531 -7.211 7.137 1 94.56 493 SER B N 1
ATOM 8172 C CA . SER B 1 493 ? 29.891 -6.207 6.285 1 94.56 493 SER B CA 1
ATOM 8173 C C . SER B 1 493 ? 28.969 -5.305 7.094 1 94.56 493 SER B C 1
ATOM 8175 O O . SER B 1 493 ? 28.312 -5.758 8.031 1 94.56 493 SER B O 1
ATOM 8177 N N . PRO B 1 494 ? 28.953 -3.984 6.695 1 95 494 PRO B N 1
ATOM 8178 C CA . PRO B 1 494 ? 27.875 -3.154 7.23 1 95 494 PRO B CA 1
ATOM 8179 C C . PRO B 1 494 ? 26.5 -3.611 6.762 1 95 494 PRO B C 1
ATOM 8181 O O . PRO B 1 494 ? 26.344 -4.066 5.625 1 95 494 PRO B O 1
ATOM 8184 N N . GLN B 1 495 ? 25.5 -3.586 7.629 1 95.75 495 GLN B N 1
ATOM 8185 C CA . GLN B 1 495 ? 24.156 -4.059 7.293 1 95.75 495 GLN B CA 1
ATOM 8186 C C . GLN B 1 495 ? 23.094 -3.127 7.844 1 95.75 495 GLN B C 1
ATOM 8188 O O . GLN B 1 495 ? 22.172 -3.568 8.531 1 95.75 495 GLN B O 1
ATOM 8193 N N . PRO B 1 496 ? 23.203 -1.853 7.434 1 95.69 496 PRO B N 1
ATOM 8194 C CA . PRO B 1 496 ? 22.172 -0.955 7.934 1 95.69 496 PRO B CA 1
ATOM 8195 C C . PRO B 1 496 ? 20.797 -1.26 7.344 1 95.69 496 PRO B C 1
ATOM 8197 O O . PRO B 1 496 ? 20.688 -1.55 6.148 1 95.69 496 PRO B O 1
ATOM 8200 N N . GLY B 1 497 ? 19.797 -1.271 8.203 1 94.06 497 GLY B N 1
ATOM 8201 C CA . GLY B 1 497 ? 18.406 -1.253 7.77 1 94.06 497 GLY B CA 1
ATOM 8202 C C . GLY B 1 497 ? 17.859 -2.633 7.449 1 94.06 497 GLY B C 1
ATOM 8203 O O . GLY B 1 497 ? 16.812 -2.762 6.828 1 94.06 497 GLY B O 1
ATOM 8204 N N . VAL B 1 498 ? 18.562 -3.75 7.895 1 96 498 VAL B N 1
ATOM 8205 C CA . VAL B 1 498 ? 18.078 -5.047 7.43 1 96 498 VAL B CA 1
ATOM 8206 C C . VAL B 1 498 ? 17.812 -5.961 8.625 1 96 498 VAL B C 1
ATOM 8208 O O . VAL B 1 498 ? 17.484 -7.137 8.453 1 96 498 VAL B O 1
ATOM 8211 N N . HIS B 1 499 ? 17.922 -5.465 9.812 1 95.06 499 HIS B N 1
ATOM 8212 C CA . HIS B 1 499 ? 17.688 -6.258 11.016 1 95.06 499 HIS B CA 1
ATOM 8213 C C . HIS B 1 499 ? 16.578 -5.656 11.859 1 95.06 499 HIS B C 1
ATOM 8215 O O . HIS B 1 499 ? 16.422 -4.434 11.922 1 95.06 499 HIS B O 1
ATOM 8221 N N . TRP B 1 500 ? 15.789 -6.504 12.508 1 90.25 500 TRP B N 1
ATOM 8222 C CA . TRP B 1 500 ? 14.758 -6.016 13.414 1 90.25 500 TRP B CA 1
ATOM 8223 C C . TRP B 1 500 ? 14.883 -6.664 14.789 1 90.25 500 TRP B C 1
ATOM 8225 O O . TRP B 1 500 ? 15.742 -7.527 14.992 1 90.25 500 TRP B O 1
ATOM 8235 N N . SER B 1 501 ? 14.023 -6.254 15.664 1 91.5 501 SER B N 1
ATOM 8236 C CA . SER B 1 501 ? 14.094 -6.656 17.062 1 91.5 501 SER B CA 1
ATOM 8237 C C . SER B 1 501 ? 13.828 -8.148 17.219 1 91.5 501 SER B C 1
ATOM 8239 O O . SER B 1 501 ? 12.953 -8.703 16.562 1 91.5 501 SER B O 1
ATOM 8241 N N . LYS B 1 502 ? 14.602 -8.727 18.078 1 91.62 502 LYS B N 1
ATOM 8242 C CA . LYS B 1 502 ? 14.414 -10.148 18.375 1 91.62 502 LYS B CA 1
ATOM 8243 C C . LYS B 1 502 ? 13.273 -10.352 19.375 1 91.62 502 LYS B C 1
ATOM 8245 O O . LYS B 1 502 ? 12.914 -11.484 19.688 1 91.62 502 LYS B O 1
ATOM 8250 N N . ASP B 1 503 ? 12.672 -9.234 19.719 1 90.62 503 ASP B N 1
ATOM 8251 C CA . ASP B 1 503 ? 11.57 -9.273 20.688 1 90.62 503 ASP B CA 1
ATOM 8252 C C . ASP B 1 503 ? 10.242 -9.531 19.984 1 90.62 503 ASP B C 1
ATOM 8254 O O . ASP B 1 503 ? 9.219 -9.758 20.641 1 90.62 503 ASP B O 1
ATOM 8258 N N . VAL B 1 504 ? 10.273 -9.602 18.688 1 96.12 504 VAL B N 1
ATOM 8259 C CA . VAL B 1 504 ? 9.031 -9.805 17.938 1 96.12 504 VAL B CA 1
ATOM 8260 C C . VAL B 1 504 ? 8.57 -11.25 18.094 1 96.12 504 VAL B C 1
ATOM 8262 O O . VAL B 1 504 ? 9.336 -12.188 17.859 1 96.12 504 VAL B O 1
ATOM 8265 N N . ARG B 1 505 ? 7.352 -11.461 18.531 1 97.81 505 ARG B N 1
ATOM 8266 C CA . ARG B 1 505 ? 6.699 -12.75 18.734 1 97.81 505 ARG B CA 1
ATOM 8267 C C . ARG B 1 505 ? 5.43 -12.852 17.891 1 97.81 505 ARG B C 1
ATOM 8269 O O . ARG B 1 505 ? 4.367 -12.383 18.312 1 97.81 505 ARG B O 1
ATOM 8276 N N . MET B 1 506 ? 5.574 -13.625 16.812 1 98.31 506 MET B N 1
ATOM 8277 C CA . MET B 1 506 ? 4.449 -13.734 15.883 1 98.31 506 MET B CA 1
ATOM 8278 C C . MET B 1 506 ? 3.285 -14.477 16.531 1 98.31 506 MET B C 1
ATOM 8280 O O . MET B 1 506 ? 2.123 -14.188 16.234 1 98.31 506 MET B O 1
ATOM 8284 N N . ASP B 1 507 ? 3.562 -15.461 17.375 1 98.56 507 ASP B N 1
ATOM 8285 C CA . ASP B 1 507 ? 2.52 -16.219 18.047 1 98.56 507 ASP B CA 1
ATOM 8286 C C . ASP B 1 507 ? 1.697 -15.32 18.969 1 98.56 507 ASP B C 1
ATOM 8288 O O . ASP B 1 507 ? 0.469 -15.422 19.016 1 98.56 507 ASP B O 1
ATOM 8292 N N . LYS B 1 508 ? 2.365 -14.383 19.688 1 98.44 508 LYS B N 1
ATOM 8293 C CA . LYS B 1 508 ? 1.681 -13.469 20.594 1 98.44 508 LYS B CA 1
ATOM 8294 C C . LYS B 1 508 ? 0.87 -12.43 19.812 1 98.44 508 LYS B C 1
ATOM 8296 O O . LYS B 1 508 ? -0.247 -12.086 20.203 1 98.44 508 LYS B O 1
ATOM 8301 N N . ILE B 1 509 ? 1.455 -11.938 18.766 1 98.62 509 ILE B N 1
ATOM 8302 C CA . ILE B 1 509 ? 0.723 -11.016 17.906 1 98.62 509 ILE B CA 1
ATOM 8303 C C . ILE B 1 509 ? -0.567 -11.672 17.406 1 98.62 509 ILE B C 1
ATOM 8305 O O . ILE B 1 509 ? -1.638 -11.062 17.453 1 98.62 509 ILE B O 1
ATOM 8309 N N . ALA B 1 510 ? -0.436 -12.93 16.969 1 98.62 510 ALA B N 1
ATOM 8310 C CA . ALA B 1 510 ? -1.589 -13.68 16.469 1 98.62 510 ALA B CA 1
ATOM 8311 C C . ALA B 1 510 ? -2.678 -13.773 17.547 1 98.62 510 ALA B C 1
ATOM 8313 O O . ALA B 1 510 ? -3.863 -13.609 17.25 1 98.62 510 ALA B O 1
ATOM 8314 N N . GLU B 1 511 ? -2.307 -14.047 18.719 1 98.5 511 GLU B N 1
ATOM 8315 C CA . GLU B 1 511 ? -3.266 -14.141 19.812 1 98.5 511 GLU B CA 1
ATOM 8316 C C . GLU B 1 511 ? -4.012 -12.828 20.016 1 98.5 511 GLU B C 1
ATOM 8318 O O . GLU B 1 511 ? -5.203 -12.82 20.328 1 98.5 511 GLU B O 1
ATOM 8323 N N . GLY B 1 512 ? -3.273 -11.742 19.797 1 98.25 512 GLY B N 1
ATOM 8324 C CA . GLY B 1 512 ? -3.91 -10.438 19.891 1 98.25 512 GLY B CA 1
ATOM 8325 C C . GLY B 1 512 ? -4.992 -10.234 18.844 1 98.25 512 GLY B C 1
ATOM 8326 O O . GLY B 1 512 ? -5.926 -9.453 19.047 1 98.25 512 GLY B O 1
ATOM 8327 N N . PHE B 1 513 ? -4.906 -10.945 17.766 1 98.25 513 PHE B N 1
ATOM 8328 C CA . PHE B 1 513 ? -5.891 -10.844 16.688 1 98.25 513 PHE B CA 1
ATOM 8329 C C . PHE B 1 513 ? -6.984 -11.898 16.859 1 98.25 513 PHE B C 1
ATOM 8331 O O . PHE B 1 513 ? -7.844 -12.047 15.992 1 98.25 513 PHE B O 1
ATOM 8338 N N . GLY B 1 514 ? -6.973 -12.672 17.906 1 97.31 514 GLY B N 1
ATOM 8339 C CA . GLY B 1 514 ? -7.957 -13.719 18.141 1 97.31 514 GLY B CA 1
ATOM 8340 C C . GLY B 1 514 ? -7.605 -15.031 17.469 1 97.31 514 GLY B C 1
ATOM 8341 O O . GLY B 1 514 ? -8.461 -15.906 17.312 1 97.31 514 GLY B O 1
ATOM 8342 N N . CYS B 1 515 ? -6.375 -15.203 17.031 1 98.56 515 CYS B N 1
ATOM 8343 C CA . CYS B 1 515 ? -5.895 -16.406 16.375 1 98.56 515 CYS B CA 1
ATOM 8344 C C . CYS B 1 515 ? -5.199 -17.344 17.359 1 98.56 515 CYS B C 1
ATOM 8346 O O . CYS B 1 515 ? -5.043 -17 18.531 1 98.56 515 CYS B O 1
ATOM 8348 N N . HIS B 1 516 ? -4.922 -18.562 16.953 1 98.75 516 HIS B N 1
ATOM 8349 C CA . HIS B 1 516 ? -4.117 -19.5 17.703 1 98.75 516 HIS B CA 1
ATOM 8350 C C . HIS B 1 516 ? -2.629 -19.297 17.453 1 98.75 516 HIS B C 1
ATOM 8352 O O . HIS B 1 516 ? -2.197 -19.25 16.297 1 98.75 516 HIS B O 1
ATOM 8358 N N . GLY B 1 517 ? -1.872 -19.141 18.5 1 98.81 517 GLY B N 1
ATOM 8359 C CA . GLY B 1 517 ? -0.438 -18.938 18.359 1 98.81 517 GLY B CA 1
ATOM 8360 C C . GLY B 1 517 ? 0.377 -20.125 18.844 1 98.81 517 GLY B C 1
ATOM 8361 O O . GLY B 1 517 ? 0.051 -20.719 19.875 1 98.81 517 GLY B O 1
ATOM 8362 N N . GLU B 1 518 ? 1.429 -20.516 18.094 1 98.88 518 GLU B N 1
ATOM 8363 C CA . GLU B 1 518 ? 2.424 -21.531 18.438 1 98.88 518 GLU B CA 1
ATOM 8364 C C . GLU B 1 518 ? 3.84 -20.969 18.312 1 98.88 518 GLU B C 1
ATOM 8366 O O . GLU B 1 518 ? 4.133 -20.219 17.391 1 98.88 518 GLU B O 1
ATOM 8371 N N . TYR B 1 519 ? 4.684 -21.266 19.25 1 98.56 519 TYR B N 1
ATOM 8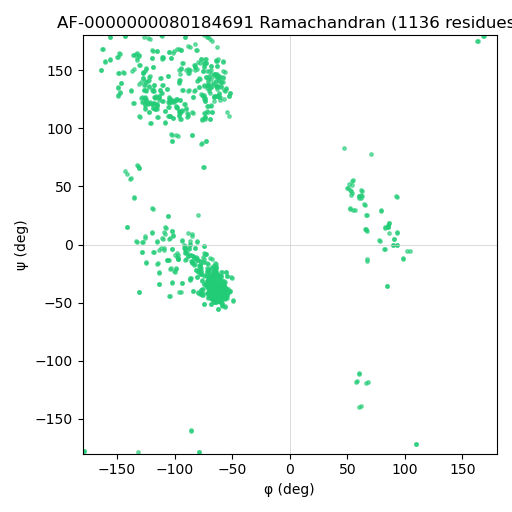372 C CA . TYR B 1 519 ? 6.098 -20.922 19.219 1 98.56 519 TYR B CA 1
ATOM 8373 C C . TYR B 1 519 ? 6.973 -22.156 19.172 1 98.56 519 TYR B C 1
ATOM 8375 O O . TYR B 1 519 ? 6.906 -23 20.078 1 98.56 519 TYR B O 1
ATOM 8383 N N . VAL B 1 520 ? 7.793 -22.281 18.141 1 98.56 520 VAL B N 1
ATOM 8384 C CA . VAL B 1 520 ? 8.516 -23.531 17.875 1 98.56 520 VAL B CA 1
ATOM 8385 C C . VAL B 1 520 ? 10.016 -23.234 17.766 1 98.56 520 VAL B C 1
ATOM 8387 O O . VAL B 1 520 ? 10.438 -22.438 16.906 1 98.56 520 VAL B O 1
ATOM 8390 N N . GLU B 1 521 ? 10.875 -23.922 18.516 1 97.62 521 GLU B N 1
ATOM 8391 C CA . GLU B 1 521 ? 12.328 -23.766 18.484 1 97.62 521 GLU B CA 1
ATOM 8392 C C . GLU B 1 521 ? 13.008 -25.031 17.984 1 97.62 521 GLU B C 1
ATOM 8394 O O . GLU B 1 521 ? 14.195 -25.016 17.656 1 97.62 521 GLU B O 1
ATOM 8399 N N . LYS B 1 522 ? 12.242 -26.141 18 1 97.44 522 LYS B N 1
ATOM 8400 C CA . LYS B 1 522 ? 12.781 -27.422 17.578 1 97.44 522 LYS B CA 1
ATOM 8401 C C . LYS B 1 522 ? 12.039 -27.969 16.359 1 97.44 522 LYS B C 1
ATOM 8403 O O . LYS B 1 522 ? 10.812 -27.875 16.297 1 97.44 522 LYS B O 1
ATOM 8408 N N . GLU B 1 523 ? 12.836 -28.484 15.438 1 97.56 523 GLU B N 1
ATOM 8409 C CA . GLU B 1 523 ? 12.258 -28.953 14.18 1 97.56 523 GLU B CA 1
ATOM 8410 C C . GLU B 1 523 ? 11.211 -30.047 14.43 1 97.56 523 GLU B C 1
ATOM 8412 O O . GLU B 1 523 ? 10.234 -30.141 13.688 1 97.56 523 GLU B O 1
ATOM 8417 N N . SER B 1 524 ? 11.367 -30.875 15.508 1 97.25 524 SER B N 1
ATOM 8418 C CA . SER B 1 524 ? 10.469 -31.984 15.797 1 97.25 524 SER B CA 1
ATOM 8419 C C . SER B 1 524 ? 9.094 -31.484 16.219 1 97.25 524 SER B C 1
ATOM 8421 O O . SER B 1 524 ? 8.125 -32.25 16.234 1 97.25 524 SER B O 1
ATOM 8423 N N . GLU B 1 525 ? 8.969 -30.219 16.484 1 98.06 525 GLU B N 1
ATOM 8424 C CA . GLU B 1 525 ? 7.727 -29.641 16.984 1 98.06 525 GLU B CA 1
ATOM 8425 C C . GLU B 1 525 ? 6.906 -29.031 15.859 1 98.06 525 GLU B C 1
ATOM 8427 O O . GLU B 1 525 ? 5.719 -28.75 16.031 1 98.06 525 GLU B O 1
ATOM 8432 N N . ILE B 1 526 ? 7.434 -28.844 14.68 1 98.69 526 ILE B N 1
ATOM 8433 C CA . ILE B 1 526 ? 6.789 -28.094 13.609 1 98.69 526 ILE B CA 1
ATOM 8434 C C . ILE B 1 526 ? 5.488 -28.781 13.203 1 98.69 526 ILE B C 1
ATOM 8436 O O . ILE B 1 526 ? 4.422 -28.156 13.211 1 98.69 526 ILE B O 1
ATOM 8440 N N . GLY B 1 527 ? 5.582 -30.094 12.836 1 98.69 527 GLY B N 1
ATOM 8441 C CA . GLY B 1 527 ? 4.398 -30.844 12.422 1 98.69 527 GLY B CA 1
ATOM 8442 C C . GLY B 1 527 ? 3.309 -30.859 13.477 1 98.69 527 GLY B C 1
ATOM 8443 O O . GLY B 1 527 ? 2.129 -30.688 13.156 1 98.69 527 GLY B O 1
ATOM 8444 N N . LEU B 1 528 ? 3.664 -31.047 14.75 1 98.62 528 LEU B N 1
ATOM 8445 C CA . LEU B 1 528 ? 2.715 -31.109 15.859 1 98.62 528 LEU B CA 1
ATOM 8446 C C . LEU B 1 528 ? 2.047 -29.75 16.078 1 98.62 528 LEU B C 1
ATOM 8448 O O . LEU B 1 528 ? 0.845 -29.672 16.344 1 98.62 528 LEU B O 1
ATOM 8452 N N . ALA B 1 529 ? 2.879 -28.703 16 1 98.88 529 ALA B N 1
ATOM 8453 C CA . ALA B 1 529 ? 2.346 -27.359 16.156 1 98.88 529 ALA B CA 1
ATOM 8454 C C . ALA B 1 529 ? 1.331 -27.031 15.062 1 98.88 529 ALA B C 1
ATOM 8456 O O . ALA B 1 529 ? 0.293 -26.422 15.328 1 98.88 529 ALA B O 1
ATOM 8457 N N . ILE B 1 530 ? 1.611 -27.406 13.812 1 98.88 530 ILE B N 1
ATOM 8458 C CA . ILE B 1 530 ? 0.705 -27.203 12.688 1 98.88 530 ILE B CA 1
ATOM 8459 C C . ILE B 1 530 ? -0.595 -27.969 12.922 1 98.88 530 ILE B C 1
ATOM 8461 O O . ILE B 1 530 ? -1.686 -27.422 12.727 1 98.88 530 ILE B O 1
ATOM 8465 N N . ALA B 1 531 ? -0.479 -29.219 13.375 1 98.81 531 ALA B N 1
ATOM 8466 C CA . ALA B 1 531 ? -1.656 -30.031 13.648 1 98.81 531 ALA B CA 1
ATOM 8467 C C . ALA B 1 531 ? -2.525 -29.406 14.727 1 98.81 531 ALA B C 1
ATOM 8469 O O . ALA B 1 531 ? -3.752 -29.359 14.609 1 98.81 531 ALA B O 1
ATOM 8470 N N . ARG B 1 532 ? -1.888 -28.906 15.805 1 98.81 532 ARG B N 1
ATOM 8471 C CA . ARG B 1 532 ? -2.623 -28.25 16.891 1 98.81 532 ARG B CA 1
ATOM 8472 C C . ARG B 1 532 ? -3.305 -26.984 16.391 1 98.81 532 ARG B C 1
ATOM 8474 O O . ARG B 1 532 ? -4.418 -26.672 16.812 1 98.81 532 ARG B O 1
ATOM 8481 N N . ALA B 1 533 ? -2.621 -26.281 15.523 1 98.88 533 ALA B N 1
ATOM 8482 C CA . ALA B 1 533 ? -3.195 -25.062 14.969 1 98.88 533 ALA B CA 1
ATOM 8483 C C . ALA B 1 533 ? -4.473 -25.359 14.188 1 98.88 533 ALA B C 1
ATOM 8485 O O . ALA B 1 533 ? -5.5 -24.703 14.398 1 98.88 533 ALA B O 1
ATOM 8486 N N . TYR B 1 534 ? -4.441 -26.328 13.32 1 98.75 534 TYR B N 1
ATOM 8487 C CA . TYR B 1 534 ? -5.645 -26.703 12.578 1 98.75 534 TYR B CA 1
ATOM 8488 C C . TYR B 1 534 ? -6.723 -27.219 13.516 1 98.75 534 TYR B C 1
ATOM 8490 O O . TYR B 1 534 ? -7.902 -26.906 13.352 1 98.75 534 TYR B O 1
ATOM 8498 N N . ALA B 1 535 ? -6.371 -28.016 14.5 1 98.5 535 ALA B N 1
ATOM 8499 C CA . ALA B 1 535 ? -7.312 -28.641 15.43 1 98.5 535 ALA B CA 1
ATOM 8500 C C . ALA B 1 535 ? -8 -27.594 16.297 1 98.5 535 ALA B C 1
ATOM 8502 O O . ALA B 1 535 ? -9.102 -27.812 16.797 1 98.5 535 ALA B O 1
ATOM 8503 N N . SER B 1 536 ? -7.379 -26.453 16.469 1 98.5 536 SER B N 1
ATOM 8504 C CA . SER B 1 536 ? -7.918 -25.406 17.328 1 98.5 536 SER B CA 1
ATOM 8505 C C . SER B 1 536 ? -9.219 -24.844 16.766 1 98.5 536 SER B C 1
ATOM 8507 O O . SER B 1 536 ? -10.008 -24.234 17.5 1 98.5 536 SER B O 1
ATOM 8509 N N . GLY B 1 537 ? -9.398 -24.922 15.461 1 98 537 GLY B N 1
ATOM 8510 C CA . GLY B 1 537 ? -10.562 -24.344 14.805 1 98 537 GLY B CA 1
ATOM 8511 C C . GLY B 1 537 ? -10.414 -22.859 14.539 1 98 537 GLY B C 1
ATOM 8512 O O . GLY B 1 537 ? -11.281 -22.25 13.906 1 98 537 GLY B O 1
ATOM 8513 N N . LYS B 1 538 ? -9.336 -22.281 14.977 1 98.31 538 LYS B N 1
ATOM 8514 C CA . LYS B 1 538 ? -9.016 -20.875 14.719 1 98.31 538 LYS B CA 1
ATOM 8515 C C . LYS B 1 538 ? -7.957 -20.734 13.633 1 98.31 538 LYS B C 1
ATOM 8517 O O . LYS B 1 538 ? -7.289 -21.719 13.289 1 98.31 538 LYS B O 1
ATOM 8522 N N . VAL B 1 539 ? -7.914 -19.531 13.062 1 98.69 539 VAL B N 1
ATOM 8523 C CA . VAL B 1 539 ? -6.73 -19.234 12.258 1 98.69 539 VAL B CA 1
ATOM 8524 C C . VAL B 1 539 ? -5.473 -19.406 13.109 1 98.69 539 VAL B C 1
ATOM 8526 O O . VAL B 1 539 ? -5.434 -19 14.266 1 98.69 539 VAL B O 1
ATOM 8529 N N . GLY B 1 540 ? -4.461 -20.125 12.562 1 98.88 540 GLY B N 1
ATOM 8530 C CA . GLY B 1 540 ? -3.26 -20.406 13.328 1 98.88 540 GLY B CA 1
ATOM 8531 C C . GLY B 1 540 ? -2.027 -19.688 12.797 1 98.88 540 GLY B C 1
ATOM 8532 O O . GLY B 1 540 ? -1.89 -19.5 11.586 1 98.88 540 GLY B O 1
ATOM 8533 N N . VAL B 1 541 ? -1.173 -19.266 13.719 1 98.94 541 VAL B N 1
ATOM 8534 C CA . VAL B 1 541 ? 0.157 -18.766 13.391 1 98.94 541 VAL B CA 1
ATOM 8535 C C . VAL B 1 541 ? 1.215 -19.578 14.141 1 98.94 541 VAL B C 1
ATOM 8537 O O . VAL B 1 541 ? 1.182 -19.656 15.367 1 98.94 541 VAL B O 1
ATOM 8540 N N . VAL B 1 542 ? 2.092 -20.172 13.422 1 98.94 542 VAL B N 1
ATOM 8541 C CA . VAL B 1 542 ? 3.205 -20.938 13.984 1 98.94 542 VAL B CA 1
ATOM 8542 C C . VAL B 1 542 ? 4.512 -20.172 13.773 1 98.94 542 VAL B C 1
ATOM 8544 O O . VAL B 1 542 ? 5.023 -20.109 12.648 1 98.94 542 VAL B O 1
ATOM 8547 N N . HIS B 1 543 ? 4.992 -19.578 14.867 1 98.81 543 HIS B N 1
ATOM 8548 C CA . HIS B 1 543 ? 6.297 -18.922 14.875 1 98.81 543 HIS B CA 1
ATOM 8549 C C . HIS B 1 543 ? 7.426 -19.938 14.938 1 98.81 543 HIS B C 1
ATOM 8551 O O . HIS B 1 543 ? 7.672 -20.547 15.984 1 98.81 543 HIS B O 1
ATOM 8557 N N . VAL B 1 544 ? 8.148 -20.125 13.828 1 98.75 544 VAL B N 1
ATOM 8558 C CA . VAL B 1 544 ? 9.25 -21.062 13.766 1 98.75 544 VAL B CA 1
ATOM 8559 C C . VAL B 1 544 ? 10.578 -20.312 13.781 1 98.75 544 VAL B C 1
ATOM 8561 O O . VAL B 1 544 ? 10.875 -19.547 12.859 1 98.75 544 VAL B O 1
ATOM 8564 N N . CYS B 1 545 ? 11.422 -20.547 14.828 1 98.31 545 CYS B N 1
ATOM 8565 C CA . CYS B 1 545 ? 12.727 -19.906 14.914 1 98.31 545 CYS B CA 1
ATOM 8566 C C . CYS B 1 545 ? 13.703 -20.531 13.914 1 98.31 545 CYS B C 1
ATOM 8568 O O . CYS B 1 545 ? 14.133 -21.672 14.086 1 98.31 545 CYS B O 1
ATOM 8570 N N . ILE B 1 546 ? 14.047 -19.766 12.883 1 98 546 ILE B N 1
ATOM 8571 C CA . ILE B 1 546 ? 14.953 -20.328 11.883 1 98 546 ILE B CA 1
ATOM 8572 C C . ILE B 1 546 ? 16.312 -19.641 11.977 1 98 546 ILE B C 1
ATOM 8574 O O . ILE B 1 546 ? 16.422 -18.547 12.539 1 98 546 ILE B O 1
ATOM 8578 N N . ASP B 1 547 ? 17.375 -20.25 11.453 1 97.94 547 ASP B N 1
ATOM 8579 C CA . ASP B 1 547 ? 18.75 -19.781 11.508 1 97.94 547 ASP B CA 1
ATOM 8580 C C . ASP B 1 547 ? 18.984 -18.609 10.555 1 97.94 547 ASP B C 1
ATOM 8582 O O . ASP B 1 547 ? 18.953 -18.781 9.336 1 97.94 547 ASP B O 1
ATOM 8586 N N . PRO B 1 548 ? 19.266 -17.406 11.133 1 96.75 548 PRO B N 1
ATOM 8587 C CA . PRO B 1 548 ? 19.453 -16.234 10.281 1 96.75 548 PRO B CA 1
ATOM 8588 C C . PRO B 1 548 ? 20.625 -16.375 9.312 1 96.75 548 PRO B C 1
ATOM 8590 O O . PRO B 1 548 ? 20.547 -15.906 8.18 1 96.75 548 PRO B O 1
ATOM 8593 N N . LYS B 1 549 ? 21.672 -16.984 9.75 1 96.5 549 LYS B N 1
ATOM 8594 C CA . LYS B 1 549 ? 22.844 -17.172 8.883 1 96.5 549 LYS B CA 1
ATOM 8595 C C . LYS B 1 549 ? 22.516 -18.094 7.719 1 96.5 549 LYS B C 1
ATOM 8597 O O . LYS B 1 549 ? 22.812 -17.781 6.562 1 96.5 549 LYS B O 1
ATOM 8602 N N . ALA B 1 550 ? 21.875 -19.203 7.984 1 96.94 550 ALA B N 1
ATOM 8603 C CA . ALA B 1 550 ? 21.516 -20.156 6.934 1 96.94 550 ALA B CA 1
ATOM 8604 C C . ALA B 1 550 ? 20.531 -19.547 5.945 1 96.94 550 ALA B C 1
ATOM 8606 O O . ALA B 1 550 ? 20.672 -19.719 4.734 1 96.94 550 ALA B O 1
ATOM 8607 N N . ASN B 1 551 ? 19.578 -18.797 6.496 1 96.69 551 ASN B N 1
ATOM 8608 C CA . ASN B 1 551 ? 18.531 -18.219 5.664 1 96.69 551 ASN B CA 1
ATOM 8609 C C . ASN B 1 551 ? 19.094 -17.172 4.699 1 96.69 551 ASN B C 1
ATOM 8611 O O . ASN B 1 551 ? 18.531 -16.953 3.627 1 96.69 551 ASN B O 1
ATOM 8615 N N . SER B 1 552 ? 20.219 -16.562 5.074 1 95.25 552 SER B N 1
ATOM 8616 C CA . SER B 1 552 ? 20.781 -15.516 4.238 1 95.25 552 SER B CA 1
ATOM 8617 C C . SER B 1 552 ? 21.906 -16.047 3.359 1 95.25 552 SER B C 1
ATOM 8619 O O . SER B 1 552 ? 22.203 -15.477 2.309 1 95.25 552 SER B O 1
ATOM 8621 N N . GLU B 1 553 ? 22.516 -17.219 3.738 1 94.62 553 GLU B N 1
ATOM 8622 C CA . GLU B 1 553 ? 23.781 -17.562 3.104 1 94.62 553 GLU B CA 1
ATOM 8623 C C . GLU B 1 553 ? 23.719 -18.938 2.469 1 94.62 553 GLU B C 1
ATOM 8625 O O . GLU B 1 553 ? 24.562 -19.281 1.639 1 94.62 553 GLU B O 1
ATOM 8630 N N . GLU B 1 554 ? 22.703 -19.734 2.84 1 94.56 554 GLU B N 1
ATOM 8631 C CA . GLU B 1 554 ? 22.75 -21.125 2.416 1 94.56 554 GLU B CA 1
ATOM 8632 C C . GLU B 1 554 ? 21.547 -21.469 1.542 1 94.56 554 GLU B C 1
ATOM 8634 O O . GLU B 1 554 ? 20.984 -22.562 1.648 1 94.56 554 GLU B O 1
ATOM 8639 N N . MET B 1 555 ? 21.078 -20.531 0.821 1 92.06 555 MET B N 1
ATOM 8640 C CA . MET B 1 555 ? 19.984 -20.797 -0.108 1 92.06 555 MET B CA 1
ATOM 8641 C C . MET B 1 555 ? 20.391 -21.812 -1.161 1 92.06 555 MET B C 1
ATOM 8643 O O . MET B 1 555 ? 21.391 -21.625 -1.86 1 92.06 555 MET B O 1
ATOM 8647 N N . PRO B 1 556 ? 19.562 -22.859 -1.277 1 90.12 556 PRO B N 1
ATOM 8648 C CA . PRO B 1 556 ? 19.938 -23.922 -2.215 1 90.12 556 PRO B CA 1
ATOM 8649 C C . PRO B 1 556 ? 19.812 -23.484 -3.674 1 90.12 556 PRO B C 1
ATOM 8651 O O . PRO B 1 556 ? 18.891 -22.766 -4.031 1 90.12 556 PRO B O 1
ATOM 8654 N N . LYS B 1 557 ? 20.797 -23.906 -4.496 1 87.75 557 LYS B N 1
ATOM 8655 C CA . LYS B 1 557 ? 20.75 -23.703 -5.941 1 87.75 557 LYS B CA 1
ATOM 8656 C C . LYS B 1 557 ? 20.594 -22.234 -6.285 1 87.75 557 LYS B C 1
ATOM 8658 O O . LYS B 1 557 ? 19.891 -21.875 -7.223 1 87.75 557 LYS B O 1
ATOM 8663 N N . TYR B 1 558 ? 21.109 -21.391 -5.426 1 86.12 558 TYR B N 1
ATOM 8664 C CA . TYR B 1 558 ? 21 -19.938 -5.633 1 86.12 558 TYR B CA 1
ATOM 8665 C C . TYR B 1 558 ? 21.609 -19.547 -6.973 1 86.12 558 TYR B C 1
ATOM 8667 O O . TYR B 1 558 ? 21.125 -18.625 -7.629 1 86.12 558 TYR B O 1
ATOM 8675 N N . ASP B 1 559 ? 22.609 -20.281 -7.398 1 85.12 559 ASP B N 1
ATOM 8676 C CA . ASP B 1 559 ? 23.266 -20 -8.68 1 85.12 559 ASP B CA 1
ATOM 8677 C C . ASP B 1 559 ? 22.297 -20.219 -9.836 1 85.12 559 ASP B C 1
ATOM 8679 O O . ASP B 1 559 ? 22.406 -19.578 -10.883 1 85.12 559 ASP B O 1
ATOM 8683 N N . ARG B 1 560 ? 21.375 -21.094 -9.688 1 83.69 560 ARG B N 1
ATOM 8684 C CA . ARG B 1 560 ? 20.344 -21.344 -10.695 1 83.69 560 ARG B CA 1
ATOM 8685 C C . ARG B 1 560 ? 19.281 -20.234 -10.68 1 83.69 560 ARG B C 1
ATOM 8687 O O . ARG B 1 560 ? 18.938 -19.703 -11.734 1 83.69 560 ARG B O 1
ATOM 8694 N N . PHE B 1 561 ? 18.922 -19.891 -9.5 1 81.5 561 PHE B N 1
ATOM 8695 C CA . PHE B 1 561 ? 17.938 -18.828 -9.336 1 81.5 561 PHE B CA 1
ATOM 8696 C C . PHE B 1 561 ? 18.453 -17.516 -9.906 1 81.5 561 PHE B C 1
ATOM 8698 O O . PHE B 1 561 ? 17.719 -16.781 -10.578 1 81.5 561 PHE B O 1
ATOM 8705 N N . ARG B 1 562 ? 19.641 -17.219 -9.734 1 83.31 562 ARG B N 1
ATOM 8706 C CA . ARG B 1 562 ? 20.219 -15.945 -10.141 1 83.31 562 ARG B CA 1
ATOM 8707 C C . ARG B 1 562 ? 20.219 -15.805 -11.656 1 83.31 562 ARG B C 1
ATOM 8709 O O . ARG B 1 562 ? 20.328 -14.688 -12.18 1 83.31 562 ARG B O 1
ATOM 8716 N N . THR B 1 563 ? 20.078 -16.922 -12.359 1 81.88 563 THR B N 1
ATOM 8717 C CA . THR B 1 563 ? 20.109 -16.859 -13.82 1 81.88 563 THR B CA 1
ATOM 8718 C C . THR B 1 563 ? 18.828 -16.219 -14.352 1 81.88 563 THR B C 1
ATOM 8720 O O . THR B 1 563 ? 18.781 -15.805 -15.516 1 81.88 563 THR B O 1
ATOM 8723 N N . TRP B 1 564 ? 17.812 -16.141 -13.492 1 81.44 564 TRP B N 1
ATOM 8724 C CA . TRP B 1 564 ? 16.578 -15.477 -13.898 1 81.44 564 TRP B CA 1
ATOM 8725 C C . TRP B 1 564 ? 16.797 -13.992 -14.148 1 81.44 564 TRP B C 1
ATOM 8727 O O . TRP B 1 564 ? 16.047 -13.359 -14.898 1 81.44 564 TRP B O 1
ATOM 8737 N N . TYR B 1 565 ? 17.859 -13.484 -13.484 1 73.25 565 TYR B N 1
ATOM 8738 C CA . TYR B 1 565 ? 18.078 -12.039 -13.5 1 73.25 565 TYR B CA 1
ATOM 8739 C C . TYR B 1 565 ? 19.219 -11.664 -14.438 1 73.25 565 TYR B C 1
ATOM 8741 O O . TYR B 1 565 ? 19.656 -10.508 -14.461 1 73.25 565 TYR B O 1
ATOM 8749 N N . ALA B 1 566 ? 19.734 -12.648 -15.141 1 67.69 566 ALA B N 1
ATOM 8750 C CA . ALA B 1 566 ? 20.875 -12.383 -16 1 67.69 566 ALA B CA 1
ATOM 8751 C C . ALA B 1 566 ? 20.484 -11.469 -17.172 1 67.69 566 ALA B C 1
ATOM 8753 O O . ALA B 1 566 ? 19.609 -11.805 -17.953 1 67.69 566 ALA B O 1
ATOM 8754 N N . GLU B 1 567 ? 21.109 -10.32 -17.062 1 62.31 567 GLU B N 1
ATOM 8755 C CA . GLU B 1 567 ? 20.859 -9.352 -18.125 1 62.31 567 GLU B CA 1
ATOM 8756 C C . GLU B 1 567 ? 21.5 -9.781 -19.438 1 62.31 567 GLU B C 1
ATOM 8758 O O . GLU B 1 567 ? 22.594 -10.367 -19.438 1 62.31 567 GLU B O 1
ATOM 8763 N N . GLY B 1 568 ? 20.953 -9.695 -20.484 1 59.41 568 GLY B N 1
ATOM 8764 C CA . GLY B 1 568 ? 21.531 -9.898 -21.797 1 59.41 568 GLY B CA 1
ATOM 8765 C C . GLY B 1 568 ? 21.188 -11.242 -22.406 1 59.41 568 GLY B C 1
ATOM 8766 O O . GLY B 1 568 ? 21.641 -11.57 -23.5 1 59.41 568 GLY B O 1
ATOM 8767 N N . THR B 1 569 ? 20.547 -11.984 -21.609 1 58.16 569 THR B N 1
ATOM 8768 C CA . THR B 1 569 ? 20.25 -13.305 -22.156 1 58.16 569 THR B CA 1
ATOM 8769 C C . THR B 1 569 ? 18.969 -13.266 -23 1 58.16 569 THR B C 1
ATOM 8771 O O . THR B 1 569 ? 18.516 -14.297 -23.5 1 58.16 569 THR B O 1
ATOM 8774 N N . GLN B 1 570 ? 18.547 -12.047 -23.156 1 55.69 570 GLN B N 1
ATOM 8775 C CA . GLN B 1 570 ? 17.328 -11.945 -23.953 1 55.69 570 GLN B CA 1
ATOM 8776 C C . GLN B 1 570 ? 17.641 -11.977 -25.453 1 55.69 570 GLN B C 1
ATOM 8778 O O . GLN B 1 570 ? 18.703 -11.508 -25.875 1 55.69 570 GLN B O 1
#

Radius of gyration: 30.57 Å; Cα contacts (8 Å, |Δi|>4): 2736; chains: 2; bounding box: 78×98×75 Å

Nearest PDB structures (foldseek):
  8et5-assembly1_A  TM=8.297E-01  e=1.388E-39  Arabidopsis thaliana
  6deo-assembly1_A  TM=8.433E-01  e=6.765E-38  Candida albicans SC5314
  7tzz-assembly1_A  TM=8.242E-01  e=1.333E-38  Arabidopsis thaliana
  5wkc-assembly1_A  TM=8.391E-01  e=1.711E-37  Saccharomyces cerevisiae S288C
  7egv-assembly1_B  TM=8.240E-01  e=6.240E-36  Trichoderma harzianum

Foldseek 3Di:
DWDFLLVVLVLQLVLQVAQEEEEDDDLLCVVNLVVSVVVVGHYFYAPAQLLSLLLQQLLLLLPVTEGEGEQEAQPSLVRNQVSLQLQALLLGLYEYEYEAAAVVCVVVDDPDDPSHDPRQVVCVVSWQEEEECEASVCSLVRSLVQRQRQNAFRHHYYYYYYHSVRRGDIDDDDRHDRNVVRHDDLDWFDPVLLVVVLVCLQPWDQEEEEEESLCSSNVVLVLVVLLCQLSQHAYEYQQLQHFDRPPRQLRYDYPLQAPLNLVSLLPTQEYEYEDHLCALSVLLCPDDSSVHCVVRHAYEYEGQHPVSADPSHHHPGYIHGRCSRHSVSNSVVSVVPGDDHDPSSVVSSVSRVVQLVVQLVPQDFDDFQAALLLLQQLQLVLVVVFDQEAEEEFAALSSLSNSHHHNDRHRHYDDSPRVRDAQSRLSSQQSNCVSVVQDHAYEYEEEDVSCVVRVSCLLSCQVVLHNYEYEYAYAQFRQQQCLVQPVPDDPVGDDPPTGHDPPDASQVVSVVSVAHGAEERHSVCSSVQSVVRSVVSGHYYYYRHHHSCSSNPVRPPVVSVCSSVDPPSD/DWDFLLVVLVLQQVLQVAQEEEEDDDLLCVVNLVVSVVVVGHYFYAPAQLLSLLLQQLLLLLPVTEGEGEQEAQPSLVRNQVSLQLQALLLGLYEYEYEAAQVVCVVVDDPDDPSHDPRQVVCVVSWQEEEECAASVCSLVRSLVQRQRQNFFRHHYYYYYYHSVRRGDIDDDDRHDRNVVRHPDLDWFDPVLLVVVLVCLQPWDQEEEEEESLCSSNVVLVLVVLLCQLSQHAYEYFPLAAFDRPPRQLRYDYPLQAPLNLVSLLPTQEYEYEDHLCALSVLLCPDDSSVHCVVRHAYEYEGQHPVSADPSHHHPGYIHGRCSRHSVSNSVVSVVPGDDHDPSSVVSSVRRVVQLVVQLVPQDFDDFQAALLLLQQLQLVLVVVFDQEAEEEFAALSSLSNSHHHNDRHRHYDDSPRVRDAQSRLSSQQSNCVSVVQDHAYEYEEEDVSCVPRVLCLLSCQVSLHNYEYEYAYAQFRQQQCLVQPVPDDPVGDDPPTGHDPPDASQVVSVVSVAHGAEERHSVCSSVQSVVRSVVSGHYYYYRHHHSCSSNPVRPPVVSVCSSVDPPSD

pLDDT: mean 94.64, std 6.45, range [55.69, 98.94]